Protein 8HWI (pdb70)

Radius of gyration: 34.71 Å; Cα contacts (8 Å, |Δi|>4): 1814; chains: 6; bounding box: 90×92×90 Å

InterPro domains:
  IPR019302 CD-NTase-associated protein 12/Pycsar effector protein, TIR domain [PF10137] (16-131)
  IPR046876 Prokaryotic STING domain [PF20300] (165-313)

Nearest PDB structures (foldseek):
  8hwi-assembly3_E  TM=9.800E-01  e=6.034E-32  Larkinella arboricola
  8sti-assembly1_A-2  TM=5.979E-01  e=8.609E-04  Homo sapiens
  8sth-assembly1_A-2  TM=5.197E-01  e=2.896E-04  Homo sapiens
  4emt-assembly1_A  TM=4.797E-01  e=3.069E-03  Homo sapiens
  6dxl-assembly1_B  TM=5.172E-01  e=9.124E-03  Homo sapiens

Foldseek 3Di:
DPDDDQPLLVLLVCCVPVPVVQVVVLCVPVQWKKWADDADPVRHGDDIDIDGHDPVGAFEEAEEELPLVCLVVVQVVVPDPQKTKMWGDGPSDPDTHIWIFGDDPNDTNHIYDHSPSLSVSLVVCPVPDDPVVCPPPVNSSVSSVVSLVSSVVSNVVVCVVVVHDHRYHYDYD/DDPDPPDDDQPLLVLLVCCVPVPVVQVVVLLVVFWWKWWQDDADPVGHRDDIDTGGADPVGAAEEAEEELPLLCLVVVQVVPPDPQKTKMWTDGPSDPDIHIWIFHDDPNDTNHTYDHRNSLNVSLVVCVPPDDPCVCVPPVNSSVSSVVSLVSSVVSNVVVCVVPPPPNSYDYYYD/DPDDDQLLLVLLVCCVVVPVVLVVVLLVVQFWKWWQDDAPPVGDSPDIDTAGAPPPGAQEEAEEELPLLCLVVVQVPPPDDQKTKIWTPGPVDPDIHIWIFGDDPSRTNHTYDHSVSLSVSLVVVPVPDDVVVCVPPVNSSVSSVVSLVSNVVSNCVVVVDPVNPNSYHYHYD/DDDDDQLLLVLLVCCVVVPVVQVVVLLVVFQFKWWADADDPPNDGDDTDTDTRDPPAAAEEAEEELPLVCLVVVQPVPPDDQKTKMWGQGPVDPDIHIWIFGDDPNDGNHIYDHSNSLSVSLVVCPVPDDPVCCPPPVNSSVSSVVSLVVSVVSNVVVCVVPPNPVRYDYDYD/DDDDDQPLLVLLVCCVPVAVVQVVVLLVVFQFKFFQLDADPVPGGDGTDTHTRDPPGAAEEAEEELPLVCLVVVQPPPCDNQKGKIWTPTPSDPDIHIWIFGQDPNDTNHTYDHRPSLSVSLVVCVVPDDPVVCPPPVNSSVSSVVSLVSSVVSNVVVCVVVVHDRSYDYHYD/DVPCVPPDDAVLLVLLVCCVPVPVVQVVVLLVVQFFKKWQQDDDPVRHGDDIDGDDADPVGAAEEAEEELPLLCLVVVQVVLCDNQKTKMWTDTPSDPGIHIWIFGQDDNRTPHTYDHSNSLSVSLVVCVVVDDPCQCPPPVNSSVSSVVSLVSSVVSNVVVADPVPGDNRYHYDYD

Sequence (1046 aa):
FNYTVLPSTSLAVGYYYNFLREILEAFNNQKSIQIILERDRTGKPTKTIDYEIKKPYPTIEIRVPQNLASLKKEVLTWNTSEYKQIFINAASRTYPFFLQGEFKEDQILSIFDIPTTLYASYLTIKELFTDSFLKTQNNERKLINKEIRNFERTLSKLIDDTIEEKFYKFTIYGGGMFNYTVLPSTSLAVGYYYNFLREILEAFNNQKSIQIILERDRTGKPTKTIDYEIKKPYPTIEIRVPQNLASLKKEVLTWNTSEYKQIFINAASRTYPFFLQGEFKEDQILSIFDIPTTLYASYLTIKELFTDSFLKTQNNERKLINKEIRNFERTLSKLIDDTIEEKFYKFTIYFNYTVLPSTSLAVGYYYNFLREILEAFNNQKSIQIILERDRTGKPTKTIDYEIKKPYPTIEIRVPQNLASLKKEVLTWNTSEYKQIFINAASRTYPFFLQGEFKEDQILSIFDIPTTLYASYLTIKELFTDSFLKTQNNERKLINKEIRNFERTLSKLIDDTIEEKFYKFTIYFNYTVLPSTSLAVGYYYNFLREILEAFNNQKSIQIILERDRTGKPTKTIDYEIKKPYPTIEIRVPQNLASLKKEVLTWNTSEYKQIFINAASRTYPFFLQGEFKEDQILSIFDIPTTLYASYLTIKELFTDSFLKTQNNERKLINKEIRNFERTLSKLIDDTIEEKFYKFTIYFNYTVLPSTSLAVGYYYNFLREILEAFNNQKSIQIILERDRTGKPTKTIDYEIKKPYPTIEIRVPQNLASLKKEVLTWNTSEYKQIFINAASRTYPFFLQGEFKEDQILSIFDIPTTLYASYLTIKELFTDSFLKTQNNERKLINKEIRNFERTLSKLIDDTIEEKFYKFTIYGGGMFNYTVLPSTSLAVGYYYNFLREILEAFNNQKSIQIILERDRTGKPTKTIDYEIKKPYPTIEIRVPQNLASLKKEVLTWNTSEYKQIFINAASRTYPFFLQGEFKEDQILSIFDIPTTLYASYLTIKELFTDSFLKTQNNERKLINKEIRNFERTLSKLIDDTIEEKFYKFTIY

Structure (mmCIF, N/CA/C/O backbone):
data_8HWI
#
_entry.id   8HWI
#
_cell.length_a   67.987
_cell.length_b   72.489
_cell.length_c   231.066
_cell.angle_alpha   90.00
_cell.angle_beta   90.00
_cell.angle_gamma   90.00
#
_symmetry.space_group_name_H-M   'P 21 21 21'
#
loop_
_entity.id
_entity.type
_entity.pdbx_description
1 polymer 'CD-NTase-associated protein 12'
2 non-polymer "9,9'-[(2R,3R,3aS,5S,7aR,9R,10R,10aS,12S,14aR)-3,5,10,12-tetrahydroxy-5,12-dioxidooctahydro-2H,7H-difuro[3,2-d:3',2'-j][1,3,7,9,2,8]tetraoxadiphosphacyclododecine-2,9-diyl]bis(2-amino-1,9-dihydro-6H-purin-6-one)"
3 water water
#
loop_
_atom_site.group_PDB
_atom_site.id
_atom_site.type_symbol
_atom_site.label_atom_id
_atom_site.label_alt_id
_atom_site.label_comp_id
_atom_site.label_asym_id
_atom_site.label_entity_id
_atom_site.label_seq_id
_atom_site.pdbx_PDB_ins_code
_atom_site.Cartn_x
_atom_site.Cartn_y
_atom_site.Cartn_z
_atom_site.occupancy
_atom_site.B_iso_or_equiv
_atom_site.auth_seq_id
_atom_site.auth_comp_id
_atom_site.auth_asym_id
_atom_site.auth_atom_id
_atom_site.pdbx_PDB_model_num
ATOM 1 N N . PHE A 1 5 ? 13.453 -1.652 -29.236 1.00 61.29 159 PHE A N 1
ATOM 2 C CA . PHE A 1 5 ? 12.083 -1.097 -29.152 1.00 55.05 159 PHE A CA 1
ATOM 3 C C . PHE A 1 5 ? 11.762 -0.299 -30.405 1.00 56.05 159 PHE A C 1
ATOM 4 O O . PHE A 1 5 ? 12.628 -0.099 -31.271 1.00 55.94 159 PHE A O 1
ATOM 12 N N . ASN A 1 6 ? 10.504 0.128 -30.445 1.00 60.48 160 ASN A N 1
ATOM 13 C CA . ASN A 1 6 ? 9.917 1.064 -31.431 1.00 58.37 160 ASN A CA 1
ATOM 14 C C . ASN A 1 6 ? 9.920 2.448 -30.775 1.00 51.72 160 ASN A C 1
ATOM 15 O O . ASN A 1 6 ? 10.306 3.413 -31.437 1.00 48.34 160 ASN A O 1
ATOM 20 N N . TYR A 1 7 ? 9.562 2.510 -29.491 1.00 52.26 161 TYR A N 1
ATOM 21 C CA . TYR A 1 7 ? 9.335 3.769 -28.733 1.00 54.22 161 TYR A CA 1
ATOM 22 C C . TYR A 1 7 ? 10.613 4.186 -27.993 1.00 51.47 161 TYR A C 1
ATOM 23 O O . TYR A 1 7 ? 11.308 3.327 -27.391 1.00 45.88 161 TYR A O 1
ATOM 32 N N . THR A 1 8 ? 10.899 5.489 -28.004 1.00 48.11 162 THR A N 1
ATOM 33 C CA . THR A 1 8 ? 11.971 6.086 -27.167 1.00 48.97 162 THR A CA 1
ATOM 34 C C . THR A 1 8 ? 11.499 6.008 -25.708 1.00 42.35 162 THR A C 1
ATOM 35 O O . THR A 1 8 ? 10.315 6.332 -25.464 1.00 39.14 162 THR A O 1
ATOM 39 N N . VAL A 1 9 ? 12.370 5.545 -24.799 1.00 37.37 163 VAL A N 1
ATOM 40 C CA . VAL A 1 9 ? 12.127 5.548 -23.323 1.00 34.47 163 VAL A CA 1
ATOM 41 C C . VAL A 1 9 ? 13.272 6.293 -22.641 1.00 29.71 163 VAL A C 1
ATOM 42 O O . VAL A 1 9 ? 14.418 5.891 -22.810 1.00 27.61 163 VAL A O 1
ATOM 46 N N . LEU A 1 10 ? 12.960 7.320 -21.865 1.00 27.48 164 LEU A N 1
ATOM 47 C CA . LEU A 1 10 ? 13.952 7.940 -20.956 1.00 25.88 164 LEU A CA 1
ATOM 48 C C . LEU A 1 10 ? 14.201 7.000 -19.783 1.00 24.18 164 LEU A C 1
ATOM 49 O O . LEU A 1 10 ? 13.332 6.233 -19.374 1.00 24.59 164 LEU A O 1
ATOM 54 N N . PRO A 1 11 ? 15.424 6.979 -19.233 1.00 23.01 165 PRO A N 1
ATOM 55 C CA . PRO A 1 11 ? 15.743 6.081 -18.128 1.00 23.74 165 PRO A CA 1
ATOM 56 C C . PRO A 1 11 ? 14.781 6.176 -16.933 1.00 24.48 165 PRO A C 1
ATOM 57 O O . PRO A 1 11 ? 14.426 5.143 -16.393 1.00 26.61 165 PRO A O 1
ATOM 61 N N . SER A 1 12 ? 14.354 7.380 -16.550 1.00 22.85 166 SER A N 1
ATOM 62 C CA . SER A 1 12 ? 13.519 7.565 -15.336 1.00 21.20 166 SER A CA 1
ATOM 63 C C . SER A 1 12 ? 12.072 7.125 -15.586 1.00 20.72 166 SER A C 1
ATOM 64 O O . SER A 1 12 ? 11.297 7.062 -14.601 1.00 21.68 166 SER A O 1
ATOM 67 N N . THR A 1 13 ? 11.683 6.846 -16.828 1.00 19.48 167 THR A N 1
ATOM 68 C CA . THR A 1 13 ? 10.296 6.408 -17.131 1.00 18.97 167 THR A CA 1
ATOM 69 C C . THR A 1 13 ? 10.004 5.089 -16.398 1.00 18.50 167 THR A C 1
ATOM 70 O O . THR A 1 13 ? 9.056 5.061 -15.581 1.00 18.39 167 THR A O 1
ATOM 74 N N . SER A 1 14 ? 10.774 4.037 -16.680 1.00 17.17 168 SER A N 1
ATOM 75 C CA . SER A 1 14 ? 10.567 2.698 -16.077 1.00 16.74 168 SER A CA 1
ATOM 76 C C . SER A 1 14 ? 10.760 2.804 -14.558 1.00 16.01 168 SER A C 1
ATOM 77 O O . SER A 1 14 ? 10.013 2.147 -13.806 1.00 15.98 168 SER A O 1
ATOM 80 N N . LEU A 1 15 ? 11.700 3.633 -14.105 1.00 15.12 169 LEU A N 1
ATOM 81 C CA . LEU A 1 15 ? 11.922 3.854 -12.654 1.00 14.27 169 LEU A CA 1
ATOM 82 C C . LEU A 1 15 ? 10.611 4.378 -12.070 1.00 14.68 169 LEU A C 1
ATOM 83 O O . LEU A 1 15 ? 10.241 3.928 -10.980 1.00 16.23 169 LEU A O 1
ATOM 88 N N . ALA A 1 16 ? 9.929 5.291 -12.764 1.00 14.69 170 ALA A N 1
ATOM 89 C CA . ALA A 1 16 ? 8.674 5.911 -12.276 1.00 14.68 170 ALA A CA 1
ATOM 90 C C . ALA A 1 16 ? 7.571 4.852 -12.240 1.00 14.34 170 ALA A C 1
ATOM 91 O O . ALA A 1 16 ? 6.823 4.769 -11.241 1.00 14.18 170 ALA A O 1
ATOM 93 N N . VAL A 1 17 ? 7.490 4.039 -13.284 1.00 13.73 171 VAL A N 1
ATOM 94 C CA . VAL A 1 17 ? 6.470 2.961 -13.339 1.00 13.82 171 VAL A CA 1
ATOM 95 C C . VAL A 1 17 ? 6.644 2.120 -12.073 1.00 14.03 171 VAL A C 1
ATOM 96 O O . VAL A 1 17 ? 5.652 1.910 -11.346 1.00 13.69 171 VAL A O 1
ATOM 100 N N . GLY A 1 18 ? 7.873 1.685 -11.798 1.00 14.73 172 GLY A N 1
ATOM 101 C CA . GLY A 1 18 ? 8.172 0.792 -10.660 1.00 15.12 172 GLY A CA 1
ATOM 102 C C . GLY A 1 18 ? 7.859 1.466 -9.339 1.00 15.16 172 GLY A C 1
ATOM 103 O O . GLY A 1 18 ? 7.320 0.816 -8.424 1.00 14.97 172 GLY A O 1
ATOM 104 N N . TYR A 1 19 ? 8.183 2.745 -9.237 1.00 15.33 173 TYR A N 1
ATOM 105 C CA . TYR A 1 19 ? 8.025 3.496 -7.977 1.00 16.71 173 TYR A CA 1
ATOM 106 C C . TYR A 1 19 ? 6.532 3.609 -7.657 1.00 18.38 173 TYR A C 1
ATOM 107 O O . TYR A 1 19 ? 6.166 3.493 -6.481 1.00 19.12 173 TYR A O 1
ATOM 116 N N . TYR A 1 20 ? 5.703 3.837 -8.678 1.00 20.12 174 TYR A N 1
ATOM 117 C CA . TYR A 1 20 ? 4.232 3.956 -8.535 1.00 22.11 174 TYR A CA 1
ATOM 118 C C . TYR A 1 20 ? 3.661 2.581 -8.163 1.00 21.50 174 TYR A C 1
ATOM 119 O O . TYR A 1 20 ? 3.018 2.467 -7.110 1.00 22.18 174 TYR A O 1
ATOM 128 N N . TYR A 1 21 ? 3.922 1.549 -8.964 1.00 20.21 175 TYR A N 1
ATOM 129 C CA . TYR A 1 21 ? 3.199 0.256 -8.850 1.00 19.48 175 TYR A CA 1
ATOM 130 C C . TYR A 1 21 ? 3.788 -0.621 -7.745 1.00 18.55 175 TYR A C 1
ATOM 131 O O . TYR A 1 21 ? 3.009 -1.450 -7.230 1.00 19.90 175 TYR A O 1
ATOM 140 N N . ASN A 1 22 ? 5.076 -0.489 -7.410 1.00 17.76 176 ASN A N 1
ATOM 141 C CA . ASN A 1 22 ? 5.725 -1.389 -6.420 1.00 17.22 176 ASN A CA 1
ATOM 142 C C . ASN A 1 22 ? 5.962 -0.639 -5.109 1.00 17.14 176 ASN A C 1
ATOM 143 O O . ASN A 1 22 ? 6.522 -1.224 -4.195 1.00 17.53 176 ASN A O 1
ATOM 148 N N . PHE A 1 23 ? 5.506 0.596 -4.987 1.00 17.58 177 PHE A N 1
ATOM 149 C CA . PHE A 1 23 ? 5.656 1.357 -3.726 1.00 18.15 177 PHE A CA 1
ATOM 150 C C . PHE A 1 23 ? 4.398 2.203 -3.474 1.00 19.27 177 PHE A C 1
ATOM 151 O O . PHE A 1 23 ? 3.680 1.852 -2.529 1.00 19.19 177 PHE A O 1
ATOM 159 N N . LEU A 1 24 ? 4.123 3.239 -4.270 1.00 20.93 178 LEU A N 1
ATOM 160 C CA . LEU A 1 24 ? 3.113 4.278 -3.919 1.00 24.69 178 LEU A CA 1
ATOM 161 C C . LEU A 1 24 ? 1.693 3.705 -3.875 1.00 27.47 178 LEU A C 1
ATOM 162 O O . LEU A 1 24 ? 0.968 4.038 -2.923 1.00 27.49 178 LEU A O 1
ATOM 167 N N . ARG A 1 25 ? 1.302 2.946 -4.903 1.00 33.53 179 ARG A N 1
ATOM 168 C CA . ARG A 1 25 ? -0.041 2.313 -5.024 1.00 36.50 179 ARG A CA 1
ATOM 169 C C . ARG A 1 25 ? -0.186 1.249 -3.932 1.00 37.86 179 ARG A C 1
ATOM 170 O O . ARG A 1 25 ? -1.318 1.057 -3.467 1.00 38.57 179 ARG A O 1
ATOM 178 N N . GLU A 1 26 ? 0.913 0.589 -3.551 1.00 37.40 180 GLU A N 1
ATOM 179 C CA . GLU A 1 26 ? 0.908 -0.477 -2.515 1.00 38.84 180 GLU A CA 1
ATOM 180 C C . GLU A 1 26 ? 0.592 0.183 -1.167 1.00 36.14 180 GLU A C 1
ATOM 181 O O . GLU A 1 26 ? -0.143 -0.412 -0.371 1.00 33.05 180 GLU A O 1
ATOM 187 N N . ILE A 1 27 ? 1.134 1.380 -0.939 1.00 37.02 181 ILE A N 1
ATOM 188 C CA . ILE A 1 27 ? 0.925 2.172 0.308 1.00 37.57 181 ILE A CA 1
ATOM 189 C C . ILE A 1 27 ? -0.518 2.669 0.314 1.00 40.02 181 ILE A C 1
ATOM 190 O O . ILE A 1 27 ? -1.139 2.604 1.387 1.00 39.92 181 ILE A O 1
ATOM 195 N N . LEU A 1 28 ? -1.004 3.167 -0.830 1.00 40.63 182 LEU A N 1
ATOM 196 C CA . LEU A 1 28 ? -2.393 3.672 -0.964 1.00 42.38 182 LEU A CA 1
ATOM 197 C C . LEU A 1 28 ? -3.389 2.533 -0.673 1.00 43.79 182 LEU A C 1
ATOM 198 O O . LEU A 1 28 ? -4.333 2.770 0.108 1.00 39.27 182 LEU A O 1
ATOM 203 N N . GLU A 1 29 ? -3.177 1.341 -1.249 1.00 46.45 183 GLU A N 1
ATOM 204 C CA . GLU A 1 29 ? -4.093 0.171 -1.112 1.00 49.67 183 GLU A CA 1
ATOM 205 C C . GLU A 1 29 ? -3.978 -0.436 0.291 1.00 50.18 183 GLU A C 1
ATOM 206 O O . GLU A 1 29 ? -4.974 -1.024 0.770 1.00 50.13 183 GLU A O 1
ATOM 212 N N . ALA A 1 30 ? -2.812 -0.320 0.926 1.00 49.77 184 ALA A N 1
ATOM 213 C CA . ALA A 1 30 ? -2.608 -0.742 2.329 1.00 49.65 184 ALA A CA 1
ATOM 214 C C . ALA A 1 30 ? -3.373 0.213 3.254 1.00 52.54 184 ALA A C 1
ATOM 215 O O . ALA A 1 30 ? -3.879 -0.266 4.290 1.00 58.36 184 ALA A O 1
ATOM 217 N N . PHE A 1 31 ? -3.452 1.500 2.893 1.00 50.42 185 PHE A N 1
ATOM 218 C CA . PHE A 1 31 ? -4.234 2.540 3.614 1.00 52.99 185 PHE A CA 1
ATOM 219 C C . PHE A 1 31 ? -5.735 2.218 3.509 1.00 61.71 185 PHE A C 1
ATOM 220 O O . PHE A 1 31 ? -6.449 2.215 4.542 1.00 63.88 185 PHE A O 1
ATOM 228 N N . ASN A 1 32 ? -6.208 1.932 2.293 1.00 67.00 186 ASN A N 1
ATOM 229 C CA . ASN A 1 32 ? -7.655 1.736 1.998 1.00 70.28 186 ASN A CA 1
ATOM 230 C C . ASN A 1 32 ? -8.150 0.410 2.591 1.00 68.30 186 ASN A C 1
ATOM 231 O O . ASN A 1 32 ? -9.374 0.253 2.710 1.00 73.58 186 ASN A O 1
ATOM 236 N N . ASN A 1 33 ? -7.248 -0.501 2.959 1.00 68.79 187 ASN A N 1
ATOM 237 C CA . ASN A 1 33 ? -7.605 -1.803 3.585 1.00 72.30 187 ASN A CA 1
ATOM 238 C C . ASN A 1 33 ? -7.354 -1.739 5.093 1.00 71.85 187 ASN A C 1
ATOM 239 O O . ASN A 1 33 ? -8.333 -1.677 5.847 1.00 81.02 187 ASN A O 1
ATOM 244 N N . GLN A 1 34 ? -6.088 -1.728 5.506 1.00 74.62 188 GLN A N 1
ATOM 245 C CA . GLN A 1 34 ? -5.673 -1.881 6.927 1.00 75.12 188 GLN A CA 1
ATOM 246 C C . GLN A 1 34 ? -6.027 -0.639 7.741 1.00 72.95 188 GLN A C 1
ATOM 247 O O . GLN A 1 34 ? -6.137 -0.774 8.971 1.00 74.28 188 GLN A O 1
ATOM 253 N N . LYS A 1 35 ? -6.160 0.517 7.086 1.00 74.53 189 LYS A N 1
ATOM 254 C CA . LYS A 1 35 ? -6.508 1.810 7.735 1.00 74.66 189 LYS A CA 1
ATOM 255 C C . LYS A 1 35 ? -5.612 2.038 8.961 1.00 67.47 189 LYS A C 1
ATOM 256 O O . LYS A 1 35 ? -6.071 2.674 9.927 1.00 60.62 189 LYS A O 1
ATOM 262 N N . SER A 1 36 ? -4.378 1.535 8.936 1.00 62.72 190 SER A N 1
ATOM 263 C CA . SER A 1 36 ? -3.461 1.577 10.102 1.00 55.19 190 SER A CA 1
ATOM 264 C C . SER A 1 36 ? -2.015 1.398 9.652 1.00 50.31 190 SER A C 1
ATOM 265 O O . SER A 1 36 ? -1.791 0.758 8.608 1.00 52.93 190 SER A O 1
ATOM 268 N N . ILE A 1 37 ? -1.103 1.922 10.472 1.00 43.15 191 ILE A N 1
ATOM 269 C CA . ILE A 1 37 ? 0.361 2.004 10.233 1.00 38.31 191 ILE A CA 1
ATOM 270 C C . ILE A 1 37 ? 1.064 1.737 11.557 1.00 38.32 191 ILE A C 1
ATOM 271 O O . ILE A 1 37 ? 0.450 1.950 12.608 1.00 40.71 191 ILE A O 1
ATOM 276 N N . GLN A 1 38 ? 2.297 1.255 11.482 1.00 37.81 192 GLN A N 1
ATOM 277 C CA . GLN A 1 38 ? 3.134 0.923 12.653 1.00 39.22 192 GLN A CA 1
ATOM 278 C C . GLN A 1 38 ? 4.173 2.035 12.767 1.00 36.85 192 GLN A C 1
ATOM 279 O O . GLN A 1 38 ? 4.805 2.352 11.764 1.00 34.93 192 GLN A O 1
ATOM 285 N N . ILE A 1 39 ? 4.273 2.653 13.937 1.00 38.55 193 ILE A N 1
ATOM 286 C CA . ILE A 1 39 ? 5.307 3.677 14.258 1.00 38.16 193 ILE A CA 1
ATOM 287 C C . ILE A 1 39 ? 6.338 2.993 15.142 1.00 39.20 193 ILE A C 1
ATOM 288 O O . ILE A 1 39 ? 5.926 2.400 16.141 1.00 41.71 193 ILE A O 1
ATOM 293 N N . ILE A 1 40 ? 7.610 3.056 14.749 1.00 41.61 194 ILE A N 1
ATOM 294 C CA . ILE A 1 40 ? 8.769 2.517 15.515 1.00 41.32 194 ILE A CA 1
ATOM 295 C C . ILE A 1 40 ? 9.264 3.634 16.444 1.00 45.35 194 ILE A C 1
ATOM 296 O O . ILE A 1 40 ? 9.598 4.725 15.927 1.00 43.56 194 ILE A O 1
ATOM 301 N N . LEU A 1 41 ? 9.325 3.374 17.755 1.00 51.66 195 LEU A N 1
ATOM 302 C CA . LEU A 1 41 ? 9.785 4.368 18.765 1.00 58.39 195 LEU A CA 1
ATOM 303 C C . LEU A 1 41 ? 11.168 4.010 19.305 1.00 61.36 195 LEU A C 1
ATOM 304 O O . LEU A 1 41 ? 12.032 4.896 19.295 1.00 63.59 195 LEU A O 1
ATOM 309 N N . GLU A 1 42 ? 11.338 2.796 19.827 1.00 69.43 196 GLU A N 1
ATOM 310 C CA . GLU A 1 42 ? 12.654 2.309 20.321 1.00 79.99 196 GLU A CA 1
ATOM 311 C C . GLU A 1 42 ? 13.103 1.106 19.483 1.00 78.72 196 GLU A C 1
ATOM 312 O O . GLU A 1 42 ? 12.265 0.232 19.168 1.00 76.98 196 GLU A O 1
ATOM 318 N N . ARG A 1 43 ? 14.394 1.076 19.148 1.00 80.18 197 ARG A N 1
ATOM 319 C CA . ARG A 1 43 ? 15.028 0.049 18.283 1.00 84.08 197 ARG A CA 1
ATOM 320 C C . ARG A 1 43 ? 16.319 -0.428 18.953 1.00 94.39 197 ARG A C 1
ATOM 321 O O . ARG A 1 43 ? 17.100 0.436 19.402 1.00 100.65 197 ARG A O 1
ATOM 329 N N . ASP A 1 44 ? 16.543 -1.742 19.013 1.00 104.66 198 ASP A N 1
ATOM 330 C CA . ASP A 1 44 ? 17.786 -2.325 19.585 1.00 109.78 198 ASP A CA 1
ATOM 331 C C . ASP A 1 44 ? 18.923 -2.147 18.568 1.00 116.09 198 ASP A C 1
ATOM 332 O O . ASP A 1 44 ? 18.692 -1.512 17.516 1.00 114.00 198 ASP A O 1
ATOM 337 N N . ARG A 1 45 ? 20.138 -2.607 18.887 1.00 129.41 199 ARG A N 1
ATOM 338 C CA . ARG A 1 45 ? 21.347 -2.359 18.042 1.00 135.96 199 ARG A CA 1
ATOM 339 C C . ARG A 1 45 ? 21.243 -2.977 16.647 1.00 126.02 199 ARG A C 1
ATOM 340 O O . ARG A 1 45 ? 21.704 -2.332 15.685 1.00 113.62 199 ARG A O 1
ATOM 348 N N . THR A 1 46 ? 20.687 -4.179 16.544 1.00 117.65 200 THR A N 1
ATOM 349 C CA . THR A 1 46 ? 20.568 -4.883 15.250 1.00 114.44 200 THR A CA 1
ATOM 350 C C . THR A 1 46 ? 19.549 -4.137 14.377 1.00 108.68 200 THR A C 1
ATOM 351 O O . THR A 1 46 ? 19.229 -4.649 13.276 1.00 100.60 200 THR A O 1
ATOM 355 N N . GLY A 1 47 ? 19.105 -2.958 14.837 1.00 100.31 201 GLY A N 1
ATOM 356 C CA . GLY A 1 47 ? 18.074 -2.128 14.188 1.00 96.81 201 GLY A CA 1
ATOM 357 C C . GLY A 1 47 ? 16.755 -2.871 14.127 1.00 92.77 201 GLY A C 1
ATOM 358 O O . GLY A 1 47 ? 16.146 -2.902 13.042 1.00 98.67 201 GLY A O 1
ATOM 359 N N . LYS A 1 48 ? 16.352 -3.469 15.252 1.00 84.81 202 LYS A N 1
ATOM 360 C CA . LYS A 1 48 ? 15.113 -4.280 15.375 1.00 82.19 202 LYS A CA 1
ATOM 361 C C . LYS A 1 48 ? 14.066 -3.463 16.117 1.00 75.99 202 LYS A C 1
ATOM 362 O O . LYS A 1 48 ? 14.359 -2.907 17.167 1.00 73.37 202 LYS A O 1
ATOM 368 N N . PRO A 1 49 ? 12.816 -3.377 15.619 1.00 75.12 203 PRO A N 1
ATOM 369 C CA . PRO A 1 49 ? 11.753 -2.705 16.360 1.00 79.51 203 PRO A CA 1
ATOM 370 C C . PRO A 1 49 ? 11.446 -3.444 17.672 1.00 80.16 203 PRO A C 1
ATOM 371 O O . PRO A 1 49 ? 11.285 -4.652 17.648 1.00 78.49 203 PRO A O 1
ATOM 375 N N . THR A 1 50 ? 11.385 -2.697 18.774 1.00 79.51 204 THR A N 1
ATOM 376 C CA . THR A 1 50 ? 11.103 -3.211 20.139 1.00 82.85 204 THR A CA 1
ATOM 377 C C . THR A 1 50 ? 9.804 -2.582 20.651 1.00 87.52 204 THR A C 1
ATOM 378 O O . THR A 1 50 ? 8.922 -3.344 21.081 1.00 94.58 204 THR A O 1
ATOM 382 N N . LYS A 1 51 ? 9.707 -1.248 20.609 1.00 84.92 205 LYS A N 1
ATOM 383 C CA . LYS A 1 51 ? 8.481 -0.491 20.983 1.00 84.32 205 LYS A CA 1
ATOM 384 C C . LYS A 1 51 ? 7.822 0.096 19.738 1.00 71.83 205 LYS A C 1
ATOM 385 O O . LYS A 1 51 ? 8.385 1.041 19.154 1.00 64.60 205 LYS A O 1
ATOM 391 N N . THR A 1 52 ? 6.641 -0.426 19.413 1.00 63.58 206 THR A N 1
ATOM 392 C CA . THR A 1 52 ? 5.888 -0.132 18.174 1.00 63.05 206 THR A CA 1
ATOM 393 C C . THR A 1 52 ? 4.468 0.281 18.548 1.00 64.20 206 THR A C 1
ATOM 394 O O . THR A 1 52 ? 3.800 -0.503 19.233 1.00 70.38 206 THR A O 1
ATOM 398 N N . ILE A 1 53 ? 4.048 1.464 18.096 1.00 64.15 207 ILE A N 1
ATOM 399 C CA . ILE A 1 53 ? 2.665 2.004 18.250 1.00 61.18 207 ILE A CA 1
ATOM 400 C C . ILE A 1 53 ? 1.850 1.635 17.007 1.00 57.77 207 ILE A C 1
ATOM 401 O O . ILE A 1 53 ? 2.393 1.753 15.912 1.00 52.03 207 ILE A O 1
ATOM 406 N N . ASP A 1 54 ? 0.598 1.211 17.195 1.00 59.39 208 ASP A N 1
ATOM 407 C CA . ASP A 1 54 ? -0.452 1.187 16.145 1.00 57.56 208 ASP A CA 1
ATOM 408 C C . ASP A 1 54 ? -1.009 2.608 16.016 1.00 50.65 208 ASP A C 1
ATOM 409 O O . ASP A 1 54 ? -1.249 3.250 17.049 1.00 53.96 208 ASP A O 1
ATOM 414 N N . TYR A 1 55 ? -1.187 3.086 14.794 1.00 44.95 209 TYR A N 1
ATOM 415 C CA . TYR A 1 55 ? -1.730 4.435 14.500 1.00 46.72 209 TYR A CA 1
ATOM 416 C C . TYR A 1 55 ? -2.798 4.280 13.423 1.00 49.71 209 TYR A C 1
ATOM 417 O O . TYR A 1 55 ? -2.466 3.880 12.302 1.00 50.96 209 TYR A O 1
ATOM 426 N N . GLU A 1 56 ? -4.048 4.564 13.775 1.00 56.63 210 GLU A N 1
ATOM 427 C CA . GLU A 1 56 ? -5.207 4.361 12.875 1.00 60.77 210 GLU A CA 1
ATOM 428 C C . GLU A 1 56 ? -5.146 5.448 11.808 1.00 60.17 210 GLU A C 1
ATOM 429 O O . GLU A 1 56 ? -5.008 6.629 12.181 1.00 55.35 210 GLU A O 1
ATOM 435 N N . ILE A 1 57 ? -5.166 5.053 10.537 1.00 67.85 211 ILE A N 1
ATOM 436 C CA . ILE A 1 57 ? -5.178 6.021 9.406 1.00 75.98 211 ILE A CA 1
ATOM 437 C C . ILE A 1 57 ? -6.634 6.444 9.196 1.00 80.41 211 ILE A C 1
ATOM 438 O O . ILE A 1 57 ? -7.545 5.732 9.667 1.00 78.85 211 ILE A O 1
ATOM 443 N N . LYS A 1 58 ? -6.840 7.570 8.524 1.00 86.49 212 LYS A N 1
ATOM 444 C CA . LYS A 1 58 ? -8.186 8.167 8.357 1.00 91.52 212 LYS A CA 1
ATOM 445 C C . LYS A 1 58 ? -8.419 8.472 6.878 1.00 95.59 212 LYS A C 1
ATOM 446 O O . LYS A 1 58 ? -7.428 8.542 6.127 1.00 97.12 212 LYS A O 1
ATOM 452 N N . LYS A 1 59 ? -9.683 8.641 6.486 1.00 102.42 213 LYS A N 1
ATOM 453 C CA . LYS A 1 59 ? -10.070 8.998 5.097 1.00 100.81 213 LYS A CA 1
ATOM 454 C C . LYS A 1 59 ? -9.430 10.328 4.712 1.00 97.91 213 LYS A C 1
ATOM 455 O O . LYS A 1 59 ? -9.064 10.493 3.550 1.00 107.00 213 LYS A O 1
ATOM 461 N N . PRO A 1 60 ? -9.282 11.325 5.624 1.00 86.79 214 PRO A N 1
ATOM 462 C CA . PRO A 1 60 ? -8.379 12.451 5.354 1.00 80.96 214 PRO A CA 1
ATOM 463 C C . PRO A 1 60 ? -6.929 11.940 5.411 1.00 75.55 214 PRO A C 1
ATOM 464 O O . PRO A 1 60 ? -6.214 12.233 6.375 1.00 65.51 214 PRO A O 1
ATOM 468 N N . TYR A 1 61 ? -6.531 11.159 4.401 1.00 69.97 215 TYR A N 1
ATOM 469 C CA . TYR A 1 61 ? -5.232 10.438 4.389 1.00 70.11 215 TYR A CA 1
ATOM 470 C C . TYR A 1 61 ? -4.096 11.452 4.405 1.00 66.80 215 TYR A C 1
ATOM 471 O O . TYR A 1 61 ? -4.198 12.509 3.776 1.00 66.19 215 TYR A O 1
ATOM 480 N N . PRO A 1 62 ? -2.994 11.162 5.135 1.00 56.69 216 PRO A N 1
ATOM 481 C CA . PRO A 1 62 ? -1.835 12.052 5.136 1.00 53.53 216 PRO A CA 1
ATOM 482 C C . PRO A 1 62 ? -1.238 12.102 3.718 1.00 49.06 216 PRO A C 1
ATOM 483 O O . PRO A 1 62 ? -1.301 11.110 2.996 1.00 47.46 216 PRO A O 1
ATOM 487 N N . THR A 1 63 ? -0.738 13.264 3.301 1.00 45.34 217 THR A N 1
ATOM 488 C CA . THR A 1 63 ? -0.214 13.425 1.917 1.00 46.99 217 THR A CA 1
ATOM 489 C C . THR A 1 63 ? 1.214 12.879 1.856 1.00 41.75 217 THR A C 1
ATOM 490 O O . THR A 1 63 ? 2.031 13.325 2.692 1.00 43.20 217 THR A O 1
ATOM 494 N N . ILE A 1 64 ? 1.478 11.960 0.914 1.00 36.12 218 ILE A N 1
ATOM 495 C CA . ILE A 1 64 ? 2.825 11.359 0.670 1.00 32.26 218 ILE A CA 1
ATOM 496 C C . ILE A 1 64 ? 3.685 12.372 -0.085 1.00 30.42 218 ILE A C 1
ATOM 497 O O . ILE A 1 64 ? 3.529 12.503 -1.298 1.00 27.55 218 ILE A O 1
ATOM 502 N N . GLU A 1 65 ? 4.591 13.037 0.613 1.00 32.54 219 GLU A N 1
ATOM 503 C CA . GLU A 1 65 ? 5.451 14.084 0.015 1.00 37.67 219 GLU A CA 1
ATOM 504 C C . GLU A 1 65 ? 6.729 13.437 -0.547 1.00 32.68 219 GLU A C 1
ATOM 505 O O . GLU A 1 65 ? 7.584 13.012 0.239 1.00 29.48 219 GLU A O 1
ATOM 511 N N . ILE A 1 66 ? 6.843 13.376 -1.872 1.00 28.72 220 ILE A N 1
ATOM 512 C CA . ILE A 1 66 ? 8.077 12.938 -2.578 1.00 27.58 220 ILE A CA 1
ATOM 513 C C . ILE A 1 66 ? 8.991 14.155 -2.691 1.00 26.35 220 ILE A C 1
ATOM 514 O O . ILE A 1 66 ? 8.608 15.127 -3.340 1.00 25.83 220 ILE A O 1
ATOM 519 N N . ARG A 1 67 ? 10.147 14.097 -2.049 1.00 27.28 221 ARG A N 1
ATOM 520 C CA . ARG A 1 67 ? 11.158 15.175 -2.079 1.00 29.97 221 ARG A CA 1
ATOM 521 C C . ARG A 1 67 ? 12.390 14.671 -2.832 1.00 28.21 221 ARG A C 1
ATOM 522 O O . ARG A 1 67 ? 12.899 13.596 -2.487 1.00 25.96 221 ARG A O 1
ATOM 530 N N . VAL A 1 68 ? 12.826 15.411 -3.849 1.00 28.13 222 VAL A N 1
ATOM 531 C CA . VAL A 1 68 ? 14.008 15.040 -4.679 1.00 28.38 222 VAL A CA 1
ATOM 532 C C . VAL A 1 68 ? 14.926 16.249 -4.703 1.00 26.82 222 VAL A C 1
ATOM 533 O O . VAL A 1 68 ? 14.474 17.353 -4.967 1.00 23.95 222 VAL A O 1
ATOM 537 N N . PRO A 1 69 ? 16.217 16.081 -4.354 1.00 28.33 223 PRO A N 1
ATOM 538 C CA . PRO A 1 69 ? 17.172 17.175 -4.441 1.00 28.54 223 PRO A CA 1
ATOM 539 C C . PRO A 1 69 ? 17.603 17.366 -5.899 1.00 29.81 223 PRO A C 1
ATOM 540 O O . PRO A 1 69 ? 17.865 16.351 -6.518 1.00 29.86 223 PRO A O 1
ATOM 544 N N . GLN A 1 70 ? 17.717 18.597 -6.399 1.00 30.17 224 GLN A N 1
ATOM 545 C CA . GLN A 1 70 ? 18.226 18.834 -7.774 1.00 31.33 224 GLN A CA 1
ATOM 546 C C . GLN A 1 70 ? 19.587 18.173 -7.889 1.00 29.53 224 GLN A C 1
ATOM 547 O O . GLN A 1 70 ? 19.897 17.664 -8.954 1.00 28.28 224 GLN A O 1
ATOM 553 N N . ASN A 1 71 ? 20.370 18.238 -6.822 1.00 31.27 225 ASN A N 1
ATOM 554 C CA . ASN A 1 71 ? 21.686 17.549 -6.788 1.00 33.05 225 ASN A CA 1
ATOM 555 C C . ASN A 1 71 ? 21.438 16.043 -6.651 1.00 28.83 225 ASN A C 1
ATOM 556 O O . ASN A 1 71 ? 21.663 15.469 -5.559 1.00 25.60 225 ASN A O 1
ATOM 561 N N . LEU A 1 72 ? 21.042 15.413 -7.746 1.00 24.78 226 LEU A N 1
ATOM 562 C CA . LEU A 1 72 ? 20.633 13.996 -7.700 1.00 24.92 226 LEU A CA 1
ATOM 563 C C . LEU A 1 72 ? 21.814 13.130 -7.273 1.00 23.85 226 LEU A C 1
ATOM 564 O O . LEU A 1 72 ? 21.584 12.044 -6.737 1.00 25.98 226 LEU A O 1
ATOM 569 N N . ALA A 1 73 ? 23.033 13.615 -7.471 1.00 25.55 227 ALA A N 1
ATOM 570 C CA . ALA A 1 73 ? 24.287 12.901 -7.117 1.00 25.88 227 ALA A CA 1
ATOM 571 C C . ALA A 1 73 ? 24.457 12.844 -5.592 1.00 24.81 227 ALA A C 1
ATOM 572 O O . ALA A 1 73 ? 25.269 12.039 -5.127 1.00 23.95 227 ALA A O 1
ATOM 574 N N . SER A 1 74 ? 23.704 13.655 -4.851 1.00 25.66 228 SER A N 1
ATOM 575 C CA . SER A 1 74 ? 23.755 13.730 -3.367 1.00 28.67 228 SER A CA 1
ATOM 576 C C . SER A 1 74 ? 22.622 12.921 -2.716 1.00 30.43 228 SER A C 1
ATOM 577 O O . SER A 1 74 ? 22.527 12.937 -1.471 1.00 30.78 228 SER A O 1
ATOM 580 N N . LEU A 1 75 ? 21.796 12.233 -3.513 1.00 32.01 229 LEU A N 1
ATOM 581 C CA . LEU A 1 75 ? 20.545 11.600 -3.024 1.00 31.83 229 LEU A CA 1
ATOM 582 C C . LEU A 1 75 ? 20.860 10.535 -1.959 1.00 32.50 229 LEU A C 1
ATOM 583 O O . LEU A 1 75 ? 20.142 10.500 -0.948 1.00 32.90 229 LEU A O 1
ATOM 588 N N . LYS A 1 76 ? 21.884 9.703 -2.167 1.00 32.29 230 LYS A N 1
ATOM 589 C CA . LYS A 1 76 ? 22.228 8.591 -1.242 1.00 33.34 230 LYS A CA 1
ATOM 590 C C . LYS A 1 76 ? 22.736 9.163 0.089 1.00 34.71 230 LYS A C 1
ATOM 591 O O . LYS A 1 76 ? 22.671 8.449 1.118 1.00 28.15 230 LYS A O 1
ATOM 597 N N . LYS A 1 77 ? 23.232 10.400 0.078 1.00 39.87 231 LYS A N 1
ATOM 598 C CA . LYS A 1 77 ? 23.636 11.103 1.324 1.00 42.84 231 LYS A CA 1
ATOM 599 C C . LYS A 1 77 ? 22.366 11.681 1.951 1.00 40.17 231 LYS A C 1
ATOM 600 O O . LYS A 1 77 ? 22.160 11.454 3.153 1.00 38.23 231 LYS A O 1
ATOM 606 N N . GLU A 1 78 ? 21.523 12.339 1.151 1.00 40.60 232 GLU A N 1
ATOM 607 C CA . GLU A 1 78 ? 20.311 13.054 1.639 1.00 43.76 232 GLU A CA 1
ATOM 608 C C . GLU A 1 78 ? 19.328 12.070 2.291 1.00 44.00 232 GLU A C 1
ATOM 609 O O . GLU A 1 78 ? 18.445 12.540 3.029 1.00 43.20 232 GLU A O 1
ATOM 615 N N . VAL A 1 79 ? 19.496 10.759 2.087 1.00 45.48 233 VAL A N 1
ATOM 616 C CA . VAL A 1 79 ? 18.573 9.721 2.644 1.00 46.67 233 VAL A CA 1
ATOM 617 C C . VAL A 1 79 ? 19.056 9.274 4.027 1.00 50.92 233 VAL A C 1
ATOM 618 O O . VAL A 1 79 ? 18.287 8.536 4.681 1.00 54.71 233 VAL A O 1
ATOM 622 N N . LEU A 1 80 ? 20.262 9.678 4.447 1.00 52.45 234 LEU A N 1
ATOM 623 C CA . LEU A 1 80 ? 20.773 9.414 5.820 1.00 56.78 234 LEU A CA 1
ATOM 624 C C . LEU A 1 80 ? 20.826 10.710 6.644 1.00 61.47 234 LEU A C 1
ATOM 625 O O . LEU A 1 80 ? 20.942 10.587 7.872 1.00 60.83 234 LEU A O 1
ATOM 630 N N . THR A 1 81 ? 20.702 11.886 6.009 1.00 70.29 235 THR A N 1
ATOM 631 C CA . THR A 1 81 ? 20.824 13.222 6.663 1.00 77.65 235 THR A CA 1
ATOM 632 C C . THR A 1 81 ? 19.450 13.715 7.138 1.00 86.23 235 THR A C 1
ATOM 633 O O . THR A 1 81 ? 19.399 14.325 8.222 1.00 96.11 235 THR A O 1
ATOM 637 N N . TRP A 1 82 ? 18.373 13.449 6.391 1.00 97.07 236 TRP A N 1
ATOM 638 C CA . TRP A 1 82 ? 16.988 13.803 6.815 1.00 103.95 236 TRP A CA 1
ATOM 639 C C . TRP A 1 82 ? 16.517 12.864 7.931 1.00 98.69 236 TRP A C 1
ATOM 640 O O . TRP A 1 82 ? 15.356 12.998 8.337 1.00 100.61 236 TRP A O 1
ATOM 651 N N . ASN A 1 83 ? 17.364 11.938 8.391 1.00 94.80 237 ASN A N 1
ATOM 652 C CA . ASN A 1 83 ? 17.047 11.058 9.547 1.00 97.80 237 ASN A CA 1
ATOM 653 C C . ASN A 1 83 ? 17.344 11.831 10.836 1.00 96.01 237 ASN A C 1
ATOM 654 O O . ASN A 1 83 ? 18.525 11.888 11.235 1.00 93.61 237 ASN A O 1
ATOM 659 N N . THR A 1 84 ? 16.303 12.404 11.449 1.00 96.66 238 THR A N 1
ATOM 660 C CA . THR A 1 84 ? 16.396 13.334 12.608 1.00 97.17 238 THR A CA 1
ATOM 661 C C . THR A 1 84 ? 15.267 13.045 13.610 1.00 99.25 238 THR A C 1
ATOM 662 O O . THR A 1 84 ? 14.204 12.557 13.175 1.00 105.92 238 THR A O 1
ATOM 666 N N . SER A 1 85 ? 15.493 13.359 14.893 1.00 96.61 239 SER A N 1
ATOM 667 C CA . SER A 1 85 ? 14.558 13.146 16.036 1.00 94.57 239 SER A CA 1
ATOM 668 C C . SER A 1 85 ? 13.156 13.706 15.735 1.00 93.18 239 SER A C 1
ATOM 669 O O . SER A 1 85 ? 12.170 13.169 16.288 1.00 88.89 239 SER A O 1
ATOM 672 N N . GLU A 1 86 ? 13.071 14.759 14.915 1.00 87.05 240 GLU A N 1
ATOM 673 C CA . GLU A 1 86 ? 11.793 15.432 14.546 1.00 85.25 240 GLU A CA 1
ATOM 674 C C . GLU A 1 86 ? 10.922 14.502 13.696 1.00 72.78 240 GLU A C 1
ATOM 675 O O . GLU A 1 86 ? 9.686 14.659 13.729 1.00 65.26 240 GLU A O 1
ATOM 681 N N . TYR A 1 87 ? 11.555 13.614 12.927 1.00 63.27 241 TYR A N 1
ATOM 682 C CA . TYR A 1 87 ? 10.881 12.590 12.091 1.00 55.34 241 TYR A CA 1
ATOM 683 C C . TYR A 1 87 ? 10.843 11.282 12.879 1.00 44.45 241 TYR A C 1
ATOM 684 O O . TYR A 1 87 ? 11.592 11.113 13.840 1.00 42.65 241 TYR A O 1
ATOM 693 N N . LYS A 1 88 ? 9.944 10.388 12.506 1.00 41.81 242 LYS A N 1
ATOM 694 C CA . LYS A 1 88 ? 9.935 9.002 13.031 1.00 43.99 242 LYS A CA 1
ATOM 695 C C . LYS A 1 88 ? 9.696 8.048 11.869 1.00 41.56 242 LYS A C 1
ATOM 696 O O . LYS A 1 88 ? 8.937 8.394 10.943 1.00 42.30 242 LYS A O 1
ATOM 702 N N . GLN A 1 89 ? 10.348 6.895 11.926 1.00 39.61 243 GLN A N 1
ATOM 703 C CA . GLN A 1 89 ? 10.188 5.839 10.904 1.00 38.95 243 GLN A CA 1
ATOM 704 C C . GLN A 1 89 ? 8.893 5.092 11.192 1.00 35.81 243 GLN A C 1
ATOM 705 O O . GLN A 1 89 ? 8.716 4.647 12.342 1.00 37.67 243 GLN A O 1
ATOM 711 N N . ILE A 1 90 ? 8.052 4.958 10.170 1.00 33.00 244 ILE A N 1
ATOM 712 C CA . ILE A 1 90 ? 6.784 4.170 10.192 1.00 30.54 244 ILE A CA 1
ATOM 713 C C . ILE A 1 90 ? 6.950 3.003 9.223 1.00 28.65 244 ILE A C 1
ATOM 714 O O . ILE A 1 90 ? 7.837 3.063 8.373 1.00 29.68 244 ILE A O 1
ATOM 719 N N . PHE A 1 91 ? 6.131 1.975 9.350 1.00 28.07 245 PHE A N 1
ATOM 720 C CA . PHE A 1 91 ? 6.098 0.871 8.367 1.00 28.45 245 PHE A CA 1
ATOM 721 C C . PHE A 1 91 ? 4.683 0.325 8.279 1.00 29.44 245 PHE A C 1
ATOM 722 O O . PHE A 1 91 ? 3.908 0.525 9.210 1.00 28.90 245 PHE A O 1
ATOM 730 N N . ILE A 1 92 ? 4.374 -0.287 7.142 1.00 30.72 246 ILE A N 1
ATOM 731 C CA . ILE A 1 92 ? 3.022 -0.793 6.799 1.00 33.79 246 ILE A CA 1
ATOM 732 C C . ILE A 1 92 ? 3.240 -2.215 6.323 1.00 33.93 246 ILE A C 1
ATOM 733 O O . ILE A 1 92 ? 4.056 -2.394 5.432 1.00 30.72 246 ILE A O 1
ATOM 738 N N . ASN A 1 93 ? 2.577 -3.174 6.953 1.00 39.69 247 ASN A N 1
ATOM 739 C CA . ASN A 1 93 ? 2.659 -4.599 6.560 1.00 43.88 247 ASN A CA 1
ATOM 740 C C . ASN A 1 93 ? 1.551 -4.840 5.538 1.00 43.75 247 ASN A C 1
ATOM 741 O O . ASN A 1 93 ? 0.420 -5.102 5.935 1.00 55.26 247 ASN A O 1
ATOM 746 N N . ALA A 1 94 ? 1.860 -4.693 4.260 1.00 42.67 248 ALA A N 1
ATOM 747 C CA . ALA A 1 94 ? 0.912 -4.962 3.162 1.00 43.69 248 ALA A CA 1
ATOM 748 C C . ALA A 1 94 ? 1.061 -6.417 2.708 1.00 43.87 248 ALA A C 1
ATOM 749 O O . ALA A 1 94 ? 2.171 -6.972 2.814 1.00 43.56 248 ALA A O 1
ATOM 751 N N . ALA A 1 95 ? -0.029 -6.991 2.196 1.00 44.03 249 ALA A N 1
ATOM 752 C CA . ALA A 1 95 ? -0.097 -8.372 1.664 1.00 44.19 249 ALA A CA 1
ATOM 753 C C . ALA A 1 95 ? 0.675 -8.486 0.338 1.00 44.79 249 ALA A C 1
ATOM 754 O O . ALA A 1 95 ? 0.926 -9.631 -0.089 1.00 52.10 249 ALA A O 1
ATOM 756 N N . SER A 1 96 ? 1.036 -7.361 -0.292 1.00 39.54 250 SER A N 1
ATOM 757 C CA . SER A 1 96 ? 1.684 -7.312 -1.631 1.00 37.95 250 SER A CA 1
ATOM 758 C C . SER A 1 96 ? 3.104 -7.879 -1.566 1.00 34.25 250 SER A C 1
ATOM 759 O O . SER A 1 96 ? 3.600 -8.344 -2.599 1.00 35.97 250 SER A O 1
ATOM 762 N N . ARG A 1 97 ? 3.740 -7.778 -0.402 1.00 29.10 251 ARG A N 1
ATOM 763 C CA . ARG A 1 97 ? 5.176 -8.057 -0.212 1.00 26.68 251 ARG A CA 1
ATOM 764 C C . ARG A 1 97 ? 5.391 -8.823 1.099 1.00 27.44 251 ARG A C 1
ATOM 765 O O . ARG A 1 97 ? 4.689 -8.539 2.082 1.00 28.77 251 ARG A O 1
ATOM 773 N N . THR A 1 98 ? 6.414 -9.672 1.133 1.00 27.92 252 THR A N 1
ATOM 774 C CA . THR A 1 98 ? 6.837 -10.463 2.319 1.00 28.50 252 THR A CA 1
ATOM 775 C C . THR A 1 98 ? 7.609 -9.616 3.349 1.00 27.25 252 THR A C 1
ATOM 776 O O . THR A 1 98 ? 7.935 -10.160 4.417 1.00 30.14 252 THR A O 1
ATOM 780 N N . TYR A 1 99 ? 7.925 -8.354 3.069 1.00 23.86 253 TYR A N 1
ATOM 781 C CA . TYR A 1 99 ? 8.528 -7.433 4.068 1.00 22.69 253 TYR A CA 1
ATOM 782 C C . TYR A 1 99 ? 7.798 -6.094 4.016 1.00 21.30 253 TYR A C 1
ATOM 783 O O . TYR A 1 99 ? 7.387 -5.633 2.961 1.00 20.72 253 TYR A O 1
ATOM 792 N N . PRO A 1 100 ? 7.621 -5.411 5.160 1.00 21.37 254 PRO A N 1
ATOM 793 C CA . PRO A 1 100 ? 6.793 -4.218 5.203 1.00 21.02 254 PRO A CA 1
ATOM 794 C C . PRO A 1 100 ? 7.446 -3.055 4.453 1.00 20.52 254 PRO A C 1
ATOM 795 O O . PRO A 1 100 ? 8.633 -3.091 4.196 1.00 20.62 254 PRO A O 1
ATOM 799 N N . PHE A 1 101 ? 6.625 -2.060 4.130 1.00 19.85 255 PHE A N 1
ATOM 800 C CA . PHE A 1 101 ? 7.023 -0.790 3.492 1.00 18.84 255 PHE A CA 1
ATOM 801 C C . PHE A 1 101 ? 7.417 0.200 4.577 1.00 19.11 255 PHE A C 1
ATOM 802 O O . PHE A 1 101 ? 6.598 0.511 5.416 1.00 19.29 255 PHE A O 1
ATOM 810 N N . PHE A 1 102 ? 8.642 0.698 4.520 1.00 21.08 256 PHE A N 1
ATOM 811 C CA . PHE A 1 102 ? 9.195 1.674 5.488 1.00 22.15 256 PHE A CA 1
ATOM 812 C C . PHE A 1 102 ? 9.106 3.095 4.925 1.00 22.66 256 PHE A C 1
ATOM 813 O O . PHE A 1 102 ? 9.498 3.329 3.772 1.00 23.00 256 PHE A O 1
ATOM 821 N N . LEU A 1 103 ? 8.623 4.026 5.742 1.00 22.39 257 LEU A N 1
ATOM 822 C CA . LEU A 1 103 ? 8.505 5.450 5.367 1.00 23.37 257 LEU A CA 1
ATOM 823 C C . LEU A 1 103 ? 8.947 6.319 6.533 1.00 23.55 257 LEU A C 1
ATOM 824 O O . LEU A 1 103 ? 9.192 5.797 7.607 1.00 21.85 257 LEU A O 1
ATOM 829 N N . GLN A 1 104 ? 9.058 7.611 6.272 1.00 27.87 258 GLN A N 1
ATOM 830 C CA . GLN A 1 104 ? 9.387 8.651 7.268 1.00 32.17 258 GLN A CA 1
ATOM 831 C C . GLN A 1 104 ? 8.122 9.477 7.457 1.00 31.08 258 GLN A C 1
ATOM 832 O O . GLN A 1 104 ? 7.420 9.703 6.458 1.00 26.64 258 GLN A O 1
ATOM 838 N N . GLY A 1 105 ? 7.865 9.896 8.696 1.00 33.25 259 GLY A N 1
ATOM 839 C CA . GLY A 1 105 ? 6.699 10.722 9.046 1.00 34.61 259 GLY A CA 1
ATOM 840 C C . GLY A 1 105 ? 7.067 11.852 9.978 1.00 35.42 259 GLY A C 1
ATOM 841 O O . GLY A 1 105 ? 7.949 11.660 10.833 1.00 31.91 259 GLY A O 1
ATOM 842 N N . GLU A 1 106 ? 6.399 12.990 9.801 1.00 40.58 260 GLU A N 1
ATOM 843 C CA . GLU A 1 106 ? 6.448 14.138 10.735 1.00 48.07 260 GLU A CA 1
ATOM 844 C C . GLU A 1 106 ? 5.274 14.009 11.715 1.00 45.10 260 GLU A C 1
ATOM 845 O O . GLU A 1 106 ? 4.133 13.843 11.262 1.00 39.06 260 GLU A O 1
ATOM 851 N N . PHE A 1 107 ? 5.566 14.048 13.012 1.00 46.31 261 PHE A N 1
ATOM 852 C CA . PHE A 1 107 ? 4.581 13.856 14.106 1.00 50.43 261 PHE A CA 1
ATOM 853 C C . PHE A 1 107 ? 4.613 15.086 15.009 1.00 50.47 261 PHE A C 1
ATOM 854 O O . PHE A 1 107 ? 5.692 15.425 15.529 1.00 52.48 261 PHE A O 1
ATOM 862 N N . LYS A 1 108 ? 3.474 15.766 15.135 1.00 49.70 262 LYS A N 1
ATOM 863 C CA . LYS A 1 108 ? 3.270 16.809 16.169 1.00 49.59 262 LYS A CA 1
ATOM 864 C C . LYS A 1 108 ? 2.439 16.163 17.276 1.00 47.50 262 LYS A C 1
ATOM 865 O O . LYS A 1 108 ? 1.281 15.796 17.024 1.00 47.95 262 LYS A O 1
ATOM 871 N N . GLU A 1 109 ? 3.045 15.944 18.438 1.00 49.07 263 GLU A N 1
ATOM 872 C CA . GLU A 1 109 ? 2.374 15.253 19.567 1.00 49.94 263 GLU A CA 1
ATOM 873 C C . GLU A 1 109 ? 1.875 13.900 19.046 1.00 50.66 263 GLU A C 1
ATOM 874 O O . GLU A 1 109 ? 2.737 13.071 18.692 1.00 56.93 263 GLU A O 1
ATOM 880 N N . ASP A 1 110 ? 0.556 13.696 18.946 1.00 48.98 264 ASP A N 1
ATOM 881 C CA . ASP A 1 110 ? -0.045 12.386 18.574 1.00 48.49 264 ASP A CA 1
ATOM 882 C C . ASP A 1 110 ? -0.568 12.422 17.131 1.00 47.22 264 ASP A C 1
ATOM 883 O O . ASP A 1 110 ? -1.328 11.500 16.768 1.00 47.54 264 ASP A O 1
ATOM 888 N N . GLN A 1 111 ? -0.163 13.411 16.324 1.00 44.69 265 GLN A N 1
ATOM 889 C CA . GLN A 1 111 ? -0.753 13.637 14.973 1.00 46.05 265 GLN A CA 1
ATOM 890 C C . GLN A 1 111 ? 0.310 13.548 13.865 1.00 45.36 265 GLN A C 1
ATOM 891 O O . GLN A 1 111 ? 1.282 14.342 13.870 1.00 40.68 265 GLN A O 1
ATOM 897 N N . ILE A 1 112 ? 0.076 12.649 12.906 1.00 45.73 266 ILE A N 1
ATOM 898 C CA . ILE A 1 112 ? 0.863 12.517 11.647 1.00 44.62 266 ILE A CA 1
ATOM 899 C C . ILE A 1 112 ? 0.554 13.707 10.738 1.00 41.41 266 ILE A C 1
ATOM 900 O O . ILE A 1 112 ? -0.527 13.747 10.169 1.00 40.59 266 ILE A O 1
ATOM 905 N N . LEU A 1 113 ? 1.493 14.638 10.620 1.00 44.89 267 LEU A N 1
ATOM 906 C CA . LEU A 1 113 ? 1.344 15.861 9.793 1.00 50.07 267 LEU A CA 1
ATOM 907 C C . LEU A 1 113 ? 1.510 15.482 8.323 1.00 50.60 267 LEU A C 1
ATOM 908 O O . LEU A 1 113 ? 0.691 15.910 7.503 1.00 58.23 267 LEU A O 1
ATOM 913 N N . SER A 1 114 ? 2.528 14.685 8.026 1.00 47.93 268 SER A N 1
ATOM 914 C CA . SER A 1 114 ? 2.889 14.271 6.653 1.00 46.81 268 SER A CA 1
ATOM 915 C C . SER A 1 114 ? 3.735 12.997 6.691 1.00 45.14 268 SER A C 1
ATOM 916 O O . SER A 1 114 ? 4.365 12.714 7.729 1.00 43.53 268 SER A O 1
ATOM 919 N N . ILE A 1 115 ? 3.710 12.265 5.579 1.00 41.48 269 ILE A N 1
ATOM 920 C CA . ILE A 1 115 ? 4.600 11.116 5.262 1.00 36.73 269 ILE A CA 1
ATOM 921 C C . ILE A 1 115 ? 5.442 11.529 4.065 1.00 34.16 269 ILE A C 1
ATOM 922 O O . ILE A 1 115 ? 4.851 11.881 3.046 1.00 32.21 269 ILE A O 1
ATOM 927 N N . PHE A 1 116 ? 6.765 11.510 4.193 1.00 34.82 270 PHE A N 1
ATOM 928 C CA . PHE A 1 116 ? 7.671 11.902 3.088 1.00 33.87 270 PHE A CA 1
ATOM 929 C C . PHE A 1 116 ? 8.597 10.739 2.750 1.00 28.39 270 PHE A C 1
ATOM 930 O O . PHE A 1 116 ? 8.811 9.853 3.579 1.00 27.50 270 PHE A O 1
ATOM 938 N N . ASP A 1 117 ? 9.070 10.745 1.509 1.00 24.36 271 ASP A N 1
ATOM 939 C CA . ASP A 1 117 ? 10.038 9.767 0.972 1.00 22.29 271 ASP A CA 1
ATOM 940 C C . ASP A 1 117 ? 10.937 10.503 -0.002 1.00 21.26 271 ASP A C 1
ATOM 941 O O . ASP A 1 117 ? 10.458 11.452 -0.629 1.00 21.31 271 ASP A O 1
ATOM 946 N N . ILE A 1 118 ? 12.193 10.073 -0.067 1.00 20.85 272 ILE A N 1
ATOM 947 C CA . ILE A 1 118 ? 13.213 10.500 -1.058 1.00 18.47 272 ILE A CA 1
ATOM 948 C C . ILE A 1 118 ? 13.447 9.286 -1.926 1.00 18.44 272 ILE A C 1
ATOM 949 O O . ILE A 1 118 ? 14.001 8.298 -1.450 1.00 18.71 272 ILE A O 1
ATOM 954 N N . PRO A 1 119 ? 12.991 9.324 -3.197 1.00 18.58 273 PRO A N 1
ATOM 955 C CA . PRO A 1 119 ? 12.922 8.130 -4.036 1.00 17.72 273 PRO A CA 1
ATOM 956 C C . PRO A 1 119 ? 14.316 7.666 -4.458 1.00 18.04 273 PRO A C 1
ATOM 957 O O . PRO A 1 119 ? 14.861 8.170 -5.431 1.00 17.97 273 PRO A O 1
ATOM 961 N N . THR A 1 120 ? 14.843 6.695 -3.721 1.00 18.05 274 THR A N 1
ATOM 962 C CA . THR A 1 120 ? 16.187 6.127 -3.973 1.00 19.11 274 THR A CA 1
ATOM 963 C C . THR A 1 120 ? 16.279 5.601 -5.409 1.00 17.56 274 THR A C 1
ATOM 964 O O . THR A 1 120 ? 17.402 5.607 -5.942 1.00 17.59 274 THR A O 1
ATOM 968 N N . THR A 1 121 ? 15.174 5.158 -6.011 1.00 15.48 275 THR A N 1
ATOM 969 C CA . THR A 1 121 ? 15.184 4.613 -7.394 1.00 15.18 275 THR A CA 1
ATOM 970 C C . THR A 1 121 ? 15.631 5.702 -8.376 1.00 15.18 275 THR A C 1
ATOM 971 O O . THR A 1 121 ? 16.206 5.367 -9.413 1.00 14.98 275 THR A O 1
ATOM 975 N N . LEU A 1 122 ? 15.354 6.966 -8.079 1.00 15.75 276 LEU A N 1
ATOM 976 C CA . LEU A 1 122 ? 15.633 8.068 -9.028 1.00 16.64 276 LEU A CA 1
ATOM 977 C C . LEU A 1 122 ? 17.146 8.317 -9.116 1.00 18.13 276 LEU A C 1
ATOM 978 O O . LEU A 1 122 ? 17.597 8.915 -10.103 1.00 19.09 276 LEU A O 1
ATOM 983 N N . TYR A 1 123 ? 17.917 7.872 -8.125 1.00 19.61 277 TYR A N 1
ATOM 984 C CA . TYR A 1 123 ? 19.404 7.835 -8.196 1.00 20.24 277 TYR A CA 1
ATOM 985 C C . TYR A 1 123 ? 19.858 7.038 -9.427 1.00 19.12 277 TYR A C 1
ATOM 986 O O . TYR A 1 123 ? 20.831 7.443 -10.049 1.00 20.59 277 TYR A O 1
ATOM 995 N N . ALA A 1 124 ? 19.195 5.936 -9.771 1.00 17.81 278 ALA A N 1
ATOM 996 C CA . ALA A 1 124 ? 19.600 5.078 -10.912 1.00 18.13 278 ALA A CA 1
ATOM 997 C C . ALA A 1 124 ? 19.592 5.901 -12.200 1.00 17.99 278 ALA A C 1
ATOM 998 O O . ALA A 1 124 ? 20.345 5.581 -13.113 1.00 16.95 278 ALA A O 1
ATOM 1000 N N . SER A 1 125 ? 18.732 6.908 -12.276 1.00 18.68 279 SER A N 1
ATOM 1001 C CA . SER A 1 125 ? 18.699 7.864 -13.408 1.00 19.90 279 SER A CA 1
ATOM 1002 C C . SER A 1 125 ? 20.071 8.556 -13.556 1.00 20.57 279 SER A C 1
ATOM 1003 O O . SER A 1 125 ? 20.665 8.528 -14.653 1.00 21.58 279 SER A O 1
ATOM 1006 N N . TYR A 1 126 ? 20.564 9.155 -12.476 1.00 21.07 280 TYR A N 1
ATOM 1007 C CA . TYR A 1 126 ? 21.886 9.822 -12.408 1.00 21.08 280 TYR A CA 1
ATOM 1008 C C . TYR A 1 126 ? 22.979 8.824 -12.849 1.00 21.42 280 TYR A C 1
ATOM 1009 O O . TYR A 1 126 ? 23.816 9.153 -13.707 1.00 19.15 280 TYR A O 1
ATOM 1018 N N . LEU A 1 127 ? 22.969 7.614 -12.302 1.00 22.77 281 LEU A N 1
ATOM 1019 C CA . LEU A 1 127 ? 24.017 6.603 -12.594 1.00 24.05 281 LEU A CA 1
ATOM 1020 C C . LEU A 1 127 ? 23.942 6.220 -14.069 1.00 24.97 281 LEU A C 1
ATOM 1021 O O . LEU A 1 127 ? 25.005 6.126 -14.695 1.00 29.70 281 LEU A O 1
ATOM 1026 N N . THR A 1 128 ? 22.741 6.005 -14.601 1.00 25.12 282 THR A N 1
ATOM 1027 C CA . THR A 1 128 ? 22.547 5.549 -15.998 1.00 25.00 282 THR A CA 1
ATOM 1028 C C . THR A 1 128 ? 23.091 6.633 -16.932 1.00 26.75 282 THR A C 1
ATOM 1029 O O . THR A 1 128 ? 23.743 6.253 -17.911 1.00 27.95 282 THR A O 1
ATOM 1033 N N . ILE A 1 129 ? 22.841 7.913 -16.639 1.00 28.13 283 ILE A N 1
ATOM 1034 C CA . ILE A 1 129 ? 23.456 9.054 -17.384 1.00 30.25 283 ILE A CA 1
ATOM 1035 C C . ILE A 1 129 ? 24.986 8.941 -17.295 1.00 30.85 283 ILE A C 1
ATOM 1036 O O . ILE A 1 129 ? 25.629 8.976 -18.354 1.00 25.57 283 ILE A O 1
ATOM 1041 N N . LYS A 1 130 ? 25.546 8.798 -16.085 1.00 36.07 284 LYS A N 1
ATOM 1042 C CA . LYS A 1 130 ? 27.023 8.748 -15.858 1.00 41.68 284 LYS A CA 1
ATOM 1043 C C . LYS A 1 130 ? 27.617 7.588 -16.665 1.00 46.87 284 LYS A C 1
ATOM 1044 O O . LYS A 1 130 ? 28.839 7.630 -16.914 1.00 56.71 284 LYS A O 1
ATOM 1050 N N . GLU A 1 131 ? 26.808 6.599 -17.064 1.00 46.18 285 GLU A N 1
ATOM 1051 C CA . GLU A 1 131 ? 27.315 5.393 -17.766 1.00 48.84 285 GLU A CA 1
ATOM 1052 C C . GLU A 1 131 ? 26.941 5.381 -19.254 1.00 47.29 285 GLU A C 1
ATOM 1053 O O . GLU A 1 131 ? 27.461 4.502 -19.950 1.00 48.09 285 GLU A O 1
ATOM 1059 N N . LEU A 1 132 ? 26.075 6.281 -19.731 1.00 45.40 286 LEU A N 1
ATOM 1060 C CA . LEU A 1 132 ? 25.722 6.383 -21.176 1.00 43.89 286 LEU A CA 1
ATOM 1061 C C . LEU A 1 132 ? 26.562 7.455 -21.872 1.00 47.40 286 LEU A C 1
ATOM 1062 O O . LEU A 1 132 ? 26.829 7.286 -23.081 1.00 50.29 286 LEU A O 1
ATOM 1067 N N . PHE A 1 133 ? 26.904 8.527 -21.152 1.00 47.11 287 PHE A N 1
ATOM 1068 C CA . PHE A 1 133 ? 27.669 9.687 -21.668 1.00 42.22 287 PHE A CA 1
ATOM 1069 C C . PHE A 1 133 ? 29.088 9.630 -21.105 1.00 43.91 287 PHE A C 1
ATOM 1070 O O . PHE A 1 133 ? 29.316 9.082 -20.004 1.00 46.96 287 PHE A O 1
ATOM 1078 N N . THR A 1 134 ? 30.019 10.161 -21.892 1.00 46.14 288 THR A N 1
ATOM 1079 C CA . THR A 1 134 ? 31.441 10.355 -21.522 1.00 44.37 288 THR A CA 1
ATOM 1080 C C . THR A 1 134 ? 31.490 11.488 -20.491 1.00 43.54 288 THR A C 1
ATOM 1081 O O . THR A 1 134 ? 30.598 12.367 -20.544 1.00 40.05 288 THR A O 1
ATOM 1085 N N . ASP A 1 135 ? 32.473 11.452 -19.585 1.00 42.17 289 ASP A N 1
ATOM 1086 C CA . ASP A 1 135 ? 32.672 12.493 -18.544 1.00 40.36 289 ASP A CA 1
ATOM 1087 C C . ASP A 1 135 ? 32.939 13.835 -19.225 1.00 35.97 289 ASP A C 1
ATOM 1088 O O . ASP A 1 135 ? 32.343 14.819 -18.803 1.00 35.44 289 ASP A O 1
ATOM 1093 N N . SER A 1 136 ? 33.758 13.850 -20.276 1.00 36.81 290 SER A N 1
ATOM 1094 C CA . SER A 1 136 ? 34.079 15.055 -21.089 1.00 39.04 290 SER A CA 1
ATOM 1095 C C . SER A 1 136 ? 32.794 15.770 -21.518 1.00 38.91 290 SER A C 1
ATOM 1096 O O . SER A 1 136 ? 32.708 16.996 -21.327 1.00 39.20 290 SER A O 1
ATOM 1099 N N . PHE A 1 137 ? 31.838 15.024 -22.085 1.00 39.08 291 PHE A N 1
ATOM 1100 C CA . PHE A 1 137 ? 30.541 15.563 -22.574 1.00 37.22 291 PHE A CA 1
ATOM 1101 C C . PHE A 1 137 ? 29.763 16.161 -21.394 1.00 34.33 291 PHE A C 1
ATOM 1102 O O . PHE A 1 137 ? 29.172 17.257 -21.542 1.00 33.31 291 PHE A O 1
ATOM 1110 N N . LEU A 1 138 ? 29.765 15.468 -20.255 1.00 32.24 292 LEU A N 1
ATOM 1111 C CA . LEU A 1 138 ? 28.924 15.842 -19.085 1.00 33.48 292 LEU A CA 1
ATOM 1112 C C . LEU A 1 138 ? 29.422 17.171 -18.507 1.00 34.05 292 LEU A C 1
ATOM 1113 O O . LEU A 1 138 ? 28.569 18.047 -18.202 1.00 29.63 292 LEU A O 1
ATOM 1118 N N . LYS A 1 139 ? 30.750 17.333 -18.439 1.00 37.12 293 LYS A N 1
ATOM 1119 C CA . LYS A 1 139 ? 31.427 18.512 -17.834 1.00 38.07 293 LYS A CA 1
ATOM 1120 C C . LYS A 1 139 ? 31.490 19.681 -18.828 1.00 38.67 293 LYS A C 1
ATOM 1121 O O . LYS A 1 139 ? 31.950 20.769 -18.425 1.00 38.58 293 LYS A O 1
ATOM 1127 N N . THR A 1 140 ? 30.990 19.478 -20.052 1.00 39.57 294 THR A N 1
ATOM 1128 C CA . THR A 1 140 ? 30.873 20.502 -21.127 1.00 36.41 294 THR A CA 1
ATOM 1129 C C . THR A 1 140 ? 29.548 21.255 -20.978 1.00 35.99 294 THR A C 1
ATOM 1130 O O . THR A 1 140 ? 28.535 20.592 -20.743 1.00 38.81 294 THR A O 1
ATOM 1134 N N . GLN A 1 141 ? 29.581 22.585 -21.091 1.00 37.94 295 GLN A N 1
ATOM 1135 C CA . GLN A 1 141 ? 28.395 23.478 -21.213 1.00 41.75 295 GLN A CA 1
ATOM 1136 C C . GLN A 1 141 ? 27.272 23.043 -20.272 1.00 41.90 295 GLN A C 1
ATOM 1137 O O . GLN A 1 141 ? 26.121 23.019 -20.728 1.00 46.68 295 GLN A O 1
ATOM 1143 N N . ASN A 1 142 ? 27.578 22.711 -19.018 1.00 41.92 296 ASN A N 1
ATOM 1144 C CA . ASN A 1 142 ? 26.546 22.367 -17.998 1.00 45.30 296 ASN A CA 1
ATOM 1145 C C . ASN A 1 142 ? 25.540 21.363 -18.594 1.00 39.71 296 ASN A C 1
ATOM 1146 O O . ASN A 1 142 ? 24.322 21.507 -18.364 1.00 33.75 296 ASN A O 1
ATOM 1151 N N . ASN A 1 143 ? 26.038 20.370 -19.331 1.00 36.67 297 ASN A N 1
ATOM 1152 C CA . ASN A 1 143 ? 25.194 19.340 -19.982 1.00 35.06 297 ASN A CA 1
ATOM 1153 C C . ASN A 1 143 ? 24.633 18.420 -18.895 1.00 32.80 297 ASN A C 1
ATOM 1154 O O . ASN A 1 143 ? 23.418 18.270 -18.879 1.00 34.49 297 ASN A O 1
ATOM 1159 N N . GLU A 1 144 ? 25.482 17.876 -18.012 1.00 32.45 298 GLU A N 1
ATOM 1160 C CA . GLU A 1 144 ? 25.094 16.998 -16.866 1.00 32.41 298 GLU A CA 1
ATOM 1161 C C . GLU A 1 144 ? 23.890 17.569 -16.099 1.00 34.12 298 GLU A C 1
ATOM 1162 O O . GLU A 1 144 ? 22.969 16.818 -15.804 1.00 35.07 298 GLU A O 1
ATOM 1168 N N . ARG A 1 145 ? 23.875 18.854 -15.781 1.00 37.37 299 ARG A N 1
ATOM 1169 C CA . ARG A 1 145 ? 22.775 19.450 -14.986 1.00 43.76 299 ARG A CA 1
ATOM 1170 C C . ARG A 1 145 ? 21.468 19.409 -15.782 1.00 44.91 299 ARG A C 1
ATOM 1171 O O . ARG A 1 145 ? 20.414 19.141 -15.163 1.00 43.39 299 ARG A O 1
ATOM 1179 N N . LYS A 1 146 ? 21.540 19.695 -17.088 1.00 47.94 300 LYS A N 1
ATOM 1180 C CA . LYS A 1 146 ? 20.376 19.723 -18.024 1.00 45.64 300 LYS A CA 1
ATOM 1181 C C . LYS A 1 146 ? 19.769 18.320 -18.144 1.00 38.22 300 LYS A C 1
ATOM 1182 O O . LYS A 1 146 ? 18.520 18.235 -18.230 1.00 35.50 300 LYS A O 1
ATOM 1188 N N . LEU A 1 147 ? 20.628 17.293 -18.172 1.00 32.30 301 LEU A N 1
ATOM 1189 C CA . LEU A 1 147 ? 20.242 15.861 -18.255 1.00 32.63 301 LEU A CA 1
ATOM 1190 C C . LEU A 1 147 ? 19.604 15.428 -16.932 1.00 32.27 301 LEU A C 1
ATOM 1191 O O . LEU A 1 147 ? 18.568 14.756 -16.981 1.00 36.29 301 LEU A O 1
ATOM 1196 N N . ILE A 1 148 ? 20.201 15.782 -15.797 1.00 30.67 302 ILE A N 1
ATOM 1197 C CA . ILE A 1 148 ? 19.654 15.449 -14.450 1.00 30.39 302 ILE A CA 1
ATOM 1198 C C . ILE A 1 148 ? 18.252 16.053 -14.316 1.00 31.08 302 ILE A C 1
ATOM 1199 O O . ILE A 1 148 ? 17.389 15.345 -13.800 1.00 31.83 302 ILE A O 1
ATOM 1204 N N . ASN A 1 149 ? 18.032 17.298 -14.730 1.00 32.79 303 ASN A N 1
ATOM 1205 C CA . ASN A 1 149 ? 16.719 17.972 -14.551 1.00 36.90 303 ASN A CA 1
ATOM 1206 C C . ASN A 1 149 ? 15.706 17.357 -15.503 1.00 34.25 303 ASN A C 1
ATOM 1207 O O . ASN A 1 149 ? 14.578 17.148 -15.086 1.00 33.16 303 ASN A O 1
ATOM 1212 N N . LYS A 1 150 ? 16.110 17.090 -16.733 1.00 32.59 304 LYS A N 1
ATOM 1213 C CA . LYS A 1 150 ? 15.227 16.403 -17.695 1.00 30.77 304 LYS A CA 1
ATOM 1214 C C . LYS A 1 150 ? 14.774 15.075 -17.072 1.00 30.32 304 LYS A C 1
ATOM 1215 O O . LYS A 1 150 ? 13.586 14.730 -17.237 1.00 34.32 304 LYS A O 1
ATOM 1221 N N . GLU A 1 151 ? 15.659 14.356 -16.375 1.00 27.59 305 GLU A N 1
ATOM 1222 C CA . GLU A 1 151 ? 15.337 13.011 -15.820 1.00 28.20 305 GLU A CA 1
ATOM 1223 C C . GLU A 1 151 ? 14.384 13.141 -14.626 1.00 27.37 305 GLU A C 1
ATOM 1224 O O . GLU A 1 151 ? 13.487 12.282 -14.456 1.00 25.41 305 GLU A O 1
ATOM 1230 N N . ILE A 1 152 ? 14.587 14.173 -13.817 1.00 26.57 306 ILE A N 1
ATOM 1231 C CA . ILE A 1 152 ? 13.723 14.466 -12.643 1.00 25.88 306 ILE A CA 1
ATOM 1232 C C . ILE A 1 152 ? 12.342 14.850 -13.158 1.00 26.76 306 ILE A C 1
ATOM 1233 O O . ILE A 1 152 ? 11.359 14.273 -12.713 1.00 25.79 306 ILE A O 1
ATOM 1238 N N . ARG A 1 153 ? 12.277 15.797 -14.083 1.00 29.89 307 ARG A N 1
ATOM 1239 C CA . ARG A 1 153 ? 10.988 16.303 -14.598 1.00 28.83 307 ARG A CA 1
ATOM 1240 C C . ARG A 1 153 ? 10.272 15.209 -15.374 1.00 26.12 307 ARG A C 1
ATOM 1241 O O . ARG A 1 153 ? 9.049 15.242 -15.395 1.00 26.55 307 ARG A O 1
ATOM 1249 N N . ASN A 1 154 ? 11.011 14.279 -15.963 1.00 24.41 308 ASN A N 1
ATOM 1250 C CA . ASN A 1 154 ? 10.383 13.136 -16.674 1.00 25.40 308 ASN A CA 1
ATOM 1251 C C . ASN A 1 154 ? 9.791 12.181 -15.643 1.00 25.89 308 ASN A C 1
ATOM 1252 O O . ASN A 1 154 ? 8.702 11.643 -15.885 1.00 29.31 308 ASN A O 1
ATOM 1257 N N . PHE A 1 155 ? 10.491 11.995 -14.527 1.00 24.88 309 PHE A N 1
ATOM 1258 C CA . PHE A 1 155 ? 10.056 11.122 -13.409 1.00 23.12 309 PHE A CA 1
ATOM 1259 C C . PHE A 1 155 ? 8.713 11.627 -12.872 1.00 24.42 309 PHE A C 1
ATOM 1260 O O . PHE A 1 155 ? 7.765 10.835 -12.794 1.00 21.92 309 PHE A O 1
ATOM 1268 N N . GLU A 1 156 ? 8.646 12.920 -12.540 1.00 28.69 310 GLU A N 1
ATOM 1269 C CA . GLU A 1 156 ? 7.443 13.595 -11.978 1.00 32.08 310 GLU A CA 1
ATOM 1270 C C . GLU A 1 156 ? 6.281 13.525 -12.977 1.00 31.21 310 GLU A C 1
ATOM 1271 O O . GLU A 1 156 ? 5.119 13.348 -12.557 1.00 27.88 310 GLU A O 1
ATOM 1277 N N . ARG A 1 157 ? 6.593 13.690 -14.259 1.00 30.57 311 ARG A N 1
ATOM 1278 C CA . ARG A 1 157 ? 5.581 13.764 -15.340 1.00 28.88 311 ARG A CA 1
ATOM 1279 C C . ARG A 1 157 ? 4.989 12.366 -15.543 1.00 26.98 311 ARG A C 1
ATOM 1280 O O . ARG A 1 157 ? 3.773 12.236 -15.677 1.00 26.67 311 ARG A O 1
ATOM 1288 N N . THR A 1 158 ? 5.829 11.340 -15.520 1.00 26.48 312 THR A N 1
ATOM 1289 C CA . THR A 1 158 ? 5.392 9.927 -15.638 1.00 25.21 312 THR A CA 1
ATOM 1290 C C . THR A 1 158 ? 4.491 9.558 -14.451 1.00 25.65 312 THR A C 1
ATOM 1291 O O . THR A 1 158 ? 3.540 8.814 -14.674 1.00 25.53 312 THR A O 1
ATOM 1295 N N . LEU A 1 159 ? 4.782 10.036 -13.238 1.00 25.44 313 LEU A N 1
ATOM 1296 C CA . LEU A 1 159 ? 3.943 9.749 -12.047 1.00 26.65 313 LEU A CA 1
ATOM 1297 C C . LEU A 1 159 ? 2.572 10.385 -12.249 1.00 30.46 313 LEU A C 1
ATOM 1298 O O . LEU A 1 159 ? 1.571 9.722 -11.976 1.00 31.96 313 LEU A O 1
ATOM 1303 N N . SER A 1 160 ? 2.549 11.638 -12.702 1.00 36.29 314 SER A N 1
ATOM 1304 C CA . SER A 1 160 ? 1.314 12.382 -13.045 1.00 37.84 314 SER A CA 1
ATOM 1305 C C . SER A 1 160 ? 0.530 11.564 -14.071 1.00 37.43 314 SER A C 1
ATOM 1306 O O . SER A 1 160 ? -0.598 11.208 -13.775 1.00 41.58 314 SER A O 1
ATOM 1309 N N . LYS A 1 161 ? 1.147 11.205 -15.191 1.00 39.03 315 LYS A N 1
ATOM 1310 C CA . LYS A 1 161 ? 0.483 10.449 -16.288 1.00 43.18 315 LYS A CA 1
ATOM 1311 C C . LYS A 1 161 ? -0.071 9.119 -15.772 1.00 43.75 315 LYS A C 1
ATOM 1312 O O . LYS A 1 161 ? -1.060 8.649 -16.344 1.00 46.19 315 LYS A O 1
ATOM 1318 N N . LEU A 1 162 ? 0.565 8.522 -14.764 1.00 44.35 316 LEU A N 1
ATOM 1319 C CA . LEU A 1 162 ? 0.192 7.180 -14.246 1.00 42.90 316 LEU A CA 1
ATOM 1320 C C . LEU A 1 162 ? -1.027 7.329 -13.345 1.00 44.22 316 LEU A C 1
ATOM 1321 O O . LEU A 1 162 ? -1.878 6.427 -13.388 1.00 44.80 316 LEU A O 1
ATOM 1326 N N . ILE A 1 163 ? -1.090 8.415 -12.570 1.00 48.42 317 ILE A N 1
ATOM 1327 C CA . ILE A 1 163 ? -2.238 8.735 -11.666 1.00 54.14 317 ILE A CA 1
ATOM 1328 C C . ILE A 1 163 ? -3.482 9.124 -12.481 1.00 60.15 317 ILE A C 1
ATOM 1329 O O . ILE A 1 163 ? -4.585 8.783 -12.039 1.00 65.37 317 ILE A O 1
ATOM 1334 N N . ASP A 1 164 ? -3.332 9.838 -13.600 1.00 68.99 318 ASP A N 1
ATOM 1335 C CA . ASP A 1 164 ? -4.480 10.175 -14.485 1.00 75.47 318 ASP A CA 1
ATOM 1336 C C . ASP A 1 164 ? -4.998 8.887 -15.125 1.00 85.49 318 ASP A C 1
ATOM 1337 O O . ASP A 1 164 ? -6.227 8.654 -15.051 1.00 102.98 318 ASP A O 1
ATOM 1342 N N . ASP A 1 165 ? -4.101 8.081 -15.710 1.00 87.79 319 ASP A N 1
ATOM 1343 C CA . ASP A 1 165 ? -4.475 6.848 -16.457 1.00 88.92 319 ASP A CA 1
ATOM 1344 C C . ASP A 1 165 ? -5.234 5.895 -15.525 1.00 96.87 319 ASP A C 1
ATOM 1345 O O . ASP A 1 165 ? -6.178 5.235 -16.003 1.00 104.97 319 ASP A O 1
ATOM 1350 N N . THR A 1 166 ? -4.865 5.840 -14.245 1.00 102.62 320 THR A N 1
ATOM 1351 C CA . THR A 1 166 ? -5.496 4.922 -13.261 1.00 105.98 320 THR A CA 1
ATOM 1352 C C . THR A 1 166 ? -6.705 5.609 -12.612 1.00 110.18 320 THR A C 1
ATOM 1353 O O . THR A 1 166 ? -7.247 5.031 -11.652 1.00 114.94 320 THR A O 1
ATOM 1357 N N . ILE A 1 167 ? -7.108 6.787 -13.109 1.00 115.34 321 ILE A N 1
ATOM 1358 C CA . ILE A 1 167 ? -8.308 7.540 -12.626 1.00 115.80 321 ILE A CA 1
ATOM 1359 C C . ILE A 1 167 ? -8.214 7.636 -11.102 1.00 109.92 321 ILE A C 1
ATOM 1360 O O . ILE A 1 167 ? -9.250 7.497 -10.415 1.00 111.57 321 ILE A O 1
ATOM 1365 N N . GLU A 1 168 ? -6.999 7.846 -10.599 1.00 103.52 322 GLU A N 1
ATOM 1366 C CA . GLU A 1 168 ? -6.740 7.947 -9.146 1.00 101.52 322 GLU A CA 1
ATOM 1367 C C . GLU A 1 168 ? -6.712 9.428 -8.783 1.00 97.26 322 GLU A C 1
ATOM 1368 O O . GLU A 1 168 ? -6.019 10.196 -9.483 1.00 97.58 322 GLU A O 1
ATOM 1374 N N . GLU A 1 169 ? -7.463 9.826 -7.763 1.00 92.94 323 GLU A N 1
ATOM 1375 C CA . GLU A 1 169 ? -7.287 11.182 -7.198 1.00 89.13 323 GLU A CA 1
ATOM 1376 C C . GLU A 1 169 ? -5.848 11.236 -6.691 1.00 84.31 323 GLU A C 1
ATOM 1377 O O . GLU A 1 169 ? -5.418 10.242 -6.065 1.00 81.27 323 GLU A O 1
ATOM 1383 N N . LYS A 1 170 ? -5.126 12.321 -6.970 1.00 78.49 324 LYS A N 1
ATOM 1384 C CA . LYS A 1 170 ? -3.745 12.495 -6.454 1.00 76.66 324 LYS A CA 1
ATOM 1385 C C . LYS A 1 170 ? -3.718 12.095 -4.971 1.00 76.46 324 LYS A C 1
ATOM 1386 O O . LYS A 1 170 ? -4.750 12.264 -4.289 1.00 82.33 324 LYS A O 1
ATOM 1392 N N . PHE A 1 171 ? -2.594 11.533 -4.515 1.00 68.28 325 PHE A N 1
ATOM 1393 C CA . PHE A 1 171 ? -2.310 11.231 -3.087 1.00 61.63 325 PHE A CA 1
ATOM 1394 C C . PHE A 1 171 ? -0.891 11.676 -2.713 1.00 57.52 325 PHE A C 1
ATOM 1395 O O . PHE A 1 171 ? -0.471 11.449 -1.556 1.00 59.08 325 PHE A O 1
ATOM 1403 N N . TYR A 1 172 ? -0.182 12.320 -3.638 1.00 48.34 326 TYR A N 1
ATOM 1404 C CA . TYR A 1 172 ? 1.236 12.691 -3.443 1.00 48.43 326 TYR A CA 1
ATOM 1405 C C . TYR A 1 172 ? 1.423 14.163 -3.804 1.00 45.11 326 TYR A C 1
ATOM 1406 O O . TYR A 1 172 ? 0.588 14.745 -4.504 1.00 45.04 326 TYR A O 1
ATOM 1415 N N . LYS A 1 173 ? 2.486 14.739 -3.256 1.00 42.89 327 LYS A N 1
ATOM 1416 C CA . LYS A 1 173 ? 3.038 16.057 -3.633 1.00 41.75 327 LYS A CA 1
ATOM 1417 C C . LYS A 1 173 ? 4.480 15.804 -4.051 1.00 36.52 327 LYS A C 1
ATOM 1418 O O . LYS A 1 173 ? 5.161 15.047 -3.357 1.00 36.73 327 LYS A O 1
ATOM 1424 N N . PHE A 1 174 ? 4.902 16.397 -5.158 1.00 31.59 328 PHE A N 1
ATOM 1425 C CA . PHE A 1 174 ? 6.278 16.276 -5.675 1.00 31.05 328 PHE A CA 1
ATOM 1426 C C . PHE A 1 174 ? 6.952 17.634 -5.536 1.00 33.35 328 PHE A C 1
ATOM 1427 O O . PHE A 1 174 ? 6.512 18.556 -6.236 1.00 39.96 328 PHE A O 1
ATOM 1435 N N . THR A 1 175 ? 7.963 17.759 -4.675 1.00 33.31 329 THR A N 1
ATOM 1436 C CA . THR A 1 175 ? 8.751 19.012 -4.537 1.00 34.27 329 THR A CA 1
ATOM 1437 C C . THR A 1 175 ? 10.224 18.716 -4.791 1.00 33.79 329 THR A C 1
ATOM 1438 O O . THR A 1 175 ? 10.726 17.715 -4.252 1.00 32.10 329 THR A O 1
ATOM 1442 N N . ILE A 1 176 ? 10.870 19.572 -5.582 1.00 34.19 330 ILE A N 1
ATOM 1443 C CA . ILE A 1 176 ? 12.337 19.522 -5.825 1.00 34.41 330 ILE A CA 1
ATOM 1444 C C . ILE A 1 176 ? 12.976 20.607 -4.960 1.00 37.23 330 ILE A C 1
ATOM 1445 O O . ILE A 1 176 ? 12.392 21.694 -4.866 1.00 39.66 330 ILE A O 1
ATOM 1450 N N . TYR A 1 177 ? 14.103 20.299 -4.320 1.00 40.16 331 TYR A N 1
ATOM 1451 C CA . TYR A 1 177 ? 14.776 21.194 -3.348 1.00 42.98 331 TYR A CA 1
ATOM 1452 C C . TYR A 1 177 ? 16.275 21.239 -3.645 1.00 49.76 331 TYR A C 1
ATOM 1453 O O . TYR A 1 177 ? 16.880 22.304 -3.506 1.00 56.33 331 TYR A O 1
ATOM 1463 N N . GLY B 1 1 ? 22.087 7.935 -29.982 1.00 84.17 155 GLY B N 1
ATOM 1464 C CA . GLY B 1 1 ? 21.656 8.513 -28.669 1.00 91.19 155 GLY B CA 1
ATOM 1465 C C . GLY B 1 1 ? 22.797 9.189 -27.921 1.00 89.10 155 GLY B C 1
ATOM 1466 O O . GLY B 1 1 ? 23.015 8.827 -26.742 1.00 80.91 155 GLY B O 1
ATOM 1467 N N . GLY B 1 2 ? 23.486 10.132 -28.582 1.00 90.59 156 GLY B N 1
ATOM 1468 C CA . GLY B 1 2 ? 24.626 10.912 -28.045 1.00 89.88 156 GLY B CA 1
ATOM 1469 C C . GLY B 1 2 ? 24.957 12.128 -28.905 1.00 88.35 156 GLY B C 1
ATOM 1470 O O . GLY B 1 2 ? 24.472 12.212 -30.054 1.00 82.23 156 GLY B O 1
ATOM 1471 N N . GLY B 1 3 ? 25.747 13.062 -28.370 1.00 88.15 157 GLY B N 1
ATOM 1472 C CA . GLY B 1 3 ? 26.010 14.370 -29.004 1.00 85.40 157 GLY B CA 1
ATOM 1473 C C . GLY B 1 3 ? 24.737 15.191 -29.165 1.00 85.26 157 GLY B C 1
ATOM 1474 O O . GLY B 1 3 ? 24.774 16.172 -29.923 1.00 92.33 157 GLY B O 1
ATOM 1475 N N . MET B 1 4 ? 23.659 14.801 -28.471 1.00 84.69 158 MET B N 1
ATOM 1476 C CA . MET B 1 4 ? 22.326 15.474 -28.438 1.00 83.75 158 MET B CA 1
ATOM 1477 C C . MET B 1 4 ? 21.489 14.866 -27.297 1.00 86.67 158 MET B C 1
ATOM 1478 O O . MET B 1 4 ? 21.929 13.854 -26.696 1.00 81.60 158 MET B O 1
ATOM 1483 N N . PHE B 1 5 ? 20.327 15.464 -27.012 1.00 85.94 159 PHE B N 1
ATOM 1484 C CA . PHE B 1 5 ? 19.389 15.070 -25.924 1.00 86.09 159 PHE B CA 1
ATOM 1485 C C . PHE B 1 5 ? 18.293 14.115 -26.434 1.00 84.79 159 PHE B C 1
ATOM 1486 O O . PHE B 1 5 ? 17.222 14.047 -25.795 1.00 82.63 159 PHE B O 1
ATOM 1494 N N . ASN B 1 6 ? 18.548 13.374 -27.520 1.00 81.27 160 ASN B N 1
ATOM 1495 C CA . ASN B 1 6 ? 17.591 12.391 -28.103 1.00 76.96 160 ASN B CA 1
ATOM 1496 C C . ASN B 1 6 ? 18.099 10.977 -27.804 1.00 69.06 160 ASN B C 1
ATOM 1497 O O . ASN B 1 6 ? 18.333 10.196 -28.745 1.00 75.58 160 ASN B O 1
ATOM 1502 N N . TYR B 1 7 ? 18.216 10.667 -26.516 1.00 60.66 161 TYR B N 1
ATOM 1503 C CA . TYR B 1 7 ? 18.855 9.440 -25.975 1.00 56.27 161 TYR B CA 1
ATOM 1504 C C . TYR B 1 7 ? 17.720 8.521 -25.499 1.00 56.94 161 TYR B C 1
ATOM 1505 O O . TYR B 1 7 ? 16.846 8.944 -24.713 1.00 59.95 161 TYR B O 1
ATOM 1514 N N . THR B 1 8 ? 17.692 7.304 -26.031 1.00 50.62 162 THR B N 1
ATOM 1515 C CA . THR B 1 8 ? 16.732 6.246 -25.641 1.00 44.75 162 THR B CA 1
ATOM 1516 C C . THR B 1 8 ? 17.516 5.185 -24.850 1.00 40.00 162 THR B C 1
ATOM 1517 O O . THR B 1 8 ? 18.735 5.033 -25.070 1.00 39.24 162 THR B O 1
ATOM 1521 N N . VAL B 1 9 ? 16.837 4.528 -23.915 1.00 35.35 163 VAL B N 1
ATOM 1522 C CA . VAL B 1 9 ? 17.301 3.302 -23.207 1.00 32.76 163 VAL B CA 1
ATOM 1523 C C . VAL B 1 9 ? 16.168 2.273 -23.267 1.00 31.77 163 VAL B C 1
ATOM 1524 O O . VAL B 1 9 ? 14.992 2.684 -23.370 1.00 34.45 163 VAL B O 1
ATOM 1528 N N . LEU B 1 10 ? 16.485 0.985 -23.173 1.00 27.88 164 LEU B N 1
ATOM 1529 C CA . LEU B 1 10 ? 15.451 -0.039 -22.885 1.00 26.28 164 LEU B CA 1
ATOM 1530 C C . LEU B 1 10 ? 14.982 0.142 -21.447 1.00 25.92 164 LEU B C 1
ATOM 1531 O O . LEU B 1 10 ? 15.769 0.516 -20.580 1.00 26.95 164 LEU B O 1
ATOM 1536 N N . PRO B 1 11 ? 13.691 -0.121 -21.145 1.00 23.93 165 PRO B N 1
ATOM 1537 C CA . PRO B 1 11 ? 13.168 0.087 -19.800 1.00 22.74 165 PRO B CA 1
ATOM 1538 C C . PRO B 1 11 ? 14.023 -0.623 -18.746 1.00 21.63 165 PRO B C 1
ATOM 1539 O O . PRO B 1 11 ? 14.313 -0.014 -17.724 1.00 22.05 165 PRO B O 1
ATOM 1543 N N . SER B 1 12 ? 14.442 -1.858 -19.034 1.00 20.39 166 SER B N 1
ATOM 1544 C CA . SER B 1 12 ? 15.140 -2.738 -18.061 1.00 19.37 166 SER B CA 1
ATOM 1545 C C . SER B 1 12 ? 16.558 -2.239 -17.760 1.00 19.22 166 SER B C 1
ATOM 1546 O O . SER B 1 12 ? 17.098 -2.708 -16.769 1.00 21.13 166 SER B O 1
ATOM 1549 N N . THR B 1 13 ? 17.141 -1.336 -18.554 1.00 18.38 167 THR B N 1
ATOM 1550 C CA . THR B 1 13 ? 18.525 -0.826 -18.330 1.00 17.30 167 THR B CA 1
ATOM 1551 C C . THR B 1 13 ? 18.604 -0.083 -16.994 1.00 16.28 167 THR B C 1
ATOM 1552 O O . THR B 1 13 ? 19.397 -0.520 -16.140 1.00 16.63 167 THR B O 1
ATOM 1556 N N . SER B 1 14 ? 17.852 1.004 -16.825 1.00 15.64 168 SER B N 1
ATOM 1557 C CA . SER B 1 14 ? 17.878 1.817 -15.579 1.00 16.25 168 SER B CA 1
ATOM 1558 C C . SER B 1 14 ? 17.374 0.961 -14.404 1.00 15.78 168 SER B C 1
ATOM 1559 O O . SER B 1 14 ? 17.902 1.118 -13.285 1.00 15.78 168 SER B O 1
ATOM 1562 N N . LEU B 1 15 ? 16.430 0.044 -14.634 1.00 14.88 169 LEU B N 1
ATOM 1563 C CA . LEU B 1 15 ? 15.966 -0.855 -13.546 1.00 14.56 169 LEU B CA 1
ATOM 1564 C C . LEU B 1 15 ? 17.172 -1.652 -13.059 1.00 14.41 169 LEU B C 1
ATOM 1565 O O . LEU B 1 15 ? 17.404 -1.715 -11.859 1.00 16.22 169 LEU B O 1
ATOM 1570 N N . ALA B 1 16 ? 17.953 -2.204 -13.965 1.00 14.27 170 ALA B N 1
ATOM 1571 C CA . ALA B 1 16 ? 19.106 -3.045 -13.598 1.00 14.53 170 ALA B CA 1
ATOM 1572 C C . ALA B 1 16 ? 20.139 -2.189 -12.864 1.00 14.45 170 ALA B C 1
ATOM 1573 O O . ALA B 1 16 ? 20.735 -2.693 -11.919 1.00 13.79 170 ALA B O 1
ATOM 1575 N N . VAL B 1 17 ? 20.343 -0.945 -13.300 1.00 14.71 171 VAL B N 1
ATOM 1576 C CA . VAL B 1 17 ? 21.305 -0.006 -12.656 1.00 14.93 171 VAL B CA 1
ATOM 1577 C C . VAL B 1 17 ? 20.873 0.214 -11.205 1.00 15.66 171 VAL B C 1
ATOM 1578 O O . VAL B 1 17 ? 21.757 0.180 -10.309 1.00 16.04 171 VAL B O 1
ATOM 1582 N N . GLY B 1 18 ? 19.579 0.473 -10.989 1.00 15.89 172 GLY B N 1
ATOM 1583 C CA . GLY B 1 18 ? 19.015 0.653 -9.638 1.00 16.23 172 GLY B CA 1
ATOM 1584 C C . GLY B 1 18 ? 19.161 -0.619 -8.815 1.00 16.26 172 GLY B C 1
ATOM 1585 O O . GLY B 1 18 ? 19.558 -0.556 -7.623 1.00 16.19 172 GLY B O 1
ATOM 1586 N N . TYR B 1 19 ? 18.847 -1.754 -9.424 1.00 16.07 173 TYR B N 1
ATOM 1587 C CA . TYR B 1 19 ? 18.822 -3.044 -8.711 1.00 16.52 173 TYR B CA 1
ATOM 1588 C C . TYR B 1 19 ? 20.233 -3.380 -8.254 1.00 17.58 173 TYR B C 1
ATOM 1589 O O . TYR B 1 19 ? 20.404 -4.023 -7.210 1.00 18.90 173 TYR B O 1
ATOM 1598 N N . TYR B 1 20 ? 21.232 -2.963 -9.029 1.00 18.81 174 TYR B N 1
ATOM 1599 C CA . TYR B 1 20 ? 22.649 -3.275 -8.720 1.00 18.86 174 TYR B CA 1
ATOM 1600 C C . TYR B 1 20 ? 23.167 -2.301 -7.661 1.00 18.35 174 TYR B C 1
ATOM 1601 O O . TYR B 1 20 ? 23.639 -2.739 -6.610 1.00 18.23 174 TYR B O 1
ATOM 1610 N N . TYR B 1 21 ? 23.068 -1.006 -7.909 1.00 17.95 175 TYR B N 1
ATOM 1611 C CA . TYR B 1 21 ? 23.699 -0.007 -7.016 1.00 19.23 175 TYR B CA 1
ATOM 1612 C C . TYR B 1 21 ? 22.871 0.186 -5.744 1.00 19.08 175 TYR B C 1
ATOM 1613 O O . TYR B 1 21 ? 23.443 0.597 -4.724 1.00 19.49 175 TYR B O 1
ATOM 1622 N N . ASN B 1 22 ? 21.568 -0.075 -5.777 1.00 19.54 176 ASN B N 1
ATOM 1623 C CA . ASN B 1 22 ? 20.697 0.273 -4.629 1.00 20.39 176 ASN B CA 1
ATOM 1624 C C . ASN B 1 22 ? 20.287 -0.987 -3.870 1.00 21.67 176 ASN B C 1
ATOM 1625 O O . ASN B 1 22 ? 19.530 -0.847 -2.877 1.00 23.25 176 ASN B O 1
ATOM 1630 N N . PHE B 1 23 ? 20.780 -2.158 -4.280 1.00 20.71 177 PHE B N 1
ATOM 1631 C CA . PHE B 1 23 ? 20.392 -3.448 -3.665 1.00 20.30 177 PHE B CA 1
ATOM 1632 C C . PHE B 1 23 ? 21.601 -4.393 -3.606 1.00 21.41 177 PHE B C 1
ATOM 1633 O O . PHE B 1 23 ? 22.075 -4.640 -2.489 1.00 21.40 177 PHE B O 1
ATOM 1641 N N . LEU B 1 24 ? 22.067 -4.917 -4.744 1.00 23.18 178 LEU B N 1
ATOM 1642 C CA . LEU B 1 24 ? 23.119 -5.975 -4.795 1.00 24.35 178 LEU B CA 1
ATOM 1643 C C . LEU B 1 24 ? 24.405 -5.467 -4.139 1.00 26.55 178 LEU B C 1
ATOM 1644 O O . LEU B 1 24 ? 24.907 -6.159 -3.239 1.00 27.09 178 LEU B O 1
ATOM 1649 N N . ARG B 1 25 ? 24.901 -4.303 -4.573 1.00 29.04 179 ARG B N 1
ATOM 1650 C CA . ARG B 1 25 ? 26.178 -3.700 -4.103 1.00 31.06 179 ARG B CA 1
ATOM 1651 C C . ARG B 1 25 ? 26.070 -3.349 -2.622 1.00 29.62 179 ARG B C 1
ATOM 1652 O O . ARG B 1 25 ? 27.090 -3.378 -1.944 1.00 28.93 179 ARG B O 1
ATOM 1660 N N . GLU B 1 26 ? 24.876 -3.001 -2.152 1.00 30.68 180 GLU B N 1
ATOM 1661 C CA . GLU B 1 26 ? 24.648 -2.587 -0.747 1.00 29.64 180 GLU B CA 1
ATOM 1662 C C . GLU B 1 26 ? 24.798 -3.819 0.141 1.00 27.46 180 GLU B C 1
ATOM 1663 O O . GLU B 1 26 ? 25.412 -3.687 1.206 1.00 25.01 180 GLU B O 1
ATOM 1669 N N . ILE B 1 27 ? 24.247 -4.955 -0.294 1.00 27.21 181 ILE B N 1
ATOM 1670 C CA . ILE B 1 27 ? 24.387 -6.275 0.391 1.00 28.98 181 ILE B CA 1
ATOM 1671 C C . ILE B 1 27 ? 25.871 -6.651 0.454 1.00 29.48 181 ILE B C 1
ATOM 1672 O O . ILE B 1 27 ? 26.318 -7.042 1.547 1.00 26.44 181 ILE B O 1
ATOM 1677 N N . LEU B 1 28 ? 26.577 -6.560 -0.678 1.00 31.67 182 LEU B N 1
ATOM 1678 C CA . LEU B 1 28 ? 28.030 -6.852 -0.789 1.00 33.43 182 LEU B CA 1
ATOM 1679 C C . LEU B 1 28 ? 28.796 -6.010 0.244 1.00 35.71 182 LEU B C 1
ATOM 1680 O O . LEU B 1 28 ? 29.632 -6.601 0.960 1.00 35.08 182 LEU B O 1
ATOM 1685 N N . GLU B 1 29 ? 28.520 -4.700 0.343 1.00 38.01 183 GLU B N 1
ATOM 1686 C CA . GLU B 1 29 ? 29.267 -3.770 1.243 1.00 44.21 183 GLU B CA 1
ATOM 1687 C C . GLU B 1 29 ? 28.913 -4.038 2.713 1.00 46.11 183 GLU B C 1
ATOM 1688 O O . GLU B 1 29 ? 29.759 -3.783 3.584 1.00 49.64 183 GLU B O 1
ATOM 1694 N N . ALA B 1 30 ? 27.707 -4.524 2.991 1.00 46.10 184 ALA B N 1
ATOM 1695 C CA . ALA B 1 30 ? 27.292 -4.943 4.346 1.00 41.91 184 ALA B CA 1
ATOM 1696 C C . ALA B 1 30 ? 28.093 -6.197 4.726 1.00 41.23 184 ALA B C 1
ATOM 1697 O O . ALA B 1 30 ? 28.587 -6.265 5.851 1.00 38.07 184 ALA B O 1
ATOM 1699 N N . PHE B 1 31 ? 28.247 -7.146 3.805 1.00 44.00 185 PHE B N 1
ATOM 1700 C CA . PHE B 1 31 ? 29.118 -8.342 3.977 1.00 47.10 185 PHE B CA 1
ATOM 1701 C C . PHE B 1 31 ? 30.563 -7.890 4.264 1.00 51.61 185 PHE B C 1
ATOM 1702 O O . PHE B 1 31 ? 31.154 -8.302 5.291 1.00 51.09 185 PHE B O 1
ATOM 1710 N N . ASN B 1 32 ? 31.110 -7.041 3.388 1.00 53.17 186 ASN B N 1
ATOM 1711 C CA . ASN B 1 32 ? 32.518 -6.557 3.439 1.00 54.56 186 ASN B CA 1
ATOM 1712 C C . ASN B 1 32 ? 32.752 -5.694 4.688 1.00 58.37 186 ASN B C 1
ATOM 1713 O O . ASN B 1 32 ? 33.915 -5.614 5.133 1.00 60.58 186 ASN B O 1
ATOM 1718 N N . ASN B 1 33 ? 31.701 -5.049 5.210 1.00 62.13 187 ASN B N 1
ATOM 1719 C CA . ASN B 1 33 ? 31.765 -4.178 6.416 1.00 64.00 187 ASN B CA 1
ATOM 1720 C C . ASN B 1 33 ? 31.330 -4.991 7.640 1.00 68.39 187 ASN B C 1
ATOM 1721 O O . ASN B 1 33 ? 30.814 -4.388 8.606 1.00 72.85 187 ASN B O 1
ATOM 1726 N N . GLN B 1 34 ? 31.531 -6.313 7.593 1.00 73.43 188 GLN B N 1
ATOM 1727 C CA . GLN B 1 34 ? 31.365 -7.244 8.745 1.00 77.05 188 GLN B CA 1
ATOM 1728 C C . GLN B 1 34 ? 30.011 -6.990 9.425 1.00 72.87 188 GLN B C 1
ATOM 1729 O O . GLN B 1 34 ? 29.967 -6.914 10.668 1.00 75.37 188 GLN B O 1
ATOM 1735 N N . LYS B 1 35 ? 28.950 -6.827 8.632 1.00 71.17 189 LYS B N 1
ATOM 1736 C CA . LYS B 1 35 ? 27.552 -6.753 9.133 1.00 67.57 189 LYS B CA 1
ATOM 1737 C C . LYS B 1 35 ? 26.953 -8.147 8.984 1.00 60.40 189 LYS B C 1
ATOM 1738 O O . LYS B 1 35 ? 27.003 -8.711 7.884 1.00 54.62 189 LYS B O 1
ATOM 1744 N N . SER B 1 36 ? 26.474 -8.708 10.083 1.00 60.56 190 SER B N 1
ATOM 1745 C CA . SER B 1 36 ? 25.929 -10.083 10.101 1.00 62.35 190 SER B CA 1
ATOM 1746 C C . SER B 1 36 ? 24.491 -10.024 9.603 1.00 59.13 190 SER B C 1
ATOM 1747 O O . SER B 1 36 ? 23.924 -8.914 9.494 1.00 59.05 190 SER B O 1
ATOM 1750 N N . ILE B 1 37 ? 23.938 -11.191 9.308 1.00 57.22 191 ILE B N 1
ATOM 1751 C CA . ILE B 1 37 ? 22.548 -11.330 8.807 1.00 55.80 191 ILE B CA 1
ATOM 1752 C C . ILE B 1 37 ? 21.680 -11.774 9.982 1.00 53.46 191 ILE B C 1
ATOM 1753 O O . ILE B 1 37 ? 22.201 -12.474 10.865 1.00 51.46 191 ILE B O 1
ATOM 1758 N N . GLN B 1 38 ? 20.436 -11.303 10.019 1.00 49.49 192 GLN B N 1
ATOM 1759 C CA . GLN B 1 38 ? 19.440 -11.672 11.051 1.00 48.88 192 GLN B CA 1
ATOM 1760 C C . GLN B 1 38 ? 18.490 -12.676 10.403 1.00 49.11 192 GLN B C 1
ATOM 1761 O O . GLN B 1 38 ? 17.970 -12.363 9.326 1.00 53.89 192 GLN B O 1
ATOM 1767 N N . ILE B 1 39 ? 18.353 -13.866 10.990 1.00 49.25 193 ILE B N 1
ATOM 1768 C CA . ILE B 1 39 ? 17.421 -14.938 10.527 1.00 46.84 193 ILE B CA 1
ATOM 1769 C C . ILE B 1 39 ? 16.148 -14.835 11.364 1.00 46.00 193 ILE B C 1
ATOM 1770 O O . ILE B 1 39 ? 16.247 -14.894 12.599 1.00 43.61 193 ILE B O 1
ATOM 1775 N N . ILE B 1 40 ? 15.001 -14.672 10.711 1.00 44.18 194 ILE B N 1
ATOM 1776 C CA . ILE B 1 40 ? 13.680 -14.638 11.398 1.00 43.34 194 ILE B CA 1
ATOM 1777 C C . ILE B 1 40 ? 13.244 -16.092 11.584 1.00 41.30 194 ILE B C 1
ATOM 1778 O O . ILE B 1 40 ? 13.102 -16.783 10.561 1.00 37.71 194 ILE B O 1
ATOM 1783 N N . LEU B 1 41 ? 13.075 -16.529 12.840 1.00 42.32 195 LEU B N 1
ATOM 1784 C CA . LEU B 1 41 ? 12.584 -17.892 13.185 1.00 43.90 195 LEU B CA 1
ATOM 1785 C C . LEU B 1 41 ? 11.102 -17.845 13.543 1.00 43.82 195 LEU B C 1
ATOM 1786 O O . LEU B 1 41 ? 10.343 -18.674 13.029 1.00 42.93 195 LEU B O 1
ATOM 1791 N N . GLU B 1 42 ? 10.728 -16.980 14.478 1.00 45.36 196 GLU B N 1
ATOM 1792 C CA . GLU B 1 42 ? 9.336 -16.946 14.990 1.00 48.58 196 GLU B CA 1
ATOM 1793 C C . GLU B 1 42 ? 8.729 -15.593 14.623 1.00 49.87 196 GLU B C 1
ATOM 1794 O O . GLU B 1 42 ? 9.486 -14.596 14.566 1.00 45.41 196 GLU B O 1
ATOM 1800 N N . ARG B 1 43 ? 7.416 -15.579 14.366 1.00 52.94 197 ARG B N 1
ATOM 1801 C CA . ARG B 1 43 ? 6.686 -14.330 14.028 1.00 52.50 197 ARG B CA 1
ATOM 1802 C C . ARG B 1 43 ? 5.371 -14.292 14.805 1.00 52.65 197 ARG B C 1
ATOM 1803 O O . ARG B 1 43 ? 4.838 -15.366 15.099 1.00 52.20 197 ARG B O 1
ATOM 1811 N N . ASP B 1 44 ? 4.883 -13.096 15.125 1.00 56.80 198 ASP B N 1
ATOM 1812 C CA . ASP B 1 44 ? 3.575 -12.935 15.811 1.00 62.75 198 ASP B CA 1
ATOM 1813 C C . ASP B 1 44 ? 2.440 -12.952 14.786 1.00 65.70 198 ASP B C 1
ATOM 1814 O O . ASP B 1 44 ? 2.727 -13.137 13.598 1.00 63.36 198 ASP B O 1
ATOM 1819 N N . ARG B 1 45 ? 1.196 -12.806 15.244 1.00 74.81 199 ARG B N 1
ATOM 1820 C CA . ARG B 1 45 ? 0.012 -12.855 14.345 1.00 80.53 199 ARG B CA 1
ATOM 1821 C C . ARG B 1 45 ? 0.061 -11.675 13.376 1.00 78.52 199 ARG B C 1
ATOM 1822 O O . ARG B 1 45 ? -0.377 -11.850 12.225 1.00 73.18 199 ARG B O 1
ATOM 1830 N N . THR B 1 46 ? 0.553 -10.526 13.833 1.00 73.77 200 THR B N 1
ATOM 1831 C CA . THR B 1 46 ? 0.735 -9.333 12.955 1.00 71.94 200 THR B CA 1
ATOM 1832 C C . THR B 1 46 ? 1.708 -9.697 11.818 1.00 67.40 200 THR B C 1
ATOM 1833 O O . THR B 1 46 ? 1.370 -9.429 10.651 1.00 61.30 200 THR B O 1
ATOM 1837 N N . GLY B 1 47 ? 2.831 -10.343 12.154 1.00 66.81 201 GLY B N 1
ATOM 1838 C CA . GLY B 1 47 ? 3.943 -10.680 11.240 1.00 64.19 201 GLY B CA 1
ATOM 1839 C C . GLY B 1 47 ? 5.238 -9.994 11.648 1.00 63.55 201 GLY B C 1
ATOM 1840 O O . GLY B 1 47 ? 6.076 -9.726 10.763 1.00 70.49 201 GLY B O 1
ATOM 1841 N N . LYS B 1 48 ? 5.402 -9.713 12.940 1.00 61.32 202 LYS B N 1
ATOM 1842 C CA . LYS B 1 48 ? 6.601 -9.039 13.494 1.00 68.74 202 LYS B CA 1
ATOM 1843 C C . LYS B 1 48 ? 7.562 -10.109 13.982 1.00 68.66 202 LYS B C 1
ATOM 1844 O O . LYS B 1 48 ? 7.155 -11.013 14.710 1.00 64.29 202 LYS B O 1
ATOM 1850 N N . PRO B 1 49 ? 8.856 -10.030 13.607 1.00 68.23 203 PRO B N 1
ATOM 1851 C CA . PRO B 1 49 ? 9.827 -11.025 14.046 1.00 70.47 203 PRO B CA 1
ATOM 1852 C C . PRO B 1 49 ? 9.847 -11.075 15.580 1.00 67.47 203 PRO B C 1
ATOM 1853 O O . PRO B 1 49 ? 10.033 -10.032 16.189 1.00 62.67 203 PRO B O 1
ATOM 1857 N N . THR B 1 50 ? 9.637 -12.267 16.147 1.00 66.20 204 THR B N 1
ATOM 1858 C CA . THR B 1 50 ? 9.713 -12.537 17.610 1.00 65.34 204 THR B CA 1
ATOM 1859 C C . THR B 1 50 ? 11.105 -13.057 17.975 1.00 63.73 204 THR B C 1
ATOM 1860 O O . THR B 1 50 ? 11.751 -12.424 18.829 1.00 65.64 204 THR B O 1
ATOM 1864 N N . LYS B 1 51 ? 11.524 -14.172 17.368 1.00 60.85 205 LYS B N 1
ATOM 1865 C CA . LYS B 1 51 ? 12.883 -14.739 17.546 1.00 60.31 205 LYS B CA 1
ATOM 1866 C C . LYS B 1 51 ? 13.693 -14.444 16.281 1.00 59.13 205 LYS B C 1
ATOM 1867 O O . LYS B 1 51 ? 13.171 -14.682 15.161 1.00 50.50 205 LYS B O 1
ATOM 1873 N N . THR B 1 52 ? 14.907 -13.926 16.486 1.00 61.78 206 THR B N 1
ATOM 1874 C CA . THR B 1 52 ? 15.959 -13.746 15.453 1.00 62.55 206 THR B CA 1
ATOM 1875 C C . THR B 1 52 ? 17.231 -14.444 15.932 1.00 60.76 206 THR B C 1
ATOM 1876 O O . THR B 1 52 ? 17.523 -14.370 17.133 1.00 66.56 206 THR B O 1
ATOM 1880 N N . ILE B 1 53 ? 17.912 -15.127 15.013 1.00 59.39 207 ILE B N 1
ATOM 1881 C CA . ILE B 1 53 ? 19.311 -15.616 15.159 1.00 57.80 207 ILE B CA 1
ATOM 1882 C C . ILE B 1 53 ? 20.240 -14.647 14.421 1.00 59.04 207 ILE B C 1
ATOM 1883 O O . ILE B 1 53 ? 19.941 -14.309 13.270 1.00 59.49 207 ILE B O 1
ATOM 1888 N N . ASP B 1 54 ? 21.333 -14.232 15.062 1.00 61.25 208 ASP B N 1
ATOM 1889 C CA . ASP B 1 54 ? 22.495 -13.599 14.389 1.00 60.60 208 ASP B CA 1
ATOM 1890 C C . ASP B 1 54 ? 23.247 -14.704 13.638 1.00 59.46 208 ASP B C 1
ATOM 1891 O O . ASP B 1 54 ? 23.335 -15.816 14.177 1.00 61.50 208 ASP B O 1
ATOM 1896 N N . TYR B 1 55 ? 23.723 -14.425 12.422 1.00 62.06 209 TYR B N 1
ATOM 1897 C CA . TYR B 1 55 ? 24.519 -15.363 11.582 1.00 60.78 209 TYR B CA 1
ATOM 1898 C C . TYR B 1 55 ? 25.720 -14.599 11.036 1.00 62.41 209 TYR B C 1
ATOM 1899 O O . TYR B 1 55 ? 25.564 -13.506 10.483 1.00 62.55 209 TYR B O 1
ATOM 1908 N N . GLU B 1 56 ? 26.895 -15.189 11.198 1.00 73.99 210 GLU B N 1
ATOM 1909 C CA . GLU B 1 56 ? 28.191 -14.561 10.846 1.00 80.75 210 GLU B CA 1
ATOM 1910 C C . GLU B 1 56 ? 28.454 -14.789 9.364 1.00 74.89 210 GLU B C 1
ATOM 1911 O O . GLU B 1 56 ? 28.354 -15.950 8.931 1.00 75.68 210 GLU B O 1
ATOM 1917 N N . ILE B 1 57 ? 28.789 -13.727 8.634 1.00 68.34 211 ILE B N 1
ATOM 1918 C CA . ILE B 1 57 ? 29.130 -13.837 7.188 1.00 67.77 211 ILE B CA 1
ATOM 1919 C C . ILE B 1 57 ? 30.658 -13.893 7.066 1.00 65.58 211 ILE B C 1
ATOM 1920 O O . ILE B 1 57 ? 31.345 -12.944 7.526 1.00 48.84 211 ILE B O 1
ATOM 1925 N N . LYS B 1 58 ? 31.140 -15.009 6.503 1.00 71.32 212 LYS B N 1
ATOM 1926 C CA . LYS B 1 58 ? 32.577 -15.357 6.318 1.00 72.60 212 LYS B CA 1
ATOM 1927 C C . LYS B 1 58 ? 32.959 -15.162 4.853 1.00 71.69 212 LYS B C 1
ATOM 1928 O O . LYS B 1 58 ? 32.085 -15.362 3.995 1.00 71.02 212 LYS B O 1
ATOM 1934 N N . LYS B 1 59 ? 34.241 -14.888 4.595 1.00 75.77 213 LYS B N 1
ATOM 1935 C CA . LYS B 1 59 ? 34.744 -14.319 3.315 1.00 78.94 213 LYS B CA 1
ATOM 1936 C C . LYS B 1 59 ? 34.416 -15.205 2.111 1.00 82.38 213 LYS B C 1
ATOM 1937 O O . LYS B 1 59 ? 34.273 -14.669 1.011 1.00 102.28 213 LYS B O 1
ATOM 1943 N N . PRO B 1 60 ? 34.287 -16.551 2.207 1.00 69.84 214 PRO B N 1
ATOM 1944 C CA . PRO B 1 60 ? 33.598 -17.289 1.145 1.00 66.66 214 PRO B CA 1
ATOM 1945 C C . PRO B 1 60 ? 32.094 -16.956 1.211 1.00 64.09 214 PRO B C 1
ATOM 1946 O O . PRO B 1 60 ? 31.327 -17.820 1.642 1.00 67.14 214 PRO B O 1
ATOM 1950 N N . TYR B 1 61 ? 31.706 -15.719 0.838 1.00 54.76 215 TYR B N 1
ATOM 1951 C CA . TYR B 1 61 ? 30.322 -15.178 1.012 1.00 48.14 215 TYR B CA 1
ATOM 1952 C C . TYR B 1 61 ? 29.326 -16.049 0.251 1.00 44.99 215 TYR B C 1
ATOM 1953 O O . TYR B 1 61 ? 29.642 -16.624 -0.785 1.00 45.91 215 TYR B O 1
ATOM 1962 N N . PRO B 1 62 ? 28.074 -16.162 0.726 1.00 45.99 216 PRO B N 1
ATOM 1963 C CA . PRO B 1 62 ? 27.065 -16.950 0.022 1.00 49.39 216 PRO B CA 1
ATOM 1964 C C . PRO B 1 62 ? 26.644 -16.250 -1.280 1.00 48.68 216 PRO B C 1
ATOM 1965 O O . PRO B 1 62 ? 26.491 -15.031 -1.286 1.00 44.91 216 PRO B O 1
ATOM 1969 N N . THR B 1 63 ? 26.480 -17.022 -2.355 1.00 46.33 217 THR B N 1
ATOM 1970 C CA . THR B 1 63 ? 26.100 -16.483 -3.686 1.00 47.07 217 THR B CA 1
ATOM 1971 C C . THR B 1 63 ? 24.651 -15.982 -3.645 1.00 43.08 217 THR B C 1
ATOM 1972 O O . THR B 1 63 ? 23.761 -16.749 -3.221 1.00 40.22 217 THR B O 1
ATOM 1976 N N . ILE B 1 64 ? 24.441 -14.738 -4.078 1.00 37.71 218 ILE B N 1
ATOM 1977 C CA . ILE B 1 64 ? 23.095 -14.121 -4.240 1.00 35.33 218 ILE B CA 1
ATOM 1978 C C . ILE B 1 64 ? 22.480 -14.665 -5.534 1.00 35.65 218 ILE B C 1
ATOM 1979 O O . ILE B 1 64 ? 22.994 -14.379 -6.617 1.00 32.50 218 ILE B O 1
ATOM 1984 N N . GLU B 1 65 ? 21.431 -15.467 -5.420 1.00 37.99 219 GLU B N 1
ATOM 1985 C CA . GLU B 1 65 ? 20.839 -16.135 -6.596 1.00 40.16 219 GLU B CA 1
ATOM 1986 C C . GLU B 1 65 ? 19.606 -15.343 -7.026 1.00 36.17 219 GLU B C 1
ATOM 1987 O O . GLU B 1 65 ? 18.592 -15.385 -6.322 1.00 37.21 219 GLU B O 1
ATOM 1993 N N . ILE B 1 66 ? 19.702 -14.652 -8.155 1.00 33.01 220 ILE B N 1
ATOM 1994 C CA . ILE B 1 66 ? 18.578 -13.877 -8.739 1.00 31.42 220 ILE B CA 1
ATOM 1995 C C . ILE B 1 66 ? 17.796 -14.848 -9.616 1.00 30.42 220 ILE B C 1
ATOM 1996 O O . ILE B 1 66 ? 18.382 -15.379 -10.560 1.00 31.05 220 ILE B O 1
ATOM 2001 N N . ARG B 1 67 ? 16.540 -15.107 -9.256 1.00 32.08 221 ARG B N 1
ATOM 2002 C CA . ARG B 1 67 ? 15.634 -16.018 -9.990 1.00 34.52 221 ARG B CA 1
ATOM 2003 C C . ARG B 1 67 ? 14.513 -15.204 -10.632 1.00 33.41 221 ARG B C 1
ATOM 2004 O O . ARG B 1 67 ? 13.822 -14.472 -9.904 1.00 34.67 221 ARG B O 1
ATOM 2012 N N . VAL B 1 68 ? 14.355 -15.315 -11.951 1.00 30.79 222 VAL B N 1
ATOM 2013 C CA . VAL B 1 68 ? 13.355 -14.523 -12.724 1.00 29.97 222 VAL B CA 1
ATOM 2014 C C . VAL B 1 68 ? 12.421 -15.504 -13.419 1.00 29.37 222 VAL B C 1
ATOM 2015 O O . VAL B 1 68 ? 12.878 -16.380 -14.139 1.00 27.55 222 VAL B O 1
ATOM 2019 N N . PRO B 1 69 ? 11.091 -15.406 -13.213 1.00 29.77 223 PRO B N 1
ATOM 2020 C CA . PRO B 1 69 ? 10.157 -16.243 -13.946 1.00 30.46 223 PRO B CA 1
ATOM 2021 C C . PRO B 1 69 ? 10.025 -15.690 -15.361 1.00 31.76 223 PRO B C 1
ATOM 2022 O O . PRO B 1 69 ? 9.921 -14.497 -15.507 1.00 31.24 223 PRO B O 1
ATOM 2026 N N . GLN B 1 70 ? 10.054 -16.579 -16.350 1.00 37.40 224 GLN B N 1
ATOM 2027 C CA . GLN B 1 70 ? 9.819 -16.249 -17.779 1.00 39.13 224 GLN B CA 1
ATOM 2028 C C . GLN B 1 70 ? 8.474 -15.535 -17.892 1.00 36.79 224 GLN B C 1
ATOM 2029 O O . GLN B 1 70 ? 8.407 -14.543 -18.622 1.00 34.24 224 GLN B O 1
ATOM 2035 N N . ASN B 1 71 ? 7.467 -16.000 -17.150 1.00 34.98 225 ASN B N 1
ATOM 2036 C CA . ASN B 1 71 ? 6.148 -15.332 -17.095 1.00 38.28 225 ASN B CA 1
ATOM 2037 C C . ASN B 1 71 ? 6.257 -14.095 -16.197 1.00 37.17 225 ASN B C 1
ATOM 2038 O O . ASN B 1 71 ? 5.783 -14.119 -15.043 1.00 42.22 225 ASN B O 1
ATOM 2043 N N . LEU B 1 72 ? 6.821 -13.022 -16.726 1.00 33.54 226 LEU B N 1
ATOM 2044 C CA . LEU B 1 72 ? 7.082 -11.796 -15.940 1.00 31.07 226 LEU B CA 1
ATOM 2045 C C . LEU B 1 72 ? 5.774 -11.238 -15.353 1.00 28.06 226 LEU B C 1
ATOM 2046 O O . LEU B 1 72 ? 5.836 -10.605 -14.293 1.00 27.34 226 LEU B O 1
ATOM 2051 N N . ALA B 1 73 ? 4.628 -11.471 -15.995 1.00 28.72 227 ALA B N 1
ATOM 2052 C CA . ALA B 1 73 ? 3.311 -10.933 -15.557 1.00 29.98 227 ALA B CA 1
ATOM 2053 C C . ALA B 1 73 ? 2.899 -11.533 -14.215 1.00 31.33 227 ALA B C 1
ATOM 2054 O O . ALA B 1 73 ? 2.047 -10.923 -13.553 1.00 32.34 227 ALA B O 1
ATOM 2056 N N . SER B 1 74 ? 3.476 -12.680 -13.845 1.00 34.74 228 SER B N 1
ATOM 2057 C CA . SER B 1 74 ? 3.156 -13.424 -12.600 1.00 37.12 228 SER B CA 1
ATOM 2058 C C . SER B 1 74 ? 4.179 -13.137 -11.493 1.00 36.81 228 SER B C 1
ATOM 2059 O O . SER B 1 74 ? 4.068 -13.761 -10.430 1.00 39.30 228 SER B O 1
ATOM 2062 N N . LEU B 1 75 ? 5.134 -12.236 -11.720 1.00 34.68 229 LEU B N 1
ATOM 2063 C CA . LEU B 1 75 ? 6.286 -12.063 -10.803 1.00 33.03 229 LEU B CA 1
ATOM 2064 C C . LEU B 1 75 ? 5.766 -11.640 -9.430 1.00 33.53 229 LEU B C 1
ATOM 2065 O O . LEU B 1 75 ? 6.247 -12.208 -8.430 1.00 33.61 229 LEU B O 1
ATOM 2070 N N . LYS B 1 76 ? 4.819 -10.702 -9.381 1.00 33.32 230 LYS B N 1
ATOM 2071 C CA . LYS B 1 76 ? 4.283 -10.175 -8.096 1.00 36.17 230 LYS B CA 1
ATOM 2072 C C . LYS B 1 76 ? 3.579 -11.287 -7.308 1.00 39.56 230 LYS B C 1
ATOM 2073 O O . LYS B 1 76 ? 3.412 -11.106 -6.082 1.00 44.12 230 LYS B O 1
ATOM 2079 N N . LYS B 1 77 ? 3.161 -12.369 -7.980 1.00 40.20 231 LYS B N 1
ATOM 2080 C CA . LYS B 1 77 ? 2.539 -13.564 -7.352 1.00 38.16 231 LYS B CA 1
ATOM 2081 C C . LYS B 1 77 ? 3.632 -14.536 -6.909 1.00 36.55 231 LYS B C 1
ATOM 2082 O O . LYS B 1 77 ? 3.510 -15.080 -5.817 1.00 41.44 231 LYS B O 1
ATOM 2088 N N . GLU B 1 78 ? 4.696 -14.687 -7.692 1.00 37.43 232 GLU B N 1
ATOM 2089 C CA . GLU B 1 78 ? 5.851 -15.571 -7.374 1.00 36.41 232 GLU B CA 1
ATOM 2090 C C . GLU B 1 78 ? 6.587 -15.106 -6.115 1.00 36.78 232 GLU B C 1
ATOM 2091 O O . GLU B 1 78 ? 7.142 -15.974 -5.425 1.00 37.32 232 GLU B O 1
ATOM 2097 N N . VAL B 1 79 ? 6.613 -13.799 -5.842 1.00 38.40 233 VAL B N 1
ATOM 2098 C CA . VAL B 1 79 ? 7.268 -13.219 -4.629 1.00 40.33 233 VAL B CA 1
ATOM 2099 C C . VAL B 1 79 ? 6.481 -13.599 -3.370 1.00 42.82 233 VAL B C 1
ATOM 2100 O O . VAL B 1 79 ? 7.018 -13.358 -2.267 1.00 45.07 233 VAL B O 1
ATOM 2104 N N . LEU B 1 80 ? 5.266 -14.137 -3.511 1.00 43.22 234 LEU B N 1
ATOM 2105 C CA . LEU B 1 80 ? 4.457 -14.591 -2.349 1.00 44.35 234 LEU B CA 1
ATOM 2106 C C . LEU B 1 80 ? 4.419 -16.122 -2.284 1.00 46.09 234 LEU B C 1
ATOM 2107 O O . LEU B 1 80 ? 4.107 -16.622 -1.196 1.00 45.36 234 LEU B O 1
ATOM 2112 N N . THR B 1 81 ? 4.778 -16.833 -3.361 1.00 50.02 235 THR B N 1
ATOM 2113 C CA . THR B 1 81 ? 4.716 -18.321 -3.427 1.00 58.36 235 THR B CA 1
ATOM 2114 C C . THR B 1 81 ? 5.988 -18.948 -2.846 1.00 65.02 235 THR B C 1
ATOM 2115 O O . THR B 1 81 ? 5.872 -20.016 -2.232 1.00 74.36 235 THR B O 1
ATOM 2119 N N . TRP B 1 82 ? 7.154 -18.334 -3.043 1.00 74.05 236 TRP B N 1
ATOM 2120 C CA . TRP B 1 82 ? 8.456 -18.903 -2.595 1.00 85.01 236 TRP B CA 1
ATOM 2121 C C . TRP B 1 82 ? 8.793 -18.387 -1.196 1.00 83.02 236 TRP B C 1
ATOM 2122 O O . TRP B 1 82 ? 9.979 -18.418 -0.816 1.00 87.61 236 TRP B O 1
ATOM 2133 N N . ASN B 1 83 ? 7.784 -17.899 -0.480 1.00 81.91 237 ASN B N 1
ATOM 2134 C CA . ASN B 1 83 ? 7.868 -17.642 0.977 1.00 92.77 237 ASN B CA 1
ATOM 2135 C C . ASN B 1 83 ? 7.312 -18.873 1.703 1.00 101.18 237 ASN B C 1
ATOM 2136 O O . ASN B 1 83 ? 6.141 -18.826 2.148 1.00 109.68 237 ASN B O 1
ATOM 2141 N N . THR B 1 84 ? 8.121 -19.936 1.804 1.00 104.02 238 THR B N 1
ATOM 2142 C CA . THR B 1 84 ? 7.740 -21.253 2.397 1.00 105.60 238 THR B CA 1
ATOM 2143 C C . THR B 1 84 ? 8.558 -21.500 3.674 1.00 112.45 238 THR B C 1
ATOM 2144 O O . THR B 1 84 ? 9.248 -20.563 4.127 1.00 118.36 238 THR B O 1
ATOM 2148 N N . SER B 1 85 ? 8.470 -22.713 4.230 1.00 112.76 239 SER B N 1
ATOM 2149 C CA . SER B 1 85 ? 9.170 -23.142 5.471 1.00 107.36 239 SER B CA 1
ATOM 2150 C C . SER B 1 85 ? 10.604 -23.583 5.147 1.00 104.70 239 SER B C 1
ATOM 2151 O O . SER B 1 85 ? 11.499 -23.305 5.970 1.00 116.71 239 SER B O 1
ATOM 2154 N N . GLU B 1 86 ? 10.810 -24.242 3.998 1.00 95.78 240 GLU B N 1
ATOM 2155 C CA . GLU B 1 86 ? 12.136 -24.746 3.527 1.00 94.40 240 GLU B CA 1
ATOM 2156 C C . GLU B 1 86 ? 13.126 -23.583 3.353 1.00 90.12 240 GLU B C 1
ATOM 2157 O O . GLU B 1 86 ? 14.349 -23.837 3.433 1.00 89.54 240 GLU B O 1
ATOM 2163 N N . TYR B 1 87 ? 12.613 -22.376 3.081 1.00 81.46 241 TYR B N 1
ATOM 2164 C CA . TYR B 1 87 ? 13.370 -21.096 3.030 1.00 73.19 241 TYR B CA 1
ATOM 2165 C C . TYR B 1 87 ? 13.002 -20.270 4.264 1.00 66.65 241 TYR B C 1
ATOM 2166 O O . TYR B 1 87 ? 11.866 -20.383 4.747 1.00 71.85 241 TYR B O 1
ATOM 2175 N N . LYS B 1 88 ? 13.941 -19.467 4.758 1.00 60.21 242 LYS B N 1
ATOM 2176 C CA . LYS B 1 88 ? 13.720 -18.533 5.893 1.00 57.49 242 LYS B CA 1
ATOM 2177 C C . LYS B 1 88 ? 13.932 -17.088 5.427 1.00 54.35 242 LYS B C 1
ATOM 2178 O O . LYS B 1 88 ? 14.871 -16.846 4.640 1.00 55.30 242 LYS B O 1
ATOM 2184 N N . GLN B 1 89 ? 13.117 -16.155 5.919 1.00 46.21 243 GLN B N 1
ATOM 2185 C CA . GLN B 1 89 ? 13.358 -14.709 5.699 1.00 42.28 243 GLN B CA 1
ATOM 2186 C C . GLN B 1 89 ? 14.559 -14.252 6.538 1.00 38.05 243 GLN B C 1
ATOM 2187 O O . GLN B 1 89 ? 14.593 -14.503 7.743 1.00 37.93 243 GLN B O 1
ATOM 2193 N N . ILE B 1 90 ? 15.512 -13.578 5.908 1.00 37.10 244 ILE B N 1
ATOM 2194 C CA . ILE B 1 90 ? 16.685 -12.972 6.601 1.00 38.00 244 ILE B CA 1
ATOM 2195 C C . ILE B 1 90 ? 16.647 -11.477 6.330 1.00 34.17 244 ILE B C 1
ATOM 2196 O O . ILE B 1 90 ? 15.947 -11.063 5.401 1.00 30.33 244 ILE B O 1
ATOM 2201 N N . PHE B 1 91 ? 17.388 -10.716 7.118 1.00 33.41 245 PHE B N 1
ATOM 2202 C CA . PHE B 1 91 ? 17.553 -9.269 6.887 1.00 35.80 245 PHE B CA 1
ATOM 2203 C C . PHE B 1 91 ? 18.928 -8.820 7.385 1.00 37.22 245 PHE B C 1
ATOM 2204 O O . PHE B 1 91 ? 19.556 -9.489 8.228 1.00 39.01 245 PHE B O 1
ATOM 2212 N N . ILE B 1 92 ? 19.396 -7.727 6.790 1.00 36.56 246 ILE B N 1
ATOM 2213 C CA . ILE B 1 92 ? 20.750 -7.151 6.991 1.00 39.38 246 ILE B CA 1
ATOM 2214 C C . ILE B 1 92 ? 20.550 -5.667 7.256 1.00 40.02 246 ILE B C 1
ATOM 2215 O O . ILE B 1 92 ? 19.982 -4.991 6.399 1.00 40.23 246 ILE B O 1
ATOM 2220 N N . ASN B 1 93 ? 20.984 -5.207 8.419 1.00 44.31 247 ASN B N 1
ATOM 2221 C CA . ASN B 1 93 ? 20.915 -3.781 8.797 1.00 46.27 247 ASN B CA 1
ATOM 2222 C C . ASN B 1 93 ? 22.181 -3.122 8.255 1.00 42.99 247 ASN B C 1
ATOM 2223 O O . ASN B 1 93 ? 23.188 -3.129 8.954 1.00 46.79 247 ASN B O 1
ATOM 2228 N N . ALA B 1 94 ? 22.140 -2.632 7.019 1.00 41.37 248 ALA B N 1
ATOM 2229 C CA . ALA B 1 94 ? 23.274 -1.942 6.364 1.00 41.49 248 ALA B CA 1
ATOM 2230 C C . ALA B 1 94 ? 23.191 -0.438 6.641 1.00 39.67 248 ALA B C 1
ATOM 2231 O O . ALA B 1 94 ? 22.078 0.087 6.733 1.00 40.59 248 ALA B O 1
ATOM 2233 N N . ALA B 1 95 ? 24.341 0.229 6.740 1.00 40.53 249 ALA B N 1
ATOM 2234 C CA . ALA B 1 95 ? 24.457 1.665 7.097 1.00 41.90 249 ALA B CA 1
ATOM 2235 C C . ALA B 1 95 ? 24.065 2.551 5.908 1.00 41.97 249 ALA B C 1
ATOM 2236 O O . ALA B 1 95 ? 23.970 3.783 6.108 1.00 42.99 249 ALA B O 1
ATOM 2238 N N . SER B 1 96 ? 23.895 1.950 4.724 1.00 40.09 250 SER B N 1
ATOM 2239 C CA . SER B 1 96 ? 23.526 2.618 3.443 1.00 39.27 250 SER B CA 1
ATOM 2240 C C . SER B 1 96 ? 22.089 3.159 3.504 1.00 36.03 250 SER B C 1
ATOM 2241 O O . SER B 1 96 ? 21.785 4.155 2.803 1.00 31.79 250 SER B O 1
ATOM 2244 N N . ARG B 1 97 ? 21.230 2.491 4.281 1.00 33.64 251 ARG B N 1
ATOM 2245 C CA . ARG B 1 97 ? 19.760 2.684 4.245 1.00 31.99 251 ARG B CA 1
ATOM 2246 C C . ARG B 1 97 ? 19.213 2.650 5.675 1.00 32.36 251 ARG B C 1
ATOM 2247 O O . ARG B 1 97 ? 19.716 1.869 6.483 1.00 31.52 251 ARG B O 1
ATOM 2255 N N . THR B 1 98 ? 18.172 3.442 5.923 1.00 32.76 252 THR B N 1
ATOM 2256 C CA . THR B 1 98 ? 17.521 3.610 7.244 1.00 30.15 252 THR B CA 1
ATOM 2257 C C . THR B 1 98 ? 16.535 2.480 7.522 1.00 27.43 252 THR B C 1
ATOM 2258 O O . THR B 1 98 ? 15.984 2.499 8.626 1.00 31.63 252 THR B O 1
ATOM 2262 N N . TYR B 1 99 ? 16.293 1.563 6.584 1.00 23.50 253 TYR B N 1
ATOM 2263 C CA . TYR B 1 99 ? 15.550 0.303 6.861 1.00 21.91 253 TYR B CA 1
ATOM 2264 C C . TYR B 1 99 ? 16.333 -0.865 6.292 1.00 22.21 253 TYR B C 1
ATOM 2265 O O . TYR B 1 99 ? 16.963 -0.758 5.246 1.00 24.77 253 TYR B O 1
ATOM 2274 N N . PRO B 1 100 ? 16.279 -2.039 6.937 1.00 22.78 254 PRO B N 1
ATOM 2275 C CA . PRO B 1 100 ? 17.124 -3.158 6.544 1.00 23.80 254 PRO B CA 1
ATOM 2276 C C . PRO B 1 100 ? 16.750 -3.735 5.173 1.00 22.95 254 PRO B C 1
ATOM 2277 O O . PRO B 1 100 ? 15.740 -3.389 4.655 1.00 23.06 254 PRO B O 1
ATOM 2281 N N . PHE B 1 101 ? 17.638 -4.560 4.620 1.00 23.57 255 PHE B N 1
ATOM 2282 C CA . PHE B 1 101 ? 17.455 -5.296 3.348 1.00 23.47 255 PHE B CA 1
ATOM 2283 C C . PHE B 1 101 ? 16.931 -6.693 3.658 1.00 23.15 255 PHE B C 1
ATOM 2284 O O . PHE B 1 101 ? 17.604 -7.423 4.375 1.00 23.15 255 PHE B O 1
ATOM 2292 N N . PHE B 1 102 ? 15.782 -7.055 3.102 1.00 23.92 256 PHE B N 1
ATOM 2293 C CA . PHE B 1 102 ? 15.092 -8.335 3.393 1.00 24.45 256 PHE B CA 1
ATOM 2294 C C . PHE B 1 102 ? 15.311 -9.299 2.236 1.00 24.07 256 PHE B C 1
ATOM 2295 O O . PHE B 1 102 ? 15.032 -8.902 1.115 1.00 21.99 256 PHE B O 1
ATOM 2303 N N . LEU B 1 103 ? 15.770 -10.516 2.533 1.00 26.73 257 LEU B N 1
ATOM 2304 C CA . LEU B 1 103 ? 16.037 -11.577 1.527 1.00 29.89 257 LEU B CA 1
ATOM 2305 C C . LEU B 1 103 ? 15.461 -12.908 2.003 1.00 30.57 257 LEU B C 1
ATOM 2306 O O . LEU B 1 103 ? 14.997 -12.976 3.132 1.00 31.40 257 LEU B O 1
ATOM 2311 N N . GLN B 1 104 ? 15.457 -13.896 1.118 1.00 34.39 258 GLN B N 1
ATOM 2312 C CA . GLN B 1 104 ? 15.132 -15.311 1.414 1.00 40.72 258 GLN B CA 1
ATOM 2313 C C . GLN B 1 104 ? 16.442 -16.122 1.468 1.00 44.61 258 GLN B C 1
ATOM 2314 O O . GLN B 1 104 ? 17.346 -15.912 0.607 1.00 36.81 258 GLN B O 1
ATOM 2320 N N . GLY B 1 105 ? 16.538 -17.025 2.453 1.00 50.85 259 GLY B N 1
ATOM 2321 C CA . GLY B 1 105 ? 17.708 -17.895 2.685 1.00 52.84 259 GLY B CA 1
ATOM 2322 C C . GLY B 1 105 ? 17.365 -19.368 2.521 1.00 55.71 259 GLY B C 1
ATOM 2323 O O . GLY B 1 105 ? 16.227 -19.758 2.847 1.00 57.71 259 GLY B O 1
ATOM 2324 N N . GLU B 1 106 ? 18.308 -20.147 1.990 1.00 60.24 260 GLU B N 1
ATOM 2325 C CA . GLU B 1 106 ? 18.302 -21.628 2.037 1.00 62.19 260 GLU B CA 1
ATOM 2326 C C . GLU B 1 106 ? 19.284 -22.038 3.125 1.00 62.08 260 GLU B C 1
ATOM 2327 O O . GLU B 1 106 ? 20.437 -21.550 3.085 1.00 57.12 260 GLU B O 1
ATOM 2333 N N . PHE B 1 107 ? 18.837 -22.876 4.059 1.00 68.95 261 PHE B N 1
ATOM 2334 C CA . PHE B 1 107 ? 19.654 -23.345 5.205 1.00 72.38 261 PHE B CA 1
ATOM 2335 C C . PHE B 1 107 ? 19.676 -24.872 5.224 1.00 75.30 261 PHE B C 1
ATOM 2336 O O . PHE B 1 107 ? 18.591 -25.485 5.192 1.00 75.87 261 PHE B O 1
ATOM 2344 N N . LYS B 1 108 ? 20.869 -25.460 5.259 1.00 81.62 262 LYS B N 1
ATOM 2345 C CA . LYS B 1 108 ? 21.035 -26.900 5.578 1.00 89.35 262 LYS B CA 1
ATOM 2346 C C . LYS B 1 108 ? 21.322 -26.986 7.070 1.00 97.52 262 LYS B C 1
ATOM 2347 O O . LYS B 1 108 ? 22.458 -26.630 7.457 1.00 101.02 262 LYS B O 1
ATOM 2353 N N . GLU B 1 109 ? 20.344 -27.389 7.881 1.00 102.49 263 GLU B N 1
ATOM 2354 C CA . GLU B 1 109 ? 20.484 -27.267 9.353 1.00 108.51 263 GLU B CA 1
ATOM 2355 C C . GLU B 1 109 ? 20.801 -25.786 9.626 1.00 107.46 263 GLU B C 1
ATOM 2356 O O . GLU B 1 109 ? 19.903 -24.963 9.358 1.00 108.65 263 GLU B O 1
ATOM 2362 N N . ASP B 1 110 ? 22.019 -25.444 10.074 1.00 108.00 264 ASP B N 1
ATOM 2363 C CA . ASP B 1 110 ? 22.390 -24.043 10.426 1.00 110.01 264 ASP B CA 1
ATOM 2364 C C . ASP B 1 110 ? 23.207 -23.376 9.312 1.00 109.89 264 ASP B C 1
ATOM 2365 O O . ASP B 1 110 ? 23.312 -22.136 9.350 1.00 107.81 264 ASP B O 1
ATOM 2370 N N . GLN B 1 111 ? 23.771 -24.137 8.368 1.00 104.98 265 GLN B N 1
ATOM 2371 C CA . GLN B 1 111 ? 24.645 -23.570 7.307 1.00 101.17 265 GLN B CA 1
ATOM 2372 C C . GLN B 1 111 ? 23.769 -22.843 6.280 1.00 98.41 265 GLN B C 1
ATOM 2373 O O . GLN B 1 111 ? 22.767 -23.446 5.842 1.00 92.03 265 GLN B O 1
ATOM 2379 N N . ILE B 1 112 ? 24.128 -21.597 5.937 1.00 90.87 266 ILE B N 1
ATOM 2380 C CA . ILE B 1 112 ? 23.527 -20.829 4.804 1.00 82.53 266 ILE B CA 1
ATOM 2381 C C . ILE B 1 112 ? 24.122 -21.400 3.519 1.00 74.65 266 ILE B C 1
ATOM 2382 O O . ILE B 1 112 ? 25.355 -21.374 3.392 1.00 75.21 266 ILE B O 1
ATOM 2387 N N . LEU B 1 113 ? 23.285 -21.952 2.642 1.00 68.24 267 LEU B N 1
ATOM 2388 C CA . LEU B 1 113 ? 23.737 -22.484 1.332 1.00 71.29 267 LEU B CA 1
ATOM 2389 C C . LEU B 1 113 ? 23.769 -21.322 0.338 1.00 66.01 267 LEU B C 1
ATOM 2390 O O . LEU B 1 113 ? 24.802 -21.112 -0.323 1.00 67.05 267 LEU B O 1
ATOM 2395 N N . SER B 1 114 ? 22.696 -20.544 0.295 1.00 62.37 268 SER B N 1
ATOM 2396 C CA . SER B 1 114 ? 22.528 -19.456 -0.696 1.00 57.86 268 SER B CA 1
ATOM 2397 C C . SER B 1 114 ? 21.450 -18.483 -0.231 1.00 51.49 268 SER B C 1
ATOM 2398 O O . SER B 1 114 ? 20.567 -18.882 0.543 1.00 48.83 268 SER B O 1
ATOM 2401 N N . ILE B 1 115 ? 21.562 -17.250 -0.706 1.00 46.93 269 ILE B N 1
ATOM 2402 C CA . ILE B 1 115 ? 20.568 -16.159 -0.531 1.00 44.89 269 ILE B CA 1
ATOM 2403 C C . ILE B 1 115 ? 19.947 -15.920 -1.903 1.00 42.14 269 ILE B C 1
ATOM 2404 O O . ILE B 1 115 ? 20.694 -15.883 -2.891 1.00 36.53 269 ILE B O 1
ATOM 2409 N N . PHE B 1 116 ? 18.625 -15.815 -1.983 1.00 43.59 270 PHE B N 1
ATOM 2410 C CA . PHE B 1 116 ? 17.936 -15.699 -3.292 1.00 42.13 270 PHE B CA 1
ATOM 2411 C C . PHE B 1 116 ? 16.993 -14.513 -3.207 1.00 35.46 270 PHE B C 1
ATOM 2412 O O . PHE B 1 116 ? 16.574 -14.219 -2.104 1.00 33.82 270 PHE B O 1
ATOM 2420 N N . ASP B 1 117 ? 16.774 -13.833 -4.333 1.00 32.81 271 ASP B N 1
ATOM 2421 C CA . ASP B 1 117 ? 15.768 -12.751 -4.480 1.00 31.26 271 ASP B CA 1
ATOM 2422 C C . ASP B 1 117 ? 15.056 -12.958 -5.806 1.00 29.81 271 ASP B C 1
ATOM 2423 O O . ASP B 1 117 ? 15.688 -13.513 -6.708 1.00 29.12 271 ASP B O 1
ATOM 2428 N N . ILE B 1 118 ? 13.792 -12.545 -5.885 1.00 28.62 272 ILE B N 1
ATOM 2429 C CA . ILE B 1 118 ? 13.031 -12.390 -7.159 1.00 27.38 272 ILE B CA 1
ATOM 2430 C C . ILE B 1 118 ? 12.911 -10.898 -7.409 1.00 25.91 272 ILE B C 1
ATOM 2431 O O . ILE B 1 118 ? 12.324 -10.191 -6.598 1.00 30.03 272 ILE B O 1
ATOM 2436 N N . PRO B 1 119 ? 13.509 -10.368 -8.493 1.00 23.86 273 PRO B N 1
ATOM 2437 C CA . PRO B 1 119 ? 13.655 -8.920 -8.644 1.00 22.68 273 PRO B CA 1
ATOM 2438 C C . PRO B 1 119 ? 12.332 -8.237 -9.014 1.00 20.26 273 PRO B C 1
ATOM 2439 O O . PRO B 1 119 ? 11.977 -8.219 -10.179 1.00 18.78 273 PRO B O 1
ATOM 2443 N N . THR B 1 120 ? 11.660 -7.681 -8.007 1.00 18.30 274 THR B N 1
ATOM 2444 C CA . THR B 1 120 ? 10.345 -7.025 -8.171 1.00 18.62 274 THR B CA 1
ATOM 2445 C C . THR B 1 120 ? 10.502 -5.886 -9.176 1.00 17.00 274 THR B C 1
ATOM 2446 O O . THR B 1 120 ? 9.548 -5.643 -9.904 1.00 16.02 274 THR B O 1
ATOM 2450 N N . THR B 1 121 ? 11.656 -5.213 -9.203 1.00 16.57 275 THR B N 1
ATOM 2451 C CA . THR B 1 121 ? 11.888 -4.008 -10.050 1.00 16.53 275 THR B CA 1
ATOM 2452 C C . THR B 1 121 ? 11.657 -4.388 -11.511 1.00 16.76 275 THR B C 1
ATOM 2453 O O . THR B 1 121 ? 11.179 -3.531 -12.273 1.00 15.46 275 THR B O 1
ATOM 2457 N N . LEU B 1 122 ? 11.938 -5.644 -11.863 1.00 18.55 276 LEU B N 1
ATOM 2458 C CA . LEU B 1 122 ? 11.825 -6.133 -13.261 1.00 20.26 276 LEU B CA 1
ATOM 2459 C C . LEU B 1 122 ? 10.355 -6.193 -13.673 1.00 21.09 276 LEU B C 1
ATOM 2460 O O . LEU B 1 122 ? 10.113 -6.207 -14.898 1.00 23.71 276 LEU B O 1
ATOM 2465 N N . TYR B 1 123 ? 9.417 -6.205 -12.719 1.00 20.22 277 TYR B N 1
ATOM 2466 C CA . TYR B 1 123 ? 7.964 -6.164 -13.017 1.00 20.16 277 TYR B CA 1
ATOM 2467 C C . TYR B 1 123 ? 7.652 -4.831 -13.702 1.00 20.52 277 TYR B C 1
ATOM 2468 O O . TYR B 1 123 ? 6.762 -4.785 -14.583 1.00 21.78 277 TYR B O 1
ATOM 2477 N N . ALA B 1 124 ? 8.392 -3.777 -13.359 1.00 19.99 278 ALA B N 1
ATOM 2478 C CA . ALA B 1 124 ? 8.219 -2.440 -13.976 1.00 20.34 278 ALA B CA 1
ATOM 2479 C C . ALA B 1 124 ? 8.461 -2.537 -15.485 1.00 21.12 278 ALA B C 1
ATOM 2480 O O . ALA B 1 124 ? 7.873 -1.729 -16.251 1.00 22.56 278 ALA B O 1
ATOM 2482 N N . SER B 1 125 ? 9.297 -3.484 -15.909 1.00 21.00 279 SER B N 1
ATOM 2483 C CA . SER B 1 125 ? 9.597 -3.717 -17.346 1.00 21.34 279 SER B CA 1
ATOM 2484 C C . SER B 1 125 ? 8.304 -4.100 -18.074 1.00 21.08 279 SER B C 1
ATOM 2485 O O . SER B 1 125 ? 7.898 -3.402 -19.024 1.00 18.86 279 SER B O 1
ATOM 2488 N N . TYR B 1 126 ? 7.663 -5.155 -17.583 1.00 22.33 280 TYR B N 1
ATOM 2489 C CA . TYR B 1 126 ? 6.347 -5.661 -18.048 1.00 22.28 280 TYR B CA 1
ATOM 2490 C C . TYR B 1 126 ? 5.314 -4.535 -18.044 1.00 21.57 280 TYR B C 1
ATOM 2491 O O . TYR B 1 126 ? 4.603 -4.382 -19.046 1.00 22.46 280 TYR B O 1
ATOM 2500 N N . LEU B 1 127 ? 5.229 -3.762 -16.962 1.00 20.92 281 LEU B N 1
ATOM 2501 C CA . LEU B 1 127 ? 4.232 -2.662 -16.862 1.00 21.46 281 LEU B CA 1
ATOM 2502 C C . LEU B 1 127 ? 4.517 -1.548 -17.872 1.00 22.38 281 LEU B C 1
ATOM 2503 O O . LEU B 1 127 ? 3.575 -1.070 -18.485 1.00 24.22 281 LEU B O 1
ATOM 2508 N N . THR B 1 128 ? 5.775 -1.169 -18.064 1.00 23.70 282 THR B N 1
ATOM 2509 C CA . THR B 1 128 ? 6.189 -0.194 -19.110 1.00 23.26 282 THR B CA 1
ATOM 2510 C C . THR B 1 128 ? 5.749 -0.656 -20.505 1.00 22.90 282 THR B C 1
ATOM 2511 O O . THR B 1 128 ? 5.324 0.208 -21.288 1.00 21.69 282 THR B O 1
ATOM 2515 N N . ILE B 1 129 ? 5.895 -1.946 -20.818 1.00 23.64 283 ILE B N 1
ATOM 2516 C CA . ILE B 1 129 ? 5.474 -2.524 -22.125 1.00 25.66 283 ILE B CA 1
ATOM 2517 C C . ILE B 1 129 ? 3.947 -2.458 -22.217 1.00 28.32 283 ILE B C 1
ATOM 2518 O O . ILE B 1 129 ? 3.445 -2.027 -23.262 1.00 29.33 283 ILE B O 1
ATOM 2523 N N . LYS B 1 130 ? 3.229 -2.840 -21.161 1.00 30.55 284 LYS B N 1
ATOM 2524 C CA . LYS B 1 130 ? 1.744 -2.854 -21.189 1.00 33.57 284 LYS B CA 1
ATOM 2525 C C . LYS B 1 130 ? 1.224 -1.434 -21.361 1.00 35.11 284 LYS B C 1
ATOM 2526 O O . LYS B 1 130 ? 0.097 -1.291 -21.822 1.00 43.06 284 LYS B O 1
ATOM 2532 N N . GLU B 1 131 ? 2.016 -0.426 -21.015 1.00 37.40 285 GLU B N 1
ATOM 2533 C CA . GLU B 1 131 ? 1.586 0.990 -21.062 1.00 40.68 285 GLU B CA 1
ATOM 2534 C C . GLU B 1 131 ? 1.958 1.634 -22.398 1.00 39.70 285 GLU B C 1
ATOM 2535 O O . GLU B 1 131 ? 1.238 2.558 -22.818 1.00 44.80 285 GLU B O 1
ATOM 2541 N N . LEU B 1 132 ? 3.057 1.227 -23.027 1.00 34.62 286 LEU B N 1
ATOM 2542 C CA . LEU B 1 132 ? 3.528 1.934 -24.241 1.00 33.79 286 LEU B CA 1
ATOM 2543 C C . LEU B 1 132 ? 2.755 1.392 -25.445 1.00 34.06 286 LEU B C 1
ATOM 2544 O O . LEU B 1 132 ? 2.334 2.204 -26.309 1.00 34.03 286 LEU B O 1
ATOM 2549 N N . PHE B 1 133 ? 2.548 0.074 -25.481 1.00 31.71 287 PHE B N 1
ATOM 2550 C CA . PHE B 1 133 ? 2.044 -0.647 -26.671 1.00 29.06 287 PHE B CA 1
ATOM 2551 C C . PHE B 1 133 ? 0.537 -0.884 -26.580 1.00 28.75 287 PHE B C 1
ATOM 2552 O O . PHE B 1 133 ? 0.008 -1.272 -25.518 1.00 31.93 287 PHE B O 1
ATOM 2560 N N . THR B 1 134 ? -0.121 -0.734 -27.721 1.00 27.18 288 THR B N 1
ATOM 2561 C CA . THR B 1 134 ? -1.548 -1.075 -27.909 1.00 25.95 288 THR B CA 1
ATOM 2562 C C . THR B 1 134 ? -1.735 -2.569 -27.629 1.00 27.93 288 THR B C 1
ATOM 2563 O O . THR B 1 134 ? -0.756 -3.346 -27.799 1.00 25.95 288 THR B O 1
ATOM 2567 N N . ASP B 1 135 ? -2.945 -2.938 -27.190 1.00 31.10 289 ASP B N 1
ATOM 2568 C CA . ASP B 1 135 ? -3.322 -4.338 -26.881 1.00 32.32 289 ASP B CA 1
ATOM 2569 C C . ASP B 1 135 ? -3.300 -5.108 -28.198 1.00 30.08 289 ASP B C 1
ATOM 2570 O O . ASP B 1 135 ? -2.958 -6.306 -28.188 1.00 26.98 289 ASP B O 1
ATOM 2575 N N . SER B 1 136 ? -3.649 -4.424 -29.289 1.00 30.64 290 SER B N 1
ATOM 2576 C CA . SER B 1 136 ? -3.716 -5.015 -30.648 1.00 32.05 290 SER B CA 1
ATOM 2577 C C . SER B 1 136 ? -2.331 -5.526 -31.047 1.00 31.35 290 SER B C 1
ATOM 2578 O O . SER B 1 136 ? -2.236 -6.688 -31.456 1.00 31.68 290 SER B O 1
ATOM 2581 N N . PHE B 1 137 ? -1.312 -4.670 -30.927 1.00 30.74 291 PHE B N 1
ATOM 2582 C CA . PHE B 1 137 ? 0.106 -4.986 -31.231 1.00 30.53 291 PHE B CA 1
ATOM 2583 C C . PHE B 1 137 ? 0.583 -6.165 -30.376 1.00 29.52 291 PHE B C 1
ATOM 2584 O O . PHE B 1 137 ? 1.156 -7.099 -30.950 1.00 31.26 291 PHE B O 1
ATOM 2592 N N . LEU B 1 138 ? 0.390 -6.107 -29.056 1.00 27.61 292 LEU B N 1
ATOM 2593 C CA . LEU B 1 138 ? 0.952 -7.104 -28.108 1.00 30.18 292 LEU B CA 1
ATOM 2594 C C . LEU B 1 138 ? 0.398 -8.503 -28.411 1.00 34.53 292 LEU B C 1
ATOM 2595 O O . LEU B 1 138 ? 1.164 -9.474 -28.253 1.00 31.40 292 LEU B O 1
ATOM 2600 N N . LYS B 1 139 ? -0.859 -8.626 -28.862 1.00 42.86 293 LYS B N 1
ATOM 2601 C CA . LYS B 1 139 ? -1.475 -9.962 -29.088 1.00 46.65 293 LYS B CA 1
ATOM 2602 C C . LYS B 1 139 ? -1.252 -10.470 -30.514 1.00 45.96 293 LYS B C 1
ATOM 2603 O O . LYS B 1 139 ? -1.634 -11.615 -30.762 1.00 45.87 293 LYS B O 1
ATOM 2609 N N . THR B 1 140 ? -0.615 -9.689 -31.391 1.00 49.12 294 THR B N 1
ATOM 2610 C CA . THR B 1 140 ? -0.583 -9.966 -32.850 1.00 53.35 294 THR B CA 1
ATOM 2611 C C . THR B 1 140 ? 0.352 -11.132 -33.202 1.00 63.13 294 THR B C 1
ATOM 2612 O O . THR B 1 140 ? -0.166 -12.137 -33.737 1.00 76.01 294 THR B O 1
ATOM 2616 N N . GLN B 1 141 ? 1.663 -11.014 -32.965 1.00 64.03 295 GLN B N 1
ATOM 2617 C CA . GLN B 1 141 ? 2.633 -11.988 -33.540 1.00 64.80 295 GLN B CA 1
ATOM 2618 C C . GLN B 1 141 ? 3.494 -12.518 -32.401 1.00 64.13 295 GLN B C 1
ATOM 2619 O O . GLN B 1 141 ? 4.725 -12.709 -32.585 1.00 63.34 295 GLN B O 1
ATOM 2625 N N . ASN B 1 142 ? 2.843 -12.749 -31.264 1.00 60.91 296 ASN B N 1
ATOM 2626 C CA . ASN B 1 142 ? 3.519 -13.133 -29.998 1.00 59.62 296 ASN B CA 1
ATOM 2627 C C . ASN B 1 142 ? 4.532 -12.038 -29.606 1.00 49.89 296 ASN B C 1
ATOM 2628 O O . ASN B 1 142 ? 5.629 -12.368 -29.125 1.00 44.84 296 ASN B O 1
ATOM 2633 N N . ASN B 1 143 ? 4.169 -10.772 -29.802 1.00 43.01 297 ASN B N 1
ATOM 2634 C CA . ASN B 1 143 ? 5.073 -9.605 -29.631 1.00 41.44 297 ASN B CA 1
ATOM 2635 C C . ASN B 1 143 ? 5.371 -9.395 -28.143 1.00 39.16 297 ASN B C 1
ATOM 2636 O O . ASN B 1 143 ? 6.546 -9.123 -27.779 1.00 36.99 297 ASN B O 1
ATOM 2641 N N . GLU B 1 144 ? 4.334 -9.493 -27.318 1.00 37.71 298 GLU B N 1
ATOM 2642 C CA . GLU B 1 144 ? 4.436 -9.332 -25.846 1.00 38.83 298 GLU B CA 1
ATOM 2643 C C . GLU B 1 144 ? 5.559 -10.220 -25.290 1.00 38.28 298 GLU B C 1
ATOM 2644 O O . GLU B 1 144 ? 6.357 -9.702 -24.493 1.00 36.35 298 GLU B O 1
ATOM 2650 N N . ARG B 1 145 ? 5.636 -11.501 -25.653 1.00 39.96 299 ARG B N 1
ATOM 2651 C CA . ARG B 1 145 ? 6.634 -12.442 -25.066 1.00 43.84 299 ARG B CA 1
ATOM 2652 C C . ARG B 1 145 ? 8.028 -12.112 -25.589 1.00 38.86 299 ARG B C 1
ATOM 2653 O O . ARG B 1 145 ? 8.970 -12.137 -24.799 1.00 34.66 299 ARG B O 1
ATOM 2661 N N . LYS B 1 146 ? 8.138 -11.849 -26.879 1.00 35.20 300 LYS B N 1
ATOM 2662 C CA . LYS B 1 146 ? 9.405 -11.427 -27.522 1.00 33.03 300 LYS B CA 1
ATOM 2663 C C . LYS B 1 146 ? 9.985 -10.222 -26.768 1.00 28.61 300 LYS B C 1
ATOM 2664 O O . LYS B 1 146 ? 11.193 -10.236 -26.469 1.00 28.00 300 LYS B O 1
ATOM 2670 N N . LEU B 1 147 ? 9.160 -9.212 -26.498 1.00 24.65 301 LEU B N 1
ATOM 2671 C CA . LEU B 1 147 ? 9.586 -7.988 -25.776 1.00 23.09 301 LEU B CA 1
ATOM 2672 C C . LEU B 1 147 ? 10.008 -8.345 -24.351 1.00 22.57 301 LEU B C 1
ATOM 2673 O O . LEU B 1 147 ? 11.058 -7.858 -23.927 1.00 21.82 301 LEU B O 1
ATOM 2678 N N . ILE B 1 148 ? 9.223 -9.167 -23.653 1.00 23.59 302 ILE B N 1
ATOM 2679 C CA . ILE B 1 148 ? 9.500 -9.562 -22.238 1.00 25.71 302 ILE B CA 1
ATOM 2680 C C . ILE B 1 148 ? 10.816 -10.343 -22.179 1.00 27.30 302 ILE B C 1
ATOM 2681 O O . ILE B 1 148 ? 11.585 -10.095 -21.243 1.00 26.77 302 ILE B O 1
ATOM 2686 N N . ASN B 1 149 ? 11.046 -11.261 -23.122 1.00 29.86 303 ASN B N 1
ATOM 2687 C CA . ASN B 1 149 ? 12.300 -12.055 -23.163 1.00 31.42 303 ASN B CA 1
ATOM 2688 C C . ASN B 1 149 ? 13.466 -11.087 -23.356 1.00 29.12 303 ASN B C 1
ATOM 2689 O O . ASN B 1 149 ? 14.477 -11.282 -22.667 1.00 29.34 303 ASN B O 1
ATOM 2694 N N . LYS B 1 150 ? 13.317 -10.087 -24.234 1.00 28.12 304 LYS B N 1
ATOM 2695 C CA . LYS B 1 150 ? 14.403 -9.124 -24.571 1.00 28.88 304 LYS B CA 1
ATOM 2696 C C . LYS B 1 150 ? 14.691 -8.288 -23.326 1.00 27.92 304 LYS B C 1
ATOM 2697 O O . LYS B 1 150 ? 15.867 -8.000 -23.068 1.00 27.95 304 LYS B O 1
ATOM 2703 N N . GLU B 1 151 ? 13.647 -7.942 -22.574 1.00 27.59 305 GLU B N 1
ATOM 2704 C CA . GLU B 1 151 ? 13.751 -7.157 -21.314 1.00 26.98 305 GLU B CA 1
ATOM 2705 C C . GLU B 1 151 ? 14.503 -7.956 -20.246 1.00 24.17 305 GLU B C 1
ATOM 2706 O O . GLU B 1 151 ? 15.398 -7.404 -19.594 1.00 24.07 305 GLU B O 1
ATOM 2712 N N . ILE B 1 152 ? 14.162 -9.222 -20.086 1.00 21.80 306 ILE B N 1
ATOM 2713 C CA . ILE B 1 152 ? 14.838 -10.094 -19.097 1.00 22.19 306 ILE B CA 1
ATOM 2714 C C . ILE B 1 152 ? 16.315 -10.205 -19.491 1.00 22.75 306 ILE B C 1
ATOM 2715 O O . ILE B 1 152 ? 17.156 -10.000 -18.596 1.00 22.81 306 ILE B O 1
ATOM 2720 N N . ARG B 1 153 ? 16.630 -10.524 -20.754 1.00 23.64 307 ARG B N 1
ATOM 2721 C CA . ARG B 1 153 ? 18.048 -10.712 -21.201 1.00 25.62 307 ARG B CA 1
ATOM 2722 C C . ARG B 1 153 ? 18.809 -9.393 -21.052 1.00 22.75 307 ARG B C 1
ATOM 2723 O O . ARG B 1 153 ? 19.971 -9.441 -20.614 1.00 21.20 307 ARG B O 1
ATOM 2731 N N . ASN B 1 154 ? 18.161 -8.267 -21.356 1.00 20.05 308 ASN B N 1
ATOM 2732 C CA . ASN B 1 154 ? 18.794 -6.933 -21.231 1.00 19.14 308 ASN B CA 1
ATOM 2733 C C . ASN B 1 154 ? 19.117 -6.669 -19.761 1.00 19.96 308 ASN B C 1
ATOM 2734 O O . ASN B 1 154 ? 20.183 -6.088 -19.497 1.00 19.93 308 ASN B O 1
ATOM 2739 N N . PHE B 1 155 ? 18.221 -7.069 -18.853 1.00 20.12 309 PHE B N 1
ATOM 2740 C CA . PHE B 1 155 ? 18.363 -6.853 -17.391 1.00 20.11 309 PHE B CA 1
ATOM 2741 C C . PHE B 1 155 ? 19.614 -7.588 -16.915 1.00 21.62 309 PHE B C 1
ATOM 2742 O O . PHE B 1 155 ? 20.417 -6.945 -16.212 1.00 20.95 309 PHE B O 1
ATOM 2750 N N . GLU B 1 156 ? 19.771 -8.866 -17.291 1.00 25.72 310 GLU B N 1
ATOM 2751 C CA . GLU B 1 156 ? 20.924 -9.722 -16.873 1.00 30.42 310 GLU B CA 1
ATOM 2752 C C . GLU B 1 156 ? 22.223 -9.162 -17.483 1.00 29.69 310 GLU B C 1
ATOM 2753 O O . GLU B 1 156 ? 23.224 -9.032 -16.765 1.00 35.77 310 GLU B O 1
ATOM 2759 N N . ARG B 1 157 ? 22.192 -8.826 -18.766 1.00 27.02 311 ARG B N 1
ATOM 2760 C CA . ARG B 1 157 ? 23.322 -8.239 -19.525 1.00 24.69 311 ARG B CA 1
ATOM 2761 C C . ARG B 1 157 ? 23.787 -6.929 -18.864 1.00 23.28 311 ARG B C 1
ATOM 2762 O O . ARG B 1 157 ? 25.003 -6.730 -18.727 1.00 23.36 311 ARG B O 1
ATOM 2770 N N . THR B 1 158 ? 22.863 -6.039 -18.498 1.00 21.76 312 THR B N 1
ATOM 2771 C CA . THR B 1 158 ? 23.171 -4.752 -17.809 1.00 20.67 312 THR B CA 1
ATOM 2772 C C . THR B 1 158 ? 23.880 -5.050 -16.479 1.00 21.73 312 THR B C 1
ATOM 2773 O O . THR B 1 158 ? 24.878 -4.369 -16.181 1.00 21.69 312 THR B O 1
ATOM 2777 N N . LEU B 1 159 ? 23.391 -6.025 -15.710 1.00 21.30 313 LEU B N 1
ATOM 2778 C CA . LEU B 1 159 ? 24.034 -6.411 -14.430 1.00 22.45 313 LEU B CA 1
ATOM 2779 C C . LEU B 1 159 ? 25.482 -6.827 -14.696 1.00 24.08 313 LEU B C 1
ATOM 2780 O O . LEU B 1 159 ? 26.389 -6.364 -13.959 1.00 24.89 313 LEU B O 1
ATOM 2785 N N . SER B 1 160 ? 25.683 -7.694 -15.688 1.00 25.46 314 SER B N 1
ATOM 2786 C CA . SER B 1 160 ? 27.015 -8.217 -16.074 1.00 27.02 314 SER B CA 1
ATOM 2787 C C . SER B 1 160 ? 27.943 -7.057 -16.452 1.00 27.08 314 SER B C 1
ATOM 2788 O O . SER B 1 160 ? 29.110 -7.063 -16.059 1.00 25.26 314 SER B O 1
ATOM 2791 N N . LYS B 1 161 ? 27.437 -6.075 -17.185 1.00 30.08 315 LYS B N 1
ATOM 2792 C CA . LYS B 1 161 ? 28.262 -4.920 -17.596 1.00 32.09 315 LYS B CA 1
ATOM 2793 C C . LYS B 1 161 ? 28.651 -4.113 -16.365 1.00 32.18 315 LYS B C 1
ATOM 2794 O O . LYS B 1 161 ? 29.764 -3.589 -16.374 1.00 34.42 315 LYS B O 1
ATOM 2800 N N . LEU B 1 162 ? 27.763 -3.990 -15.375 1.00 33.17 316 LEU B N 1
ATOM 2801 C CA . LEU B 1 162 ? 27.985 -3.084 -14.216 1.00 33.04 316 LEU B CA 1
ATOM 2802 C C . LEU B 1 162 ? 29.048 -3.665 -13.281 1.00 34.73 316 LEU B C 1
ATOM 2803 O O . LEU B 1 162 ? 29.918 -2.884 -12.853 1.00 33.33 316 LEU B O 1
ATOM 2808 N N . ILE B 1 163 ? 29.018 -4.969 -12.997 1.00 37.33 317 ILE B N 1
ATOM 2809 C CA . ILE B 1 163 ? 30.103 -5.600 -12.185 1.00 42.40 317 ILE B CA 1
ATOM 2810 C C . ILE B 1 163 ? 31.455 -5.416 -12.906 1.00 45.30 317 ILE B C 1
ATOM 2811 O O . ILE B 1 163 ? 32.460 -5.103 -12.227 1.00 43.37 317 ILE B O 1
ATOM 2816 N N . ASP B 1 164 ? 31.491 -5.573 -14.232 1.00 48.52 318 ASP B N 1
ATOM 2817 C CA . ASP B 1 164 ? 32.740 -5.492 -15.041 1.00 50.36 318 ASP B CA 1
ATOM 2818 C C . ASP B 1 164 ? 33.361 -4.100 -14.951 1.00 55.31 318 ASP B C 1
ATOM 2819 O O . ASP B 1 164 ? 34.595 -4.006 -15.022 1.00 64.99 318 ASP B O 1
ATOM 2824 N N . ASP B 1 165 ? 32.539 -3.070 -14.851 1.00 61.95 319 ASP B N 1
ATOM 2825 C CA . ASP B 1 165 ? 33.042 -1.680 -14.773 1.00 67.36 319 ASP B CA 1
ATOM 2826 C C . ASP B 1 165 ? 33.517 -1.436 -13.343 1.00 72.04 319 ASP B C 1
ATOM 2827 O O . ASP B 1 165 ? 34.137 -0.390 -13.095 1.00 66.15 319 ASP B O 1
ATOM 2832 N N . THR B 1 166 ? 33.233 -2.378 -12.447 1.00 73.81 320 THR B N 1
ATOM 2833 C CA . THR B 1 166 ? 33.630 -2.252 -11.026 1.00 75.28 320 THR B CA 1
ATOM 2834 C C . THR B 1 166 ? 34.527 -3.447 -10.703 1.00 82.29 320 THR B C 1
ATOM 2835 O O . THR B 1 166 ? 35.573 -3.591 -11.364 1.00 75.58 320 THR B O 1
ATOM 2839 N N . ILE B 1 167 ? 34.105 -4.294 -9.760 1.00 89.42 321 ILE B N 1
ATOM 2840 C CA . ILE B 1 167 ? 34.919 -5.476 -9.350 1.00 94.38 321 ILE B CA 1
ATOM 2841 C C . ILE B 1 167 ? 34.146 -6.763 -9.629 1.00 96.62 321 ILE B C 1
ATOM 2842 O O . ILE B 1 167 ? 32.980 -6.841 -9.223 1.00 103.18 321 ILE B O 1
ATOM 2847 N N . GLU B 1 168 ? 34.784 -7.725 -10.292 1.00 104.79 322 GLU B N 1
ATOM 2848 C CA . GLU B 1 168 ? 34.159 -9.034 -10.617 1.00 109.24 322 GLU B CA 1
ATOM 2849 C C . GLU B 1 168 ? 34.166 -9.920 -9.371 1.00 99.77 322 GLU B C 1
ATOM 2850 O O . GLU B 1 168 ? 34.987 -10.852 -9.299 1.00 92.60 322 GLU B O 1
ATOM 2856 N N . GLU B 1 169 ? 33.276 -9.643 -8.423 1.00 97.94 323 GLU B N 1
ATOM 2857 C CA . GLU B 1 169 ? 33.066 -10.549 -7.270 1.00 101.39 323 GLU B CA 1
ATOM 2858 C C . GLU B 1 169 ? 32.304 -11.772 -7.797 1.00 95.04 323 GLU B C 1
ATOM 2859 O O . GLU B 1 169 ? 32.584 -12.890 -7.314 1.00 103.24 323 GLU B O 1
ATOM 2865 N N . LYS B 1 170 ? 31.437 -11.587 -8.800 1.00 85.10 324 LYS B N 1
ATOM 2866 C CA . LYS B 1 170 ? 30.491 -12.641 -9.262 1.00 86.10 324 LYS B CA 1
ATOM 2867 C C . LYS B 1 170 ? 29.735 -13.158 -8.039 1.00 77.62 324 LYS B C 1
ATOM 2868 O O . LYS B 1 170 ? 29.673 -14.388 -7.838 1.00 84.01 324 LYS B O 1
ATOM 2874 N N . PHE B 1 171 ? 29.214 -12.231 -7.240 1.00 63.52 325 PHE B N 1
ATOM 2875 C CA . PHE B 1 171 ? 28.530 -12.531 -5.961 1.00 56.38 325 PHE B CA 1
ATOM 2876 C C . PHE B 1 171 ? 27.119 -13.023 -6.272 1.00 52.21 325 PHE B C 1
ATOM 2877 O O . PHE B 1 171 ? 26.415 -13.418 -5.311 1.00 52.67 325 PHE B O 1
ATOM 2885 N N . TYR B 1 172 ? 26.733 -13.015 -7.555 1.00 44.54 326 TYR B N 1
ATOM 2886 C CA . TYR B 1 172 ? 25.355 -13.355 -7.981 1.00 43.66 326 TYR B CA 1
ATOM 2887 C C . TYR B 1 172 ? 25.383 -14.331 -9.151 1.00 42.17 326 TYR B C 1
ATOM 2888 O O . TYR B 1 172 ? 26.304 -14.251 -9.956 1.00 41.18 326 TYR B O 1
ATOM 2897 N N . LYS B 1 173 ? 24.390 -15.225 -9.190 1.00 45.48 327 LYS B N 1
ATOM 2898 C CA . LYS B 1 173 ? 24.023 -16.060 -10.363 1.00 45.93 327 LYS B CA 1
ATOM 2899 C C . LYS B 1 173 ? 22.600 -15.691 -10.798 1.00 42.40 327 LYS B C 1
ATOM 2900 O O . LYS B 1 173 ? 21.768 -15.389 -9.921 1.00 42.31 327 LYS B O 1
ATOM 2906 N N . PHE B 1 174 ? 22.343 -15.688 -12.106 1.00 37.71 328 PHE B N 1
ATOM 2907 C CA . PHE B 1 174 ? 21.063 -15.237 -12.710 1.00 34.89 328 PHE B CA 1
ATOM 2908 C C . PHE B 1 174 ? 20.446 -16.409 -13.460 1.00 35.77 328 PHE B C 1
ATOM 2909 O O . PHE B 1 174 ? 21.016 -16.827 -14.459 1.00 42.24 328 PHE B O 1
ATOM 2917 N N . THR B 1 175 ? 19.331 -16.941 -12.981 1.00 36.54 329 THR B N 1
ATOM 2918 C CA . THR B 1 175 ? 18.657 -18.090 -13.635 1.00 38.49 329 THR B CA 1
ATOM 2919 C C . THR B 1 175 ? 17.206 -17.714 -13.937 1.00 38.15 329 THR B C 1
ATOM 2920 O O . THR B 1 175 ? 16.557 -17.105 -13.078 1.00 43.46 329 THR B O 1
ATOM 2924 N N . ILE B 1 176 ? 16.732 -18.062 -15.125 1.00 33.95 330 ILE B N 1
ATOM 2925 C CA . ILE B 1 176 ? 15.322 -17.856 -15.548 1.00 33.92 330 ILE B CA 1
ATOM 2926 C C . ILE B 1 176 ? 14.612 -19.195 -15.397 1.00 36.22 330 ILE B C 1
ATOM 2927 O O . ILE B 1 176 ? 15.173 -20.180 -15.860 1.00 43.05 330 ILE B O 1
ATOM 2932 N N . TYR B 1 177 ? 13.420 -19.219 -14.804 1.00 37.52 331 TYR B N 1
ATOM 2933 C CA . TYR B 1 177 ? 12.631 -20.457 -14.566 1.00 37.52 331 TYR B CA 1
ATOM 2934 C C . TYR B 1 177 ? 11.221 -20.284 -15.139 1.00 40.59 331 TYR B C 1
ATOM 2935 O O . TYR B 1 177 ? 10.396 -21.196 -15.162 1.00 44.40 331 TYR B O 1
ATOM 2945 N N . PHE C 1 5 ? 41.854 1.305 -14.681 1.00 92.58 159 PHE C N 1
ATOM 2946 C CA . PHE C 1 5 ? 41.081 0.415 -15.607 1.00 95.62 159 PHE C CA 1
ATOM 2947 C C . PHE C 1 5 ? 40.237 1.264 -16.573 1.00 99.25 159 PHE C C 1
ATOM 2948 O O . PHE C 1 5 ? 39.032 0.970 -16.767 1.00 97.85 159 PHE C O 1
ATOM 2956 N N . ASN C 1 6 ? 40.858 2.297 -17.154 1.00 92.42 160 ASN C N 1
ATOM 2957 C CA . ASN C 1 6 ? 40.276 3.147 -18.225 1.00 83.26 160 ASN C CA 1
ATOM 2958 C C . ASN C 1 6 ? 41.134 2.976 -19.483 1.00 73.54 160 ASN C C 1
ATOM 2959 O O . ASN C 1 6 ? 42.134 3.725 -19.628 1.00 65.64 160 ASN C O 1
ATOM 2964 N N . TYR C 1 7 ? 40.755 2.038 -20.354 1.00 59.15 161 TYR C N 1
ATOM 2965 C CA . TYR C 1 7 ? 41.582 1.605 -21.508 1.00 54.37 161 TYR C CA 1
ATOM 2966 C C . TYR C 1 7 ? 40.762 1.639 -22.800 1.00 50.18 161 TYR C C 1
ATOM 2967 O O . TYR C 1 7 ? 40.926 0.733 -23.641 1.00 47.81 161 TYR C O 1
ATOM 2976 N N . THR C 1 8 ? 39.938 2.676 -22.965 1.00 46.44 162 THR C N 1
ATOM 2977 C CA . THR C 1 8 ? 39.074 2.861 -24.159 1.00 43.43 162 THR C CA 1
ATOM 2978 C C . THR C 1 8 ? 39.916 3.482 -25.281 1.00 39.98 162 THR C C 1
ATOM 2979 O O . THR C 1 8 ? 40.849 4.241 -24.991 1.00 42.12 162 THR C O 1
ATOM 2983 N N . VAL C 1 9 ? 39.618 3.103 -26.519 1.00 37.38 163 VAL C N 1
ATOM 2984 C CA . VAL C 1 9 ? 40.316 3.587 -27.744 1.00 33.74 163 VAL C CA 1
ATOM 2985 C C . VAL C 1 9 ? 39.258 4.061 -28.740 1.00 30.10 163 VAL C C 1
ATOM 2986 O O . VAL C 1 9 ? 38.062 3.800 -28.525 1.00 30.04 163 VAL C O 1
ATOM 2990 N N . LEU C 1 10 ? 39.691 4.746 -29.789 1.00 27.53 164 LEU C N 1
ATOM 2991 C CA . LEU C 1 10 ? 38.832 5.025 -30.964 1.00 28.14 164 LEU C CA 1
ATOM 2992 C C . LEU C 1 10 ? 38.480 3.702 -31.629 1.00 27.59 164 LEU C C 1
ATOM 2993 O O . LEU C 1 10 ? 39.285 2.784 -31.700 1.00 29.43 164 LEU C O 1
ATOM 2998 N N . PRO C 1 11 ? 37.263 3.549 -32.171 1.00 27.86 165 PRO C N 1
ATOM 2999 C CA . PRO C 1 11 ? 36.894 2.272 -32.776 1.00 28.13 165 PRO C CA 1
ATOM 3000 C C . PRO C 1 11 ? 37.992 1.739 -33.723 1.00 28.37 165 PRO C C 1
ATOM 3001 O O . PRO C 1 11 ? 38.379 0.582 -33.589 1.00 28.29 165 PRO C O 1
ATOM 3005 N N . SER C 1 12 ? 38.508 2.590 -34.619 1.00 27.92 166 SER C N 1
ATOM 3006 C CA . SER C 1 12 ? 39.417 2.197 -35.732 1.00 27.28 166 SER C CA 1
ATOM 3007 C C . SER C 1 12 ? 40.802 1.782 -35.199 1.00 25.27 166 SER C C 1
ATOM 3008 O O . SER C 1 12 ? 41.568 1.160 -35.967 1.00 23.93 166 SER C O 1
ATOM 3011 N N . THR C 1 13 ? 41.122 2.087 -33.942 1.00 22.91 167 THR C N 1
ATOM 3012 C CA . THR C 1 13 ? 42.390 1.635 -33.311 1.00 22.73 167 THR C CA 1
ATOM 3013 C C . THR C 1 13 ? 42.438 0.103 -33.278 1.00 21.94 167 THR C C 1
ATOM 3014 O O . THR C 1 13 ? 43.378 -0.467 -33.832 1.00 22.23 167 THR C O 1
ATOM 3018 N N . SER C 1 14 ? 41.482 -0.536 -32.611 1.00 21.40 168 SER C N 1
ATOM 3019 C CA . SER C 1 14 ? 41.470 -2.008 -32.415 1.00 20.94 168 SER C CA 1
ATOM 3020 C C . SER C 1 14 ? 41.253 -2.691 -33.767 1.00 18.80 168 SER C C 1
ATOM 3021 O O . SER C 1 14 ? 41.824 -3.776 -33.996 1.00 17.67 168 SER C O 1
ATOM 3024 N N . LEU C 1 15 ? 40.443 -2.077 -34.626 1.00 17.52 169 LEU C N 1
ATOM 3025 C CA . LEU C 1 15 ? 40.160 -2.606 -35.984 1.00 17.21 169 LEU C CA 1
ATOM 3026 C C . LEU C 1 15 ? 41.497 -2.691 -36.727 1.00 16.82 169 LEU C C 1
ATOM 3027 O O . LEU C 1 15 ? 41.818 -3.772 -37.251 1.00 18.05 169 LEU C O 1
ATOM 3032 N N . ALA C 1 16 ? 42.270 -1.610 -36.729 1.00 15.61 170 ALA C N 1
ATOM 3033 C CA . ALA C 1 16 ? 43.599 -1.569 -37.360 1.00 15.52 170 ALA C CA 1
ATOM 3034 C C . ALA C 1 16 ? 44.487 -2.686 -36.791 1.00 15.53 170 ALA C C 1
ATOM 3035 O O . ALA C 1 16 ? 45.146 -3.379 -37.590 1.00 15.76 170 ALA C O 1
ATOM 3037 N N . VAL C 1 17 ? 44.512 -2.867 -35.469 1.00 15.07 171 VAL C N 1
ATOM 3038 C CA . VAL C 1 17 ? 45.356 -3.911 -34.817 1.00 15.32 171 VAL C CA 1
ATOM 3039 C C . VAL C 1 17 ? 44.962 -5.282 -35.366 1.00 15.83 171 VAL C C 1
ATOM 3040 O O . VAL C 1 17 ? 45.842 -6.033 -35.786 1.00 16.21 171 VAL C O 1
ATOM 3044 N N . GLY C 1 18 ? 43.673 -5.583 -35.409 1.00 17.60 172 GLY C N 1
ATOM 3045 C CA . GLY C 1 18 ? 43.166 -6.822 -36.032 1.00 18.76 172 GLY C CA 1
ATOM 3046 C C . GLY C 1 18 ? 43.526 -6.905 -37.508 1.00 20.47 172 GLY C C 1
ATOM 3047 O O . GLY C 1 18 ? 43.918 -7.991 -37.971 1.00 22.36 172 GLY C O 1
ATOM 3048 N N . TYR C 1 19 ? 43.390 -5.813 -38.253 1.00 20.48 173 TYR C N 1
ATOM 3049 C CA . TYR C 1 19 ? 43.625 -5.822 -39.715 1.00 22.18 173 TYR C CA 1
ATOM 3050 C C . TYR C 1 19 ? 45.113 -6.076 -39.988 1.00 23.43 173 TYR C C 1
ATOM 3051 O O . TYR C 1 19 ? 45.500 -6.624 -41.048 1.00 22.76 173 TYR C O 1
ATOM 3060 N N . TYR C 1 20 ? 45.963 -5.622 -39.078 1.00 24.21 174 TYR C N 1
ATOM 3061 C CA . TYR C 1 20 ? 47.421 -5.801 -39.232 1.00 25.16 174 TYR C CA 1
ATOM 3062 C C . TYR C 1 20 ? 47.765 -7.240 -38.844 1.00 24.50 174 TYR C C 1
ATOM 3063 O O . TYR C 1 20 ? 48.175 -8.022 -39.692 1.00 23.51 174 TYR C O 1
ATOM 3072 N N . TYR C 1 21 ? 47.537 -7.605 -37.592 1.00 25.64 175 TYR C N 1
ATOM 3073 C CA . TYR C 1 21 ? 48.051 -8.881 -37.038 1.00 27.41 175 TYR C CA 1
ATOM 3074 C C . TYR C 1 21 ? 47.318 -10.092 -37.624 1.00 26.21 175 TYR C C 1
ATOM 3075 O O . TYR C 1 21 ? 47.882 -11.183 -37.592 1.00 26.51 175 TYR C O 1
ATOM 3084 N N . ASN C 1 22 ? 46.110 -9.929 -38.149 1.00 27.51 176 ASN C N 1
ATOM 3085 C CA . ASN C 1 22 ? 45.288 -11.076 -38.621 1.00 26.79 176 ASN C CA 1
ATOM 3086 C C . ASN C 1 22 ? 45.162 -11.075 -40.148 1.00 26.40 176 ASN C C 1
ATOM 3087 O O . ASN C 1 22 ? 44.451 -11.936 -40.674 1.00 27.45 176 ASN C O 1
ATOM 3092 N N . PHE C 1 23 ? 45.820 -10.160 -40.853 1.00 25.46 177 PHE C N 1
ATOM 3093 C CA . PHE C 1 23 ? 45.649 -10.036 -42.324 1.00 24.56 177 PHE C CA 1
ATOM 3094 C C . PHE C 1 23 ? 46.968 -9.603 -42.957 1.00 24.21 177 PHE C C 1
ATOM 3095 O O . PHE C 1 23 ? 47.635 -10.474 -43.514 1.00 24.15 177 PHE C O 1
ATOM 3103 N N . LEU C 1 24 ? 47.325 -8.324 -42.863 1.00 24.97 178 LEU C N 1
ATOM 3104 C CA . LEU C 1 24 ? 48.477 -7.762 -43.616 1.00 27.40 178 LEU C CA 1
ATOM 3105 C C . LEU C 1 24 ? 49.736 -8.559 -43.275 1.00 30.94 178 LEU C C 1
ATOM 3106 O O . LEU C 1 24 ? 50.425 -8.997 -44.215 1.00 30.85 178 LEU C O 1
ATOM 3111 N N . ARG C 1 25 ? 50.018 -8.733 -41.983 1.00 34.54 179 ARG C N 1
ATOM 3112 C CA . ARG C 1 25 ? 51.245 -9.421 -41.516 1.00 38.72 179 ARG C CA 1
ATOM 3113 C C . ARG C 1 25 ? 51.168 -10.883 -41.970 1.00 40.54 179 ARG C C 1
ATOM 3114 O O . ARG C 1 25 ? 52.198 -11.431 -42.378 1.00 43.93 179 ARG C O 1
ATOM 3122 N N . GLU C 1 26 ? 49.982 -11.480 -41.985 1.00 42.56 180 GLU C N 1
ATOM 3123 C CA . GLU C 1 26 ? 49.840 -12.906 -42.386 1.00 47.23 180 GLU C CA 1
ATOM 3124 C C . GLU C 1 26 ? 50.243 -13.030 -43.858 1.00 46.23 180 GLU C C 1
ATOM 3125 O O . GLU C 1 26 ? 50.849 -14.051 -44.220 1.00 46.77 180 GLU C O 1
ATOM 3131 N N . ILE C 1 27 ? 49.895 -12.030 -44.673 1.00 45.50 181 ILE C N 1
ATOM 3132 C CA . ILE C 1 27 ? 50.178 -12.011 -46.139 1.00 44.31 181 ILE C CA 1
ATOM 3133 C C . ILE C 1 27 ? 51.679 -11.801 -46.339 1.00 41.36 181 ILE C C 1
ATOM 3134 O O . ILE C 1 27 ? 52.242 -12.466 -47.211 1.00 38.23 181 ILE C O 1
ATOM 3139 N N . LEU C 1 28 ? 52.290 -10.900 -45.574 1.00 40.86 182 LEU C N 1
ATOM 3140 C CA . LEU C 1 28 ? 53.735 -10.618 -45.711 1.00 43.39 182 LEU C CA 1
ATOM 3141 C C . LEU C 1 28 ? 54.507 -11.903 -45.379 1.00 46.87 182 LEU C C 1
ATOM 3142 O O . LEU C 1 28 ? 55.356 -12.319 -46.186 1.00 39.43 182 LEU C O 1
ATOM 3147 N N . GLU C 1 29 ? 54.179 -12.536 -44.250 1.00 55.20 183 GLU C N 1
ATOM 3148 C CA . GLU C 1 29 ? 54.868 -13.759 -43.749 1.00 58.67 183 GLU C CA 1
ATOM 3149 C C . GLU C 1 29 ? 54.637 -14.924 -44.719 1.00 58.58 183 GLU C C 1
ATOM 3150 O O . GLU C 1 29 ? 55.532 -15.768 -44.809 1.00 67.05 183 GLU C O 1
ATOM 3156 N N . ALA C 1 30 ? 53.487 -14.975 -45.401 1.00 56.66 184 ALA C N 1
ATOM 3157 C CA . ALA C 1 30 ? 53.163 -16.002 -46.422 1.00 56.07 184 ALA C CA 1
ATOM 3158 C C . ALA C 1 30 ? 53.979 -15.737 -47.699 1.00 56.12 184 ALA C C 1
ATOM 3159 O O . ALA C 1 30 ? 54.342 -16.701 -48.406 1.00 56.41 184 ALA C O 1
ATOM 3161 N N . PHE C 1 31 ? 54.273 -14.473 -47.995 1.00 53.49 185 PHE C N 1
ATOM 3162 C CA . PHE C 1 31 ? 55.200 -14.100 -49.092 1.00 53.33 185 PHE C CA 1
ATOM 3163 C C . PHE C 1 31 ? 56.600 -14.629 -48.745 1.00 58.52 185 PHE C C 1
ATOM 3164 O O . PHE C 1 31 ? 57.169 -15.367 -49.568 1.00 68.21 185 PHE C O 1
ATOM 3172 N N . ASN C 1 32 ? 57.092 -14.312 -47.541 1.00 59.04 186 ASN C N 1
ATOM 3173 C CA . ASN C 1 32 ? 58.436 -14.685 -47.015 1.00 61.24 186 ASN C CA 1
ATOM 3174 C C . ASN C 1 32 ? 58.554 -16.195 -46.756 1.00 64.41 186 ASN C C 1
ATOM 3175 O O . ASN C 1 32 ? 59.683 -16.644 -46.529 1.00 69.09 186 ASN C O 1
ATOM 3180 N N . ASN C 1 33 ? 57.442 -16.938 -46.738 1.00 70.52 187 ASN C N 1
ATOM 3181 C CA . ASN C 1 33 ? 57.413 -18.428 -46.650 1.00 75.43 187 ASN C CA 1
ATOM 3182 C C . ASN C 1 33 ? 57.200 -19.028 -48.046 1.00 77.49 187 ASN C C 1
ATOM 3183 O O . ASN C 1 33 ? 56.561 -20.101 -48.137 1.00 70.78 187 ASN C O 1
ATOM 3188 N N . GLN C 1 34 ? 57.678 -18.336 -49.088 1.00 83.37 188 GLN C N 1
ATOM 3189 C CA . GLN C 1 34 ? 57.765 -18.824 -50.491 1.00 87.12 188 GLN C CA 1
ATOM 3190 C C . GLN C 1 34 ? 56.392 -19.269 -51.013 1.00 85.66 188 GLN C C 1
ATOM 3191 O O . GLN C 1 34 ? 56.355 -19.821 -52.129 1.00 82.14 188 GLN C O 1
ATOM 3197 N N . LYS C 1 35 ? 55.312 -19.050 -50.253 1.00 91.08 189 LYS C N 1
ATOM 3198 C CA . LYS C 1 35 ? 53.925 -19.355 -50.704 1.00 96.20 189 LYS C CA 1
ATOM 3199 C C . LYS C 1 35 ? 53.582 -18.385 -51.832 1.00 96.82 189 LYS C C 1
ATOM 3200 O O . LYS C 1 35 ? 53.853 -17.178 -51.683 1.00 104.91 189 LYS C O 1
ATOM 3206 N N . SER C 1 36 ? 53.021 -18.910 -52.919 1.00 95.64 190 SER C N 1
ATOM 3207 C CA . SER C 1 36 ? 52.810 -18.182 -54.195 1.00 94.88 190 SER C CA 1
ATOM 3208 C C . SER C 1 36 ? 51.320 -17.885 -54.382 1.00 88.00 190 SER C C 1
ATOM 3209 O O . SER C 1 36 ? 50.485 -18.733 -54.008 1.00 90.94 190 SER C O 1
ATOM 3212 N N . ILE C 1 37 ? 51.005 -16.720 -54.946 1.00 76.22 191 ILE C N 1
ATOM 3213 C CA . ILE C 1 37 ? 49.600 -16.259 -55.134 1.00 70.43 191 ILE C CA 1
ATOM 3214 C C . ILE C 1 37 ? 48.961 -17.103 -56.239 1.00 69.18 191 ILE C C 1
ATOM 3215 O O . ILE C 1 37 ? 49.661 -17.455 -57.196 1.00 71.17 191 ILE C O 1
ATOM 3220 N N . GLN C 1 38 ? 47.689 -17.460 -56.063 1.00 69.07 192 GLN C N 1
ATOM 3221 C CA . GLN C 1 38 ? 46.884 -18.229 -57.044 1.00 67.41 192 GLN C CA 1
ATOM 3222 C C . GLN C 1 38 ? 45.852 -17.292 -57.665 1.00 62.61 192 GLN C C 1
ATOM 3223 O O . GLN C 1 38 ? 44.974 -16.826 -56.938 1.00 61.04 192 GLN C O 1
ATOM 3229 N N . ILE C 1 39 ? 45.978 -17.031 -58.965 1.00 63.67 193 ILE C N 1
ATOM 3230 C CA . ILE C 1 39 ? 45.103 -16.088 -59.717 1.00 61.90 193 ILE C CA 1
ATOM 3231 C C . ILE C 1 39 ? 43.908 -16.874 -60.247 1.00 62.75 193 ILE C C 1
ATOM 3232 O O . ILE C 1 39 ? 44.132 -17.915 -60.883 1.00 61.27 193 ILE C O 1
ATOM 3237 N N . ILE C 1 40 ? 42.695 -16.403 -59.949 1.00 66.76 194 ILE C N 1
ATOM 3238 C CA . ILE C 1 40 ? 41.421 -16.984 -60.460 1.00 67.71 194 ILE C CA 1
ATOM 3239 C C . ILE C 1 40 ? 41.121 -16.285 -61.790 1.00 72.66 194 ILE C C 1
ATOM 3240 O O . ILE C 1 40 ? 41.058 -15.036 -61.800 1.00 66.64 194 ILE C O 1
ATOM 3245 N N . LEU C 1 41 ? 40.998 -17.068 -62.870 1.00 83.22 195 LEU C N 1
ATOM 3246 C CA . LEU C 1 41 ? 40.802 -16.569 -64.263 1.00 87.75 195 LEU C CA 1
ATOM 3247 C C . LEU C 1 41 ? 39.354 -16.789 -64.703 1.00 92.67 195 LEU C C 1
ATOM 3248 O O . LEU C 1 41 ? 38.702 -15.805 -65.107 1.00 90.28 195 LEU C O 1
ATOM 3253 N N . GLU C 1 42 ? 38.910 -18.049 -64.686 1.00 95.68 196 GLU C N 1
ATOM 3254 C CA . GLU C 1 42 ? 37.558 -18.454 -65.145 1.00 101.07 196 GLU C CA 1
ATOM 3255 C C . GLU C 1 42 ? 36.754 -18.904 -63.931 1.00 95.31 196 GLU C C 1
ATOM 3256 O O . GLU C 1 42 ? 37.341 -19.507 -63.016 1.00 88.05 196 GLU C O 1
ATOM 3262 N N . ARG C 1 43 ? 35.460 -18.590 -63.953 1.00 97.77 197 ARG C N 1
ATOM 3263 C CA . ARG C 1 43 ? 34.455 -19.029 -62.958 1.00 99.72 197 ARG C CA 1
ATOM 3264 C C . ARG C 1 43 ? 33.209 -19.491 -63.714 1.00 102.24 197 ARG C C 1
ATOM 3265 O O . ARG C 1 43 ? 33.003 -19.017 -64.849 1.00 95.19 197 ARG C O 1
ATOM 3273 N N . ASP C 1 44 ? 32.418 -20.376 -63.099 1.00 113.46 198 ASP C N 1
ATOM 3274 C CA . ASP C 1 44 ? 31.121 -20.867 -63.642 1.00 114.64 198 ASP C CA 1
ATOM 3275 C C . ASP C 1 44 ? 30.082 -19.738 -63.524 1.00 112.18 198 ASP C C 1
ATOM 3276 O O . ASP C 1 44 ? 30.438 -18.640 -63.035 1.00 105.54 198 ASP C O 1
ATOM 3281 N N . ARG C 1 45 ? 28.848 -19.995 -63.972 1.00 110.31 199 ARG C N 1
ATOM 3282 C CA . ARG C 1 45 ? 27.735 -19.000 -64.003 1.00 111.04 199 ARG C CA 1
ATOM 3283 C C . ARG C 1 45 ? 27.446 -18.476 -62.587 1.00 116.42 199 ARG C C 1
ATOM 3284 O O . ARG C 1 45 ? 27.132 -17.276 -62.466 1.00 123.43 199 ARG C O 1
ATOM 3292 N N . THR C 1 46 ? 27.554 -19.331 -61.563 1.00 119.07 200 THR C N 1
ATOM 3293 C CA . THR C 1 46 ? 27.425 -18.962 -60.122 1.00 114.49 200 THR C CA 1
ATOM 3294 C C . THR C 1 46 ? 28.720 -18.271 -59.667 1.00 118.95 200 THR C C 1
ATOM 3295 O O . THR C 1 46 ? 28.633 -17.196 -59.031 1.00 118.28 200 THR C O 1
ATOM 3299 N N . GLY C 1 47 ? 29.867 -18.872 -60.003 1.00 118.57 201 GLY C N 1
ATOM 3300 C CA . GLY C 1 47 ? 31.207 -18.504 -59.510 1.00 116.66 201 GLY C CA 1
ATOM 3301 C C . GLY C 1 47 ? 31.884 -19.707 -58.876 1.00 117.55 201 GLY C C 1
ATOM 3302 O O . GLY C 1 47 ? 31.516 -20.067 -57.739 1.00 122.97 201 GLY C O 1
ATOM 3303 N N . LYS C 1 48 ? 32.809 -20.334 -59.603 1.00 115.20 202 LYS C N 1
ATOM 3304 C CA . LYS C 1 48 ? 33.505 -21.579 -59.188 1.00 120.30 202 LYS C CA 1
ATOM 3305 C C . LYS C 1 48 ? 34.989 -21.439 -59.505 1.00 125.77 202 LYS C C 1
ATOM 3306 O O . LYS C 1 48 ? 35.354 -20.798 -60.485 1.00 128.43 202 LYS C O 1
ATOM 3312 N N . PRO C 1 49 ? 35.899 -22.049 -58.714 1.00 129.37 203 PRO C N 1
ATOM 3313 C CA . PRO C 1 49 ? 37.330 -21.943 -58.986 1.00 128.34 203 PRO C CA 1
ATOM 3314 C C . PRO C 1 49 ? 37.711 -22.876 -60.146 1.00 127.55 203 PRO C C 1
ATOM 3315 O O . PRO C 1 49 ? 38.419 -23.837 -59.913 1.00 127.37 203 PRO C O 1
ATOM 3319 N N . THR C 1 50 ? 37.225 -22.580 -61.356 1.00 127.29 204 THR C N 1
ATOM 3320 C CA . THR C 1 50 ? 37.352 -23.466 -62.549 1.00 131.34 204 THR C CA 1
ATOM 3321 C C . THR C 1 50 ? 38.790 -23.406 -63.079 1.00 126.63 204 THR C C 1
ATOM 3322 O O . THR C 1 50 ? 39.329 -24.476 -63.431 1.00 125.02 204 THR C O 1
ATOM 3326 N N . LYS C 1 51 ? 39.378 -22.205 -63.128 1.00 118.64 205 LYS C N 1
ATOM 3327 C CA . LYS C 1 51 ? 40.734 -21.962 -63.690 1.00 111.46 205 LYS C CA 1
ATOM 3328 C C . LYS C 1 51 ? 41.578 -21.143 -62.714 1.00 106.89 205 LYS C C 1
ATOM 3329 O O . LYS C 1 51 ? 41.130 -20.048 -62.321 1.00 106.69 205 LYS C O 1
ATOM 3335 N N . THR C 1 52 ? 42.775 -21.647 -62.402 1.00 102.65 206 THR C N 1
ATOM 3336 C CA . THR C 1 52 ? 43.747 -21.046 -61.452 1.00 94.95 206 THR C CA 1
ATOM 3337 C C . THR C 1 52 ? 45.153 -21.095 -62.056 1.00 87.14 206 THR C C 1
ATOM 3338 O O . THR C 1 52 ? 45.584 -22.191 -62.452 1.00 77.64 206 THR C O 1
ATOM 3342 N N . ILE C 1 53 ? 45.819 -19.939 -62.125 1.00 86.63 207 ILE C N 1
ATOM 3343 C CA . ILE C 1 53 ? 47.253 -19.797 -62.520 1.00 84.41 207 ILE C CA 1
ATOM 3344 C C . ILE C 1 53 ? 48.091 -19.517 -61.271 1.00 84.57 207 ILE C C 1
ATOM 3345 O O . ILE C 1 53 ? 47.777 -18.545 -60.559 1.00 86.14 207 ILE C O 1
ATOM 3350 N N . ASP C 1 54 ? 49.135 -20.319 -61.042 1.00 85.20 208 ASP C N 1
ATOM 3351 C CA . ASP C 1 54 ? 50.156 -20.053 -59.996 1.00 81.59 208 ASP C CA 1
ATOM 3352 C C . ASP C 1 54 ? 51.030 -18.896 -60.484 1.00 77.31 208 ASP C C 1
ATOM 3353 O O . ASP C 1 54 ? 51.392 -18.892 -61.672 1.00 82.71 208 ASP C O 1
ATOM 3358 N N . TYR C 1 55 ? 51.325 -17.953 -59.590 1.00 72.98 209 TYR C N 1
ATOM 3359 C CA . TYR C 1 55 ? 52.265 -16.823 -59.799 1.00 72.52 209 TYR C CA 1
ATOM 3360 C C . TYR C 1 55 ? 53.302 -16.847 -58.667 1.00 74.97 209 TYR C C 1
ATOM 3361 O O . TYR C 1 55 ? 52.951 -16.614 -57.497 1.00 72.12 209 TYR C O 1
ATOM 3370 N N . GLU C 1 56 ? 54.556 -17.138 -59.010 1.00 83.24 210 GLU C N 1
ATOM 3371 C CA . GLU C 1 56 ? 55.677 -17.217 -58.036 1.00 84.12 210 GLU C CA 1
ATOM 3372 C C . GLU C 1 56 ? 55.997 -15.807 -57.533 1.00 81.38 210 GLU C C 1
ATOM 3373 O O . GLU C 1 56 ? 56.180 -14.910 -58.377 1.00 76.80 210 GLU C O 1
ATOM 3379 N N . ILE C 1 57 ? 56.056 -15.626 -56.213 1.00 83.34 211 ILE C N 1
ATOM 3380 C CA . ILE C 1 57 ? 56.323 -14.303 -55.578 1.00 92.76 211 ILE C CA 1
ATOM 3381 C C . ILE C 1 57 ? 57.814 -14.250 -55.228 1.00 92.92 211 ILE C C 1
ATOM 3382 O O . ILE C 1 57 ? 58.214 -14.908 -54.258 1.00 97.88 211 ILE C O 1
ATOM 3387 N N . LYS C 1 58 ? 58.604 -13.534 -56.035 1.00 96.50 212 LYS C N 1
ATOM 3388 C CA . LYS C 1 58 ? 60.061 -13.322 -55.809 1.00 99.92 212 LYS C CA 1
ATOM 3389 C C . LYS C 1 58 ? 60.236 -12.112 -54.892 1.00 97.49 212 LYS C C 1
ATOM 3390 O O . LYS C 1 58 ? 59.246 -11.378 -54.713 1.00 93.59 212 LYS C O 1
ATOM 3396 N N . LYS C 1 59 ? 61.455 -11.889 -54.385 1.00 100.19 213 LYS C N 1
ATOM 3397 C CA . LYS C 1 59 ? 61.716 -11.004 -53.211 1.00 103.21 213 LYS C CA 1
ATOM 3398 C C . LYS C 1 59 ? 61.347 -9.551 -53.517 1.00 105.27 213 LYS C C 1
ATOM 3399 O O . LYS C 1 59 ? 61.032 -8.805 -52.590 1.00 115.87 213 LYS C O 1
ATOM 3405 N N . PRO C 1 60 ? 61.394 -9.070 -54.784 1.00 96.84 214 PRO C N 1
ATOM 3406 C CA . PRO C 1 60 ? 60.664 -7.855 -55.148 1.00 90.35 214 PRO C CA 1
ATOM 3407 C C . PRO C 1 60 ? 59.155 -8.127 -55.036 1.00 81.01 214 PRO C C 1
ATOM 3408 O O . PRO C 1 60 ? 58.614 -8.834 -55.869 1.00 71.68 214 PRO C O 1
ATOM 3412 N N . TYR C 1 61 ? 58.517 -7.594 -53.993 1.00 78.21 215 TYR C N 1
ATOM 3413 C CA . TYR C 1 61 ? 57.140 -7.982 -53.588 1.00 79.22 215 TYR C CA 1
ATOM 3414 C C . TYR C 1 61 ? 56.125 -7.011 -54.173 1.00 75.03 215 TYR C C 1
ATOM 3415 O O . TYR C 1 61 ? 56.365 -5.805 -54.216 1.00 74.43 215 TYR C O 1
ATOM 3424 N N . PRO C 1 62 ? 54.956 -7.516 -54.630 1.00 69.53 216 PRO C N 1
ATOM 3425 C CA . PRO C 1 62 ? 53.869 -6.645 -55.063 1.00 65.73 216 PRO C CA 1
ATOM 3426 C C . PRO C 1 62 ? 53.442 -5.786 -53.870 1.00 69.23 216 PRO C C 1
ATOM 3427 O O . PRO C 1 62 ? 53.197 -6.352 -52.809 1.00 70.69 216 PRO C O 1
ATOM 3431 N N . THR C 1 63 ? 53.410 -4.465 -54.056 1.00 69.33 217 THR C N 1
ATOM 3432 C CA . THR C 1 63 ? 52.897 -3.503 -53.049 1.00 68.61 217 THR C CA 1
ATOM 3433 C C . THR C 1 63 ? 51.438 -3.850 -52.748 1.00 68.88 217 THR C C 1
ATOM 3434 O O . THR C 1 63 ? 50.665 -4.041 -53.705 1.00 75.85 217 THR C O 1
ATOM 3438 N N . ILE C 1 64 ? 51.094 -3.972 -51.467 1.00 67.93 218 ILE C N 1
ATOM 3439 C CA . ILE C 1 64 ? 49.683 -4.109 -51.006 1.00 63.68 218 ILE C CA 1
ATOM 3440 C C . ILE C 1 64 ? 49.118 -2.697 -50.876 1.00 59.21 218 ILE C C 1
ATOM 3441 O O . ILE C 1 64 ? 49.644 -1.913 -50.084 1.00 53.73 218 ILE C O 1
ATOM 3446 N N . GLU C 1 65 ? 48.113 -2.377 -51.679 1.00 63.78 219 GLU C N 1
ATOM 3447 C CA . GLU C 1 65 ? 47.455 -1.049 -51.642 1.00 67.60 219 GLU C CA 1
ATOM 3448 C C . GLU C 1 65 ? 46.164 -1.170 -50.824 1.00 55.53 219 GLU C C 1
ATOM 3449 O O . GLU C 1 65 ? 45.271 -1.941 -51.212 1.00 46.93 219 GLU C O 1
ATOM 3455 N N . ILE C 1 66 ? 46.095 -0.448 -49.711 1.00 48.21 220 ILE C N 1
ATOM 3456 C CA . ILE C 1 66 ? 44.844 -0.308 -48.921 1.00 46.82 220 ILE C CA 1
ATOM 3457 C C . ILE C 1 66 ? 44.085 0.887 -49.501 1.00 45.09 220 ILE C C 1
ATOM 3458 O O . ILE C 1 66 ? 44.577 2.022 -49.393 1.00 41.83 220 ILE C O 1
ATOM 3463 N N . ARG C 1 67 ? 42.946 0.621 -50.134 1.00 46.44 221 ARG C N 1
ATOM 3464 C CA . ARG C 1 67 ? 42.115 1.660 -50.786 1.00 47.82 221 ARG C CA 1
ATOM 3465 C C . ARG C 1 67 ? 40.851 1.852 -49.960 1.00 42.69 221 ARG C C 1
ATOM 3466 O O . ARG C 1 67 ? 40.123 0.859 -49.757 1.00 43.58 221 ARG C O 1
ATOM 3474 N N . VAL C 1 68 ? 40.630 3.085 -49.506 1.00 38.32 222 VAL C N 1
ATOM 3475 C CA . VAL C 1 68 ? 39.510 3.462 -48.601 1.00 37.31 222 VAL C CA 1
ATOM 3476 C C . VAL C 1 68 ? 38.669 4.512 -49.308 1.00 35.48 222 VAL C C 1
ATOM 3477 O O . VAL C 1 68 ? 39.180 5.542 -49.711 1.00 33.45 222 VAL C O 1
ATOM 3481 N N . PRO C 1 69 ? 37.350 4.300 -49.469 1.00 39.14 223 PRO C N 1
ATOM 3482 C CA . PRO C 1 69 ? 36.461 5.360 -49.939 1.00 40.86 223 PRO C CA 1
ATOM 3483 C C . PRO C 1 69 ? 36.160 6.355 -48.813 1.00 42.92 223 PRO C C 1
ATOM 3484 O O . PRO C 1 69 ? 35.738 5.904 -47.769 1.00 42.98 223 PRO C O 1
ATOM 3488 N N . GLN C 1 70 ? 36.373 7.655 -49.050 1.00 44.61 224 GLN C N 1
ATOM 3489 C CA . GLN C 1 70 ? 36.134 8.712 -48.031 1.00 43.88 224 GLN C CA 1
ATOM 3490 C C . GLN C 1 70 ? 34.666 8.647 -47.609 1.00 42.90 224 GLN C C 1
ATOM 3491 O O . GLN C 1 70 ? 34.387 8.950 -46.442 1.00 41.21 224 GLN C O 1
ATOM 3497 N N . ASN C 1 71 ? 33.784 8.260 -48.540 1.00 45.27 225 ASN C N 1
ATOM 3498 C CA . ASN C 1 71 ? 32.365 7.918 -48.281 1.00 45.98 225 ASN C CA 1
ATOM 3499 C C . ASN C 1 71 ? 32.338 6.510 -47.694 1.00 43.97 225 ASN C C 1
ATOM 3500 O O . ASN C 1 71 ? 32.099 5.553 -48.449 1.00 45.17 225 ASN C O 1
ATOM 3505 N N . LEU C 1 72 ? 32.580 6.400 -46.391 1.00 40.39 226 LEU C N 1
ATOM 3506 C CA . LEU C 1 72 ? 32.769 5.096 -45.715 1.00 39.79 226 LEU C CA 1
ATOM 3507 C C . LEU C 1 72 ? 31.450 4.315 -45.732 1.00 40.84 226 LEU C C 1
ATOM 3508 O O . LEU C 1 72 ? 31.486 3.074 -45.724 1.00 39.36 226 LEU C O 1
ATOM 3513 N N . ALA C 1 73 ? 30.323 5.022 -45.787 1.00 46.68 227 ALA C N 1
ATOM 3514 C CA . ALA C 1 73 ? 28.966 4.422 -45.835 1.00 48.89 227 ALA C CA 1
ATOM 3515 C C . ALA C 1 73 ? 28.793 3.580 -47.106 1.00 48.19 227 ALA C C 1
ATOM 3516 O O . ALA C 1 73 ? 27.944 2.691 -47.076 1.00 47.71 227 ALA C O 1
ATOM 3518 N N . SER C 1 74 ? 29.584 3.822 -48.158 1.00 50.16 228 SER C N 1
ATOM 3519 C CA . SER C 1 74 ? 29.492 3.111 -49.465 1.00 50.57 228 SER C CA 1
ATOM 3520 C C . SER C 1 74 ? 30.509 1.960 -49.567 1.00 48.48 228 SER C C 1
ATOM 3521 O O . SER C 1 74 ? 30.604 1.360 -50.654 1.00 46.73 228 SER C O 1
ATOM 3524 N N . LEU C 1 75 ? 31.249 1.648 -48.501 1.00 45.38 229 LEU C N 1
ATOM 3525 C CA . LEU C 1 75 ? 32.338 0.639 -48.577 1.00 44.19 229 LEU C CA 1
ATOM 3526 C C . LEU C 1 75 ? 31.764 -0.743 -48.932 1.00 44.46 229 LEU C C 1
ATOM 3527 O O . LEU C 1 75 ? 32.354 -1.429 -49.792 1.00 44.48 229 LEU C O 1
ATOM 3532 N N . LYS C 1 76 ? 30.658 -1.153 -48.312 1.00 47.36 230 LYS C N 1
ATOM 3533 C CA . LYS C 1 76 ? 30.089 -2.515 -48.519 1.00 52.27 230 LYS C CA 1
ATOM 3534 C C . LYS C 1 76 ? 29.634 -2.668 -49.977 1.00 54.40 230 LYS C C 1
ATOM 3535 O O . LYS C 1 76 ? 29.584 -3.812 -50.462 1.00 58.26 230 LYS C O 1
ATOM 3541 N N . LYS C 1 77 ? 29.319 -1.567 -50.656 1.00 51.95 231 LYS C N 1
ATOM 3542 C CA . LYS C 1 77 ? 28.984 -1.605 -52.096 1.00 56.63 231 LYS C CA 1
ATOM 3543 C C . LYS C 1 77 ? 30.289 -1.608 -52.893 1.00 58.85 231 LYS C C 1
ATOM 3544 O O . LYS C 1 77 ? 30.413 -2.475 -53.771 1.00 61.07 231 LYS C O 1
ATOM 3550 N N . GLU C 1 78 ? 31.242 -0.739 -52.535 1.00 61.64 232 GLU C N 1
ATOM 3551 C CA . GLU C 1 78 ? 32.523 -0.531 -53.271 1.00 63.61 232 GLU C CA 1
ATOM 3552 C C . GLU C 1 78 ? 33.369 -1.817 -53.280 1.00 65.29 232 GLU C C 1
ATOM 3553 O O . GLU C 1 78 ? 34.339 -1.857 -54.040 1.00 69.47 232 GLU C O 1
ATOM 3559 N N . VAL C 1 79 ? 33.013 -2.844 -52.503 1.00 71.93 233 VAL C N 1
ATOM 3560 C CA . VAL C 1 79 ? 33.781 -4.130 -52.433 1.00 74.32 233 VAL C CA 1
ATOM 3561 C C . VAL C 1 79 ? 33.223 -5.146 -53.440 1.00 75.77 233 VAL C C 1
ATOM 3562 O O . VAL C 1 79 ? 33.902 -6.172 -53.648 1.00 71.97 233 VAL C O 1
ATOM 3566 N N . LEU C 1 80 ? 32.051 -4.879 -54.034 1.00 82.49 234 LEU C N 1
ATOM 3567 C CA . LEU C 1 80 ? 31.419 -5.757 -55.062 1.00 89.62 234 LEU C CA 1
ATOM 3568 C C . LEU C 1 80 ? 31.530 -5.110 -56.458 1.00 96.67 234 LEU C C 1
ATOM 3569 O O . LEU C 1 80 ? 31.487 -5.857 -57.453 1.00 100.80 234 LEU C O 1
ATOM 3574 N N . THR C 1 81 ? 31.734 -3.789 -56.542 1.00 105.49 235 THR C N 1
ATOM 3575 C CA . THR C 1 81 ? 31.603 -3.000 -57.800 1.00 112.80 235 THR C CA 1
ATOM 3576 C C . THR C 1 81 ? 32.921 -2.982 -58.589 1.00 118.13 235 THR C C 1
ATOM 3577 O O . THR C 1 81 ? 32.852 -2.755 -59.810 1.00 124.89 235 THR C O 1
ATOM 3581 N N . TRP C 1 82 ? 34.067 -3.210 -57.938 1.00 121.65 236 TRP C N 1
ATOM 3582 C CA . TRP C 1 82 ? 35.411 -3.069 -58.569 1.00 132.65 236 TRP C CA 1
ATOM 3583 C C . TRP C 1 82 ? 35.875 -4.380 -59.203 1.00 134.71 236 TRP C C 1
ATOM 3584 O O . TRP C 1 82 ? 37.077 -4.473 -59.528 1.00 135.13 236 TRP C O 1
ATOM 3595 N N . ASN C 1 83 ? 34.969 -5.343 -59.378 1.00 139.33 237 ASN C N 1
ATOM 3596 C CA . ASN C 1 83 ? 35.260 -6.606 -60.105 1.00 141.48 237 ASN C CA 1
ATOM 3597 C C . ASN C 1 83 ? 34.991 -6.363 -61.598 1.00 137.25 237 ASN C C 1
ATOM 3598 O O . ASN C 1 83 ? 33.878 -6.684 -62.066 1.00 121.57 237 ASN C O 1
ATOM 3603 N N . THR C 1 84 ? 35.978 -5.777 -62.291 1.00 138.05 238 THR C N 1
ATOM 3604 C CA . THR C 1 84 ? 35.979 -5.492 -63.756 1.00 131.04 238 THR C CA 1
ATOM 3605 C C . THR C 1 84 ? 36.937 -6.478 -64.439 1.00 125.82 238 THR C C 1
ATOM 3606 O O . THR C 1 84 ? 37.407 -7.409 -63.756 1.00 126.84 238 THR C O 1
ATOM 3610 N N . SER C 1 85 ? 37.217 -6.284 -65.730 1.00 121.91 239 SER C N 1
ATOM 3611 C CA . SER C 1 85 ? 38.062 -7.186 -66.556 1.00 119.60 239 SER C CA 1
ATOM 3612 C C . SER C 1 85 ? 39.545 -6.937 -66.245 1.00 121.71 239 SER C C 1
ATOM 3613 O O . SER C 1 85 ? 40.285 -7.934 -66.095 1.00 119.64 239 SER C O 1
ATOM 3616 N N . GLU C 1 86 ? 39.947 -5.664 -66.124 1.00 121.78 240 GLU C N 1
ATOM 3617 C CA . GLU C 1 86 ? 41.360 -5.233 -65.915 1.00 120.07 240 GLU C CA 1
ATOM 3618 C C . GLU C 1 86 ? 41.947 -5.922 -64.674 1.00 120.41 240 GLU C C 1
ATOM 3619 O O . GLU C 1 86 ? 43.142 -6.290 -64.725 1.00 120.02 240 GLU C O 1
ATOM 3625 N N . TYR C 1 87 ? 41.150 -6.088 -63.609 1.00 115.60 241 TYR C N 1
ATOM 3626 C CA . TYR C 1 87 ? 41.572 -6.708 -62.322 1.00 102.07 241 TYR C CA 1
ATOM 3627 C C . TYR C 1 87 ? 41.030 -8.136 -62.228 1.00 90.50 241 TYR C C 1
ATOM 3628 O O . TYR C 1 87 ? 39.928 -8.413 -62.740 1.00 81.12 241 TYR C O 1
ATOM 3637 N N . LYS C 1 88 ? 41.803 -9.014 -61.585 1.00 84.55 242 LYS C N 1
ATOM 3638 C CA . LYS C 1 88 ? 41.408 -10.419 -61.305 1.00 81.88 242 LYS C CA 1
ATOM 3639 C C . LYS C 1 88 ? 41.560 -10.720 -59.816 1.00 74.95 242 LYS C C 1
ATOM 3640 O O . LYS C 1 88 ? 42.421 -10.100 -59.152 1.00 75.73 242 LYS C O 1
ATOM 3646 N N . GLN C 1 89 ? 40.762 -11.668 -59.331 1.00 64.44 243 GLN C N 1
ATOM 3647 C CA . GLN C 1 89 ? 40.782 -12.097 -57.913 1.00 63.76 243 GLN C CA 1
ATOM 3648 C C . GLN C 1 89 ? 41.929 -13.088 -57.715 1.00 56.49 243 GLN C C 1
ATOM 3649 O O . GLN C 1 89 ? 41.957 -14.105 -58.421 1.00 56.59 243 GLN C O 1
ATOM 3655 N N . ILE C 1 90 ? 42.811 -12.807 -56.761 1.00 51.56 244 ILE C N 1
ATOM 3656 C CA . ILE C 1 90 ? 43.878 -13.751 -56.326 1.00 49.53 244 ILE C CA 1
ATOM 3657 C C . ILE C 1 90 ? 43.575 -14.225 -54.905 1.00 50.76 244 ILE C C 1
ATOM 3658 O O . ILE C 1 90 ? 42.753 -13.601 -54.199 1.00 48.89 244 ILE C O 1
ATOM 3663 N N . PHE C 1 91 ? 44.235 -15.301 -54.507 1.00 51.34 245 PHE C N 1
ATOM 3664 C CA . PHE C 1 91 ? 44.199 -15.802 -53.120 1.00 52.32 245 PHE C CA 1
ATOM 3665 C C . PHE C 1 91 ? 45.543 -16.437 -52.793 1.00 52.51 245 PHE C C 1
ATOM 3666 O O . PHE C 1 91 ? 46.346 -16.671 -53.699 1.00 54.45 245 PHE C O 1
ATOM 3674 N N . ILE C 1 92 ? 45.781 -16.624 -51.500 1.00 53.81 246 ILE C N 1
ATOM 3675 C CA . ILE C 1 92 ? 47.043 -17.174 -50.939 1.00 49.87 246 ILE C CA 1
ATOM 3676 C C . ILE C 1 92 ? 46.642 -18.195 -49.889 1.00 51.47 246 ILE C C 1
ATOM 3677 O O . ILE C 1 92 ? 45.891 -17.824 -48.974 1.00 51.36 246 ILE C O 1
ATOM 3682 N N . ASN C 1 93 ? 47.114 -19.428 -50.038 1.00 55.57 247 ASN C N 1
ATOM 3683 C CA . ASN C 1 93 ? 46.925 -20.494 -49.026 1.00 57.97 247 ASN C CA 1
ATOM 3684 C C . ASN C 1 93 ? 48.042 -20.390 -47.995 1.00 53.66 247 ASN C C 1
ATOM 3685 O O . ASN C 1 93 ? 49.023 -21.127 -48.123 1.00 49.37 247 ASN C O 1
ATOM 3690 N N . ALA C 1 94 ? 47.874 -19.502 -47.017 1.00 56.22 248 ALA C N 1
ATOM 3691 C CA . ALA C 1 94 ? 48.824 -19.305 -45.902 1.00 57.79 248 ALA C CA 1
ATOM 3692 C C . ALA C 1 94 ? 48.537 -20.360 -44.840 1.00 59.01 248 ALA C C 1
ATOM 3693 O O . ALA C 1 94 ? 47.392 -20.844 -44.752 1.00 66.83 248 ALA C O 1
ATOM 3695 N N . ALA C 1 95 ? 49.557 -20.690 -44.066 1.00 60.32 249 ALA C N 1
ATOM 3696 C CA . ALA C 1 95 ? 49.511 -21.712 -43.003 1.00 60.98 249 ALA C CA 1
ATOM 3697 C C . ALA C 1 95 ? 48.937 -21.133 -41.701 1.00 60.18 249 ALA C C 1
ATOM 3698 O O . ALA C 1 95 ? 48.545 -21.938 -40.829 1.00 60.97 249 ALA C O 1
ATOM 3700 N N . SER C 1 96 ? 48.890 -19.800 -41.572 1.00 60.83 250 SER C N 1
ATOM 3701 C CA . SER C 1 96 ? 48.421 -19.069 -40.360 1.00 57.15 250 SER C CA 1
ATOM 3702 C C . SER C 1 96 ? 46.941 -19.365 -40.099 1.00 54.48 250 SER C C 1
ATOM 3703 O O . SER C 1 96 ? 46.550 -19.399 -38.921 1.00 51.85 250 SER C O 1
ATOM 3706 N N . ARG C 1 97 ? 46.169 -19.583 -41.169 1.00 53.81 251 ARG C N 1
ATOM 3707 C CA . ARG C 1 97 ? 44.692 -19.769 -41.134 1.00 52.87 251 ARG C CA 1
ATOM 3708 C C . ARG C 1 97 ? 44.297 -21.018 -41.936 1.00 50.46 251 ARG C C 1
ATOM 3709 O O . ARG C 1 97 ? 45.004 -21.355 -42.904 1.00 53.69 251 ARG C O 1
ATOM 3717 N N . THR C 1 98 ? 43.177 -21.637 -41.566 1.00 49.11 252 THR C N 1
ATOM 3718 C CA . THR C 1 98 ? 42.598 -22.848 -42.209 1.00 48.92 252 THR C CA 1
ATOM 3719 C C . THR C 1 98 ? 41.784 -22.490 -43.454 1.00 45.22 252 THR C C 1
ATOM 3720 O O . THR C 1 98 ? 41.250 -23.424 -44.066 1.00 46.50 252 THR C O 1
ATOM 3724 N N . TYR C 1 99 ? 41.634 -21.202 -43.781 1.00 41.04 253 TYR C N 1
ATOM 3725 C CA . TYR C 1 99 ? 41.053 -20.753 -45.073 1.00 38.10 253 TYR C CA 1
ATOM 3726 C C . TYR C 1 99 ? 41.979 -19.718 -45.699 1.00 39.56 253 TYR C C 1
ATOM 3727 O O . TYR C 1 99 ? 42.666 -18.978 -45.001 1.00 43.47 253 TYR C O 1
ATOM 3736 N N . PRO C 1 100 ? 42.056 -19.657 -47.044 1.00 41.79 254 PRO C N 1
ATOM 3737 C CA . PRO C 1 100 ? 43.010 -18.774 -47.708 1.00 44.18 254 PRO C CA 1
ATOM 3738 C C . PRO C 1 100 ? 42.648 -17.291 -47.558 1.00 42.08 254 PRO C C 1
ATOM 3739 O O . PRO C 1 100 ? 41.506 -16.989 -47.313 1.00 42.86 254 PRO C O 1
ATOM 3743 N N . PHE C 1 101 ? 43.642 -16.420 -47.725 1.00 39.87 255 PHE C N 1
ATOM 3744 C CA . PHE C 1 101 ? 43.467 -14.954 -47.837 1.00 39.32 255 PHE C CA 1
ATOM 3745 C C . PHE C 1 101 ? 43.106 -14.606 -49.278 1.00 38.29 255 PHE C C 1
ATOM 3746 O O . PHE C 1 101 ? 43.816 -15.052 -50.156 1.00 43.85 255 PHE C O 1
ATOM 3754 N N . PHE C 1 102 ? 42.023 -13.859 -49.487 1.00 38.17 256 PHE C N 1
ATOM 3755 C CA . PHE C 1 102 ? 41.523 -13.437 -50.818 1.00 39.75 256 PHE C CA 1
ATOM 3756 C C . PHE C 1 102 ? 41.760 -11.939 -51.001 1.00 42.66 256 PHE C C 1
ATOM 3757 O O . PHE C 1 102 ? 41.329 -11.167 -50.143 1.00 42.38 256 PHE C O 1
ATOM 3765 N N . LEU C 1 103 ? 42.417 -11.552 -52.097 1.00 46.44 257 LEU C N 1
ATOM 3766 C CA . LEU C 1 103 ? 42.664 -10.128 -52.441 1.00 48.61 257 LEU C CA 1
ATOM 3767 C C . LEU C 1 103 ? 42.337 -9.894 -53.914 1.00 46.09 257 LEU C C 1
ATOM 3768 O O . LEU C 1 103 ? 41.875 -10.834 -54.573 1.00 40.55 257 LEU C O 1
ATOM 3773 N N . GLN C 1 104 ? 42.501 -8.653 -54.364 1.00 51.60 258 GLN C N 1
ATOM 3774 C CA . GLN C 1 104 ? 42.378 -8.263 -55.790 1.00 58.73 258 GLN C CA 1
ATOM 3775 C C . GLN C 1 104 ? 43.793 -7.992 -56.315 1.00 56.42 258 GLN C C 1
ATOM 3776 O O . GLN C 1 104 ? 44.655 -7.604 -55.508 1.00 47.93 258 GLN C O 1
ATOM 3782 N N . GLY C 1 105 ? 44.016 -8.226 -57.610 1.00 62.17 259 GLY C N 1
ATOM 3783 C CA . GLY C 1 105 ? 45.274 -7.889 -58.306 1.00 66.64 259 GLY C CA 1
ATOM 3784 C C . GLY C 1 105 ? 45.012 -7.214 -59.639 1.00 70.72 259 GLY C C 1
ATOM 3785 O O . GLY C 1 105 ? 43.966 -7.517 -60.259 1.00 66.96 259 GLY C O 1
ATOM 3786 N N . GLU C 1 106 ? 45.917 -6.320 -60.055 1.00 87.33 260 GLU C N 1
ATOM 3787 C CA . GLU C 1 106 ? 45.980 -5.770 -61.439 1.00 102.26 260 GLU C CA 1
ATOM 3788 C C . GLU C 1 106 ? 47.025 -6.561 -62.235 1.00 106.88 260 GLU C C 1
ATOM 3789 O O . GLU C 1 106 ? 48.078 -6.899 -61.646 1.00 100.43 260 GLU C O 1
ATOM 3795 N N . PHE C 1 107 ? 46.758 -6.840 -63.517 1.00 121.00 261 PHE C N 1
ATOM 3796 C CA . PHE C 1 107 ? 47.620 -7.723 -64.350 1.00 125.95 261 PHE C CA 1
ATOM 3797 C C . PHE C 1 107 ? 47.951 -7.110 -65.716 1.00 129.89 261 PHE C C 1
ATOM 3798 O O . PHE C 1 107 ? 47.193 -6.263 -66.224 1.00 131.62 261 PHE C O 1
ATOM 3806 N N . LYS C 1 108 ? 49.082 -7.553 -66.274 1.00 139.08 262 LYS C N 1
ATOM 3807 C CA . LYS C 1 108 ? 49.514 -7.312 -67.679 1.00 136.76 262 LYS C CA 1
ATOM 3808 C C . LYS C 1 108 ? 49.961 -8.650 -68.275 1.00 137.76 262 LYS C C 1
ATOM 3809 O O . LYS C 1 108 ? 51.187 -8.867 -68.345 1.00 138.95 262 LYS C O 1
ATOM 3815 N N . GLU C 1 109 ? 49.028 -9.514 -68.684 1.00 139.99 263 GLU C N 1
ATOM 3816 C CA . GLU C 1 109 ? 49.338 -10.944 -68.966 1.00 141.37 263 GLU C CA 1
ATOM 3817 C C . GLU C 1 109 ? 49.839 -11.559 -67.655 1.00 148.39 263 GLU C C 1
ATOM 3818 O O . GLU C 1 109 ? 49.111 -11.410 -66.647 1.00 162.04 263 GLU C O 1
ATOM 3824 N N . ASP C 1 110 ? 51.015 -12.199 -67.629 1.00 146.16 264 ASP C N 1
ATOM 3825 C CA . ASP C 1 110 ? 51.565 -12.733 -66.352 1.00 144.45 264 ASP C CA 1
ATOM 3826 C C . ASP C 1 110 ? 52.401 -11.642 -65.668 1.00 143.17 264 ASP C C 1
ATOM 3827 O O . ASP C 1 110 ? 53.631 -11.836 -65.544 1.00 142.12 264 ASP C O 1
ATOM 3832 N N . GLN C 1 111 ? 51.766 -10.549 -65.220 1.00 137.72 265 GLN C N 1
ATOM 3833 C CA . GLN C 1 111 ? 52.477 -9.395 -64.598 1.00 130.92 265 GLN C CA 1
ATOM 3834 C C . GLN C 1 111 ? 51.642 -8.804 -63.457 1.00 120.37 265 GLN C C 1
ATOM 3835 O O . GLN C 1 111 ? 50.698 -8.045 -63.734 1.00 116.12 265 GLN C O 1
ATOM 3841 N N . ILE C 1 112 ? 52.025 -9.098 -62.216 1.00 114.08 266 ILE C N 1
ATOM 3842 C CA . ILE C 1 112 ? 51.364 -8.553 -60.997 1.00 110.03 266 ILE C CA 1
ATOM 3843 C C . ILE C 1 112 ? 51.819 -7.100 -60.813 1.00 112.60 266 ILE C C 1
ATOM 3844 O O . ILE C 1 112 ? 52.967 -6.885 -60.385 1.00 110.49 266 ILE C O 1
ATOM 3849 N N . LEU C 1 113 ? 50.964 -6.133 -61.154 1.00 115.06 267 LEU C N 1
ATOM 3850 C CA . LEU C 1 113 ? 51.290 -4.690 -61.003 1.00 118.60 267 LEU C CA 1
ATOM 3851 C C . LEU C 1 113 ? 51.214 -4.331 -59.517 1.00 111.58 267 LEU C C 1
ATOM 3852 O O . LEU C 1 113 ? 52.223 -3.840 -58.972 1.00 107.56 267 LEU C O 1
ATOM 3857 N N . SER C 1 114 ? 50.071 -4.610 -58.889 1.00 102.89 268 SER C N 1
ATOM 3858 C CA . SER C 1 114 ? 49.833 -4.406 -57.436 1.00 91.41 268 SER C CA 1
ATOM 3859 C C . SER C 1 114 ? 48.707 -5.323 -56.959 1.00 82.85 268 SER C C 1
ATOM 3860 O O . SER C 1 114 ? 47.850 -5.688 -57.788 1.00 83.27 268 SER C O 1
ATOM 3863 N N . ILE C 1 115 ? 48.737 -5.684 -55.675 1.00 72.18 269 ILE C N 1
ATOM 3864 C CA . ILE C 1 115 ? 47.616 -6.355 -54.953 1.00 66.52 269 ILE C CA 1
ATOM 3865 C C . ILE C 1 115 ? 46.978 -5.296 -54.054 1.00 58.42 269 ILE C C 1
ATOM 3866 O O . ILE C 1 115 ? 47.729 -4.557 -53.385 1.00 54.81 269 ILE C O 1
ATOM 3871 N N . PHE C 1 116 ? 45.652 -5.174 -54.087 1.00 53.29 270 PHE C N 1
ATOM 3872 C CA . PHE C 1 116 ? 44.924 -4.169 -53.274 1.00 49.19 270 PHE C CA 1
ATOM 3873 C C . PHE C 1 116 ? 43.815 -4.862 -52.481 1.00 43.20 270 PHE C C 1
ATOM 3874 O O . PHE C 1 116 ? 43.440 -6.013 -52.769 1.00 39.48 270 PHE C O 1
ATOM 3882 N N . ASP C 1 117 ? 43.356 -4.160 -51.451 1.00 40.95 271 ASP C N 1
ATOM 3883 C CA . ASP C 1 117 ? 42.203 -4.553 -50.605 1.00 40.56 271 ASP C CA 1
ATOM 3884 C C . ASP C 1 117 ? 41.455 -3.282 -50.193 1.00 39.32 271 ASP C C 1
ATOM 3885 O O . ASP C 1 117 ? 42.085 -2.213 -50.077 1.00 36.11 271 ASP C O 1
ATOM 3890 N N . ILE C 1 118 ? 40.144 -3.406 -50.019 1.00 41.35 272 ILE C N 1
ATOM 3891 C CA . ILE C 1 118 ? 39.283 -2.415 -49.313 1.00 41.63 272 ILE C CA 1
ATOM 3892 C C . ILE C 1 118 ? 38.990 -2.976 -47.930 1.00 37.78 272 ILE C C 1
ATOM 3893 O O . ILE C 1 118 ? 38.255 -3.961 -47.822 1.00 40.44 272 ILE C O 1
ATOM 3898 N N . PRO C 1 119 ? 39.530 -2.365 -46.851 1.00 32.11 273 PRO C N 1
ATOM 3899 C CA . PRO C 1 119 ? 39.432 -2.951 -45.520 1.00 30.75 273 PRO C CA 1
ATOM 3900 C C . PRO C 1 119 ? 37.969 -2.904 -45.063 1.00 28.66 273 PRO C C 1
ATOM 3901 O O . PRO C 1 119 ? 37.531 -1.868 -44.603 1.00 28.11 273 PRO C O 1
ATOM 3905 N N . THR C 1 120 ? 37.244 -4.011 -45.223 1.00 27.65 274 THR C N 1
ATOM 3906 C CA . THR C 1 120 ? 35.816 -4.111 -44.818 1.00 30.06 274 THR C CA 1
ATOM 3907 C C . THR C 1 120 ? 35.678 -3.917 -43.299 1.00 29.49 274 THR C C 1
ATOM 3908 O O . THR C 1 120 ? 34.595 -3.514 -42.865 1.00 27.65 274 THR C O 1
ATOM 3912 N N . THR C 1 121 ? 36.733 -4.197 -42.521 1.00 29.05 275 THR C N 1
ATOM 3913 C CA . THR C 1 121 ? 36.750 -4.011 -41.045 1.00 26.97 275 THR C CA 1
ATOM 3914 C C . THR C 1 121 ? 36.477 -2.532 -40.743 1.00 25.15 275 THR C C 1
ATOM 3915 O O . THR C 1 121 ? 35.819 -2.255 -39.731 1.00 23.23 275 THR C O 1
ATOM 3919 N N . LEU C 1 122 ? 36.931 -1.618 -41.603 1.00 24.48 276 LEU C N 1
ATOM 3920 C CA . LEU C 1 122 ? 36.813 -0.159 -41.334 1.00 25.81 276 LEU C CA 1
ATOM 3921 C C . LEU C 1 122 ? 35.343 0.278 -41.395 1.00 26.39 276 LEU C C 1
ATOM 3922 O O . LEU C 1 122 ? 35.019 1.344 -40.865 1.00 24.63 276 LEU C O 1
ATOM 3927 N N . TYR C 1 123 ? 34.486 -0.507 -42.042 1.00 28.92 277 TYR C N 1
ATOM 3928 C CA . TYR C 1 123 ? 33.025 -0.253 -42.102 1.00 29.49 277 TYR C CA 1
ATOM 3929 C C . TYR C 1 123 ? 32.469 -0.247 -40.682 1.00 29.23 277 TYR C C 1
ATOM 3930 O O . TYR C 1 123 ? 31.558 0.558 -40.426 1.00 30.45 277 TYR C O 1
ATOM 3939 N N . ALA C 1 124 ? 33.006 -1.104 -39.803 1.00 29.24 278 ALA C N 1
ATOM 3940 C CA . ALA C 1 124 ? 32.578 -1.246 -38.383 1.00 28.90 278 ALA C CA 1
ATOM 3941 C C . ALA C 1 124 ? 32.822 0.073 -37.645 1.00 28.07 278 ALA C C 1
ATOM 3942 O O . ALA C 1 124 ? 32.131 0.355 -36.648 1.00 27.80 278 ALA C O 1
ATOM 3944 N N . SER C 1 125 ? 33.801 0.835 -38.112 1.00 28.29 279 SER C N 1
ATOM 3945 C CA . SER C 1 125 ? 34.085 2.195 -37.608 1.00 29.01 279 SER C CA 1
ATOM 3946 C C . SER C 1 125 ? 32.851 3.050 -37.877 1.00 28.17 279 SER C C 1
ATOM 3947 O O . SER C 1 125 ? 32.318 3.639 -36.926 1.00 27.34 279 SER C O 1
ATOM 3950 N N . TYR C 1 126 ? 32.403 3.067 -39.131 1.00 30.93 280 TYR C N 1
ATOM 3951 C CA . TYR C 1 126 ? 31.212 3.831 -39.584 1.00 33.92 280 TYR C CA 1
ATOM 3952 C C . TYR C 1 126 ? 29.996 3.411 -38.756 1.00 32.53 280 TYR C C 1
ATOM 3953 O O . TYR C 1 126 ? 29.340 4.267 -38.172 1.00 33.62 280 TYR C O 1
ATOM 3962 N N . LEU C 1 127 ? 29.725 2.115 -38.676 1.00 31.70 281 LEU C N 1
ATOM 3963 C CA . LEU C 1 127 ? 28.560 1.583 -37.916 1.00 31.50 281 LEU C CA 1
ATOM 3964 C C . LEU C 1 127 ? 28.605 2.022 -36.456 1.00 30.28 281 LEU C C 1
ATOM 3965 O O . LEU C 1 127 ? 27.523 2.306 -35.937 1.00 33.28 281 LEU C O 1
ATOM 3970 N N . THR C 1 128 ? 29.781 2.036 -35.823 1.00 29.04 282 THR C N 1
ATOM 3971 C CA . THR C 1 128 ? 29.961 2.500 -34.421 1.00 29.16 282 THR C CA 1
ATOM 3972 C C . THR C 1 128 ? 29.532 3.964 -34.300 1.00 30.15 282 THR C C 1
ATOM 3973 O O . THR C 1 128 ? 28.861 4.299 -33.305 1.00 30.19 282 THR C O 1
ATOM 3977 N N . ILE C 1 129 ? 29.907 4.800 -35.268 1.00 31.59 283 ILE C N 1
ATOM 3978 C CA . ILE C 1 129 ? 29.492 6.232 -35.299 1.00 33.93 283 ILE C CA 1
ATOM 3979 C C . ILE C 1 129 ? 27.969 6.292 -35.359 1.00 33.79 283 ILE C C 1
ATOM 3980 O O . ILE C 1 129 ? 27.396 7.008 -34.546 1.00 39.14 283 ILE C O 1
ATOM 3985 N N . LYS C 1 130 ? 27.353 5.560 -36.282 1.00 33.91 284 LYS C N 1
ATOM 3986 C CA . LYS C 1 130 ? 25.888 5.625 -36.530 1.00 37.07 284 LYS C CA 1
ATOM 3987 C C . LYS C 1 130 ? 25.114 5.228 -35.267 1.00 38.11 284 LYS C C 1
ATOM 3988 O O . LYS C 1 130 ? 23.958 5.658 -35.162 1.00 36.44 284 LYS C O 1
ATOM 3994 N N . GLU C 1 131 ? 25.723 4.484 -34.337 1.00 41.75 285 GLU C N 1
ATOM 3995 C CA . GLU C 1 131 ? 25.041 4.017 -33.097 1.00 48.69 285 GLU C CA 1
ATOM 3996 C C . GLU C 1 131 ? 25.291 4.978 -31.924 1.00 49.33 285 GLU C C 1
ATOM 3997 O O . GLU C 1 131 ? 24.411 5.048 -31.048 1.00 51.81 285 GLU C O 1
ATOM 4003 N N . LEU C 1 132 ? 26.430 5.675 -31.883 1.00 47.09 286 LEU C N 1
ATOM 4004 C CA . LEU C 1 132 ? 26.802 6.548 -30.737 1.00 46.57 286 LEU C CA 1
ATOM 4005 C C . LEU C 1 132 ? 26.190 7.943 -30.902 1.00 45.48 286 LEU C C 1
ATOM 4006 O O . LEU C 1 132 ? 25.876 8.562 -29.873 1.00 51.09 286 LEU C O 1
ATOM 4011 N N . PHE C 1 133 ? 26.025 8.425 -32.129 1.00 41.59 287 PHE C N 1
ATOM 4012 C CA . PHE C 1 133 ? 25.537 9.802 -32.386 1.00 43.30 287 PHE C CA 1
ATOM 4013 C C . PHE C 1 133 ? 24.120 9.717 -32.916 1.00 42.03 287 PHE C C 1
ATOM 4014 O O . PHE C 1 133 ? 23.835 8.780 -33.655 1.00 44.10 287 PHE C O 1
ATOM 4022 N N . THR C 1 134 ? 23.287 10.678 -32.528 1.00 45.99 288 THR C N 1
ATOM 4023 C CA . THR C 1 134 ? 21.898 10.830 -33.026 1.00 50.80 288 THR C CA 1
ATOM 4024 C C . THR C 1 134 ? 22.006 11.322 -34.466 1.00 53.44 288 THR C C 1
ATOM 4025 O O . THR C 1 134 ? 23.030 11.966 -34.779 1.00 52.26 288 THR C O 1
ATOM 4029 N N . ASP C 1 135 ? 20.998 11.035 -35.290 1.00 57.47 289 ASP C N 1
ATOM 4030 C CA . ASP C 1 135 ? 20.957 11.452 -36.717 1.00 61.11 289 ASP C CA 1
ATOM 4031 C C . ASP C 1 135 ? 20.794 12.978 -36.805 1.00 62.28 289 ASP C C 1
ATOM 4032 O O . ASP C 1 135 ? 21.268 13.568 -37.800 1.00 58.32 289 ASP C O 1
ATOM 4037 N N . SER C 1 136 ? 20.135 13.583 -35.810 1.00 66.97 290 SER C N 1
ATOM 4038 C CA . SER C 1 136 ? 19.961 15.054 -35.652 1.00 70.49 290 SER C CA 1
ATOM 4039 C C . SER C 1 136 ? 21.338 15.725 -35.609 1.00 69.49 290 SER C C 1
ATOM 4040 O O . SER C 1 136 ? 21.577 16.664 -36.399 1.00 64.45 290 SER C O 1
ATOM 4043 N N . PHE C 1 137 ? 22.209 15.239 -34.718 1.00 66.68 291 PHE C N 1
ATOM 4044 C CA . PHE C 1 137 ? 23.616 15.697 -34.572 1.00 61.78 291 PHE C CA 1
ATOM 4045 C C . PHE C 1 137 ? 24.374 15.517 -35.895 1.00 59.14 291 PHE C C 1
ATOM 4046 O O . PHE C 1 137 ? 24.993 16.495 -36.362 1.00 60.55 291 PHE C O 1
ATOM 4054 N N . LEU C 1 138 ? 24.316 14.320 -36.484 1.00 54.85 292 LEU C N 1
ATOM 4055 C CA . LEU C 1 138 ? 25.162 13.934 -37.647 1.00 50.75 292 LEU C CA 1
ATOM 4056 C C . LEU C 1 138 ? 24.811 14.752 -38.884 1.00 52.91 292 LEU C C 1
ATOM 4057 O O . LEU C 1 138 ? 25.717 14.896 -39.735 1.00 53.20 292 LEU C O 1
ATOM 4062 N N . LYS C 1 139 ? 23.580 15.264 -38.992 1.00 55.26 293 LYS C N 1
ATOM 4063 C CA . LYS C 1 139 ? 23.144 15.953 -40.236 1.00 57.55 293 LYS C CA 1
ATOM 4064 C C . LYS C 1 139 ? 23.398 17.454 -40.115 1.00 55.24 293 LYS C C 1
ATOM 4065 O O . LYS C 1 139 ? 23.000 18.183 -41.010 1.00 52.31 293 LYS C O 1
ATOM 4071 N N . THR C 1 140 ? 24.092 17.879 -39.066 1.00 65.30 294 THR C N 1
ATOM 4072 C CA . THR C 1 140 ? 24.415 19.304 -38.807 1.00 72.83 294 THR C CA 1
ATOM 4073 C C . THR C 1 140 ? 25.931 19.512 -38.857 1.00 77.38 294 THR C C 1
ATOM 4074 O O . THR C 1 140 ? 26.637 18.747 -38.175 1.00 79.11 294 THR C O 1
ATOM 4078 N N . GLN C 1 141 ? 26.407 20.514 -39.603 1.00 78.14 295 GLN C N 1
ATOM 4079 C CA . GLN C 1 141 ? 27.821 20.989 -39.555 1.00 81.78 295 GLN C CA 1
ATOM 4080 C C . GLN C 1 141 ? 28.799 19.867 -39.934 1.00 79.09 295 GLN C C 1
ATOM 4081 O O . GLN C 1 141 ? 29.838 19.745 -39.259 1.00 83.74 295 GLN C O 1
ATOM 4087 N N . ASN C 1 142 ? 28.483 19.065 -40.951 1.00 76.41 296 ASN C N 1
ATOM 4088 C CA . ASN C 1 142 ? 29.430 18.071 -41.530 1.00 72.85 296 ASN C CA 1
ATOM 4089 C C . ASN C 1 142 ? 29.970 17.143 -40.431 1.00 67.75 296 ASN C C 1
ATOM 4090 O O . ASN C 1 142 ? 31.102 16.652 -40.585 1.00 64.58 296 ASN C O 1
ATOM 4095 N N . ASN C 1 143 ? 29.170 16.858 -39.398 1.00 62.56 297 ASN C N 1
ATOM 4096 C CA . ASN C 1 143 ? 29.620 16.073 -38.219 1.00 57.30 297 ASN C CA 1
ATOM 4097 C C . ASN C 1 143 ? 29.886 14.619 -38.633 1.00 52.86 297 ASN C C 1
ATOM 4098 O O . ASN C 1 143 ? 30.976 14.111 -38.285 1.00 48.38 297 ASN C O 1
ATOM 4103 N N . GLU C 1 144 ? 28.972 13.983 -39.376 1.00 48.64 298 GLU C N 1
ATOM 4104 C CA . GLU C 1 144 ? 29.211 12.623 -39.934 1.00 45.53 298 GLU C CA 1
ATOM 4105 C C . GLU C 1 144 ? 30.548 12.603 -40.708 1.00 44.79 298 GLU C C 1
ATOM 4106 O O . GLU C 1 144 ? 31.336 11.650 -40.523 1.00 38.80 298 GLU C O 1
ATOM 4112 N N . ARG C 1 145 ? 30.828 13.605 -41.545 1.00 45.23 299 ARG C N 1
ATOM 4113 C CA . ARG C 1 145 ? 32.069 13.592 -42.368 1.00 48.41 299 ARG C CA 1
ATOM 4114 C C . ARG C 1 145 ? 33.282 13.830 -41.459 1.00 45.46 299 ARG C C 1
ATOM 4115 O O . ARG C 1 145 ? 34.301 13.144 -41.637 1.00 41.24 299 ARG C O 1
ATOM 4123 N N . LYS C 1 146 ? 33.177 14.751 -40.505 1.00 44.39 300 LYS C N 1
ATOM 4124 C CA . LYS C 1 146 ? 34.296 15.051 -39.582 1.00 45.01 300 LYS C CA 1
ATOM 4125 C C . LYS C 1 146 ? 34.681 13.776 -38.831 1.00 41.14 300 LYS C C 1
ATOM 4126 O O . LYS C 1 146 ? 35.887 13.466 -38.772 1.00 39.05 300 LYS C O 1
ATOM 4132 N N . LEU C 1 147 ? 33.691 13.055 -38.306 1.00 39.80 301 LEU C N 1
ATOM 4133 C CA . LEU C 1 147 ? 33.914 11.802 -37.535 1.00 39.75 301 LEU C CA 1
ATOM 4134 C C . LEU C 1 147 ? 34.498 10.728 -38.462 1.00 39.54 301 LEU C C 1
ATOM 4135 O O . LEU C 1 147 ? 35.464 10.066 -38.073 1.00 38.98 301 LEU C O 1
ATOM 4140 N N . ILE C 1 148 ? 33.952 10.581 -39.664 1.00 40.85 302 ILE C N 1
ATOM 4141 C CA . ILE C 1 148 ? 34.418 9.548 -40.628 1.00 39.86 302 ILE C CA 1
ATOM 4142 C C . ILE C 1 148 ? 35.872 9.850 -40.991 1.00 39.56 302 ILE C C 1
ATOM 4143 O O . ILE C 1 148 ? 36.652 8.885 -41.102 1.00 40.48 302 ILE C O 1
ATOM 4148 N N . ASN C 1 149 ? 36.211 11.130 -41.169 1.00 38.57 303 ASN C N 1
ATOM 4149 C CA . ASN C 1 149 ? 37.579 11.561 -41.558 1.00 38.51 303 ASN C CA 1
ATOM 4150 C C . ASN C 1 149 ? 38.534 11.261 -40.412 1.00 38.92 303 ASN C C 1
ATOM 4151 O O . ASN C 1 149 ? 39.678 10.852 -40.677 1.00 37.95 303 ASN C O 1
ATOM 4156 N N . LYS C 1 150 ? 38.060 11.464 -39.187 1.00 41.65 304 LYS C N 1
ATOM 4157 C CA . LYS C 1 150 ? 38.840 11.175 -37.965 1.00 43.22 304 LYS C CA 1
ATOM 4158 C C . LYS C 1 150 ? 39.109 9.673 -37.908 1.00 40.93 304 LYS C C 1
ATOM 4159 O O . LYS C 1 150 ? 40.267 9.286 -37.611 1.00 43.73 304 LYS C O 1
ATOM 4165 N N . GLU C 1 151 ? 38.089 8.864 -38.193 1.00 37.83 305 GLU C N 1
ATOM 4166 C CA . GLU C 1 151 ? 38.185 7.385 -38.075 1.00 38.45 305 GLU C CA 1
ATOM 4167 C C . GLU C 1 151 ? 39.155 6.843 -39.126 1.00 35.08 305 GLU C C 1
ATOM 4168 O O . GLU C 1 151 ? 39.944 5.967 -38.779 1.00 32.05 305 GLU C O 1
ATOM 4174 N N . ILE C 1 152 ? 39.100 7.361 -40.351 1.00 36.47 306 ILE C N 1
ATOM 4175 C CA . ILE C 1 152 ? 39.983 6.932 -41.482 1.00 35.41 306 ILE C CA 1
ATOM 4176 C C . ILE C 1 152 ? 41.423 7.323 -41.134 1.00 32.20 306 ILE C C 1
ATOM 4177 O O . ILE C 1 152 ? 42.324 6.455 -41.188 1.00 28.00 306 ILE C O 1
ATOM 4182 N N . ARG C 1 153 ? 41.625 8.584 -40.766 1.00 31.83 307 ARG C N 1
ATOM 4183 C CA . ARG C 1 153 ? 42.973 9.096 -40.421 1.00 33.38 307 ARG C CA 1
ATOM 4184 C C . ARG C 1 153 ? 43.541 8.225 -39.294 1.00 32.52 307 ARG C C 1
ATOM 4185 O O . ARG C 1 153 ? 44.681 7.785 -39.452 1.00 31.47 307 ARG C O 1
ATOM 4193 N N . ASN C 1 154 ? 42.756 7.941 -38.240 1.00 32.14 308 ASN C N 1
ATOM 4194 C CA . ASN C 1 154 ? 43.202 7.157 -37.053 1.00 31.05 308 ASN C CA 1
ATOM 4195 C C . ASN C 1 154 ? 43.539 5.719 -37.450 1.00 28.84 308 ASN C C 1
ATOM 4196 O O . ASN C 1 154 ? 44.483 5.161 -36.881 1.00 31.27 308 ASN C O 1
ATOM 4201 N N . PHE C 1 155 ? 42.785 5.134 -38.372 1.00 27.02 309 PHE C N 1
ATOM 4202 C CA . PHE C 1 155 ? 43.033 3.769 -38.894 1.00 26.53 309 PHE C CA 1
ATOM 4203 C C . PHE C 1 155 ? 44.376 3.735 -39.625 1.00 28.48 309 PHE C C 1
ATOM 4204 O O . PHE C 1 155 ? 45.137 2.783 -39.406 1.00 28.97 309 PHE C O 1
ATOM 4212 N N . GLU C 1 156 ? 44.663 4.731 -40.469 1.00 31.86 310 GLU C N 1
ATOM 4213 C CA . GLU C 1 156 ? 45.935 4.769 -41.252 1.00 35.40 310 GLU C CA 1
ATOM 4214 C C . GLU C 1 156 ? 47.093 5.103 -40.306 1.00 30.29 310 GLU C C 1
ATOM 4215 O O . GLU C 1 156 ? 48.153 4.511 -40.433 1.00 27.70 310 GLU C O 1
ATOM 4221 N N . ARG C 1 157 ? 46.904 6.014 -39.373 1.00 31.30 311 ARG C N 1
ATOM 4222 C CA . ARG C 1 157 ? 47.981 6.359 -38.414 1.00 35.20 311 ARG C CA 1
ATOM 4223 C C . ARG C 1 157 ? 48.300 5.117 -37.571 1.00 31.88 311 ARG C C 1
ATOM 4224 O O . ARG C 1 157 ? 49.479 4.829 -37.383 1.00 31.93 311 ARG C O 1
ATOM 4232 N N . THR C 1 158 ? 47.288 4.390 -37.098 1.00 29.48 312 THR C N 1
ATOM 4233 C CA . THR C 1 158 ? 47.484 3.191 -36.243 1.00 29.04 312 THR C CA 1
ATOM 4234 C C . THR C 1 158 ? 48.244 2.119 -37.049 1.00 28.28 312 THR C C 1
ATOM 4235 O O . THR C 1 158 ? 49.211 1.538 -36.523 1.00 26.81 312 THR C O 1
ATOM 4239 N N . LEU C 1 159 ? 47.867 1.896 -38.300 1.00 28.06 313 LEU C N 1
ATOM 4240 C CA . LEU C 1 159 ? 48.561 0.930 -39.188 1.00 30.86 313 LEU C CA 1
ATOM 4241 C C . LEU C 1 159 ? 50.025 1.336 -39.400 1.00 34.19 313 LEU C C 1
ATOM 4242 O O . LEU C 1 159 ? 50.895 0.444 -39.451 1.00 34.27 313 LEU C O 1
ATOM 4247 N N . SER C 1 160 ? 50.297 2.634 -39.537 1.00 35.95 314 SER C N 1
ATOM 4248 C CA . SER C 1 160 ? 51.670 3.157 -39.746 1.00 34.14 314 SER C CA 1
ATOM 4249 C C . SER C 1 160 ? 52.539 2.745 -38.562 1.00 33.31 314 SER C C 1
ATOM 4250 O O . SER C 1 160 ? 53.637 2.289 -38.805 1.00 41.30 314 SER C O 1
ATOM 4253 N N . LYS C 1 161 ? 52.038 2.888 -37.338 1.00 31.96 315 LYS C N 1
ATOM 4254 C CA . LYS C 1 161 ? 52.786 2.585 -36.094 1.00 31.20 315 LYS C CA 1
ATOM 4255 C C . LYS C 1 161 ? 52.936 1.071 -35.896 1.00 33.49 315 LYS C C 1
ATOM 4256 O O . LYS C 1 161 ? 53.910 0.668 -35.236 1.00 40.68 315 LYS C O 1
ATOM 4262 N N . LEU C 1 162 ? 52.089 0.258 -36.502 1.00 34.21 316 LEU C N 1
ATOM 4263 C CA . LEU C 1 162 ? 52.183 -1.220 -36.401 1.00 36.57 316 LEU C CA 1
ATOM 4264 C C . LEU C 1 162 ? 53.041 -1.756 -37.543 1.00 39.89 316 LEU C C 1
ATOM 4265 O O . LEU C 1 162 ? 53.863 -2.629 -37.279 1.00 38.01 316 LEU C O 1
ATOM 4270 N N . ILE C 1 163 ? 52.865 -1.223 -38.754 1.00 49.91 317 ILE C N 1
ATOM 4271 C CA . ILE C 1 163 ? 53.638 -1.660 -39.956 1.00 63.37 317 ILE C CA 1
ATOM 4272 C C . ILE C 1 163 ? 54.902 -0.821 -40.007 1.00 72.00 317 ILE C C 1
ATOM 4273 O O . ILE C 1 163 ? 55.609 -0.877 -41.011 1.00 79.92 317 ILE C O 1
ATOM 4278 N N . ASP C 1 164 ? 55.160 -0.045 -38.970 1.00 85.36 318 ASP C N 1
ATOM 4279 C CA . ASP C 1 164 ? 56.444 0.672 -39.019 1.00 101.30 318 ASP C CA 1
ATOM 4280 C C . ASP C 1 164 ? 57.425 -0.450 -39.272 1.00 115.55 318 ASP C C 1
ATOM 4281 O O . ASP C 1 164 ? 57.408 -1.427 -38.511 1.00 120.91 318 ASP C O 1
ATOM 4286 N N . ASP C 1 165 ? 58.248 -0.304 -40.300 1.00 139.11 319 ASP C N 1
ATOM 4287 C CA . ASP C 1 165 ? 59.119 -1.444 -40.655 1.00 153.09 319 ASP C CA 1
ATOM 4288 C C . ASP C 1 165 ? 60.512 -1.190 -40.103 1.00 166.66 319 ASP C C 1
ATOM 4289 O O . ASP C 1 165 ? 60.946 -0.033 -40.101 1.00 169.05 319 ASP C O 1
ATOM 4294 N N . THR C 1 166 ? 61.154 -2.232 -39.582 1.00 173.98 320 THR C N 1
ATOM 4295 C CA . THR C 1 166 ? 62.579 -2.041 -39.210 1.00 169.58 320 THR C CA 1
ATOM 4296 C C . THR C 1 166 ? 63.408 -1.932 -40.500 1.00 166.91 320 THR C C 1
ATOM 4297 O O . THR C 1 166 ? 64.479 -1.298 -40.450 1.00 152.86 320 THR C O 1
ATOM 4301 N N . ILE C 1 167 ? 62.911 -2.506 -41.606 1.00 168.51 321 ILE C N 1
ATOM 4302 C CA . ILE C 1 167 ? 63.548 -2.475 -42.961 1.00 166.20 321 ILE C CA 1
ATOM 4303 C C . ILE C 1 167 ? 63.058 -1.248 -43.747 1.00 169.46 321 ILE C C 1
ATOM 4304 O O . ILE C 1 167 ? 63.696 -0.919 -44.767 1.00 162.25 321 ILE C O 1
ATOM 4309 N N . GLU C 1 168 ? 61.998 -0.586 -43.266 1.00 177.58 322 GLU C N 1
ATOM 4310 C CA . GLU C 1 168 ? 61.330 0.589 -43.899 1.00 176.75 322 GLU C CA 1
ATOM 4311 C C . GLU C 1 168 ? 61.203 0.362 -45.413 1.00 182.15 322 GLU C C 1
ATOM 4312 O O . GLU C 1 168 ? 61.595 1.264 -46.188 1.00 180.71 322 GLU C O 1
ATOM 4318 N N . GLU C 1 169 ? 60.676 -0.806 -45.801 1.00 180.87 323 GLU C N 1
ATOM 4319 C CA . GLU C 1 169 ? 60.322 -1.167 -47.202 1.00 172.71 323 GLU C CA 1
ATOM 4320 C C . GLU C 1 169 ? 58.965 -0.540 -47.531 1.00 168.23 323 GLU C C 1
ATOM 4321 O O . GLU C 1 169 ? 58.810 -0.007 -48.651 1.00 161.88 323 GLU C O 1
ATOM 4327 N N . LYS C 1 170 ? 58.033 -0.607 -46.574 1.00 161.27 324 LYS C N 1
ATOM 4328 C CA . LYS C 1 170 ? 56.659 -0.054 -46.694 1.00 153.03 324 LYS C CA 1
ATOM 4329 C C . LYS C 1 170 ? 56.005 -0.667 -47.939 1.00 150.88 324 LYS C C 1
ATOM 4330 O O . LYS C 1 170 ? 55.694 0.081 -48.892 1.00 156.36 324 LYS C O 1
ATOM 4336 N N . PHE C 1 171 ? 55.841 -1.994 -47.925 1.00 138.86 325 PHE C N 1
ATOM 4337 C CA . PHE C 1 171 ? 55.157 -2.806 -48.971 1.00 126.66 325 PHE C CA 1
ATOM 4338 C C . PHE C 1 171 ? 53.686 -2.400 -49.099 1.00 108.20 325 PHE C C 1
ATOM 4339 O O . PHE C 1 171 ? 52.997 -2.958 -49.971 1.00 107.77 325 PHE C O 1
ATOM 4347 N N . TYR C 1 172 ? 53.216 -1.500 -48.233 1.00 87.69 326 TYR C N 1
ATOM 4348 C CA . TYR C 1 172 ? 51.809 -1.034 -48.191 1.00 80.05 326 TYR C CA 1
ATOM 4349 C C . TYR C 1 172 ? 51.770 0.411 -48.702 1.00 75.50 326 TYR C C 1
ATOM 4350 O O . TYR C 1 172 ? 52.699 1.191 -48.404 1.00 79.16 326 TYR C O 1
ATOM 4359 N N . LYS C 1 173 ? 50.743 0.732 -49.492 1.00 66.46 327 LYS C N 1
ATOM 4360 C CA . LYS C 1 173 ? 50.336 2.127 -49.785 1.00 58.83 327 LYS C CA 1
ATOM 4361 C C . LYS C 1 173 ? 48.917 2.301 -49.241 1.00 50.99 327 LYS C C 1
ATOM 4362 O O . LYS C 1 173 ? 48.156 1.308 -49.238 1.00 45.49 327 LYS C O 1
ATOM 4368 N N . PHE C 1 174 ? 48.616 3.493 -48.727 1.00 45.44 328 PHE C N 1
ATOM 4369 C CA . PHE C 1 174 ? 47.289 3.862 -48.176 1.00 43.30 328 PHE C CA 1
ATOM 4370 C C . PHE C 1 174 ? 46.728 5.025 -48.995 1.00 41.48 328 PHE C C 1
ATOM 4371 O O . PHE C 1 174 ? 47.229 6.159 -48.858 1.00 40.20 328 PHE C O 1
ATOM 4379 N N . THR C 1 175 ? 45.719 4.749 -49.819 1.00 41.01 329 THR C N 1
ATOM 4380 C CA . THR C 1 175 ? 45.082 5.761 -50.694 1.00 45.46 329 THR C CA 1
ATOM 4381 C C . THR C 1 175 ? 43.607 5.871 -50.325 1.00 43.52 329 THR C C 1
ATOM 4382 O O . THR C 1 175 ? 42.923 4.837 -50.227 1.00 39.83 329 THR C O 1
ATOM 4386 N N . ILE C 1 176 ? 43.169 7.104 -50.106 1.00 44.20 330 ILE C N 1
ATOM 4387 C CA . ILE C 1 176 ? 41.739 7.471 -49.942 1.00 42.58 330 ILE C CA 1
ATOM 4388 C C . ILE C 1 176 ? 41.245 7.978 -51.296 1.00 44.90 330 ILE C C 1
ATOM 4389 O O . ILE C 1 176 ? 41.950 8.776 -51.924 1.00 47.55 330 ILE C O 1
ATOM 4394 N N . TYR C 1 177 ? 40.086 7.505 -51.735 1.00 48.89 331 TYR C N 1
ATOM 4395 C CA . TYR C 1 177 ? 39.443 7.919 -53.004 1.00 51.35 331 TYR C CA 1
ATOM 4396 C C . TYR C 1 177 ? 37.999 8.328 -52.714 1.00 57.39 331 TYR C C 1
ATOM 4397 O O . TYR C 1 177 ? 37.568 8.527 -51.569 1.00 59.25 331 TYR C O 1
ATOM 4407 N N . PHE D 1 5 ? 34.213 16.354 -30.131 1.00 72.56 159 PHE D N 1
ATOM 4408 C CA . PHE D 1 5 ? 33.503 15.079 -29.842 1.00 67.72 159 PHE D CA 1
ATOM 4409 C C . PHE D 1 5 ? 34.542 14.053 -29.382 1.00 70.40 159 PHE D C 1
ATOM 4410 O O . PHE D 1 5 ? 35.454 13.698 -30.161 1.00 67.49 159 PHE D O 1
ATOM 4418 N N . ASN D 1 6 ? 34.426 13.643 -28.121 1.00 69.75 160 ASN D N 1
ATOM 4419 C CA . ASN D 1 6 ? 35.262 12.598 -27.480 1.00 68.88 160 ASN D CA 1
ATOM 4420 C C . ASN D 1 6 ? 34.339 11.403 -27.255 1.00 65.24 160 ASN D C 1
ATOM 4421 O O . ASN D 1 6 ? 33.474 11.480 -26.363 1.00 67.86 160 ASN D O 1
ATOM 4426 N N . TYR D 1 7 ? 34.437 10.401 -28.123 1.00 59.59 161 TYR D N 1
ATOM 4427 C CA . TYR D 1 7 ? 33.726 9.108 -27.981 1.00 56.09 161 TYR D CA 1
ATOM 4428 C C . TYR D 1 7 ? 34.753 7.994 -28.163 1.00 54.13 161 TYR D C 1
ATOM 4429 O O . TYR D 1 7 ? 35.282 7.825 -29.273 1.00 55.37 161 TYR D O 1
ATOM 4438 N N . THR D 1 8 ? 35.072 7.305 -27.074 1.00 50.71 162 THR D N 1
ATOM 4439 C CA . THR D 1 8 ? 35.908 6.086 -27.086 1.00 47.27 162 THR D CA 1
ATOM 4440 C C . THR D 1 8 ? 34.983 4.906 -26.789 1.00 41.31 162 THR D C 1
ATOM 4441 O O . THR D 1 8 ? 33.956 5.116 -26.127 1.00 39.91 162 THR D O 1
ATOM 4445 N N . VAL D 1 9 ? 35.331 3.740 -27.322 1.00 35.79 163 VAL D N 1
ATOM 4446 C CA . VAL D 1 9 ? 34.668 2.439 -27.039 1.00 32.51 163 VAL D CA 1
ATOM 4447 C C . VAL D 1 9 ? 35.711 1.535 -26.390 1.00 30.76 163 VAL D C 1
ATOM 4448 O O . VAL D 1 9 ? 36.916 1.896 -26.409 1.00 30.43 163 VAL D O 1
ATOM 4452 N N . LEU D 1 10 ? 35.279 0.396 -25.858 1.00 28.97 164 LEU D N 1
ATOM 4453 C CA . LEU D 1 10 ? 36.218 -0.679 -25.456 1.00 29.21 164 LEU D CA 1
ATOM 4454 C C . LEU D 1 10 ? 36.770 -1.302 -26.730 1.00 29.10 164 LEU D C 1
ATOM 4455 O O . LEU D 1 10 ? 36.092 -1.372 -27.750 1.00 30.12 164 LEU D O 1
ATOM 4460 N N . PRO D 1 11 ? 38.032 -1.763 -26.720 1.00 28.41 165 PRO D N 1
ATOM 4461 C CA . PRO D 1 11 ? 38.612 -2.385 -27.904 1.00 27.08 165 PRO D CA 1
ATOM 4462 C C . PRO D 1 11 ? 37.709 -3.471 -28.506 1.00 26.08 165 PRO D C 1
ATOM 4463 O O . PRO D 1 11 ? 37.581 -3.483 -29.708 1.00 27.12 165 PRO D O 1
ATOM 4467 N N . SER D 1 12 ? 37.109 -4.342 -27.684 1.00 25.62 166 SER D N 1
ATOM 4468 C CA . SER D 1 12 ? 36.298 -5.506 -28.156 1.00 25.56 166 SER D CA 1
ATOM 4469 C C . SER D 1 12 ? 34.925 -5.058 -28.672 1.00 23.74 166 SER D C 1
ATOM 4470 O O . SER D 1 12 ? 34.300 -5.850 -29.394 1.00 23.78 166 SER D O 1
ATOM 4473 N N . THR D 1 13 ? 34.472 -3.847 -28.343 1.00 21.26 167 THR D N 1
ATOM 4474 C CA . THR D 1 13 ? 33.187 -3.295 -28.851 1.00 20.08 167 THR D CA 1
ATOM 4475 C C . THR D 1 13 ? 33.183 -3.268 -30.386 1.00 19.64 167 THR D C 1
ATOM 4476 O O . THR D 1 13 ? 32.304 -3.917 -31.016 1.00 16.90 167 THR D O 1
ATOM 4480 N N . SER D 1 14 ? 34.108 -2.500 -30.963 1.00 20.01 168 SER D N 1
ATOM 4481 C CA . SER D 1 14 ? 34.167 -2.240 -32.422 1.00 20.54 168 SER D CA 1
ATOM 4482 C C . SER D 1 14 ? 34.496 -3.557 -33.132 1.00 20.04 168 SER D C 1
ATOM 4483 O O . SER D 1 14 ? 33.944 -3.793 -34.219 1.00 22.13 168 SER D O 1
ATOM 4486 N N . LEU D 1 15 ? 35.302 -4.413 -32.511 1.00 19.05 169 LEU D N 1
ATOM 4487 C CA . LEU D 1 15 ? 35.634 -5.748 -33.074 1.00 19.58 169 LEU D CA 1
ATOM 4488 C C . LEU D 1 15 ? 34.340 -6.561 -33.208 1.00 19.34 169 LEU D C 1
ATOM 4489 O O . LEU D 1 15 ? 34.083 -7.074 -34.305 1.00 19.34 169 LEU D O 1
ATOM 4494 N N . ALA D 1 16 ? 33.527 -6.626 -32.152 1.00 20.33 170 ALA D N 1
ATOM 4495 C CA . ALA D 1 16 ? 32.225 -7.342 -32.131 1.00 20.58 170 ALA D CA 1
ATOM 4496 C C . ALA D 1 16 ? 31.263 -6.720 -33.150 1.00 20.62 170 ALA D C 1
ATOM 4497 O O . ALA D 1 16 ? 30.581 -7.487 -33.846 1.00 22.24 170 ALA D O 1
ATOM 4499 N N . VAL D 1 17 ? 31.209 -5.390 -33.258 1.00 20.10 171 VAL D N 1
ATOM 4500 C CA . VAL D 1 17 ? 30.367 -4.717 -34.293 1.00 19.76 171 VAL D CA 1
ATOM 4501 C C . VAL D 1 17 ? 30.743 -5.304 -35.653 1.00 19.86 171 VAL D C 1
ATOM 4502 O O . VAL D 1 17 ? 29.821 -5.705 -36.378 1.00 20.09 171 VAL D O 1
ATOM 4506 N N . GLY D 1 18 ? 32.048 -5.345 -35.964 1.00 19.09 172 GLY D N 1
ATOM 4507 C CA . GLY D 1 18 ? 32.569 -5.912 -37.219 1.00 18.58 172 GLY D CA 1
ATOM 4508 C C . GLY D 1 18 ? 32.258 -7.391 -37.316 1.00 18.31 172 GLY D C 1
ATOM 4509 O O . GLY D 1 18 ? 31.777 -7.831 -38.368 1.00 17.52 172 GLY D O 1
ATOM 4510 N N . TYR D 1 19 ? 32.509 -8.141 -36.248 1.00 18.78 173 TYR D N 1
ATOM 4511 C CA . TYR D 1 19 ? 32.316 -9.613 -36.233 1.00 20.93 173 TYR D CA 1
ATOM 4512 C C . TYR D 1 19 ? 30.850 -9.946 -36.558 1.00 23.18 173 TYR D C 1
ATOM 4513 O O . TYR D 1 19 ? 30.586 -10.889 -37.365 1.00 23.82 173 TYR D O 1
ATOM 4522 N N . TYR D 1 20 ? 29.909 -9.188 -35.986 1.00 23.02 174 TYR D N 1
ATOM 4523 C CA . TYR D 1 20 ? 28.467 -9.350 -36.294 1.00 25.00 174 TYR D CA 1
ATOM 4524 C C . TYR D 1 20 ? 28.148 -8.899 -37.733 1.00 24.46 174 TYR D C 1
ATOM 4525 O O . TYR D 1 20 ? 27.732 -9.728 -38.553 1.00 24.95 174 TYR D O 1
ATOM 4534 N N . TYR D 1 21 ? 28.300 -7.617 -38.048 1.00 24.11 175 TYR D N 1
ATOM 4535 C CA . TYR D 1 21 ? 27.788 -7.044 -39.320 1.00 26.00 175 TYR D CA 1
ATOM 4536 C C . TYR D 1 21 ? 28.552 -7.586 -40.535 1.00 25.84 175 TYR D C 1
ATOM 4537 O O . TYR D 1 21 ? 27.982 -7.610 -41.651 1.00 26.22 175 TYR D O 1
ATOM 4546 N N . ASN D 1 22 ? 29.802 -8.009 -40.353 1.00 25.50 176 ASN D N 1
ATOM 4547 C CA . ASN D 1 22 ? 30.640 -8.466 -41.487 1.00 23.64 176 ASN D CA 1
ATOM 4548 C C . ASN D 1 22 ? 30.794 -9.980 -41.462 1.00 23.02 176 ASN D C 1
ATOM 4549 O O . ASN D 1 22 ? 31.431 -10.473 -42.379 1.00 22.80 176 ASN D O 1
ATOM 4554 N N . PHE D 1 23 ? 30.187 -10.706 -40.522 1.00 24.57 177 PHE D N 1
ATOM 4555 C CA . PHE D 1 23 ? 30.321 -12.188 -40.503 1.00 26.92 177 PHE D CA 1
ATOM 4556 C C . PHE D 1 23 ? 29.032 -12.896 -40.063 1.00 29.18 177 PHE D C 1
ATOM 4557 O O . PHE D 1 23 ? 28.465 -13.601 -40.898 1.00 26.86 177 PHE D O 1
ATOM 4565 N N . LEU D 1 24 ? 28.629 -12.794 -38.791 1.00 34.09 178 LEU D N 1
ATOM 4566 C CA . LEU D 1 24 ? 27.525 -13.629 -38.234 1.00 38.01 178 LEU D CA 1
ATOM 4567 C C . LEU D 1 24 ? 26.206 -13.352 -38.957 1.00 41.86 178 LEU D C 1
ATOM 4568 O O . LEU D 1 24 ? 25.480 -14.312 -39.250 1.00 48.25 178 LEU D O 1
ATOM 4573 N N . ARG D 1 25 ? 25.869 -12.080 -39.149 1.00 46.34 179 ARG D N 1
ATOM 4574 C CA . ARG D 1 25 ? 24.582 -11.675 -39.761 1.00 51.87 179 ARG D CA 1
ATOM 4575 C C . ARG D 1 25 ? 24.559 -12.205 -41.192 1.00 55.95 179 ARG D C 1
ATOM 4576 O O . ARG D 1 25 ? 23.533 -12.745 -41.597 1.00 62.97 179 ARG D O 1
ATOM 4584 N N . GLU D 1 26 ? 25.685 -12.108 -41.900 1.00 63.10 180 GLU D N 1
ATOM 4585 C CA . GLU D 1 26 ? 25.818 -12.566 -43.310 1.00 61.49 180 GLU D CA 1
ATOM 4586 C C . GLU D 1 26 ? 25.556 -14.076 -43.355 1.00 59.94 180 GLU D C 1
ATOM 4587 O O . GLU D 1 26 ? 24.880 -14.515 -44.289 1.00 68.70 180 GLU D O 1
ATOM 4593 N N . ILE D 1 27 ? 26.060 -14.828 -42.374 1.00 59.71 181 ILE D N 1
ATOM 4594 C CA . ILE D 1 27 ? 25.904 -16.311 -42.288 1.00 65.31 181 ILE D CA 1
ATOM 4595 C C . ILE D 1 27 ? 24.418 -16.626 -42.117 1.00 71.81 181 ILE D C 1
ATOM 4596 O O . ILE D 1 27 ? 23.904 -17.491 -42.863 1.00 76.92 181 ILE D O 1
ATOM 4601 N N . LEU D 1 28 ? 23.764 -15.950 -41.170 1.00 75.52 182 LEU D N 1
ATOM 4602 C CA . LEU D 1 28 ? 22.325 -16.156 -40.865 1.00 80.03 182 LEU D CA 1
ATOM 4603 C C . LEU D 1 28 ? 21.460 -15.897 -42.107 1.00 84.94 182 LEU D C 1
ATOM 4604 O O . LEU D 1 28 ? 20.566 -16.717 -42.366 1.00 79.88 182 LEU D O 1
ATOM 4609 N N . GLU D 1 29 ? 21.688 -14.779 -42.806 1.00 97.14 183 GLU D N 1
ATOM 4610 C CA . GLU D 1 29 ? 20.853 -14.311 -43.953 1.00 107.71 183 GLU D CA 1
ATOM 4611 C C . GLU D 1 29 ? 21.207 -15.083 -45.233 1.00 110.97 183 GLU D C 1
ATOM 4612 O O . GLU D 1 29 ? 20.349 -15.132 -46.135 1.00 114.60 183 GLU D O 1
ATOM 4618 N N . ALA D 1 30 ? 22.420 -15.635 -45.329 1.00 111.92 184 ALA D N 1
ATOM 4619 C CA . ALA D 1 30 ? 22.800 -16.615 -46.375 1.00 111.16 184 ALA D CA 1
ATOM 4620 C C . ALA D 1 30 ? 22.057 -17.930 -46.113 1.00 111.82 184 ALA D C 1
ATOM 4621 O O . ALA D 1 30 ? 21.759 -18.631 -47.098 1.00 126.54 184 ALA D O 1
ATOM 4623 N N . PHE D 1 31 ? 21.781 -18.254 -44.841 1.00 101.45 185 PHE D N 1
ATOM 4624 C CA . PHE D 1 31 ? 20.919 -19.399 -44.435 1.00 106.36 185 PHE D CA 1
ATOM 4625 C C . PHE D 1 31 ? 19.486 -19.155 -44.931 1.00 119.30 185 PHE D C 1
ATOM 4626 O O . PHE D 1 31 ? 18.887 -20.074 -45.532 1.00 124.76 185 PHE D O 1
ATOM 4634 N N . ASN D 1 32 ? 18.962 -17.946 -44.702 1.00 127.47 186 ASN D N 1
ATOM 4635 C CA . ASN D 1 32 ? 17.550 -17.566 -44.989 1.00 122.23 186 ASN D CA 1
ATOM 4636 C C . ASN D 1 32 ? 17.340 -17.311 -46.488 1.00 130.30 186 ASN D C 1
ATOM 4637 O O . ASN D 1 32 ? 16.189 -17.467 -46.939 1.00 133.31 186 ASN D O 1
ATOM 4642 N N . ASN D 1 33 ? 18.385 -16.929 -47.231 1.00 139.44 187 ASN D N 1
ATOM 4643 C CA . ASN D 1 33 ? 18.310 -16.746 -48.709 1.00 140.02 187 ASN D CA 1
ATOM 4644 C C . ASN D 1 33 ? 18.349 -18.114 -49.404 1.00 148.22 187 ASN D C 1
ATOM 4645 O O . ASN D 1 33 ? 18.227 -18.140 -50.645 1.00 155.30 187 ASN D O 1
ATOM 4650 N N . GLN D 1 34 ? 18.528 -19.193 -48.630 1.00 155.19 188 GLN D N 1
ATOM 4651 C CA . GLN D 1 34 ? 18.434 -20.616 -49.068 1.00 155.10 188 GLN D CA 1
ATOM 4652 C C . GLN D 1 34 ? 19.694 -21.031 -49.842 1.00 149.81 188 GLN D C 1
ATOM 4653 O O . GLN D 1 34 ? 19.706 -22.167 -50.353 1.00 149.81 188 GLN D O 1
ATOM 4659 N N . LYS D 1 35 ? 20.717 -20.169 -49.914 1.00 144.52 189 LYS D N 1
ATOM 4660 C CA . LYS D 1 35 ? 22.079 -20.562 -50.370 1.00 138.24 189 LYS D CA 1
ATOM 4661 C C . LYS D 1 35 ? 22.638 -21.564 -49.356 1.00 130.63 189 LYS D C 1
ATOM 4662 O O . LYS D 1 35 ? 22.950 -21.152 -48.217 1.00 133.00 189 LYS D O 1
ATOM 4668 N N . SER D 1 36 ? 22.737 -22.833 -49.748 1.00 119.02 190 SER D N 1
ATOM 4669 C CA . SER D 1 36 ? 23.071 -23.956 -48.836 1.00 110.94 190 SER D CA 1
ATOM 4670 C C . SER D 1 36 ? 24.587 -24.068 -48.669 1.00 103.18 190 SER D C 1
ATOM 4671 O O . SER D 1 36 ? 25.332 -23.369 -49.386 1.00 101.11 190 SER D O 1
ATOM 4674 N N . ILE D 1 37 ? 25.008 -24.917 -47.735 1.00 96.58 191 ILE D N 1
ATOM 4675 C CA . ILE D 1 37 ? 26.429 -25.038 -47.302 1.00 91.98 191 ILE D CA 1
ATOM 4676 C C . ILE D 1 37 ? 27.113 -26.114 -48.148 1.00 90.84 191 ILE D C 1
ATOM 4677 O O . ILE D 1 37 ? 26.449 -27.092 -48.549 1.00 96.00 191 ILE D O 1
ATOM 4682 N N . GLN D 1 38 ? 28.392 -25.893 -48.434 1.00 86.17 192 GLN D N 1
ATOM 4683 C CA . GLN D 1 38 ? 29.278 -26.845 -49.139 1.00 86.19 192 GLN D CA 1
ATOM 4684 C C . GLN D 1 38 ? 30.227 -27.420 -48.091 1.00 80.51 192 GLN D C 1
ATOM 4685 O O . GLN D 1 38 ? 30.878 -26.621 -47.411 1.00 90.24 192 GLN D O 1
ATOM 4691 N N . ILE D 1 39 ? 30.242 -28.741 -47.928 1.00 76.39 193 ILE D N 1
ATOM 4692 C CA . ILE D 1 39 ? 31.196 -29.460 -47.037 1.00 73.84 193 ILE D CA 1
ATOM 4693 C C . ILE D 1 39 ? 32.443 -29.772 -47.860 1.00 75.90 193 ILE D C 1
ATOM 4694 O O . ILE D 1 39 ? 32.281 -30.293 -48.975 1.00 82.51 193 ILE D O 1
ATOM 4699 N N . ILE D 1 40 ? 33.627 -29.450 -47.335 1.00 77.10 194 ILE D N 1
ATOM 4700 C CA . ILE D 1 40 ? 34.935 -29.696 -48.013 1.00 82.79 194 ILE D CA 1
ATOM 4701 C C . ILE D 1 40 ? 35.452 -31.062 -47.551 1.00 84.06 194 ILE D C 1
ATOM 4702 O O . ILE D 1 40 ? 35.553 -31.252 -46.322 1.00 79.78 194 ILE D O 1
ATOM 4707 N N . LEU D 1 41 ? 35.776 -31.953 -48.501 1.00 93.69 195 LEU D N 1
ATOM 4708 C CA . LEU D 1 41 ? 36.207 -33.359 -48.243 1.00 98.22 195 LEU D CA 1
ATOM 4709 C C . LEU D 1 41 ? 37.708 -33.530 -48.508 1.00 100.04 195 LEU D C 1
ATOM 4710 O O . LEU D 1 41 ? 38.417 -34.011 -47.601 1.00 93.97 195 LEU D O 1
ATOM 4715 N N . GLU D 1 42 ? 38.097 -33.145 -49.727 1.00 111.29 196 GLU D N 1
ATOM 4716 C CA . GLU D 1 42 ? 39.512 -33.237 -50.151 1.00 125.92 196 GLU D CA 1
ATOM 4717 C C . GLU D 1 42 ? 39.970 -31.891 -50.707 1.00 122.24 196 GLU D C 1
ATOM 4718 O O . GLU D 1 42 ? 39.173 -31.240 -51.398 1.00 111.13 196 GLU D O 1
ATOM 4724 N N . ARG D 1 43 ? 41.214 -31.520 -50.424 1.00 131.04 197 ARG D N 1
ATOM 4725 C CA . ARG D 1 43 ? 41.817 -30.243 -50.884 1.00 136.81 197 ARG D CA 1
ATOM 4726 C C . ARG D 1 43 ? 43.241 -30.528 -51.369 1.00 135.13 197 ARG D C 1
ATOM 4727 O O . ARG D 1 43 ? 43.950 -31.317 -50.707 1.00 130.00 197 ARG D O 1
ATOM 4735 N N . ASP D 1 44 ? 43.632 -29.915 -52.489 1.00 135.54 198 ASP D N 1
ATOM 4736 C CA . ASP D 1 44 ? 44.994 -30.046 -53.079 1.00 138.52 198 ASP D CA 1
ATOM 4737 C C . ASP D 1 44 ? 45.961 -29.153 -52.280 1.00 136.16 198 ASP D C 1
ATOM 4738 O O . ASP D 1 44 ? 45.566 -28.681 -51.201 1.00 140.00 198 ASP D O 1
ATOM 4743 N N . ARG D 1 45 ? 47.200 -28.977 -52.755 1.00 135.90 199 ARG D N 1
ATOM 4744 C CA . ARG D 1 45 ? 48.232 -28.104 -52.118 1.00 131.83 199 ARG D CA 1
ATOM 4745 C C . ARG D 1 45 ? 47.680 -26.683 -51.964 1.00 126.45 199 ARG D C 1
ATOM 4746 O O . ARG D 1 45 ? 47.889 -26.077 -50.896 1.00 125.89 199 ARG D O 1
ATOM 4754 N N . THR D 1 46 ? 47.013 -26.179 -53.004 1.00 121.15 200 THR D N 1
ATOM 4755 C CA . THR D 1 46 ? 46.294 -24.880 -53.012 1.00 122.52 200 THR D CA 1
ATOM 4756 C C . THR D 1 46 ? 45.063 -25.025 -52.108 1.00 127.26 200 THR D C 1
ATOM 4757 O O . THR D 1 46 ? 44.651 -26.176 -51.869 1.00 129.08 200 THR D O 1
ATOM 4761 N N . GLY D 1 47 ? 44.509 -23.913 -51.615 1.00 132.48 201 GLY D N 1
ATOM 4762 C CA . GLY D 1 47 ? 43.262 -23.892 -50.819 1.00 134.84 201 GLY D CA 1
ATOM 4763 C C . GLY D 1 47 ? 42.069 -24.425 -51.602 1.00 138.17 201 GLY D C 1
ATOM 4764 O O . GLY D 1 47 ? 41.032 -24.716 -50.969 1.00 142.05 201 GLY D O 1
ATOM 4765 N N . LYS D 1 48 ? 42.211 -24.524 -52.931 1.00 137.63 202 LYS D N 1
ATOM 4766 C CA . LYS D 1 48 ? 41.222 -25.092 -53.892 1.00 134.09 202 LYS D CA 1
ATOM 4767 C C . LYS D 1 48 ? 40.766 -26.474 -53.420 1.00 129.98 202 LYS D C 1
ATOM 4768 O O . LYS D 1 48 ? 41.565 -27.409 -53.371 1.00 131.83 202 LYS D O 1
ATOM 4774 N N . PRO D 1 49 ? 39.475 -26.656 -53.051 1.00 121.72 203 PRO D N 1
ATOM 4775 C CA . PRO D 1 49 ? 38.942 -27.988 -52.779 1.00 115.18 203 PRO D CA 1
ATOM 4776 C C . PRO D 1 49 ? 38.601 -28.689 -54.097 1.00 106.41 203 PRO D C 1
ATOM 4777 O O . PRO D 1 49 ? 38.421 -28.002 -55.082 1.00 96.54 203 PRO D O 1
ATOM 4781 N N . THR D 1 50 ? 38.504 -30.016 -54.072 1.00 106.24 204 THR D N 1
ATOM 4782 C CA . THR D 1 50 ? 38.113 -30.843 -55.245 1.00 109.60 204 THR D CA 1
ATOM 4783 C C . THR D 1 50 ? 36.752 -31.481 -54.954 1.00 109.59 204 THR D C 1
ATOM 4784 O O . THR D 1 50 ? 35.822 -31.284 -55.761 1.00 111.99 204 THR D O 1
ATOM 4788 N N . LYS D 1 51 ? 36.647 -32.192 -53.829 1.00 106.48 205 LYS D N 1
ATOM 4789 C CA . LYS D 1 51 ? 35.395 -32.848 -53.370 1.00 105.85 205 LYS D CA 1
ATOM 4790 C C . LYS D 1 51 ? 34.612 -31.889 -52.471 1.00 97.61 205 LYS D C 1
ATOM 4791 O O . LYS D 1 51 ? 35.144 -31.517 -51.410 1.00 92.72 205 LYS D O 1
ATOM 4797 N N . THR D 1 52 ? 33.392 -31.533 -52.874 1.00 93.06 206 THR D N 1
ATOM 4798 C CA . THR D 1 52 ? 32.439 -30.727 -52.067 1.00 93.09 206 THR D CA 1
ATOM 4799 C C . THR D 1 52 ? 31.061 -31.393 -52.083 1.00 95.38 206 THR D C 1
ATOM 4800 O O . THR D 1 52 ? 30.500 -31.566 -53.188 1.00 99.92 206 THR D O 1
ATOM 4804 N N . ILE D 1 53 ? 30.544 -31.743 -50.904 1.00 92.28 207 ILE D N 1
ATOM 4805 C CA . ILE D 1 53 ? 29.142 -32.221 -50.725 1.00 95.56 207 ILE D CA 1
ATOM 4806 C C . ILE D 1 53 ? 28.257 -31.005 -50.464 1.00 92.09 207 ILE D C 1
ATOM 4807 O O . ILE D 1 53 ? 28.618 -30.188 -49.606 1.00 95.86 207 ILE D O 1
ATOM 4812 N N . ASP D 1 54 ? 27.140 -30.903 -51.177 1.00 90.77 208 ASP D N 1
ATOM 4813 C CA . ASP D 1 54 ? 26.084 -29.914 -50.858 1.00 96.16 208 ASP D CA 1
ATOM 4814 C C . ASP D 1 54 ? 25.272 -30.477 -49.686 1.00 91.64 208 ASP D C 1
ATOM 4815 O O . ASP D 1 54 ? 24.875 -31.656 -49.755 1.00 84.89 208 ASP D O 1
ATOM 4820 N N . TYR D 1 55 ? 25.088 -29.679 -48.633 1.00 93.80 209 TYR D N 1
ATOM 4821 C CA . TYR D 1 55 ? 24.105 -29.927 -47.547 1.00 96.15 209 TYR D CA 1
ATOM 4822 C C . TYR D 1 55 ? 23.028 -28.844 -47.623 1.00 95.66 209 TYR D C 1
ATOM 4823 O O . TYR D 1 55 ? 23.364 -27.658 -47.453 1.00 82.31 209 TYR D O 1
ATOM 4832 N N . GLU D 1 56 ? 21.781 -29.244 -47.875 1.00 100.56 210 GLU D N 1
ATOM 4833 C CA . GLU D 1 56 ? 20.660 -28.298 -48.105 1.00 106.63 210 GLU D CA 1
ATOM 4834 C C . GLU D 1 56 ? 20.344 -27.555 -46.804 1.00 108.83 210 GLU D C 1
ATOM 4835 O O . GLU D 1 56 ? 20.464 -28.164 -45.710 1.00 96.43 210 GLU D O 1
ATOM 4841 N N . ILE D 1 57 ? 19.940 -26.289 -46.933 1.00 114.25 211 ILE D N 1
ATOM 4842 C CA . ILE D 1 57 ? 19.444 -25.467 -45.791 1.00 117.14 211 ILE D CA 1
ATOM 4843 C C . ILE D 1 57 ? 18.241 -26.187 -45.189 1.00 119.86 211 ILE D C 1
ATOM 4844 O O . ILE D 1 57 ? 17.299 -26.470 -45.949 1.00 125.81 211 ILE D O 1
ATOM 4849 N N . LYS D 1 58 ? 18.260 -26.459 -43.886 1.00 122.13 212 LYS D N 1
ATOM 4850 C CA . LYS D 1 58 ? 17.074 -27.014 -43.191 1.00 123.82 212 LYS D CA 1
ATOM 4851 C C . LYS D 1 58 ? 16.515 -25.944 -42.257 1.00 131.23 212 LYS D C 1
ATOM 4852 O O . LYS D 1 58 ? 17.267 -25.500 -41.370 1.00 144.39 212 LYS D O 1
ATOM 4858 N N . LYS D 1 59 ? 15.258 -25.535 -42.451 1.00 132.50 213 LYS D N 1
ATOM 4859 C CA . LYS D 1 59 ? 14.608 -24.555 -41.545 1.00 126.35 213 LYS D CA 1
ATOM 4860 C C . LYS D 1 59 ? 14.960 -24.908 -40.099 1.00 119.33 213 LYS D C 1
ATOM 4861 O O . LYS D 1 59 ? 15.361 -24.007 -39.365 1.00 116.27 213 LYS D O 1
ATOM 4867 N N . PRO D 1 60 ? 14.851 -26.179 -39.617 1.00 113.55 214 PRO D N 1
ATOM 4868 C CA . PRO D 1 60 ? 15.422 -26.522 -38.311 1.00 116.35 214 PRO D CA 1
ATOM 4869 C C . PRO D 1 60 ? 16.955 -26.383 -38.324 1.00 119.35 214 PRO D C 1
ATOM 4870 O O . PRO D 1 60 ? 17.604 -27.281 -38.832 1.00 127.80 214 PRO D O 1
ATOM 4874 N N . TYR D 1 61 ? 17.491 -25.283 -37.770 1.00 115.56 215 TYR D N 1
ATOM 4875 C CA . TYR D 1 61 ? 18.890 -24.818 -38.006 1.00 113.03 215 TYR D CA 1
ATOM 4876 C C . TYR D 1 61 ? 19.878 -25.548 -37.100 1.00 104.65 215 TYR D C 1
ATOM 4877 O O . TYR D 1 61 ? 19.551 -25.906 -35.971 1.00 108.04 215 TYR D O 1
ATOM 4886 N N . PRO D 1 62 ? 21.128 -25.774 -37.571 1.00 92.41 216 PRO D N 1
ATOM 4887 C CA . PRO D 1 62 ? 22.213 -26.191 -36.688 1.00 85.73 216 PRO D CA 1
ATOM 4888 C C . PRO D 1 62 ? 22.606 -24.988 -35.820 1.00 80.67 216 PRO D C 1
ATOM 4889 O O . PRO D 1 62 ? 22.475 -23.856 -36.263 1.00 71.33 216 PRO D O 1
ATOM 4893 N N . THR D 1 63 ? 23.057 -25.253 -34.598 1.00 82.30 217 THR D N 1
ATOM 4894 C CA . THR D 1 63 ? 23.420 -24.197 -33.620 1.00 78.78 217 THR D CA 1
ATOM 4895 C C . THR D 1 63 ? 24.805 -23.650 -33.972 1.00 66.60 217 THR D C 1
ATOM 4896 O O . THR D 1 63 ? 25.714 -24.467 -34.201 1.00 53.92 217 THR D O 1
ATOM 4900 N N . ILE D 1 64 ? 24.932 -22.321 -34.046 1.00 63.22 218 ILE D N 1
ATOM 4901 C CA . ILE D 1 64 ? 26.225 -21.613 -34.296 1.00 61.99 218 ILE D CA 1
ATOM 4902 C C . ILE D 1 64 ? 26.903 -21.368 -32.946 1.00 54.05 218 ILE D C 1
ATOM 4903 O O . ILE D 1 64 ? 26.393 -20.554 -32.164 1.00 49.43 218 ILE D O 1
ATOM 4908 N N . GLU D 1 65 ? 28.006 -22.069 -32.689 1.00 50.12 219 GLU D N 1
ATOM 4909 C CA . GLU D 1 65 ? 28.716 -22.019 -31.389 1.00 53.86 219 GLU D CA 1
ATOM 4910 C C . GLU D 1 65 ? 29.993 -21.182 -31.552 1.00 49.17 219 GLU D C 1
ATOM 4911 O O . GLU D 1 65 ? 30.895 -21.602 -32.291 1.00 49.34 219 GLU D O 1
ATOM 4917 N N . ILE D 1 66 ? 30.066 -20.037 -30.874 1.00 42.07 220 ILE D N 1
ATOM 4918 C CA . ILE D 1 66 ? 31.291 -19.192 -30.836 1.00 38.37 220 ILE D CA 1
ATOM 4919 C C . ILE D 1 66 ? 32.118 -19.636 -29.628 1.00 37.35 220 ILE D C 1
ATOM 4920 O O . ILE D 1 66 ? 31.664 -19.459 -28.485 1.00 36.33 220 ILE D O 1
ATOM 4925 N N . ARG D 1 67 ? 33.270 -20.246 -29.889 1.00 37.59 221 ARG D N 1
ATOM 4926 C CA . ARG D 1 67 ? 34.120 -20.871 -28.850 1.00 40.26 221 ARG D CA 1
ATOM 4927 C C . ARG D 1 67 ? 35.399 -20.047 -28.711 1.00 38.97 221 ARG D C 1
ATOM 4928 O O . ARG D 1 67 ? 36.191 -20.024 -29.659 1.00 39.35 221 ARG D O 1
ATOM 4936 N N . VAL D 1 68 ? 35.596 -19.411 -27.560 1.00 36.83 222 VAL D N 1
ATOM 4937 C CA . VAL D 1 68 ? 36.718 -18.459 -27.342 1.00 37.85 222 VAL D CA 1
ATOM 4938 C C . VAL D 1 68 ? 37.519 -18.934 -26.142 1.00 36.67 222 VAL D C 1
ATOM 4939 O O . VAL D 1 68 ? 36.969 -19.050 -25.051 1.00 33.29 222 VAL D O 1
ATOM 4943 N N . PRO D 1 69 ? 38.840 -19.183 -26.304 1.00 35.95 223 PRO D N 1
ATOM 4944 C CA . PRO D 1 69 ? 39.674 -19.631 -25.192 1.00 35.93 223 PRO D CA 1
ATOM 4945 C C . PRO D 1 69 ? 39.974 -18.505 -24.198 1.00 37.11 223 PRO D C 1
ATOM 4946 O O . PRO D 1 69 ? 40.375 -17.444 -24.625 1.00 36.24 223 PRO D O 1
ATOM 4950 N N . GLN D 1 70 ? 39.768 -18.779 -22.909 1.00 38.21 224 GLN D N 1
ATOM 4951 C CA . GLN D 1 70 ? 40.011 -17.814 -21.810 1.00 39.80 224 GLN D CA 1
ATOM 4952 C C . GLN D 1 70 ? 41.438 -17.289 -21.946 1.00 39.03 224 GLN D C 1
ATOM 4953 O O . GLN D 1 70 ? 41.638 -16.079 -21.744 1.00 36.86 224 GLN D O 1
ATOM 4959 N N . ASN D 1 71 ? 42.382 -18.177 -22.276 1.00 38.82 225 ASN D N 1
ATOM 4960 C CA . ASN D 1 71 ? 43.756 -17.779 -22.661 1.00 39.59 225 ASN D CA 1
ATOM 4961 C C . ASN D 1 71 ? 43.664 -17.216 -24.074 1.00 38.22 225 ASN D C 1
ATOM 4962 O O . ASN D 1 71 ? 43.905 -17.954 -25.067 1.00 33.83 225 ASN D O 1
ATOM 4967 N N . LEU D 1 72 ? 43.288 -15.943 -24.136 1.00 38.57 226 LEU D N 1
ATOM 4968 C CA . LEU D 1 72 ? 43.098 -15.196 -25.400 1.00 36.38 226 LEU D CA 1
ATOM 4969 C C . LEU D 1 72 ? 44.446 -15.103 -26.135 1.00 35.11 226 LEU D C 1
ATOM 4970 O O . LEU D 1 72 ? 44.432 -15.067 -27.378 1.00 33.84 226 LEU D O 1
ATOM 4975 N N . ALA D 1 73 ? 45.571 -15.147 -25.413 1.00 34.82 227 ALA D N 1
ATOM 4976 C CA . ALA D 1 73 ? 46.926 -15.143 -26.023 1.00 37.74 227 ALA D CA 1
ATOM 4977 C C . ALA D 1 73 ? 47.158 -16.381 -26.902 1.00 39.55 227 ALA D C 1
ATOM 4978 O O . ALA D 1 73 ? 48.004 -16.285 -27.799 1.00 43.48 227 ALA D O 1
ATOM 4980 N N . SER D 1 74 ? 46.417 -17.474 -26.702 1.00 43.25 228 SER D N 1
ATOM 4981 C CA . SER D 1 74 ? 46.661 -18.780 -27.381 1.00 45.68 228 SER D CA 1
ATOM 4982 C C . SER D 1 74 ? 45.739 -18.968 -28.586 1.00 45.49 228 SER D C 1
ATOM 4983 O O . SER D 1 74 ? 45.805 -20.047 -29.191 1.00 46.61 228 SER D O 1
ATOM 4986 N N . LEU D 1 75 ? 44.927 -17.960 -28.915 1.00 47.91 229 LEU D N 1
ATOM 4987 C CA . LEU D 1 75 ? 43.813 -18.059 -29.898 1.00 45.04 229 LEU D CA 1
ATOM 4988 C C . LEU D 1 75 ? 44.351 -18.370 -31.307 1.00 46.73 229 LEU D C 1
ATOM 4989 O O . LEU D 1 75 ? 43.770 -19.230 -31.977 1.00 48.72 229 LEU D O 1
ATOM 4994 N N . LYS D 1 76 ? 45.419 -17.716 -31.759 1.00 49.02 230 LYS D N 1
ATOM 4995 C CA . LYS D 1 76 ? 45.926 -17.897 -33.151 1.00 53.18 230 LYS D CA 1
ATOM 4996 C C . LYS D 1 76 ? 46.494 -19.311 -33.329 1.00 56.37 230 LYS D C 1
ATOM 4997 O O . LYS D 1 76 ? 46.482 -19.814 -34.474 1.00 54.70 230 LYS D O 1
ATOM 5003 N N . LYS D 1 77 ? 46.988 -19.923 -32.247 1.00 61.43 231 LYS D N 1
ATOM 5004 C CA . LYS D 1 77 ? 47.419 -21.347 -32.232 1.00 60.99 231 LYS D CA 1
ATOM 5005 C C . LYS D 1 77 ? 46.168 -22.233 -32.238 1.00 58.57 231 LYS D C 1
ATOM 5006 O O . LYS D 1 77 ? 46.119 -23.174 -33.056 1.00 51.26 231 LYS D O 1
ATOM 5012 N N . GLU D 1 78 ? 45.169 -21.886 -31.417 1.00 60.71 232 GLU D N 1
ATOM 5013 C CA . GLU D 1 78 ? 43.931 -22.689 -31.189 1.00 64.41 232 GLU D CA 1
ATOM 5014 C C . GLU D 1 78 ? 43.033 -22.752 -32.439 1.00 67.69 232 GLU D C 1
ATOM 5015 O O . GLU D 1 78 ? 42.104 -23.564 -32.402 1.00 75.98 232 GLU D O 1
ATOM 5021 N N . VAL D 1 79 ? 43.280 -21.976 -33.505 1.00 71.72 233 VAL D N 1
ATOM 5022 C CA . VAL D 1 79 ? 42.409 -21.967 -34.728 1.00 71.86 233 VAL D CA 1
ATOM 5023 C C . VAL D 1 79 ? 42.908 -22.990 -35.768 1.00 71.59 233 VAL D C 1
ATOM 5024 O O . VAL D 1 79 ? 42.224 -23.146 -36.800 1.00 63.30 233 VAL D O 1
ATOM 5028 N N . LEU D 1 80 ? 44.027 -23.682 -35.508 1.00 79.73 234 LEU D N 1
ATOM 5029 C CA . LEU D 1 80 ? 44.598 -24.730 -36.408 1.00 85.60 234 LEU D CA 1
ATOM 5030 C C . LEU D 1 80 ? 44.659 -26.092 -35.699 1.00 91.01 234 LEU D C 1
ATOM 5031 O O . LEU D 1 80 ? 45.416 -26.956 -36.180 1.00 88.27 234 LEU D O 1
ATOM 5036 N N . THR D 1 81 ? 43.914 -26.279 -34.604 1.00 101.23 235 THR D N 1
ATOM 5037 C CA . THR D 1 81 ? 43.990 -27.489 -33.737 1.00 110.18 235 THR D CA 1
ATOM 5038 C C . THR D 1 81 ? 42.686 -28.300 -33.784 1.00 123.19 235 THR D C 1
ATOM 5039 O O . THR D 1 81 ? 42.684 -29.409 -33.210 1.00 138.33 235 THR D O 1
ATOM 5043 N N . TRP D 1 82 ? 41.624 -27.792 -34.422 1.00 129.69 236 TRP D N 1
ATOM 5044 C CA . TRP D 1 82 ? 40.264 -28.399 -34.352 1.00 138.13 236 TRP D CA 1
ATOM 5045 C C . TRP D 1 82 ? 39.807 -28.908 -35.719 1.00 136.35 236 TRP D C 1
ATOM 5046 O O . TRP D 1 82 ? 38.606 -29.203 -35.852 1.00 141.43 236 TRP D O 1
ATOM 5057 N N . ASN D 1 83 ? 40.711 -29.016 -36.694 1.00 132.99 237 ASN D N 1
ATOM 5058 C CA . ASN D 1 83 ? 40.387 -29.645 -38.001 1.00 134.20 237 ASN D CA 1
ATOM 5059 C C . ASN D 1 83 ? 40.813 -31.119 -37.952 1.00 139.64 237 ASN D C 1
ATOM 5060 O O . ASN D 1 83 ? 41.901 -31.448 -38.470 1.00 146.20 237 ASN D O 1
ATOM 5065 N N . THR D 1 84 ? 39.969 -31.965 -37.348 1.00 136.34 238 THR D N 1
ATOM 5066 C CA . THR D 1 84 ? 40.199 -33.423 -37.134 1.00 128.46 238 THR D CA 1
ATOM 5067 C C . THR D 1 84 ? 39.309 -34.223 -38.098 1.00 125.19 238 THR D C 1
ATOM 5068 O O . THR D 1 84 ? 38.918 -33.657 -39.134 1.00 123.65 238 THR D O 1
ATOM 5072 N N . SER D 1 85 ? 39.032 -35.495 -37.791 1.00 124.22 239 SER D N 1
ATOM 5073 C CA . SER D 1 85 ? 38.245 -36.426 -38.644 1.00 124.05 239 SER D CA 1
ATOM 5074 C C . SER D 1 85 ? 36.739 -36.232 -38.418 1.00 122.26 239 SER D C 1
ATOM 5075 O O . SER D 1 85 ? 35.983 -36.377 -39.401 1.00 127.71 239 SER D O 1
ATOM 5078 N N . GLU D 1 86 ? 36.322 -35.933 -37.180 1.00 119.70 240 GLU D N 1
ATOM 5079 C CA . GLU D 1 86 ? 34.892 -35.741 -36.796 1.00 118.71 240 GLU D CA 1
ATOM 5080 C C . GLU D 1 86 ? 34.381 -34.406 -37.344 1.00 114.62 240 GLU D C 1
ATOM 5081 O O . GLU D 1 86 ? 33.160 -34.299 -37.611 1.00 104.89 240 GLU D O 1
ATOM 5087 N N . TYR D 1 87 ? 35.281 -33.426 -37.469 1.00 109.29 241 TYR D N 1
ATOM 5088 C CA . TYR D 1 87 ? 34.975 -32.058 -37.957 1.00 105.96 241 TYR D CA 1
ATOM 5089 C C . TYR D 1 87 ? 35.459 -31.892 -39.394 1.00 98.77 241 TYR D C 1
ATOM 5090 O O . TYR D 1 87 ? 36.556 -32.372 -39.731 1.00 97.70 241 TYR D O 1
ATOM 5099 N N . LYS D 1 88 ? 34.647 -31.206 -40.199 1.00 93.89 242 LYS D N 1
ATOM 5100 C CA . LYS D 1 88 ? 34.943 -30.867 -41.613 1.00 90.68 242 LYS D CA 1
ATOM 5101 C C . LYS D 1 88 ? 34.772 -29.362 -41.812 1.00 81.95 242 LYS D C 1
ATOM 5102 O O . LYS D 1 88 ? 33.802 -28.801 -41.266 1.00 76.71 242 LYS D O 1
ATOM 5108 N N . GLN D 1 89 ? 35.665 -28.748 -42.589 1.00 75.56 243 GLN D N 1
ATOM 5109 C CA . GLN D 1 89 ? 35.527 -27.327 -42.993 1.00 70.92 243 GLN D CA 1
ATOM 5110 C C . GLN D 1 89 ? 34.352 -27.208 -43.966 1.00 67.10 243 GLN D C 1
ATOM 5111 O O . GLN D 1 89 ? 34.248 -28.027 -44.895 1.00 71.41 243 GLN D O 1
ATOM 5117 N N . ILE D 1 90 ? 33.490 -26.228 -43.733 1.00 62.02 244 ILE D N 1
ATOM 5118 C CA . ILE D 1 90 ? 32.369 -25.869 -44.641 1.00 59.77 244 ILE D CA 1
ATOM 5119 C C . ILE D 1 90 ? 32.633 -24.453 -45.141 1.00 57.67 244 ILE D C 1
ATOM 5120 O O . ILE D 1 90 ? 33.516 -23.794 -44.578 1.00 59.74 244 ILE D O 1
ATOM 5125 N N . PHE D 1 91 ? 31.912 -24.029 -46.175 1.00 55.29 245 PHE D N 1
ATOM 5126 C CA . PHE D 1 91 ? 31.869 -22.618 -46.621 1.00 53.48 245 PHE D CA 1
ATOM 5127 C C . PHE D 1 91 ? 30.488 -22.317 -47.200 1.00 53.71 245 PHE D C 1
ATOM 5128 O O . PHE D 1 91 ? 29.762 -23.250 -47.569 1.00 51.11 245 PHE D O 1
ATOM 5136 N N . ILE D 1 92 ? 30.144 -21.031 -47.209 1.00 56.22 246 ILE D N 1
ATOM 5137 C CA . ILE D 1 92 ? 28.834 -20.473 -47.649 1.00 57.23 246 ILE D CA 1
ATOM 5138 C C . ILE D 1 92 ? 29.139 -19.314 -48.594 1.00 63.60 246 ILE D C 1
ATOM 5139 O O . ILE D 1 92 ? 29.748 -18.321 -48.155 1.00 67.73 246 ILE D O 1
ATOM 5144 N N . ASN D 1 93 ? 28.770 -19.453 -49.860 1.00 72.00 247 ASN D N 1
ATOM 5145 C CA . ASN D 1 93 ? 29.000 -18.389 -50.863 1.00 73.68 247 ASN D CA 1
ATOM 5146 C C . ASN D 1 93 ? 27.830 -17.414 -50.737 1.00 69.70 247 ASN D C 1
ATOM 5147 O O . ASN D 1 93 ? 26.744 -17.729 -51.234 1.00 79.31 247 ASN D O 1
ATOM 5152 N N . ALA D 1 94 ? 28.034 -16.318 -50.011 1.00 64.59 248 ALA D N 1
ATOM 5153 C CA . ALA D 1 94 ? 27.052 -15.223 -49.865 1.00 60.57 248 ALA D CA 1
ATOM 5154 C C . ALA D 1 94 ? 27.387 -14.107 -50.858 1.00 61.19 248 ALA D C 1
ATOM 5155 O O . ALA D 1 94 ? 28.589 -13.875 -51.136 1.00 58.86 248 ALA D O 1
ATOM 5157 N N . ALA D 1 95 ? 26.341 -13.424 -51.335 1.00 63.58 249 ALA D N 1
ATOM 5158 C CA . ALA D 1 95 ? 26.390 -12.322 -52.326 1.00 60.89 249 ALA D CA 1
ATOM 5159 C C . ALA D 1 95 ? 26.916 -11.026 -51.689 1.00 60.13 249 ALA D C 1
ATOM 5160 O O . ALA D 1 95 ? 27.134 -10.052 -52.438 1.00 61.66 249 ALA D O 1
ATOM 5162 N N . SER D 1 96 ? 27.092 -11.001 -50.366 1.00 56.33 250 SER D N 1
ATOM 5163 C CA . SER D 1 96 ? 27.559 -9.818 -49.599 1.00 56.77 250 SER D CA 1
ATOM 5164 C C . SER D 1 96 ? 29.064 -9.602 -49.790 1.00 52.17 250 SER D C 1
ATOM 5165 O O . SER D 1 96 ? 29.504 -8.451 -49.626 1.00 55.27 250 SER D O 1
ATOM 5168 N N . ARG D 1 97 ? 29.813 -10.656 -50.129 1.00 46.99 251 ARG D N 1
ATOM 5169 C CA . ARG D 1 97 ? 31.297 -10.611 -50.270 1.00 44.94 251 ARG D CA 1
ATOM 5170 C C . ARG D 1 97 ? 31.724 -11.423 -51.499 1.00 42.51 251 ARG D C 1
ATOM 5171 O O . ARG D 1 97 ? 31.040 -12.418 -51.804 1.00 47.66 251 ARG D O 1
ATOM 5179 N N . THR D 1 98 ? 32.835 -11.040 -52.134 1.00 39.34 252 THR D N 1
ATOM 5180 C CA . THR D 1 98 ? 33.368 -11.678 -53.372 1.00 40.96 252 THR D CA 1
ATOM 5181 C C . THR D 1 98 ? 34.207 -12.920 -53.050 1.00 38.69 252 THR D C 1
ATOM 5182 O O . THR D 1 98 ? 34.733 -13.500 -53.987 1.00 41.10 252 THR D O 1
ATOM 5186 N N . TYR D 1 99 ? 34.390 -13.275 -51.781 1.00 37.53 253 TYR D N 1
ATOM 5187 C CA . TYR D 1 99 ? 34.965 -14.584 -51.373 1.00 34.56 253 TYR D CA 1
ATOM 5188 C C . TYR D 1 99 ? 34.076 -15.183 -50.292 1.00 33.70 253 TYR D C 1
ATOM 5189 O O . TYR D 1 99 ? 33.549 -14.474 -49.440 1.00 33.12 253 TYR D O 1
ATOM 5198 N N . PRO D 1 100 ? 33.884 -16.515 -50.303 1.00 34.11 254 PRO D N 1
ATOM 5199 C CA . PRO D 1 100 ? 32.885 -17.140 -49.444 1.00 36.24 254 PRO D CA 1
ATOM 5200 C C . PRO D 1 100 ? 33.283 -17.082 -47.966 1.00 37.70 254 PRO D C 1
ATOM 5201 O O . PRO D 1 100 ? 34.434 -16.797 -47.672 1.00 40.88 254 PRO D O 1
ATOM 5205 N N . PHE D 1 101 ? 32.318 -17.353 -47.089 1.00 38.32 255 PHE D N 1
ATOM 5206 C CA . PHE D 1 101 ? 32.507 -17.419 -45.618 1.00 38.27 255 PHE D CA 1
ATOM 5207 C C . PHE D 1 101 ? 32.909 -18.843 -45.250 1.00 35.71 255 PHE D C 1
ATOM 5208 O O . PHE D 1 101 ? 32.163 -19.757 -45.585 1.00 35.89 255 PHE D O 1
ATOM 5216 N N . PHE D 1 102 ? 34.051 -19.010 -44.590 1.00 35.64 256 PHE D N 1
ATOM 5217 C CA . PHE D 1 102 ? 34.576 -20.328 -44.151 1.00 36.81 256 PHE D CA 1
ATOM 5218 C C . PHE D 1 102 ? 34.247 -20.528 -42.676 1.00 37.69 256 PHE D C 1
ATOM 5219 O O . PHE D 1 102 ? 34.473 -19.610 -41.875 1.00 38.15 256 PHE D O 1
ATOM 5227 N N . LEU D 1 103 ? 33.688 -21.691 -42.354 1.00 39.48 257 LEU D N 1
ATOM 5228 C CA . LEU D 1 103 ? 33.426 -22.124 -40.962 1.00 40.24 257 LEU D CA 1
ATOM 5229 C C . LEU D 1 103 ? 33.959 -23.541 -40.780 1.00 41.83 257 LEU D C 1
ATOM 5230 O O . LEU D 1 103 ? 34.523 -24.084 -41.728 1.00 40.75 257 LEU D O 1
ATOM 5235 N N . GLN D 1 104 ? 33.840 -24.063 -39.565 1.00 50.54 258 GLN D N 1
ATOM 5236 C CA . GLN D 1 104 ? 34.104 -25.477 -39.212 1.00 57.47 258 GLN D CA 1
ATOM 5237 C C . GLN D 1 104 ? 32.763 -26.043 -38.779 1.00 63.48 258 GLN D C 1
ATOM 5238 O O . GLN D 1 104 ? 31.979 -25.273 -38.204 1.00 66.70 258 GLN D O 1
ATOM 5244 N N . GLY D 1 105 ? 32.508 -27.315 -39.082 1.00 76.71 259 GLY D N 1
ATOM 5245 C CA . GLY D 1 105 ? 31.231 -27.985 -38.769 1.00 83.44 259 GLY D CA 1
ATOM 5246 C C . GLY D 1 105 ? 31.459 -29.352 -38.161 1.00 87.31 259 GLY D C 1
ATOM 5247 O O . GLY D 1 105 ? 32.421 -30.026 -38.576 1.00 85.01 259 GLY D O 1
ATOM 5248 N N . GLU D 1 106 ? 30.617 -29.735 -37.201 1.00 97.02 260 GLU D N 1
ATOM 5249 C CA . GLU D 1 106 ? 30.605 -31.103 -36.626 1.00 109.90 260 GLU D CA 1
ATOM 5250 C C . GLU D 1 106 ? 29.608 -31.970 -37.400 1.00 120.80 260 GLU D C 1
ATOM 5251 O O . GLU D 1 106 ? 28.389 -31.721 -37.285 1.00 119.41 260 GLU D O 1
ATOM 5257 N N . PHE D 1 107 ? 30.120 -32.967 -38.126 1.00 131.52 261 PHE D N 1
ATOM 5258 C CA . PHE D 1 107 ? 29.325 -33.896 -38.969 1.00 132.96 261 PHE D CA 1
ATOM 5259 C C . PHE D 1 107 ? 29.464 -35.318 -38.426 1.00 128.07 261 PHE D C 1
ATOM 5260 O O . PHE D 1 107 ? 30.562 -35.902 -38.531 1.00 124.89 261 PHE D O 1
ATOM 5268 N N . LYS D 1 108 ? 28.379 -35.825 -37.837 1.00 127.80 262 LYS D N 1
ATOM 5269 C CA . LYS D 1 108 ? 28.190 -37.258 -37.490 1.00 131.34 262 LYS D CA 1
ATOM 5270 C C . LYS D 1 108 ? 27.211 -37.850 -38.514 1.00 129.93 262 LYS D C 1
ATOM 5271 O O . LYS D 1 108 ? 26.102 -37.287 -38.642 1.00 126.27 262 LYS D O 1
ATOM 5277 N N . GLU D 1 109 ? 27.626 -38.906 -39.231 1.00 125.59 263 GLU D N 1
ATOM 5278 C CA . GLU D 1 109 ? 26.901 -39.555 -40.370 1.00 122.92 263 GLU D CA 1
ATOM 5279 C C . GLU D 1 109 ? 26.494 -38.473 -41.391 1.00 120.94 263 GLU D C 1
ATOM 5280 O O . GLU D 1 109 ? 27.389 -37.713 -41.811 1.00 112.14 263 GLU D O 1
ATOM 5286 N N . ASP D 1 110 ? 25.228 -38.428 -41.826 1.00 125.41 264 ASP D N 1
ATOM 5287 C CA . ASP D 1 110 ? 24.697 -37.371 -42.731 1.00 132.84 264 ASP D CA 1
ATOM 5288 C C . ASP D 1 110 ? 23.886 -36.358 -41.910 1.00 139.59 264 ASP D C 1
ATOM 5289 O O . ASP D 1 110 ? 22.775 -35.988 -42.350 1.00 138.75 264 ASP D O 1
ATOM 5294 N N . GLN D 1 111 ? 24.427 -35.923 -40.767 1.00 142.02 265 GLN D N 1
ATOM 5295 C CA . GLN D 1 111 ? 23.816 -34.883 -39.895 1.00 143.21 265 GLN D CA 1
ATOM 5296 C C . GLN D 1 111 ? 24.888 -33.848 -39.532 1.00 144.23 265 GLN D C 1
ATOM 5297 O O . GLN D 1 111 ? 25.951 -34.250 -39.016 1.00 151.66 265 GLN D O 1
ATOM 5303 N N . ILE D 1 112 ? 24.618 -32.574 -39.840 1.00 134.35 266 ILE D N 1
ATOM 5304 C CA . ILE D 1 112 ? 25.336 -31.381 -39.291 1.00 122.97 266 ILE D CA 1
ATOM 5305 C C . ILE D 1 112 ? 24.793 -31.102 -37.885 1.00 121.08 266 ILE D C 1
ATOM 5306 O O . ILE D 1 112 ? 23.668 -30.581 -37.785 1.00 119.44 266 ILE D O 1
ATOM 5311 N N . LEU D 1 113 ? 25.568 -31.407 -36.843 1.00 121.64 267 LEU D N 1
ATOM 5312 C CA . LEU D 1 113 ? 25.130 -31.234 -35.431 1.00 122.20 267 LEU D CA 1
ATOM 5313 C C . LEU D 1 113 ? 25.197 -29.748 -35.064 1.00 116.13 267 LEU D C 1
ATOM 5314 O O . LEU D 1 113 ? 24.188 -29.207 -34.568 1.00 112.55 267 LEU D O 1
ATOM 5319 N N . SER D 1 114 ? 26.335 -29.112 -35.334 1.00 111.50 268 SER D N 1
ATOM 5320 C CA . SER D 1 114 ? 26.576 -27.675 -35.048 1.00 107.39 268 SER D CA 1
ATOM 5321 C C . SER D 1 114 ? 27.745 -27.157 -35.887 1.00 98.41 268 SER D C 1
ATOM 5322 O O . SER D 1 114 ? 28.641 -27.963 -36.234 1.00 97.83 268 SER D O 1
ATOM 5325 N N . ILE D 1 115 ? 27.729 -25.856 -36.183 1.00 86.74 269 ILE D N 1
ATOM 5326 C CA . ILE D 1 115 ? 28.860 -25.125 -36.829 1.00 80.12 269 ILE D CA 1
ATOM 5327 C C . ILE D 1 115 ? 29.465 -24.195 -35.779 1.00 68.22 269 ILE D C 1
ATOM 5328 O O . ILE D 1 115 ? 28.704 -23.510 -35.091 1.00 71.28 269 ILE D O 1
ATOM 5333 N N . PHE D 1 116 ? 30.782 -24.219 -35.613 1.00 58.62 270 PHE D N 1
ATOM 5334 C CA . PHE D 1 116 ? 31.464 -23.406 -34.576 1.00 57.83 270 PHE D CA 1
ATOM 5335 C C . PHE D 1 116 ? 32.504 -22.499 -35.232 1.00 50.10 270 PHE D C 1
ATOM 5336 O O . PHE D 1 116 ? 33.010 -22.818 -36.328 1.00 48.81 270 PHE D O 1
ATOM 5344 N N . ASP D 1 117 ? 32.791 -21.380 -34.570 1.00 41.22 271 ASP D N 1
ATOM 5345 C CA . ASP D 1 117 ? 33.864 -20.448 -34.978 1.00 36.99 271 ASP D CA 1
ATOM 5346 C C . ASP D 1 117 ? 34.624 -19.996 -33.742 1.00 34.67 271 ASP D C 1
ATOM 5347 O O . ASP D 1 117 ? 34.009 -19.843 -32.696 1.00 35.20 271 ASP D O 1
ATOM 5352 N N . ILE D 1 118 ? 35.924 -19.768 -33.894 1.00 35.72 272 ILE D N 1
ATOM 5353 C CA . ILE D 1 118 ? 36.770 -19.062 -32.888 1.00 33.83 272 ILE D CA 1
ATOM 5354 C C . ILE D 1 118 ? 37.104 -17.678 -33.433 1.00 31.46 272 ILE D C 1
ATOM 5355 O O . ILE D 1 118 ? 37.865 -17.569 -34.395 1.00 30.64 272 ILE D O 1
ATOM 5360 N N . PRO D 1 119 ? 36.525 -16.594 -32.858 1.00 29.70 273 PRO D N 1
ATOM 5361 C CA . PRO D 1 119 ? 36.593 -15.257 -33.467 1.00 30.25 273 PRO D CA 1
ATOM 5362 C C . PRO D 1 119 ? 38.016 -14.668 -33.456 1.00 30.72 273 PRO D C 1
ATOM 5363 O O . PRO D 1 119 ? 38.465 -14.152 -32.436 1.00 28.85 273 PRO D O 1
ATOM 5367 N N . THR D 1 120 ? 38.704 -14.767 -34.593 1.00 29.31 274 THR D N 1
ATOM 5368 C CA . THR D 1 120 ? 40.129 -14.373 -34.711 1.00 30.20 274 THR D CA 1
ATOM 5369 C C . THR D 1 120 ? 40.245 -12.898 -34.311 1.00 28.19 274 THR D C 1
ATOM 5370 O O . THR D 1 120 ? 41.248 -12.531 -33.666 1.00 26.00 274 THR D O 1
ATOM 5374 N N . THR D 1 121 ? 39.234 -12.095 -34.646 1.00 26.75 275 THR D N 1
ATOM 5375 C CA . THR D 1 121 ? 39.246 -10.625 -34.429 1.00 25.49 275 THR D CA 1
ATOM 5376 C C . THR D 1 121 ? 39.462 -10.338 -32.942 1.00 25.96 275 THR D C 1
ATOM 5377 O O . THR D 1 121 ? 40.053 -9.284 -32.614 1.00 25.05 275 THR D O 1
ATOM 5381 N N . LEU D 1 122 ? 39.003 -11.242 -32.076 1.00 26.60 276 LEU D N 1
ATOM 5382 C CA . LEU D 1 122 ? 39.038 -11.022 -30.607 1.00 27.11 276 LEU D CA 1
ATOM 5383 C C . LEU D 1 122 ? 40.489 -11.026 -30.121 1.00 27.58 276 LEU D C 1
ATOM 5384 O O . LEU D 1 122 ? 40.761 -10.439 -29.056 1.00 28.17 276 LEU D O 1
ATOM 5389 N N . TYR D 1 123 ? 41.389 -11.630 -30.899 1.00 27.67 277 TYR D N 1
ATOM 5390 C CA . TYR D 1 123 ? 42.854 -11.594 -30.658 1.00 27.12 277 TYR D CA 1
ATOM 5391 C C . TYR D 1 123 ? 43.356 -10.152 -30.640 1.00 25.32 277 TYR D C 1
ATOM 5392 O O . TYR D 1 123 ? 44.261 -9.886 -29.883 1.00 26.62 277 TYR D O 1
ATOM 5401 N N . ALA D 1 124 ? 42.805 -9.263 -31.464 1.00 24.97 278 ALA D N 1
ATOM 5402 C CA . ALA D 1 124 ? 43.170 -7.820 -31.498 1.00 25.62 278 ALA D CA 1
ATOM 5403 C C . ALA D 1 124 ? 42.936 -7.175 -30.127 1.00 27.39 278 ALA D C 1
ATOM 5404 O O . ALA D 1 124 ? 43.699 -6.281 -29.729 1.00 26.64 278 ALA D O 1
ATOM 5406 N N . SER D 1 125 ? 41.864 -7.584 -29.454 1.00 30.34 279 SER D N 1
ATOM 5407 C CA . SER D 1 125 ? 41.533 -7.178 -28.066 1.00 30.13 279 SER D CA 1
ATOM 5408 C C . SER D 1 125 ? 42.744 -7.429 -27.161 1.00 28.71 279 SER D C 1
ATOM 5409 O O . SER D 1 125 ? 43.160 -6.498 -26.447 1.00 28.01 279 SER D O 1
ATOM 5412 N N . TYR D 1 126 ? 43.264 -8.658 -27.173 1.00 28.94 280 TYR D N 1
ATOM 5413 C CA . TYR D 1 126 ? 44.403 -9.089 -26.318 1.00 28.96 280 TYR D CA 1
ATOM 5414 C C . TYR D 1 126 ? 45.613 -8.187 -26.600 1.00 27.20 280 TYR D C 1
ATOM 5415 O O . TYR D 1 126 ? 46.259 -7.690 -25.663 1.00 26.99 280 TYR D O 1
ATOM 5424 N N . LEU D 1 127 ? 45.901 -7.962 -27.877 1.00 25.50 281 LEU D N 1
ATOM 5425 C CA . LEU D 1 127 ? 47.081 -7.178 -28.322 1.00 24.77 281 LEU D CA 1
ATOM 5426 C C . LEU D 1 127 ? 46.929 -5.721 -27.886 1.00 24.24 281 LEU D C 1
ATOM 5427 O O . LEU D 1 127 ? 47.945 -5.106 -27.525 1.00 26.51 281 LEU D O 1
ATOM 5432 N N . THR D 1 128 ? 45.717 -5.174 -27.935 1.00 24.18 282 THR D N 1
ATOM 5433 C CA . THR D 1 128 ? 45.456 -3.767 -27.538 1.00 24.09 282 THR D CA 1
ATOM 5434 C C . THR D 1 128 ? 45.764 -3.626 -26.046 1.00 26.17 282 THR D C 1
ATOM 5435 O O . THR D 1 128 ? 46.458 -2.655 -25.683 1.00 26.18 282 THR D O 1
ATOM 5439 N N . ILE D 1 129 ? 45.308 -4.579 -25.224 1.00 28.23 283 ILE D N 1
ATOM 5440 C CA . ILE D 1 129 ? 45.587 -4.597 -23.759 1.00 30.10 283 ILE D CA 1
ATOM 5441 C C . ILE D 1 129 ? 47.098 -4.635 -23.529 1.00 30.67 283 ILE D C 1
ATOM 5442 O O . ILE D 1 129 ? 47.580 -3.827 -22.724 1.00 30.91 283 ILE D O 1
ATOM 5447 N N . LYS D 1 130 ? 47.812 -5.538 -24.204 1.00 33.24 284 LYS D N 1
ATOM 5448 C CA . LYS D 1 130 ? 49.284 -5.689 -24.054 1.00 35.86 284 LYS D CA 1
ATOM 5449 C C . LYS D 1 130 ? 49.960 -4.363 -24.406 1.00 36.33 284 LYS D C 1
ATOM 5450 O O . LYS D 1 130 ? 51.044 -4.108 -23.878 1.00 42.60 284 LYS D O 1
ATOM 5456 N N . GLU D 1 131 ? 49.320 -3.517 -25.209 1.00 37.05 285 GLU D N 1
ATOM 5457 C CA . GLU D 1 131 ? 49.902 -2.219 -25.634 1.00 38.58 285 GLU D CA 1
ATOM 5458 C C . GLU D 1 131 ? 49.615 -1.109 -24.612 1.00 36.95 285 GLU D C 1
ATOM 5459 O O . GLU D 1 131 ? 50.455 -0.216 -24.461 1.00 37.10 285 GLU D O 1
ATOM 5465 N N . LEU D 1 132 ? 48.467 -1.148 -23.950 1.00 37.79 286 LEU D N 1
ATOM 5466 C CA . LEU D 1 132 ? 47.972 -0.034 -23.104 1.00 38.73 286 LEU D CA 1
ATOM 5467 C C . LEU D 1 132 ? 48.440 -0.202 -21.651 1.00 42.52 286 LEU D C 1
ATOM 5468 O O . LEU D 1 132 ? 48.578 0.826 -20.954 1.00 46.70 286 LEU D O 1
ATOM 5473 N N . PHE D 1 133 ? 48.695 -1.434 -21.206 1.00 43.62 287 PHE D N 1
ATOM 5474 C CA . PHE D 1 133 ? 49.110 -1.738 -19.810 1.00 44.50 287 PHE D CA 1
ATOM 5475 C C . PHE D 1 133 ? 50.556 -2.253 -19.784 1.00 43.76 287 PHE D C 1
ATOM 5476 O O . PHE D 1 133 ? 50.963 -3.089 -20.619 1.00 40.63 287 PHE D O 1
ATOM 5484 N N . THR D 1 134 ? 51.314 -1.775 -18.802 1.00 46.33 288 THR D N 1
ATOM 5485 C CA . THR D 1 134 ? 52.730 -2.172 -18.592 1.00 50.33 288 THR D CA 1
ATOM 5486 C C . THR D 1 134 ? 52.723 -3.631 -18.127 1.00 51.27 288 THR D C 1
ATOM 5487 O O . THR D 1 134 ? 51.728 -4.049 -17.506 1.00 48.24 288 THR D O 1
ATOM 5491 N N . ASP D 1 135 ? 53.788 -4.372 -18.422 1.00 52.53 289 ASP D N 1
ATOM 5492 C CA . ASP D 1 135 ? 53.893 -5.816 -18.090 1.00 56.46 289 ASP D CA 1
ATOM 5493 C C . ASP D 1 135 ? 53.954 -5.974 -16.567 1.00 54.79 289 ASP D C 1
ATOM 5494 O O . ASP D 1 135 ? 53.491 -7.014 -16.050 1.00 49.22 289 ASP D O 1
ATOM 5499 N N . SER D 1 136 ? 54.516 -4.975 -15.884 1.00 54.71 290 SER D N 1
ATOM 5500 C CA . SER D 1 136 ? 54.506 -4.872 -14.403 1.00 53.39 290 SER D CA 1
ATOM 5501 C C . SER D 1 136 ? 53.052 -4.923 -13.930 1.00 49.31 290 SER D C 1
ATOM 5502 O O . SER D 1 136 ? 52.703 -5.829 -13.149 1.00 47.73 290 SER D O 1
ATOM 5505 N N . PHE D 1 137 ? 52.226 -4.005 -14.424 1.00 45.64 291 PHE D N 1
ATOM 5506 C CA . PHE D 1 137 ? 50.809 -3.894 -14.002 1.00 44.55 291 PHE D CA 1
ATOM 5507 C C . PHE D 1 137 ? 50.061 -5.200 -14.314 1.00 45.09 291 PHE D C 1
ATOM 5508 O O . PHE D 1 137 ? 49.265 -5.620 -13.480 1.00 46.41 291 PHE D O 1
ATOM 5516 N N . LEU D 1 138 ? 50.310 -5.822 -15.470 1.00 46.25 292 LEU D N 1
ATOM 5517 C CA . LEU D 1 138 ? 49.550 -7.012 -15.946 1.00 46.44 292 LEU D CA 1
ATOM 5518 C C . LEU D 1 138 ? 49.868 -8.231 -15.074 1.00 48.25 292 LEU D C 1
ATOM 5519 O O . LEU D 1 138 ? 48.943 -9.033 -14.840 1.00 47.85 292 LEU D O 1
ATOM 5524 N N . LYS D 1 139 ? 51.113 -8.360 -14.605 1.00 55.87 293 LYS D N 1
ATOM 5525 C CA . LYS D 1 139 ? 51.579 -9.524 -13.798 1.00 58.32 293 LYS D CA 1
ATOM 5526 C C . LYS D 1 139 ? 51.200 -9.354 -12.321 1.00 54.21 293 LYS D C 1
ATOM 5527 O O . LYS D 1 139 ? 51.432 -10.298 -11.557 1.00 49.68 293 LYS D O 1
ATOM 5533 N N . THR D 1 140 ? 50.605 -8.220 -11.947 1.00 53.60 294 THR D N 1
ATOM 5534 C CA . THR D 1 140 ? 50.230 -7.879 -10.552 1.00 53.38 294 THR D CA 1
ATOM 5535 C C . THR D 1 140 ? 48.773 -8.291 -10.288 1.00 52.21 294 THR D C 1
ATOM 5536 O O . THR D 1 140 ? 47.886 -7.806 -11.010 1.00 46.59 294 THR D O 1
ATOM 5540 N N . GLN D 1 141 ? 48.542 -9.141 -9.280 1.00 54.10 295 GLN D N 1
ATOM 5541 C CA . GLN D 1 141 ? 47.201 -9.405 -8.689 1.00 56.99 295 GLN D CA 1
ATOM 5542 C C . GLN D 1 141 ? 46.192 -9.783 -9.780 1.00 57.00 295 GLN D C 1
ATOM 5543 O O . GLN D 1 141 ? 45.062 -9.228 -9.757 1.00 60.25 295 GLN D O 1
ATOM 5549 N N . ASN D 1 142 ? 46.582 -10.658 -10.710 1.00 52.37 296 ASN D N 1
ATOM 5550 C CA . ASN D 1 142 ? 45.665 -11.271 -11.714 1.00 52.83 296 ASN D CA 1
ATOM 5551 C C . ASN D 1 142 ? 45.047 -10.217 -12.650 1.00 48.65 296 ASN D C 1
ATOM 5552 O O . ASN D 1 142 ? 43.963 -10.488 -13.183 1.00 46.29 296 ASN D O 1
ATOM 5557 N N . ASN D 1 143 ? 45.718 -9.080 -12.879 1.00 45.58 297 ASN D N 1
ATOM 5558 C CA . ASN D 1 143 ? 45.193 -7.943 -13.684 1.00 39.99 297 ASN D CA 1
ATOM 5559 C C . ASN D 1 143 ? 45.006 -8.371 -15.141 1.00 40.43 297 ASN D C 1
ATOM 5560 O O . ASN D 1 143 ? 43.973 -7.982 -15.736 1.00 38.32 297 ASN D O 1
ATOM 5565 N N . GLU D 1 144 ? 45.964 -9.113 -15.708 1.00 38.67 298 GLU D N 1
ATOM 5566 C CA . GLU D 1 144 ? 45.843 -9.595 -17.106 1.00 40.66 298 GLU D CA 1
ATOM 5567 C C . GLU D 1 144 ? 44.529 -10.360 -17.233 1.00 35.75 298 GLU D C 1
ATOM 5568 O O . GLU D 1 144 ? 43.769 -10.029 -18.124 1.00 35.79 298 GLU D O 1
ATOM 5574 N N . ARG D 1 145 ? 44.294 -11.330 -16.349 1.00 36.22 299 ARG D N 1
ATOM 5575 C CA . ARG D 1 145 ? 43.090 -12.202 -16.352 1.00 36.29 299 ARG D CA 1
ATOM 5576 C C . ARG D 1 145 ? 41.834 -11.331 -16.253 1.00 32.98 299 ARG D C 1
ATOM 5577 O O . ARG D 1 145 ? 40.949 -11.467 -17.094 1.00 33.38 299 ARG D O 1
ATOM 5585 N N . LYS D 1 146 ? 41.773 -10.437 -15.280 1.00 32.25 300 LYS D N 1
ATOM 5586 C CA . LYS D 1 146 ? 40.623 -9.515 -15.143 1.00 34.16 300 LYS D CA 1
ATOM 5587 C C . LYS D 1 146 ? 40.371 -8.841 -16.497 1.00 32.91 300 LYS D C 1
ATOM 5588 O O . LYS D 1 146 ? 39.240 -8.876 -16.966 1.00 35.41 300 LYS D O 1
ATOM 5594 N N . LEU D 1 147 ? 41.391 -8.269 -17.127 1.00 31.92 301 LEU D N 1
ATOM 5595 C CA . LEU D 1 147 ? 41.200 -7.399 -18.318 1.00 30.93 301 LEU D CA 1
ATOM 5596 C C . LEU D 1 147 ? 40.734 -8.238 -19.507 1.00 30.04 301 LEU D C 1
ATOM 5597 O O . LEU D 1 147 ? 39.828 -7.777 -20.235 1.00 29.00 301 LEU D O 1
ATOM 5602 N N . ILE D 1 148 ? 41.352 -9.404 -19.708 1.00 28.89 302 ILE D N 1
ATOM 5603 C CA . ILE D 1 148 ? 41.034 -10.321 -20.836 1.00 27.75 302 ILE D CA 1
ATOM 5604 C C . ILE D 1 148 ? 39.585 -10.792 -20.692 1.00 28.97 302 ILE D C 1
ATOM 5605 O O . ILE D 1 148 ? 38.900 -10.799 -21.715 1.00 27.99 302 ILE D O 1
ATOM 5610 N N . ASN D 1 149 ? 39.154 -11.179 -19.485 1.00 31.02 303 ASN D N 1
ATOM 5611 C CA . ASN D 1 149 ? 37.789 -11.714 -19.222 1.00 33.63 303 ASN D CA 1
ATOM 5612 C C . ASN D 1 149 ? 36.755 -10.591 -19.389 1.00 32.87 303 ASN D C 1
ATOM 5613 O O . ASN D 1 149 ? 35.699 -10.847 -19.996 1.00 29.32 303 ASN D O 1
ATOM 5618 N N . LYS D 1 150 ? 37.052 -9.390 -18.893 1.00 33.09 304 LYS D N 1
ATOM 5619 C CA . LYS D 1 150 ? 36.195 -8.202 -19.109 1.00 35.05 304 LYS D CA 1
ATOM 5620 C C . LYS D 1 150 ? 36.026 -7.950 -20.614 1.00 34.42 304 LYS D C 1
ATOM 5621 O O . LYS D 1 150 ? 34.902 -7.644 -21.010 1.00 41.01 304 LYS D O 1
ATOM 5627 N N . GLU D 1 151 ? 37.083 -8.060 -21.423 1.00 32.72 305 GLU D N 1
ATOM 5628 C CA . GLU D 1 151 ? 37.017 -7.821 -22.897 1.00 32.72 305 GLU D CA 1
ATOM 5629 C C . GLU D 1 151 ? 36.193 -8.908 -23.599 1.00 29.93 305 GLU D C 1
ATOM 5630 O O . GLU D 1 151 ? 35.366 -8.537 -24.454 1.00 28.90 305 GLU D O 1
ATOM 5636 N N . ILE D 1 152 ? 36.424 -10.183 -23.274 1.00 27.99 306 ILE D N 1
ATOM 5637 C CA . ILE D 1 152 ? 35.673 -11.346 -23.844 1.00 28.15 306 ILE D CA 1
ATOM 5638 C C . ILE D 1 152 ? 34.185 -11.170 -23.516 1.00 29.58 306 ILE D C 1
ATOM 5639 O O . ILE D 1 152 ? 33.352 -11.389 -24.426 1.00 30.39 306 ILE D O 1
ATOM 5644 N N . ARG D 1 153 ? 33.860 -10.815 -22.269 1.00 29.80 307 ARG D N 1
ATOM 5645 C CA . ARG D 1 153 ? 32.451 -10.705 -21.801 1.00 29.62 307 ARG D CA 1
ATOM 5646 C C . ARG D 1 153 ? 31.789 -9.514 -22.496 1.00 27.16 307 ARG D C 1
ATOM 5647 O O . ARG D 1 153 ? 30.608 -9.634 -22.822 1.00 25.67 307 ARG D O 1
ATOM 5655 N N . ASN D 1 154 ? 32.532 -8.431 -22.730 1.00 26.06 308 ASN D N 1
ATOM 5656 C CA . ASN D 1 154 ? 32.028 -7.226 -23.437 1.00 26.04 308 ASN D CA 1
ATOM 5657 C C . ASN D 1 154 ? 31.751 -7.547 -24.913 1.00 27.62 308 ASN D C 1
ATOM 5658 O O . ASN D 1 154 ? 30.710 -7.066 -25.452 1.00 27.92 308 ASN D O 1
ATOM 5663 N N . PHE D 1 155 ? 32.660 -8.301 -25.542 1.00 26.67 309 PHE D N 1
ATOM 5664 C CA . PHE D 1 155 ? 32.522 -8.829 -26.924 1.00 25.26 309 PHE D CA 1
ATOM 5665 C C . PHE D 1 155 ? 31.185 -9.575 -27.035 1.00 25.93 309 PHE D C 1
ATOM 5666 O O . PHE D 1 155 ? 30.410 -9.209 -27.929 1.00 23.52 309 PHE D O 1
ATOM 5674 N N . GLU D 1 156 ? 30.954 -10.583 -26.173 1.00 27.98 310 GLU D N 1
ATOM 5675 C CA . GLU D 1 156 ? 29.733 -11.438 -26.144 1.00 31.23 310 GLU D CA 1
ATOM 5676 C C . GLU D 1 156 ? 28.517 -10.549 -25.883 1.00 31.54 310 GLU D C 1
ATOM 5677 O O . GLU D 1 156 ? 27.453 -10.765 -26.488 1.00 33.18 310 GLU D O 1
ATOM 5683 N N . ARG D 1 157 ? 28.680 -9.591 -24.980 1.00 31.48 311 ARG D N 1
ATOM 5684 C CA . ARG D 1 157 ? 27.595 -8.690 -24.540 1.00 28.49 311 ARG D CA 1
ATOM 5685 C C . ARG D 1 157 ? 27.194 -7.853 -25.745 1.00 27.27 311 ARG D C 1
ATOM 5686 O O . ARG D 1 157 ? 26.010 -7.653 -25.936 1.00 27.65 311 ARG D O 1
ATOM 5694 N N . THR D 1 158 ? 28.162 -7.418 -26.550 1.00 27.10 312 THR D N 1
ATOM 5695 C CA . THR D 1 158 ? 27.915 -6.548 -27.733 1.00 25.82 312 THR D CA 1
ATOM 5696 C C . THR D 1 158 ? 27.220 -7.368 -28.826 1.00 26.98 312 THR D C 1
ATOM 5697 O O . THR D 1 158 ? 26.354 -6.809 -29.501 1.00 27.77 312 THR D O 1
ATOM 5701 N N . LEU D 1 159 ? 27.585 -8.641 -28.997 1.00 28.22 313 LEU D N 1
ATOM 5702 C CA . LEU D 1 159 ? 26.937 -9.564 -29.966 1.00 28.82 313 LEU D CA 1
ATOM 5703 C C . LEU D 1 159 ? 25.474 -9.783 -29.576 1.00 31.90 313 LEU D C 1
ATOM 5704 O O . LEU D 1 159 ? 24.608 -9.651 -30.462 1.00 31.11 313 LEU D O 1
ATOM 5709 N N . SER D 1 160 ? 25.227 -10.137 -28.309 1.00 34.87 314 SER D N 1
ATOM 5710 C CA . SER D 1 160 ? 23.873 -10.331 -27.711 1.00 36.28 314 SER D CA 1
ATOM 5711 C C . SER D 1 160 ? 22.991 -9.095 -27.976 1.00 33.64 314 SER D C 1
ATOM 5712 O O . SER D 1 160 ? 21.877 -9.268 -28.492 1.00 29.21 314 SER D O 1
ATOM 5715 N N . LYS D 1 161 ? 23.504 -7.903 -27.661 1.00 33.05 315 LYS D N 1
ATOM 5716 C CA . LYS D 1 161 ? 22.805 -6.594 -27.766 1.00 36.01 315 LYS D CA 1
ATOM 5717 C C . LYS D 1 161 ? 22.525 -6.300 -29.244 1.00 36.42 315 LYS D C 1
ATOM 5718 O O . LYS D 1 161 ? 21.488 -5.691 -29.532 1.00 36.53 315 LYS D O 1
ATOM 5724 N N . LEU D 1 162 ? 23.394 -6.750 -30.153 1.00 39.87 316 LEU D N 1
ATOM 5725 C CA . LEU D 1 162 ? 23.287 -6.436 -31.608 1.00 40.54 316 LEU D CA 1
ATOM 5726 C C . LEU D 1 162 ? 22.233 -7.335 -32.261 1.00 43.96 316 LEU D C 1
ATOM 5727 O O . LEU D 1 162 ? 21.511 -6.835 -33.151 1.00 45.20 316 LEU D O 1
ATOM 5732 N N . ILE D 1 163 ? 22.149 -8.598 -31.832 1.00 45.65 317 ILE D N 1
ATOM 5733 C CA . ILE D 1 163 ? 21.159 -9.590 -32.348 1.00 45.77 317 ILE D CA 1
ATOM 5734 C C . ILE D 1 163 ? 19.762 -9.222 -31.829 1.00 49.71 317 ILE D C 1
ATOM 5735 O O . ILE D 1 163 ? 18.804 -9.305 -32.611 1.00 48.17 317 ILE D O 1
ATOM 5740 N N . ASP D 1 164 ? 19.635 -8.839 -30.558 1.00 55.92 318 ASP D N 1
ATOM 5741 C CA . ASP D 1 164 ? 18.313 -8.536 -29.949 1.00 58.34 318 ASP D CA 1
ATOM 5742 C C . ASP D 1 164 ? 17.751 -7.234 -30.521 1.00 66.41 318 ASP D C 1
ATOM 5743 O O . ASP D 1 164 ? 16.519 -7.096 -30.512 1.00 74.67 318 ASP D O 1
ATOM 5748 N N . ASP D 1 165 ? 18.609 -6.328 -31.001 1.00 74.95 319 ASP D N 1
ATOM 5749 C CA . ASP D 1 165 ? 18.196 -4.995 -31.524 1.00 78.90 319 ASP D CA 1
ATOM 5750 C C . ASP D 1 165 ? 17.782 -5.135 -32.995 1.00 80.12 319 ASP D C 1
ATOM 5751 O O . ASP D 1 165 ? 17.459 -4.106 -33.619 1.00 85.82 319 ASP D O 1
ATOM 5756 N N . THR D 1 166 ? 17.814 -6.354 -33.538 1.00 79.73 320 THR D N 1
ATOM 5757 C CA . THR D 1 166 ? 17.339 -6.665 -34.909 1.00 83.98 320 THR D CA 1
ATOM 5758 C C . THR D 1 166 ? 16.231 -7.712 -34.760 1.00 90.67 320 THR D C 1
ATOM 5759 O O . THR D 1 166 ? 15.229 -7.402 -34.081 1.00 87.44 320 THR D O 1
ATOM 5763 N N . ILE D 1 167 ? 16.393 -8.901 -35.344 1.00 99.59 321 ILE D N 1
ATOM 5764 C CA . ILE D 1 167 ? 15.471 -10.042 -35.072 1.00 103.73 321 ILE D CA 1
ATOM 5765 C C . ILE D 1 167 ? 16.306 -11.209 -34.545 1.00 99.60 321 ILE D C 1
ATOM 5766 O O . ILE D 1 167 ? 17.250 -11.637 -35.239 1.00 85.57 321 ILE D O 1
ATOM 5771 N N . GLU D 1 168 ? 15.945 -11.694 -33.360 1.00 107.62 322 GLU D N 1
ATOM 5772 C CA . GLU D 1 168 ? 16.677 -12.762 -32.630 1.00 115.02 322 GLU D CA 1
ATOM 5773 C C . GLU D 1 168 ? 16.313 -14.117 -33.238 1.00 123.61 322 GLU D C 1
ATOM 5774 O O . GLU D 1 168 ? 15.305 -14.709 -32.800 1.00 124.49 322 GLU D O 1
ATOM 5780 N N . GLU D 1 169 ? 17.102 -14.596 -34.202 1.00 133.55 323 GLU D N 1
ATOM 5781 C CA . GLU D 1 169 ? 16.908 -15.960 -34.759 1.00 141.03 323 GLU D CA 1
ATOM 5782 C C . GLU D 1 169 ? 17.239 -16.988 -33.663 1.00 145.31 323 GLU D C 1
ATOM 5783 O O . GLU D 1 169 ? 16.842 -18.159 -33.827 1.00 153.16 323 GLU D O 1
ATOM 5789 N N . LYS D 1 170 ? 17.902 -16.567 -32.575 1.00 138.90 324 LYS D N 1
ATOM 5790 C CA . LYS D 1 170 ? 18.349 -17.460 -31.468 1.00 133.29 324 LYS D CA 1
ATOM 5791 C C . LYS D 1 170 ? 19.142 -18.622 -32.072 1.00 129.70 324 LYS D C 1
ATOM 5792 O O . LYS D 1 170 ? 18.823 -19.793 -31.767 1.00 121.60 324 LYS D O 1
ATOM 5798 N N . PHE D 1 171 ? 20.125 -18.278 -32.911 1.00 126.17 325 PHE D N 1
ATOM 5799 C CA . PHE D 1 171 ? 20.926 -19.203 -33.761 1.00 119.86 325 PHE D CA 1
ATOM 5800 C C . PHE D 1 171 ? 22.295 -19.477 -33.120 1.00 114.42 325 PHE D C 1
ATOM 5801 O O . PHE D 1 171 ? 23.011 -20.370 -33.632 1.00 118.53 325 PHE D O 1
ATOM 5809 N N . TYR D 1 172 ? 22.642 -18.776 -32.032 1.00 96.95 326 TYR D N 1
ATOM 5810 C CA . TYR D 1 172 ? 24.044 -18.702 -31.540 1.00 84.11 326 TYR D CA 1
ATOM 5811 C C . TYR D 1 172 ? 24.113 -18.983 -30.039 1.00 72.62 326 TYR D C 1
ATOM 5812 O O . TYR D 1 172 ? 23.237 -18.548 -29.284 1.00 70.22 326 TYR D O 1
ATOM 5821 N N . LYS D 1 173 ? 25.153 -19.725 -29.658 1.00 64.68 327 LYS D N 1
ATOM 5822 C CA . LYS D 1 173 ? 25.580 -19.955 -28.259 1.00 58.82 327 LYS D CA 1
ATOM 5823 C C . LYS D 1 173 ? 27.019 -19.450 -28.137 1.00 51.59 327 LYS D C 1
ATOM 5824 O O . LYS D 1 173 ? 27.793 -19.636 -29.091 1.00 45.91 327 LYS D O 1
ATOM 5830 N N . PHE D 1 174 ? 27.347 -18.795 -27.025 1.00 47.99 328 PHE D N 1
ATOM 5831 C CA . PHE D 1 174 ? 28.695 -18.236 -26.749 1.00 44.79 328 PHE D CA 1
ATOM 5832 C C . PHE D 1 174 ? 29.256 -18.915 -25.508 1.00 43.58 328 PHE D C 1
ATOM 5833 O O . PHE D 1 174 ? 28.720 -18.667 -24.417 1.00 46.59 328 PHE D O 1
ATOM 5841 N N . THR D 1 175 ? 30.291 -19.735 -25.686 1.00 44.99 329 THR D N 1
ATOM 5842 C CA . THR D 1 175 ? 30.934 -20.521 -24.601 1.00 50.12 329 THR D CA 1
ATOM 5843 C C . THR D 1 175 ? 32.424 -20.152 -24.519 1.00 48.79 329 THR D C 1
ATOM 5844 O O . THR D 1 175 ? 33.085 -19.996 -25.563 1.00 46.18 329 THR D O 1
ATOM 5848 N N . ILE D 1 176 ? 32.918 -19.976 -23.297 1.00 47.70 330 ILE D N 1
ATOM 5849 C CA . ILE D 1 176 ? 34.356 -19.740 -22.996 1.00 44.64 330 ILE D CA 1
ATOM 5850 C C . ILE D 1 176 ? 34.939 -21.071 -22.509 1.00 47.13 330 ILE D C 1
ATOM 5851 O O . ILE D 1 176 ? 34.200 -21.834 -21.869 1.00 55.75 330 ILE D O 1
ATOM 5856 N N . TYR D 1 177 ? 36.195 -21.371 -22.831 1.00 47.12 331 TYR D N 1
ATOM 5857 C CA . TYR D 1 177 ? 36.859 -22.643 -22.440 1.00 49.78 331 TYR D CA 1
ATOM 5858 C C . TYR D 1 177 ? 38.307 -22.348 -22.017 1.00 54.18 331 TYR D C 1
ATOM 5859 O O . TYR D 1 177 ? 38.838 -22.891 -21.033 1.00 52.46 331 TYR D O 1
ATOM 5869 N N . PHE E 1 5 ? 1.873 -2.180 -38.294 1.00 51.42 159 PHE E N 1
ATOM 5870 C CA . PHE E 1 5 ? 2.225 -1.748 -36.914 1.00 55.02 159 PHE E CA 1
ATOM 5871 C C . PHE E 1 5 ? 1.119 -0.853 -36.339 1.00 53.75 159 PHE E C 1
ATOM 5872 O O . PHE E 1 5 ? 0.971 0.287 -36.824 1.00 55.59 159 PHE E O 1
ATOM 5880 N N . ASN E 1 6 ? 0.427 -1.334 -35.297 1.00 53.54 160 ASN E N 1
ATOM 5881 C CA . ASN E 1 6 ? -0.662 -0.613 -34.579 1.00 55.26 160 ASN E CA 1
ATOM 5882 C C . ASN E 1 6 ? -0.074 0.178 -33.404 1.00 53.03 160 ASN E C 1
ATOM 5883 O O . ASN E 1 6 ? 0.533 -0.453 -32.523 1.00 53.69 160 ASN E O 1
ATOM 5888 N N . TYR E 1 7 ? -0.248 1.504 -33.421 1.00 51.69 161 TYR E N 1
ATOM 5889 C CA . TYR E 1 7 ? 0.139 2.461 -32.346 1.00 48.95 161 TYR E CA 1
ATOM 5890 C C . TYR E 1 7 ? -1.012 3.466 -32.200 1.00 45.00 161 TYR E C 1
ATOM 5891 O O . TYR E 1 7 ? -1.516 3.929 -33.244 1.00 43.42 161 TYR E O 1
ATOM 5900 N N . THR E 1 8 ? -1.467 3.707 -30.964 1.00 44.13 162 THR E N 1
ATOM 5901 C CA . THR E 1 8 ? -2.480 4.740 -30.608 1.00 44.11 162 THR E CA 1
ATOM 5902 C C . THR E 1 8 ? -1.788 5.819 -29.765 1.00 40.10 162 THR E C 1
ATOM 5903 O O . THR E 1 8 ? -0.921 5.498 -28.931 1.00 44.06 162 THR E O 1
ATOM 5907 N N . VAL E 1 9 ? -2.138 7.066 -30.025 1.00 36.07 163 VAL E N 1
ATOM 5908 C CA . VAL E 1 9 ? -1.735 8.232 -29.203 1.00 35.13 163 VAL E CA 1
ATOM 5909 C C . VAL E 1 9 ? -3.001 8.842 -28.626 1.00 33.43 163 VAL E C 1
ATOM 5910 O O . VAL E 1 9 ? -4.076 8.626 -29.195 1.00 39.50 163 VAL E O 1
ATOM 5914 N N . LEU E 1 10 ? -2.879 9.594 -27.547 1.00 30.22 164 LEU E N 1
ATOM 5915 C CA . LEU E 1 10 ? -4.004 10.418 -27.070 1.00 28.01 164 LEU E CA 1
ATOM 5916 C C . LEU E 1 10 ? -4.166 11.580 -28.027 1.00 26.88 164 LEU E C 1
ATOM 5917 O O . LEU E 1 10 ? -3.174 12.091 -28.535 1.00 29.11 164 LEU E O 1
ATOM 5922 N N . PRO E 1 11 ? -5.413 11.986 -28.357 1.00 27.20 165 PRO E N 1
ATOM 5923 C CA . PRO E 1 11 ? -5.633 13.075 -29.310 1.00 26.52 165 PRO E CA 1
ATOM 5924 C C . PRO E 1 11 ? -4.861 14.360 -28.957 1.00 27.12 165 PRO E C 1
ATOM 5925 O O . PRO E 1 11 ? -4.305 14.943 -29.878 1.00 31.97 165 PRO E O 1
ATOM 5929 N N . SER E 1 12 ? -4.770 14.743 -27.678 1.00 23.91 166 SER E N 1
ATOM 5930 C CA . SER E 1 12 ? -4.203 16.059 -27.282 1.00 23.76 166 SER E CA 1
ATOM 5931 C C . SER E 1 12 ? -2.673 16.099 -27.468 1.00 23.03 166 SER E C 1
ATOM 5932 O O . SER E 1 12 ? -2.115 17.209 -27.444 1.00 23.82 166 SER E O 1
ATOM 5935 N N . THR E 1 13 ? -2.010 14.954 -27.642 1.00 20.90 167 THR E N 1
ATOM 5936 C CA . THR E 1 13 ? -0.529 14.859 -27.750 1.00 19.87 167 THR E CA 1
ATOM 5937 C C . THR E 1 13 ? -0.050 15.566 -29.024 1.00 19.27 167 THR E C 1
ATOM 5938 O O . THR E 1 13 ? 0.836 16.419 -28.940 1.00 16.51 167 THR E O 1
ATOM 5942 N N . SER E 1 14 ? -0.617 15.194 -30.173 1.00 20.89 168 SER E N 1
ATOM 5943 C CA . SER E 1 14 ? -0.297 15.784 -31.506 1.00 20.93 168 SER E CA 1
ATOM 5944 C C . SER E 1 14 ? -0.718 17.262 -31.523 1.00 20.74 168 SER E C 1
ATOM 5945 O O . SER E 1 14 ? 0.041 18.091 -32.051 1.00 20.90 168 SER E O 1
ATOM 5948 N N . LEU E 1 15 ? -1.852 17.604 -30.920 1.00 20.57 169 LEU E N 1
ATOM 5949 C CA . LEU E 1 15 ? -2.291 19.021 -30.859 1.00 22.04 169 LEU E CA 1
ATOM 5950 C C . LEU E 1 15 ? -1.226 19.849 -30.128 1.00 22.59 169 LEU E C 1
ATOM 5951 O O . LEU E 1 15 ? -0.923 20.969 -30.562 1.00 23.44 169 LEU E O 1
ATOM 5956 N N . ALA E 1 16 ? -0.687 19.320 -29.040 1.00 23.82 170 ALA E N 1
ATOM 5957 C CA . ALA E 1 16 ? 0.326 20.014 -28.221 1.00 24.21 170 ALA E CA 1
ATOM 5958 C C . ALA E 1 16 ? 1.594 20.133 -29.064 1.00 24.91 170 ALA E C 1
ATOM 5959 O O . ALA E 1 16 ? 2.212 21.205 -29.049 1.00 29.35 170 ALA E O 1
ATOM 5961 N N . VAL E 1 17 ? 1.960 19.075 -29.785 1.00 22.80 171 VAL E N 1
ATOM 5962 C CA . VAL E 1 17 ? 3.196 19.080 -30.610 1.00 22.14 171 VAL E CA 1
ATOM 5963 C C . VAL E 1 17 ? 3.096 20.251 -31.582 1.00 21.73 171 VAL E C 1
ATOM 5964 O O . VAL E 1 17 ? 4.014 21.067 -31.588 1.00 20.82 171 VAL E O 1
ATOM 5968 N N . GLY E 1 18 ? 2.015 20.303 -32.366 1.00 22.36 172 GLY E N 1
ATOM 5969 C CA . GLY E 1 18 ? 1.722 21.403 -33.304 1.00 22.41 172 GLY E CA 1
ATOM 5970 C C . GLY E 1 18 ? 1.698 22.744 -32.591 1.00 22.09 172 GLY E C 1
ATOM 5971 O O . GLY E 1 18 ? 2.408 23.650 -33.002 1.00 22.90 172 GLY E O 1
ATOM 5972 N N . TYR E 1 19 ? 0.929 22.866 -31.519 1.00 23.48 173 TYR E N 1
ATOM 5973 C CA . TYR E 1 19 ? 0.773 24.139 -30.772 1.00 24.28 173 TYR E CA 1
ATOM 5974 C C . TYR E 1 19 ? 2.152 24.663 -30.361 1.00 27.22 173 TYR E C 1
ATOM 5975 O O . TYR E 1 19 ? 2.353 25.879 -30.380 1.00 30.25 173 TYR E O 1
ATOM 5984 N N . TYR E 1 20 ? 3.076 23.779 -29.987 1.00 28.41 174 TYR E N 1
ATOM 5985 C CA . TYR E 1 20 ? 4.434 24.181 -29.551 1.00 29.99 174 TYR E CA 1
ATOM 5986 C C . TYR E 1 20 ? 5.266 24.608 -30.765 1.00 31.50 174 TYR E C 1
ATOM 5987 O O . TYR E 1 20 ? 5.697 25.771 -30.816 1.00 34.48 174 TYR E O 1
ATOM 5996 N N . TYR E 1 21 ? 5.493 23.688 -31.700 1.00 30.63 175 TYR E N 1
ATOM 5997 C CA . TYR E 1 21 ? 6.440 23.851 -32.834 1.00 31.20 175 TYR E CA 1
ATOM 5998 C C . TYR E 1 21 ? 5.894 24.782 -33.934 1.00 32.16 175 TYR E C 1
ATOM 5999 O O . TYR E 1 21 ? 6.712 25.281 -34.743 1.00 33.43 175 TYR E O 1
ATOM 6008 N N . ASN E 1 22 ? 4.581 25.018 -33.998 1.00 30.36 176 ASN E N 1
ATOM 6009 C CA . ASN E 1 22 ? 3.984 25.850 -35.075 1.00 28.82 176 ASN E CA 1
ATOM 6010 C C . ASN E 1 22 ? 3.461 27.161 -34.500 1.00 29.81 176 ASN E C 1
ATOM 6011 O O . ASN E 1 22 ? 2.847 27.905 -35.253 1.00 31.77 176 ASN E O 1
ATOM 6016 N N . PHE E 1 23 ? 3.697 27.454 -33.226 1.00 33.13 177 PHE E N 1
ATOM 6017 C CA . PHE E 1 23 ? 3.148 28.683 -32.596 1.00 36.60 177 PHE E CA 1
ATOM 6018 C C . PHE E 1 23 ? 4.126 29.212 -31.538 1.00 40.81 177 PHE E C 1
ATOM 6019 O O . PHE E 1 23 ? 4.792 30.229 -31.806 1.00 45.81 177 PHE E O 1
ATOM 6027 N N . LEU E 1 24 ? 4.227 28.538 -30.393 1.00 43.36 178 LEU E N 1
ATOM 6028 C CA . LEU E 1 24 ? 4.955 29.054 -29.205 1.00 50.28 178 LEU E CA 1
ATOM 6029 C C . LEU E 1 24 ? 6.425 29.321 -29.550 1.00 52.35 178 LEU E C 1
ATOM 6030 O O . LEU E 1 24 ? 6.894 30.450 -29.311 1.00 53.11 178 LEU E O 1
ATOM 6035 N N . ARG E 1 25 ? 7.130 28.313 -30.057 1.00 54.47 179 ARG E N 1
ATOM 6036 C CA . ARG E 1 25 ? 8.579 28.425 -30.354 1.00 60.88 179 ARG E CA 1
ATOM 6037 C C . ARG E 1 25 ? 8.796 29.472 -31.457 1.00 66.59 179 ARG E C 1
ATOM 6038 O O . ARG E 1 25 ? 9.826 30.172 -31.395 1.00 74.16 179 ARG E O 1
ATOM 6046 N N . GLU E 1 26 ? 7.864 29.592 -32.411 1.00 65.54 180 GLU E N 1
ATOM 6047 C CA . GLU E 1 26 ? 7.966 30.560 -33.538 1.00 67.41 180 GLU E CA 1
ATOM 6048 C C . GLU E 1 26 ? 7.939 31.977 -32.956 1.00 70.16 180 GLU E C 1
ATOM 6049 O O . GLU E 1 26 ? 8.767 32.797 -33.386 1.00 81.49 180 GLU E O 1
ATOM 6055 N N . ILE E 1 27 ? 7.035 32.244 -32.010 1.00 68.26 181 ILE E N 1
ATOM 6056 C CA . ILE E 1 27 ? 6.966 33.536 -31.261 1.00 71.34 181 ILE E CA 1
ATOM 6057 C C . ILE E 1 27 ? 8.294 33.744 -30.530 1.00 71.66 181 ILE E C 1
ATOM 6058 O O . ILE E 1 27 ? 8.796 34.886 -30.543 1.00 69.23 181 ILE E O 1
ATOM 6063 N N . LEU E 1 28 ? 8.819 32.687 -29.900 1.00 72.92 182 LEU E N 1
ATOM 6064 C CA . LEU E 1 28 ? 10.118 32.723 -29.180 1.00 76.64 182 LEU E CA 1
ATOM 6065 C C . LEU E 1 28 ? 11.220 33.152 -30.163 1.00 73.51 182 LEU E C 1
ATOM 6066 O O . LEU E 1 28 ? 12.012 34.034 -29.793 1.00 66.21 182 LEU E O 1
ATOM 6071 N N . GLU E 1 29 ? 11.262 32.569 -31.367 1.00 73.81 183 GLU E N 1
ATOM 6072 C CA . GLU E 1 29 ? 12.319 32.852 -32.382 1.00 79.99 183 GLU E CA 1
ATOM 6073 C C . GLU E 1 29 ? 12.139 34.257 -32.967 1.00 82.19 183 GLU E C 1
ATOM 6074 O O . GLU E 1 29 ? 13.131 34.805 -33.461 1.00 91.64 183 GLU E O 1
ATOM 6080 N N . ALA E 1 30 ? 10.919 34.798 -32.964 1.00 82.59 184 ALA E N 1
ATOM 6081 C CA . ALA E 1 30 ? 10.644 36.202 -33.352 1.00 82.88 184 ALA E CA 1
ATOM 6082 C C . ALA E 1 30 ? 11.143 37.133 -32.241 1.00 88.57 184 ALA E C 1
ATOM 6083 O O . ALA E 1 30 ? 11.690 38.198 -32.568 1.00 103.14 184 ALA E O 1
ATOM 6085 N N . PHE E 1 31 ? 10.974 36.736 -30.979 1.00 87.51 185 PHE E N 1
ATOM 6086 C CA . PHE E 1 31 ? 11.490 37.478 -29.799 1.00 90.93 185 PHE E CA 1
ATOM 6087 C C . PHE E 1 31 ? 13.021 37.491 -29.828 1.00 97.47 185 PHE E C 1
ATOM 6088 O O . PHE E 1 31 ? 13.611 38.588 -29.798 1.00 108.80 185 PHE E O 1
ATOM 6096 N N . ASN E 1 32 ? 13.646 36.312 -29.896 1.00 100.13 186 ASN E N 1
ATOM 6097 C CA . ASN E 1 32 ? 15.127 36.168 -29.862 1.00 98.25 186 ASN E CA 1
ATOM 6098 C C . ASN E 1 32 ? 15.713 36.658 -31.193 1.00 98.17 186 ASN E C 1
ATOM 6099 O O . ASN E 1 32 ? 16.951 36.701 -31.296 1.00 94.26 186 ASN E O 1
ATOM 6104 N N . ASN E 1 33 ? 14.847 37.062 -32.128 1.00 100.09 187 ASN E N 1
ATOM 6105 C CA . ASN E 1 33 ? 15.343 37.678 -33.388 1.00 100.69 187 ASN E CA 1
ATOM 6106 C C . ASN E 1 33 ? 15.097 39.175 -33.270 1.00 106.79 187 ASN E C 1
ATOM 6107 O O . ASN E 1 33 ? 15.280 39.866 -34.288 1.00 105.76 187 ASN E O 1
ATOM 6112 N N . GLN E 1 34 ? 14.586 39.628 -32.121 1.00 111.11 188 GLN E N 1
ATOM 6113 C CA . GLN E 1 34 ? 14.446 41.086 -31.832 1.00 110.12 188 GLN E CA 1
ATOM 6114 C C . GLN E 1 34 ? 13.336 41.710 -32.675 1.00 103.86 188 GLN E C 1
ATOM 6115 O O . GLN E 1 34 ? 13.127 42.928 -32.556 1.00 95.88 188 GLN E O 1
ATOM 6121 N N . LYS E 1 35 ? 12.606 40.899 -33.433 1.00 99.91 189 LYS E N 1
ATOM 6122 C CA . LYS E 1 35 ? 11.477 41.499 -34.165 1.00 107.76 189 LYS E CA 1
ATOM 6123 C C . LYS E 1 35 ? 10.580 42.109 -33.089 1.00 113.69 189 LYS E C 1
ATOM 6124 O O . LYS E 1 35 ? 10.309 41.419 -32.094 1.00 124.00 189 LYS E O 1
ATOM 6130 N N . SER E 1 36 ? 10.140 43.351 -33.274 1.00 110.65 190 SER E N 1
ATOM 6131 C CA . SER E 1 36 ? 9.357 44.006 -32.200 1.00 108.01 190 SER E CA 1
ATOM 6132 C C . SER E 1 36 ? 7.897 43.597 -32.321 1.00 106.87 19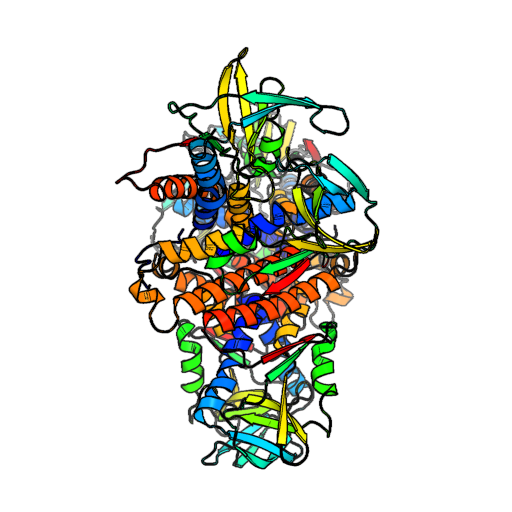0 SER E C 1
ATOM 6133 O O . SER E 1 36 ? 7.548 42.880 -33.276 1.00 105.23 190 SER E O 1
ATOM 6136 N N . ILE E 1 37 ? 7.080 44.084 -31.399 1.00 100.43 191 ILE E N 1
ATOM 6137 C CA . ILE E 1 37 ? 5.623 43.759 -31.425 1.00 99.90 191 ILE E CA 1
ATOM 6138 C C . ILE E 1 37 ? 4.850 45.031 -31.776 1.00 102.02 191 ILE E C 1
ATOM 6139 O O . ILE E 1 37 ? 5.056 46.045 -31.090 1.00 122.18 191 ILE E O 1
ATOM 6144 N N . GLN E 1 38 ? 4.025 44.981 -32.827 1.00 97.30 192 GLN E N 1
ATOM 6145 C CA . GLN E 1 38 ? 3.119 46.096 -33.210 1.00 99.69 192 GLN E CA 1
ATOM 6146 C C . GLN E 1 38 ? 1.785 45.903 -32.489 1.00 92.08 192 GLN E C 1
ATOM 6147 O O . GLN E 1 38 ? 1.058 44.957 -32.832 1.00 89.43 192 GLN E O 1
ATOM 6153 N N . ILE E 1 39 ? 1.493 46.796 -31.542 1.00 89.34 193 ILE E N 1
ATOM 6154 C CA . ILE E 1 39 ? 0.276 46.789 -30.682 1.00 85.53 193 ILE E CA 1
ATOM 6155 C C . ILE E 1 39 ? -0.817 47.563 -31.411 1.00 84.56 193 ILE E C 1
ATOM 6156 O O . ILE E 1 39 ? -0.555 48.711 -31.814 1.00 97.03 193 ILE E O 1
ATOM 6161 N N . ILE E 1 40 ? -1.979 46.942 -31.586 1.00 81.53 194 ILE E N 1
ATOM 6162 C CA . ILE E 1 40 ? -3.170 47.595 -32.198 1.00 86.04 194 ILE E CA 1
ATOM 6163 C C . ILE E 1 40 ? -3.894 48.384 -31.101 1.00 96.28 194 ILE E C 1
ATOM 6164 O O . ILE E 1 40 ? -4.821 47.818 -30.472 1.00 98.97 194 ILE E O 1
ATOM 6169 N N . LEU E 1 41 ? -3.471 49.630 -30.867 1.00 102.67 195 LEU E N 1
ATOM 6170 C CA . LEU E 1 41 ? -4.037 50.502 -29.801 1.00 104.02 195 LEU E CA 1
ATOM 6171 C C . LEU E 1 41 ? -5.457 50.944 -30.171 1.00 103.39 195 LEU E C 1
ATOM 6172 O O . LEU E 1 41 ? -6.324 50.954 -29.273 1.00 99.88 195 LEU E O 1
ATOM 6177 N N . GLU E 1 42 ? -5.684 51.327 -31.425 1.00 103.49 196 GLU E N 1
ATOM 6178 C CA . GLU E 1 42 ? -7.001 51.860 -31.851 1.00 101.78 196 GLU E CA 1
ATOM 6179 C C . GLU E 1 42 ? -7.413 51.176 -33.148 1.00 94.85 196 GLU E C 1
ATOM 6180 O O . GLU E 1 42 ? -6.524 50.912 -33.980 1.00 90.13 196 GLU E O 1
ATOM 6186 N N . ARG E 1 43 ? -8.710 50.910 -33.301 1.00 86.55 197 ARG E N 1
ATOM 6187 C CA . ARG E 1 43 ? -9.257 50.238 -34.503 1.00 84.45 197 ARG E CA 1
ATOM 6188 C C . ARG E 1 43 ? -10.599 50.878 -34.851 1.00 90.29 197 ARG E C 1
ATOM 6189 O O . ARG E 1 43 ? -11.163 51.587 -33.999 1.00 89.07 197 ARG E O 1
ATOM 6197 N N . ASP E 1 44 ? -11.065 50.663 -36.078 1.00 102.88 198 ASP E N 1
ATOM 6198 C CA . ASP E 1 44 ? -12.359 51.217 -36.548 1.00 105.81 198 ASP E CA 1
ATOM 6199 C C . ASP E 1 44 ? -13.459 50.201 -36.232 1.00 101.39 198 ASP E C 1
ATOM 6200 O O . ASP E 1 44 ? -13.144 49.118 -35.697 1.00 93.81 198 ASP E O 1
ATOM 6205 N N . ARG E 1 45 ? -14.695 50.557 -36.571 1.00 97.84 199 ARG E N 1
ATOM 6206 C CA . ARG E 1 45 ? -15.907 49.744 -36.293 1.00 94.96 199 ARG E CA 1
ATOM 6207 C C . ARG E 1 45 ? -15.941 48.539 -37.240 1.00 98.91 199 ARG E C 1
ATOM 6208 O O . ARG E 1 45 ? -16.714 47.599 -36.965 1.00 101.68 199 ARG E O 1
ATOM 6216 N N . THR E 1 46 ? -15.116 48.544 -38.292 1.00 101.97 200 THR E N 1
ATOM 6217 C CA . THR E 1 46 ? -15.094 47.481 -39.334 1.00 110.13 200 THR E CA 1
ATOM 6218 C C . THR E 1 46 ? -14.172 46.335 -38.906 1.00 113.11 200 THR E C 1
ATOM 6219 O O . THR E 1 46 ? -13.898 45.463 -39.757 1.00 115.30 200 THR E O 1
ATOM 6223 N N . GLY E 1 47 ? -13.716 46.327 -37.651 1.00 111.46 201 GLY E N 1
ATOM 6224 C CA . GLY E 1 47 ? -12.701 45.368 -37.183 1.00 107.01 201 GLY E CA 1
ATOM 6225 C C . GLY E 1 47 ? -11.408 45.531 -37.962 1.00 108.84 201 GLY E C 1
ATOM 6226 O O . GLY E 1 47 ? -10.814 44.500 -38.327 1.00 113.05 201 GLY E O 1
ATOM 6227 N N . LYS E 1 48 ? -10.997 46.775 -38.237 1.00 106.27 202 LYS E N 1
ATOM 6228 C CA . LYS E 1 48 ? -9.723 47.066 -38.946 1.00 106.71 202 LYS E CA 1
ATOM 6229 C C . LYS E 1 48 ? -8.850 47.957 -38.074 1.00 104.22 202 LYS E C 1
ATOM 6230 O O . LYS E 1 48 ? -9.308 48.978 -37.572 1.00 103.52 202 LYS E O 1
ATOM 6236 N N . PRO E 1 49 ? -7.563 47.595 -37.881 1.00 108.34 203 PRO E N 1
ATOM 6237 C CA . PRO E 1 49 ? -6.642 48.392 -37.072 1.00 108.85 203 PRO E CA 1
ATOM 6238 C C . PRO E 1 49 ? -6.413 49.793 -37.656 1.00 108.79 203 PRO E C 1
ATOM 6239 O O . PRO E 1 49 ? -6.450 49.934 -38.869 1.00 108.70 203 PRO E O 1
ATOM 6243 N N . THR E 1 50 ? -6.203 50.780 -36.781 1.00 107.57 204 THR E N 1
ATOM 6244 C CA . THR E 1 50 ? -5.854 52.174 -37.163 1.00 100.25 204 THR E CA 1
ATOM 6245 C C . THR E 1 50 ? -4.469 52.515 -36.597 1.00 99.84 204 THR E C 1
ATOM 6246 O O . THR E 1 50 ? -3.610 52.941 -37.391 1.00 99.52 204 THR E O 1
ATOM 6250 N N . LYS E 1 51 ? -4.247 52.304 -35.295 1.00 101.67 205 LYS E N 1
ATOM 6251 C CA . LYS E 1 51 ? -2.967 52.661 -34.621 1.00 102.76 205 LYS E CA 1
ATOM 6252 C C . LYS E 1 51 ? -2.133 51.416 -34.301 1.00 95.28 205 LYS E C 1
ATOM 6253 O O . LYS E 1 51 ? -2.594 50.595 -33.498 1.00 89.33 205 LYS E O 1
ATOM 6259 N N . THR E 1 52 ? -0.934 51.314 -34.879 1.00 95.25 206 THR E N 1
ATOM 6260 C CA . THR E 1 52 ? 0.051 50.235 -34.590 1.00 99.29 206 THR E CA 1
ATOM 6261 C C . THR E 1 52 ? 1.261 50.860 -33.888 1.00 96.56 206 THR E C 1
ATOM 6262 O O . THR E 1 52 ? 1.893 51.750 -34.480 1.00 101.01 206 THR E O 1
ATOM 6266 N N . ILE E 1 53 ? 1.556 50.412 -32.669 1.00 91.52 207 ILE E N 1
ATOM 6267 C CA . ILE E 1 53 ? 2.691 50.914 -31.840 1.00 93.60 207 ILE E CA 1
ATOM 6268 C C . ILE E 1 53 ? 3.893 49.988 -32.062 1.00 96.07 207 ILE E C 1
ATOM 6269 O O . ILE E 1 53 ? 3.686 48.782 -32.209 1.00 100.61 207 ILE E O 1
ATOM 6274 N N . ASP E 1 54 ? 5.104 50.540 -32.093 1.00 104.64 208 ASP E N 1
ATOM 6275 C CA . ASP E 1 54 ? 6.366 49.755 -32.012 1.00 108.08 208 ASP E CA 1
ATOM 6276 C C . ASP E 1 54 ? 6.721 49.565 -30.533 1.00 115.81 208 ASP E C 1
ATOM 6277 O O . ASP E 1 54 ? 6.852 50.592 -29.832 1.00 130.88 208 ASP E O 1
ATOM 6282 N N . TYR E 1 55 ? 6.871 48.313 -30.084 1.00 114.86 209 TYR E N 1
ATOM 6283 C CA . TYR E 1 55 ? 7.286 47.963 -28.697 1.00 116.78 209 TYR E CA 1
ATOM 6284 C C . TYR E 1 55 ? 8.556 47.107 -28.742 1.00 117.13 209 TYR E C 1
ATOM 6285 O O . TYR E 1 55 ? 8.580 46.055 -29.413 1.00 120.15 209 TYR E O 1
ATOM 6294 N N . GLU E 1 56 ? 9.580 47.556 -28.014 1.00 118.22 210 GLU E N 1
ATOM 6295 C CA . GLU E 1 56 ? 10.928 46.931 -27.992 1.00 121.85 210 GLU E CA 1
ATOM 6296 C C . GLU E 1 56 ? 10.839 45.622 -27.205 1.00 120.63 210 GLU E C 1
ATOM 6297 O O . GLU E 1 56 ? 10.257 45.625 -26.099 1.00 116.59 210 GLU E O 1
ATOM 6303 N N . ILE E 1 57 ? 11.426 44.556 -27.744 1.00 116.11 211 ILE E N 1
ATOM 6304 C CA . ILE E 1 57 ? 11.433 43.213 -27.101 1.00 112.18 211 ILE E CA 1
ATOM 6305 C C . ILE E 1 57 ? 12.680 43.100 -26.221 1.00 107.50 211 ILE E C 1
ATOM 6306 O O . ILE E 1 57 ? 13.795 43.036 -26.775 1.00 102.54 211 ILE E O 1
ATOM 6311 N N . LYS E 1 58 ? 12.470 43.058 -24.902 1.00 106.08 212 LYS E N 1
ATOM 6312 C CA . LYS E 1 58 ? 13.533 43.171 -23.868 1.00 113.16 212 LYS E CA 1
ATOM 6313 C C . LYS E 1 58 ? 14.086 41.792 -23.495 1.00 117.64 212 LYS E C 1
ATOM 6314 O O . LYS E 1 58 ? 13.438 40.780 -23.809 1.00 129.15 212 LYS E O 1
ATOM 6320 N N . LYS E 1 59 ? 15.253 41.791 -22.843 1.00 123.05 213 LYS E N 1
ATOM 6321 C CA . LYS E 1 59 ? 15.986 40.588 -22.363 1.00 123.28 213 LYS E CA 1
ATOM 6322 C C . LYS E 1 59 ? 15.111 39.808 -21.380 1.00 121.51 213 LYS E C 1
ATOM 6323 O O . LYS E 1 59 ? 14.975 38.596 -21.527 1.00 127.34 213 LYS E O 1
ATOM 6329 N N . PRO E 1 60 ? 14.500 40.445 -20.350 1.00 116.12 214 PRO E N 1
ATOM 6330 C CA . PRO E 1 60 ? 13.414 39.808 -19.599 1.00 107.56 214 PRO E CA 1
ATOM 6331 C C . PRO E 1 60 ? 12.122 39.706 -20.428 1.00 96.33 214 PRO E C 1
ATOM 6332 O O . PRO E 1 60 ? 11.245 40.544 -20.259 1.00 87.89 214 PRO E O 1
ATOM 6336 N N . TYR E 1 61 ? 12.036 38.693 -21.299 1.00 88.61 215 TYR E N 1
ATOM 6337 C CA . TYR E 1 61 ? 10.888 38.472 -22.221 1.00 88.24 215 TYR E CA 1
ATOM 6338 C C . TYR E 1 61 ? 9.605 38.358 -21.403 1.00 86.21 215 TYR E C 1
ATOM 6339 O O . TYR E 1 61 ? 9.612 37.788 -20.315 1.00 84.03 215 TYR E O 1
ATOM 6348 N N . PRO E 1 62 ? 8.466 38.901 -21.888 1.00 82.32 216 PRO E N 1
ATOM 6349 C CA . PRO E 1 62 ? 7.187 38.696 -21.216 1.00 81.91 216 PRO E CA 1
ATOM 6350 C C . PRO E 1 62 ? 6.773 37.218 -21.308 1.00 80.63 216 PRO E C 1
ATOM 6351 O O . PRO E 1 62 ? 6.938 36.608 -22.364 1.00 71.40 216 PRO E O 1
ATOM 6355 N N . THR E 1 63 ? 6.273 36.675 -20.195 1.00 82.80 217 THR E N 1
ATOM 6356 C CA . THR E 1 63 ? 5.858 35.253 -20.071 1.00 83.04 217 THR E CA 1
ATOM 6357 C C . THR E 1 63 ? 4.536 35.053 -20.812 1.00 81.44 217 THR E C 1
ATOM 6358 O O . THR E 1 63 ? 3.570 35.788 -20.513 1.00 75.83 217 THR E O 1
ATOM 6362 N N . ILE E 1 64 ? 4.516 34.094 -21.740 1.00 80.46 218 ILE E N 1
ATOM 6363 C CA . ILE E 1 64 ? 3.303 33.689 -22.508 1.00 77.40 218 ILE E CA 1
ATOM 6364 C C . ILE E 1 64 ? 2.443 32.802 -21.602 1.00 72.16 218 ILE E C 1
ATOM 6365 O O . ILE E 1 64 ? 2.901 31.724 -21.211 1.00 67.26 218 ILE E O 1
ATOM 6370 N N . GLU E 1 65 ? 1.236 33.251 -21.272 1.00 72.73 219 GLU E N 1
ATOM 6371 C CA . GLU E 1 65 ? 0.338 32.526 -20.341 1.00 76.29 219 GLU E CA 1
ATOM 6372 C C . GLU E 1 65 ? -0.758 31.812 -21.137 1.00 70.34 219 GLU E C 1
ATOM 6373 O O . GLU E 1 65 ? -1.606 32.505 -21.732 1.00 66.98 219 GLU E O 1
ATOM 6379 N N . ILE E 1 66 ? -0.725 30.476 -21.130 1.00 63.34 220 ILE E N 1
ATOM 6380 C CA . ILE E 1 66 ? -1.717 29.597 -21.813 1.00 57.35 220 ILE E CA 1
ATOM 6381 C C . ILE E 1 66 ? -2.859 29.332 -20.830 1.00 56.26 220 ILE E C 1
ATOM 6382 O O . ILE E 1 66 ? -2.618 28.624 -19.821 1.00 55.26 220 ILE E O 1
ATOM 6387 N N . ARG E 1 67 ? -4.042 29.890 -21.112 1.00 53.63 221 ARG E N 1
ATOM 6388 C CA . ARG E 1 67 ? -5.229 29.846 -20.216 1.00 54.46 221 ARG E CA 1
ATOM 6389 C C . ARG E 1 67 ? -6.296 28.936 -20.836 1.00 48.29 221 ARG E C 1
ATOM 6390 O O . ARG E 1 67 ? -6.746 29.223 -21.956 1.00 44.95 221 ARG E O 1
ATOM 6398 N N . VAL E 1 68 ? -6.681 27.876 -20.124 1.00 43.80 222 VAL E N 1
ATOM 6399 C CA . VAL E 1 68 ? -7.577 26.808 -20.652 1.00 43.20 222 VAL E CA 1
ATOM 6400 C C . VAL E 1 68 ? -8.800 26.704 -19.754 1.00 44.97 222 VAL E C 1
ATOM 6401 O O . VAL E 1 68 ? -8.684 26.411 -18.570 1.00 48.17 222 VAL E O 1
ATOM 6405 N N . PRO E 1 69 ? -10.024 26.887 -20.287 1.00 47.87 223 PRO E N 1
ATOM 6406 C CA . PRO E 1 69 ? -11.233 26.652 -19.495 1.00 48.28 223 PRO E CA 1
ATOM 6407 C C . PRO E 1 69 ? -11.511 25.155 -19.276 1.00 49.10 223 PRO E C 1
ATOM 6408 O O . PRO E 1 69 ? -11.453 24.393 -20.233 1.00 47.45 223 PRO E O 1
ATOM 6412 N N . GLN E 1 70 ? -11.810 24.771 -18.031 1.00 49.32 224 GLN E N 1
ATOM 6413 C CA . GLN E 1 70 ? -12.149 23.371 -17.659 1.00 46.39 224 GLN E CA 1
ATOM 6414 C C . GLN E 1 70 ? -13.371 22.939 -18.462 1.00 42.60 224 GLN E C 1
ATOM 6415 O O . GLN E 1 70 ? -13.481 21.744 -18.754 1.00 40.27 224 GLN E O 1
ATOM 6421 N N . ASN E 1 71 ? -14.242 23.890 -18.802 1.00 40.74 225 ASN E N 1
ATOM 6422 C CA . ASN E 1 71 ? -15.360 23.668 -19.748 1.00 42.95 225 ASN E CA 1
ATOM 6423 C C . ASN E 1 71 ? -14.802 23.869 -21.156 1.00 44.10 225 ASN E C 1
ATOM 6424 O O . ASN E 1 71 ? -14.992 24.963 -21.727 1.00 45.14 225 ASN E O 1
ATOM 6429 N N . LEU E 1 72 ? -14.123 22.851 -21.682 1.00 43.87 226 LEU E N 1
ATOM 6430 C CA . LEU E 1 72 ? -13.441 22.929 -23.000 1.00 41.35 226 LEU E CA 1
ATOM 6431 C C . LEU E 1 72 ? -14.483 23.236 -24.090 1.00 40.07 226 LEU E C 1
ATOM 6432 O O . LEU E 1 72 ? -14.137 23.943 -25.046 1.00 38.20 226 LEU E O 1
ATOM 6437 N N . ALA E 1 73 ? -15.730 22.791 -23.913 1.00 41.02 227 ALA E N 1
ATOM 6438 C CA . ALA E 1 73 ? -16.843 22.988 -24.877 1.00 44.08 227 ALA E CA 1
ATOM 6439 C C . ALA E 1 73 ? -17.163 24.483 -25.082 1.00 45.92 227 ALA E C 1
ATOM 6440 O O . ALA E 1 73 ? -17.824 24.813 -26.081 1.00 46.11 227 ALA E O 1
ATOM 6442 N N . SER E 1 74 ? -16.711 25.354 -24.177 1.00 47.34 228 SER E N 1
ATOM 6443 C CA . SER E 1 74 ? -16.962 26.816 -24.206 1.00 47.69 228 SER E CA 1
ATOM 6444 C C . SER E 1 74 ? -15.762 27.568 -24.801 1.00 50.54 228 SER E C 1
ATOM 6445 O O . SER E 1 74 ? -15.815 28.815 -24.848 1.00 58.30 228 SER E O 1
ATOM 6448 N N . LEU E 1 75 ? -14.712 26.868 -25.236 1.00 47.91 229 LEU E N 1
ATOM 6449 C CA . LEU E 1 75 ? -13.456 27.530 -25.691 1.00 48.15 229 LEU E CA 1
ATOM 6450 C C . LEU E 1 75 ? -13.733 28.433 -26.901 1.00 47.95 229 LEU E C 1
ATOM 6451 O O . LEU E 1 75 ? -13.215 29.557 -26.919 1.00 46.03 229 LEU E O 1
ATOM 6456 N N . LYS E 1 76 ? -14.532 27.966 -27.860 1.00 50.18 230 LYS E N 1
ATOM 6457 C CA . LYS E 1 76 ? -14.868 28.725 -29.094 1.00 54.63 230 LYS E CA 1
ATOM 6458 C C . LYS E 1 76 ? -15.623 30.014 -28.741 1.00 57.63 230 LYS E C 1
ATOM 6459 O O . LYS E 1 76 ? -15.626 30.939 -29.570 1.00 58.63 230 LYS E O 1
ATOM 6465 N N . LYS E 1 77 ? -16.263 30.067 -27.572 1.00 58.89 231 LYS E N 1
ATOM 6466 C CA . LYS E 1 77 ? -16.914 31.298 -27.061 1.00 59.66 231 LYS E CA 1
ATOM 6467 C C . LYS E 1 77 ? -15.903 32.091 -26.229 1.00 63.35 231 LYS E C 1
ATOM 6468 O O . LYS E 1 77 ? -15.901 33.327 -26.349 1.00 67.92 231 LYS E O 1
ATOM 6474 N N . GLU E 1 78 ? -15.054 31.410 -25.455 1.00 66.63 232 GLU E N 1
ATOM 6475 C CA . GLU E 1 78 ? -14.081 32.055 -24.527 1.00 71.92 232 GLU E CA 1
ATOM 6476 C C . GLU E 1 78 ? -12.958 32.772 -25.293 1.00 70.26 232 GLU E C 1
ATOM 6477 O O . GLU E 1 78 ? -12.178 33.479 -24.629 1.00 72.61 232 GLU E O 1
ATOM 6483 N N . VAL E 1 79 ? -12.872 32.615 -26.619 1.00 71.21 233 VAL E N 1
ATOM 6484 C CA . VAL E 1 79 ? -11.791 33.234 -27.450 1.00 72.48 233 VAL E CA 1
ATOM 6485 C C . VAL E 1 79 ? -12.287 34.561 -28.030 1.00 77.62 233 VAL E C 1
ATOM 6486 O O . VAL E 1 79 ? -11.447 35.307 -28.574 1.00 71.27 233 VAL E O 1
ATOM 6490 N N . LEU E 1 80 ? -13.591 34.836 -27.927 1.00 84.66 234 LEU E N 1
ATOM 6491 C CA . LEU E 1 80 ? -14.215 36.086 -28.442 1.00 90.87 234 LEU E CA 1
ATOM 6492 C C . LEU E 1 80 ? -14.692 36.970 -27.276 1.00 103.08 234 LEU E C 1
ATOM 6493 O O . LEU E 1 80 ? -15.375 37.976 -27.556 1.00 113.91 234 LEU E O 1
ATOM 6498 N N . THR E 1 81 ? -14.283 36.668 -26.036 1.00 108.40 235 THR E N 1
ATOM 6499 C CA . THR E 1 81 ? -14.811 37.409 -24.857 1.00 115.83 235 THR E CA 1
ATOM 6500 C C . THR E 1 81 ? -13.814 38.440 -24.344 1.00 126.89 235 THR E C 1
ATOM 6501 O O . THR E 1 81 ? -14.258 39.525 -23.941 1.00 124.84 235 THR E O 1
ATOM 6505 N N . TRP E 1 82 ? -12.522 38.129 -24.382 1.00 149.39 236 TRP E N 1
ATOM 6506 C CA . TRP E 1 82 ? -11.482 39.013 -23.785 1.00 162.63 236 TRP E CA 1
ATOM 6507 C C . TRP E 1 82 ? -11.244 40.293 -24.600 1.00 168.32 236 TRP E C 1
ATOM 6508 O O . TRP E 1 82 ? -10.467 41.135 -24.118 1.00 176.81 236 TRP E O 1
ATOM 6519 N N . ASN E 1 83 ? -11.838 40.413 -25.789 1.00 162.86 237 ASN E N 1
ATOM 6520 C CA . ASN E 1 83 ? -11.680 41.665 -26.570 1.00 153.14 237 ASN E CA 1
ATOM 6521 C C . ASN E 1 83 ? -12.341 42.810 -25.797 1.00 147.99 237 ASN E C 1
ATOM 6522 O O . ASN E 1 83 ? -13.261 43.439 -26.346 1.00 148.99 237 ASN E O 1
ATOM 6527 N N . THR E 1 84 ? -11.891 43.060 -24.569 1.00 140.12 238 THR E N 1
ATOM 6528 C CA . THR E 1 84 ? -12.407 44.201 -23.782 1.00 137.43 238 THR E CA 1
ATOM 6529 C C . THR E 1 84 ? -11.502 45.410 -24.024 1.00 141.10 238 THR E C 1
ATOM 6530 O O . THR E 1 84 ? -10.743 45.401 -25.012 1.00 142.96 238 THR E O 1
ATOM 6534 N N . SER E 1 85 ? -11.584 46.409 -23.154 1.00 137.04 239 SER E N 1
ATOM 6535 C CA . SER E 1 85 ? -10.786 47.662 -23.287 1.00 127.67 239 SER E CA 1
ATOM 6536 C C . SER E 1 85 ? -9.388 47.517 -22.661 1.00 127.00 239 SER E C 1
ATOM 6537 O O . SER E 1 85 ? -8.425 47.975 -23.305 1.00 122.63 239 SER E O 1
ATOM 6540 N N . GLU E 1 86 ? -9.268 46.911 -21.472 1.00 130.64 240 GLU E N 1
ATOM 6541 C CA . GLU E 1 86 ? -7.986 46.873 -20.700 1.00 135.11 240 GLU E CA 1
ATOM 6542 C C . GLU E 1 86 ? -6.938 46.039 -21.448 1.00 133.93 240 GLU E C 1
ATOM 6543 O O . GLU E 1 86 ? -5.750 46.397 -21.355 1.00 137.17 240 GLU E O 1
ATOM 6549 N N . TYR E 1 87 ? -7.350 44.971 -22.142 1.00 130.30 241 TYR E N 1
ATOM 6550 C CA . TYR E 1 87 ? -6.461 44.107 -22.969 1.00 123.33 241 TYR E CA 1
ATOM 6551 C C . TYR E 1 87 ? -6.717 44.402 -24.450 1.00 111.26 241 TYR E C 1
ATOM 6552 O O . TYR E 1 87 ? -7.881 44.658 -24.818 1.00 102.18 241 TYR E O 1
ATOM 6561 N N . LYS E 1 88 ? -5.665 44.364 -25.272 1.00 107.59 242 LYS E N 1
ATOM 6562 C CA . LYS E 1 88 ? -5.749 44.680 -26.725 1.00 106.02 242 LYS E CA 1
ATOM 6563 C C . LYS E 1 88 ? -4.933 43.673 -27.536 1.00 94.52 242 LYS E C 1
ATOM 6564 O O . LYS E 1 88 ? -4.001 43.063 -26.969 1.00 85.64 242 LYS E O 1
ATOM 6570 N N . GLN E 1 89 ? -5.293 43.514 -28.812 1.00 84.01 243 GLN E N 1
ATOM 6571 C CA . GLN E 1 89 ? -4.644 42.548 -29.733 1.00 81.29 243 GLN E CA 1
ATOM 6572 C C . GLN E 1 89 ? -3.242 43.058 -30.067 1.00 76.34 243 GLN E C 1
ATOM 6573 O O . GLN E 1 89 ? -3.066 44.283 -30.123 1.00 86.49 243 GLN E O 1
ATOM 6579 N N . ILE E 1 90 ? -2.287 42.140 -30.218 1.00 72.03 244 ILE E N 1
ATOM 6580 C CA . ILE E 1 90 ? -0.923 42.401 -30.766 1.00 73.21 244 ILE E CA 1
ATOM 6581 C C . ILE E 1 90 ? -0.683 41.391 -31.883 1.00 73.25 244 ILE E C 1
ATOM 6582 O O . ILE E 1 90 ? -1.413 40.386 -31.927 1.00 78.29 244 ILE E O 1
ATOM 6587 N N . PHE E 1 91 ? 0.309 41.639 -32.734 1.00 71.07 245 PHE E N 1
ATOM 6588 C CA . PHE E 1 91 ? 0.709 40.687 -33.799 1.00 73.33 245 PHE E CA 1
ATOM 6589 C C . PHE E 1 91 ? 2.192 40.853 -34.116 1.00 67.39 245 PHE E C 1
ATOM 6590 O O . PHE E 1 91 ? 2.718 41.972 -34.057 1.00 66.29 245 PHE E O 1
ATOM 6598 N N . ILE E 1 92 ? 2.823 39.738 -34.469 1.00 68.40 246 ILE E N 1
ATOM 6599 C CA . ILE E 1 92 ? 4.282 39.640 -34.749 1.00 70.37 246 ILE E CA 1
ATOM 6600 C C . ILE E 1 92 ? 4.433 39.088 -36.159 1.00 68.09 246 ILE E C 1
ATOM 6601 O O . ILE E 1 92 ? 3.969 37.965 -36.402 1.00 66.37 246 ILE E O 1
ATOM 6606 N N . ASN E 1 93 ? 5.033 39.874 -37.045 1.00 72.34 247 ASN E N 1
ATOM 6607 C CA . ASN E 1 93 ? 5.368 39.442 -38.421 1.00 76.66 247 ASN E CA 1
ATOM 6608 C C . ASN E 1 93 ? 6.682 38.655 -38.344 1.00 75.14 247 ASN E C 1
ATOM 6609 O O . ASN E 1 93 ? 7.750 39.285 -38.393 1.00 82.64 247 ASN E O 1
ATOM 6614 N N . ALA E 1 94 ? 6.595 37.333 -38.170 1.00 71.52 248 ALA E N 1
ATOM 6615 C CA . ALA E 1 94 ? 7.754 36.411 -38.079 1.00 69.02 248 ALA E CA 1
ATOM 6616 C C . ALA E 1 94 ? 8.053 35.808 -39.457 1.00 65.04 248 ALA E C 1
ATOM 6617 O O . ALA E 1 94 ? 7.134 35.719 -40.295 1.00 59.19 248 ALA E O 1
ATOM 6619 N N . ALA E 1 95 ? 9.302 35.388 -39.658 1.00 65.67 249 ALA E N 1
ATOM 6620 C CA . ALA E 1 95 ? 9.835 34.874 -40.942 1.00 65.94 249 ALA E CA 1
ATOM 6621 C C . ALA E 1 95 ? 9.454 33.398 -41.121 1.00 64.74 249 ALA E C 1
ATOM 6622 O O . ALA E 1 95 ? 9.714 32.841 -42.215 1.00 60.33 249 ALA E O 1
ATOM 6624 N N . SER E 1 96 ? 8.865 32.789 -40.087 1.00 64.53 250 SER E N 1
ATOM 6625 C CA . SER E 1 96 ? 8.456 31.358 -40.065 1.00 65.16 250 SER E CA 1
ATOM 6626 C C . SER E 1 96 ? 7.206 31.152 -40.925 1.00 62.92 250 SER E C 1
ATOM 6627 O O . SER E 1 96 ? 7.050 30.037 -41.472 1.00 62.12 250 SER E O 1
ATOM 6630 N N . ARG E 1 97 ? 6.355 32.180 -41.020 1.00 59.14 251 ARG E N 1
ATOM 6631 C CA . ARG E 1 97 ? 5.007 32.090 -41.636 1.00 60.68 251 ARG E CA 1
ATOM 6632 C C . ARG E 1 97 ? 4.736 33.353 -42.458 1.00 60.22 251 ARG E C 1
ATOM 6633 O O . ARG E 1 97 ? 5.149 34.452 -42.014 1.00 59.70 251 ARG E O 1
ATOM 6641 N N . THR E 1 98 ? 4.015 33.181 -43.572 1.00 57.86 252 THR E N 1
ATOM 6642 C CA . THR E 1 98 ? 3.672 34.227 -44.575 1.00 57.05 252 THR E CA 1
ATOM 6643 C C . THR E 1 98 ? 2.610 35.199 -44.048 1.00 57.92 252 THR E C 1
ATOM 6644 O O . THR E 1 98 ? 2.419 36.230 -44.708 1.00 61.09 252 THR E O 1
ATOM 6648 N N . TYR E 1 99 ? 1.925 34.878 -42.943 1.00 61.66 253 TYR E N 1
ATOM 6649 C CA . TYR E 1 99 ? 0.974 35.787 -42.244 1.00 58.44 253 TYR E CA 1
ATOM 6650 C C . TYR E 1 99 ? 1.378 35.882 -40.777 1.00 55.69 253 TYR E C 1
ATOM 6651 O O . TYR E 1 99 ? 1.924 34.930 -40.219 1.00 54.51 253 TYR E O 1
ATOM 6660 N N . PRO E 1 100 ? 1.146 37.040 -40.118 1.00 53.37 254 PRO E N 1
ATOM 6661 C CA . PRO E 1 100 ? 1.693 37.272 -38.784 1.00 53.93 254 PRO E CA 1
ATOM 6662 C C . PRO E 1 100 ? 1.020 36.366 -37.745 1.00 54.02 254 PRO E C 1
ATOM 6663 O O . PRO E 1 100 ? 0.039 35.707 -38.073 1.00 55.98 254 PRO E O 1
ATOM 6667 N N . PHE E 1 101 ? 1.587 36.335 -36.538 1.00 51.34 255 PHE E N 1
ATOM 6668 C CA . PHE E 1 101 ? 1.042 35.596 -35.374 1.00 52.51 255 PHE E CA 1
ATOM 6669 C C . PHE E 1 101 ? 0.311 36.599 -34.482 1.00 52.79 255 PHE E C 1
ATOM 6670 O O . PHE E 1 101 ? 0.962 37.525 -33.976 1.00 52.54 255 PHE E O 1
ATOM 6678 N N . PHE E 1 102 ? -0.996 36.421 -34.314 1.00 52.02 256 PHE E N 1
ATOM 6679 C CA . PHE E 1 102 ? -1.861 37.328 -33.525 1.00 54.67 256 PHE E CA 1
ATOM 6680 C C . PHE E 1 102 ? -1.954 36.777 -32.107 1.00 56.79 256 PHE E C 1
ATOM 6681 O O . PHE E 1 102 ? -2.177 35.572 -31.961 1.00 60.66 256 PHE E O 1
ATOM 6689 N N . LEU E 1 103 ? -1.724 37.629 -31.108 1.00 56.16 257 LEU E N 1
ATOM 6690 C CA . LEU E 1 103 ? -1.900 37.290 -29.675 1.00 56.39 257 LEU E CA 1
ATOM 6691 C C . LEU E 1 103 ? -2.642 38.428 -28.976 1.00 59.30 257 LEU E C 1
ATOM 6692 O O . LEU E 1 103 ? -2.981 39.403 -29.647 1.00 61.02 257 LEU E O 1
ATOM 6697 N N . GLN E 1 104 ? -2.871 38.283 -27.669 1.00 66.02 258 GLN E N 1
ATOM 6698 C CA . GLN E 1 104 ? -3.478 39.312 -26.784 1.00 67.74 258 GLN E CA 1
ATOM 6699 C C . GLN E 1 104 ? -2.455 39.680 -25.704 1.00 69.53 258 GLN E C 1
ATOM 6700 O O . GLN E 1 104 ? -1.652 38.794 -25.318 1.00 65.66 258 GLN E O 1
ATOM 6706 N N . GLY E 1 105 ? -2.482 40.936 -25.247 1.00 74.24 259 GLY E N 1
ATOM 6707 C CA . GLY E 1 105 ? -1.495 41.496 -24.300 1.00 76.21 259 GLY E CA 1
ATOM 6708 C C . GLY E 1 105 ? -2.143 42.293 -23.180 1.00 82.86 259 GLY E C 1
ATOM 6709 O O . GLY E 1 105 ? -3.238 42.869 -23.393 1.00 79.17 259 GLY E O 1
ATOM 6710 N N . GLU E 1 106 ? -1.482 42.312 -22.019 1.00 94.86 260 GLU E N 1
ATOM 6711 C CA . GLU E 1 106 ? -1.818 43.161 -20.844 1.00 104.88 260 GLU E CA 1
ATOM 6712 C C . GLU E 1 106 ? -1.040 44.479 -20.954 1.00 104.59 260 GLU E C 1
ATOM 6713 O O . GLU E 1 106 ? 0.194 44.421 -21.121 1.00 102.72 260 GLU E O 1
ATOM 6719 N N . PHE E 1 107 ? -1.734 45.617 -20.919 1.00 106.55 261 PHE E N 1
ATOM 6720 C CA . PHE E 1 107 ? -1.050 46.921 -21.122 1.00 110.43 261 PHE E CA 1
ATOM 6721 C C . PHE E 1 107 ? -1.504 47.967 -20.102 1.00 110.89 261 PHE E C 1
ATOM 6722 O O . PHE E 1 107 ? -2.683 48.353 -20.133 1.00 106.99 261 PHE E O 1
ATOM 6730 N N . LYS E 1 108 ? -0.612 48.383 -19.203 1.00 106.55 262 LYS E N 1
ATOM 6731 C CA . LYS E 1 108 ? -0.943 49.505 -18.290 1.00 103.26 262 LYS E CA 1
ATOM 6732 C C . LYS E 1 108 ? -0.028 50.629 -18.757 1.00 100.80 262 LYS E C 1
ATOM 6733 O O . LYS E 1 108 ? 1.187 50.412 -18.742 1.00 105.77 262 LYS E O 1
ATOM 6739 N N . GLU E 1 109 ? -0.585 51.759 -19.179 1.00 96.41 263 GLU E N 1
ATOM 6740 C CA . GLU E 1 109 ? 0.279 52.803 -19.776 1.00 99.22 263 GLU E CA 1
ATOM 6741 C C . GLU E 1 109 ? 1.009 52.129 -20.939 1.00 103.95 263 GLU E C 1
ATOM 6742 O O . GLU E 1 109 ? 0.327 51.555 -21.806 1.00 105.66 263 GLU E O 1
ATOM 6748 N N . ASP E 1 110 ? 2.341 52.188 -20.955 1.00 102.63 264 ASP E N 1
ATOM 6749 C CA . ASP E 1 110 ? 3.130 51.523 -22.024 1.00 100.32 264 ASP E CA 1
ATOM 6750 C C . ASP E 1 110 ? 3.735 50.230 -21.484 1.00 102.08 264 ASP E C 1
ATOM 6751 O O . ASP E 1 110 ? 4.753 49.807 -22.036 1.00 104.41 264 ASP E O 1
ATOM 6756 N N . GLN E 1 111 ? 3.182 49.662 -20.411 1.00 95.98 265 GLN E N 1
ATOM 6757 C CA . GLN E 1 111 ? 3.839 48.472 -19.814 1.00 97.86 265 GLN E CA 1
ATOM 6758 C C . GLN E 1 111 ? 3.169 47.144 -20.197 1.00 98.10 265 GLN E C 1
ATOM 6759 O O . GLN E 1 111 ? 2.020 46.944 -19.798 1.00 95.28 265 GLN E O 1
ATOM 6765 N N . ILE E 1 112 ? 3.869 46.271 -20.941 1.00 96.13 266 ILE E N 1
ATOM 6766 C CA . ILE E 1 112 ? 3.337 44.903 -21.214 1.00 89.73 266 ILE E CA 1
ATOM 6767 C C . ILE E 1 112 ? 3.549 44.049 -19.959 1.00 92.08 266 ILE E C 1
ATOM 6768 O O . ILE E 1 112 ? 4.700 43.666 -19.700 1.00 89.42 266 ILE E O 1
ATOM 6773 N N . LEU E 1 113 ? 2.474 43.768 -19.212 1.00 103.93 267 LEU E N 1
ATOM 6774 C CA . LEU E 1 113 ? 2.514 42.986 -17.939 1.00 111.61 267 LEU E CA 1
ATOM 6775 C C . LEU E 1 113 ? 2.554 41.482 -18.235 1.00 113.13 267 LEU E C 1
ATOM 6776 O O . LEU E 1 113 ? 3.194 40.743 -17.450 1.00 112.87 267 LEU E O 1
ATOM 6781 N N . SER E 1 114 ? 1.864 41.047 -19.293 1.00 103.18 268 SER E N 1
ATOM 6782 C CA . SER E 1 114 ? 1.820 39.628 -19.734 1.00 96.49 268 SER E CA 1
ATOM 6783 C C . SER E 1 114 ? 1.230 39.526 -21.145 1.00 87.98 268 SER E C 1
ATOM 6784 O O . SER E 1 114 ? 0.455 40.430 -21.533 1.00 82.72 268 SER E O 1
ATOM 6787 N N . ILE E 1 115 ? 1.614 38.467 -21.868 1.00 77.73 269 ILE E N 1
ATOM 6788 C CA . ILE E 1 115 ? 1.060 38.046 -23.193 1.00 72.75 269 ILE E CA 1
ATOM 6789 C C . ILE E 1 115 ? 0.271 36.745 -22.996 1.00 64.73 269 ILE E C 1
ATOM 6790 O O . ILE E 1 115 ? 0.902 35.772 -22.572 1.00 68.02 269 ILE E O 1
ATOM 6795 N N . PHE E 1 116 ? -1.017 36.682 -23.343 1.00 57.14 270 PHE E N 1
ATOM 6796 C CA . PHE E 1 116 ? -1.850 35.485 -23.032 1.00 61.59 270 PHE E CA 1
ATOM 6797 C C . PHE E 1 116 ? -2.558 34.920 -24.272 1.00 55.81 270 PHE E C 1
ATOM 6798 O O . PHE E 1 116 ? -3.053 35.711 -25.091 1.00 50.74 270 PHE E O 1
ATOM 6806 N N . ASP E 1 117 ? -2.628 33.581 -24.367 1.00 53.88 271 ASP E N 1
ATOM 6807 C CA . ASP E 1 117 ? -3.396 32.841 -25.410 1.00 51.68 271 ASP E CA 1
ATOM 6808 C C . ASP E 1 117 ? -4.311 31.774 -24.784 1.00 48.82 271 ASP E C 1
ATOM 6809 O O . ASP E 1 117 ? -3.911 31.140 -23.780 1.00 45.37 271 ASP E O 1
ATOM 6814 N N . ILE E 1 118 ? -5.495 31.592 -25.381 1.00 44.80 272 ILE E N 1
ATOM 6815 C CA . ILE E 1 118 ? -6.404 30.424 -25.167 1.00 42.84 272 ILE E CA 1
ATOM 6816 C C . ILE E 1 118 ? -6.299 29.479 -26.368 1.00 40.35 272 ILE E C 1
ATOM 6817 O O . ILE E 1 118 ? -6.881 29.745 -27.418 1.00 41.34 272 ILE E O 1
ATOM 6822 N N . PRO E 1 119 ? -5.616 28.315 -26.234 1.00 37.24 273 PRO E N 1
ATOM 6823 C CA . PRO E 1 119 ? -5.278 27.471 -27.379 1.00 34.35 273 PRO E CA 1
ATOM 6824 C C . PRO E 1 119 ? -6.531 26.856 -28.030 1.00 32.83 273 PRO E C 1
ATOM 6825 O O . PRO E 1 119 ? -7.080 25.904 -27.521 1.00 31.67 273 PRO E O 1
ATOM 6829 N N . THR E 1 120 ? -6.948 27.428 -29.160 1.00 31.36 274 THR E N 1
ATOM 6830 C CA . THR E 1 120 ? -8.121 26.985 -29.952 1.00 29.96 274 THR E CA 1
ATOM 6831 C C . THR E 1 120 ? -7.925 25.521 -30.345 1.00 28.55 274 THR E C 1
ATOM 6832 O O . THR E 1 120 ? -8.923 24.797 -30.404 1.00 31.53 274 THR E O 1
ATOM 6836 N N . THR E 1 121 ? -6.688 25.090 -30.582 1.00 26.91 275 THR E N 1
ATOM 6837 C CA . THR E 1 121 ? -6.386 23.721 -31.069 1.00 26.12 275 THR E CA 1
ATOM 6838 C C . THR E 1 121 ? -6.908 22.687 -30.073 1.00 26.30 275 THR E C 1
ATOM 6839 O O . THR E 1 121 ? -7.397 21.630 -30.525 1.00 23.45 275 THR E O 1
ATOM 6843 N N . LEU E 1 122 ? -6.848 23.004 -28.774 1.00 27.59 276 LEU E N 1
ATOM 6844 C CA . LEU E 1 122 ? -7.271 22.076 -27.694 1.00 28.04 276 LEU E CA 1
ATOM 6845 C C . LEU E 1 122 ? -8.776 21.782 -27.799 1.00 29.13 276 LEU E C 1
ATOM 6846 O O . LEU E 1 122 ? -9.197 20.733 -27.301 1.00 32.03 276 LEU E O 1
ATOM 6851 N N . TYR E 1 123 ? -9.560 22.647 -28.445 1.00 30.05 277 TYR E N 1
ATOM 6852 C CA . TYR E 1 123 ? -10.991 22.382 -28.763 1.00 30.20 277 TYR E CA 1
ATOM 6853 C C . TYR E 1 123 ? -11.124 21.097 -29.589 1.00 28.64 277 TYR E C 1
ATOM 6854 O O . TYR E 1 123 ? -12.113 20.378 -29.403 1.00 26.17 277 TYR E O 1
ATOM 6863 N N . ALA E 1 124 ? -10.165 20.812 -30.477 1.00 29.15 278 ALA E N 1
ATOM 6864 C CA . ALA E 1 124 ? -10.187 19.600 -31.342 1.00 29.48 278 ALA E CA 1
ATOM 6865 C C . ALA E 1 124 ? -10.191 18.328 -30.472 1.00 29.67 278 ALA E C 1
ATOM 6866 O O . ALA E 1 124 ? -10.717 17.278 -30.920 1.00 27.80 278 ALA E O 1
ATOM 6868 N N . SER E 1 125 ? -9.611 18.417 -29.275 1.00 28.95 279 SER E N 1
ATOM 6869 C CA . SER E 1 125 ? -9.615 17.341 -28.252 1.00 30.32 279 SER E CA 1
ATOM 6870 C C . SER E 1 125 ? -11.061 17.024 -27.847 1.00 30.52 279 SER E C 1
ATOM 6871 O O . SER E 1 125 ? -11.461 15.844 -27.902 1.00 31.35 279 SER E O 1
ATOM 6874 N N . TYR E 1 126 ? -11.816 18.057 -27.478 1.00 29.37 280 TYR E N 1
ATOM 6875 C CA . TYR E 1 126 ? -13.247 17.975 -27.101 1.00 29.51 280 TYR E CA 1
ATOM 6876 C C . TYR E 1 126 ? -14.054 17.374 -28.257 1.00 28.98 280 TYR E C 1
ATOM 6877 O O . TYR E 1 126 ? -14.874 16.485 -28.056 1.00 26.29 280 TYR E O 1
ATOM 6886 N N . LEU E 1 127 ? -13.820 17.869 -29.464 1.00 30.86 281 LEU E N 1
ATOM 6887 C CA . LEU E 1 127 ? -14.554 17.425 -30.671 1.00 31.09 281 LEU E CA 1
ATOM 6888 C C . LEU E 1 127 ? -14.232 15.965 -30.970 1.00 29.49 281 LEU E C 1
ATOM 6889 O O . LEU E 1 127 ? -15.165 15.230 -31.347 1.00 33.43 281 LEU E O 1
ATOM 6894 N N . THR E 1 128 ? -12.974 15.564 -30.828 1.00 27.03 282 THR E N 1
ATOM 6895 C CA . THR E 1 128 ? -12.566 14.152 -31.032 1.00 27.16 282 THR E CA 1
ATOM 6896 C C . THR E 1 128 ? -13.341 13.261 -30.050 1.00 27.55 282 THR E C 1
ATOM 6897 O O . THR E 1 128 ? -13.848 12.200 -30.484 1.00 25.62 282 THR E O 1
ATOM 6901 N N . ILE E 1 129 ? -13.445 13.668 -28.780 1.00 27.48 283 ILE E N 1
ATOM 6902 C CA . ILE E 1 129 ? -14.211 12.908 -27.749 1.00 28.78 283 ILE E CA 1
ATOM 6903 C C . ILE E 1 129 ? -15.683 12.810 -28.199 1.00 30.73 283 ILE E C 1
ATOM 6904 O O . ILE E 1 129 ? -16.288 11.711 -28.082 1.00 29.72 283 ILE E O 1
ATOM 6909 N N . LYS E 1 130 ? -16.255 13.919 -28.677 1.00 31.89 284 LYS E N 1
ATOM 6910 C CA . LYS E 1 130 ? -17.692 13.994 -29.048 1.00 35.04 284 LYS E CA 1
ATOM 6911 C C . LYS E 1 130 ? -17.935 13.176 -30.322 1.00 35.36 284 LYS E C 1
ATOM 6912 O O . LYS E 1 130 ? -19.109 12.852 -30.594 1.00 36.42 284 LYS E O 1
ATOM 6918 N N . GLU E 1 131 ? -16.883 12.826 -31.060 1.00 37.21 285 GLU E N 1
ATOM 6919 C CA . GLU E 1 131 ? -17.015 12.019 -32.304 1.00 40.99 285 GLU E CA 1
ATOM 6920 C C . GLU E 1 131 ? -16.781 10.521 -32.019 1.00 40.12 285 GLU E C 1
ATOM 6921 O O . GLU E 1 131 ? -17.365 9.707 -32.746 1.00 39.19 285 GLU E O 1
ATOM 6927 N N . LEU E 1 132 ? -15.991 10.150 -31.002 1.00 40.28 286 LEU E N 1
ATOM 6928 C CA . LEU E 1 132 ? -15.583 8.733 -30.764 1.00 38.82 286 LEU E CA 1
ATOM 6929 C C . LEU E 1 132 ? -16.530 8.006 -29.793 1.00 37.16 286 LEU E C 1
ATOM 6930 O O . LEU E 1 132 ? -16.793 6.80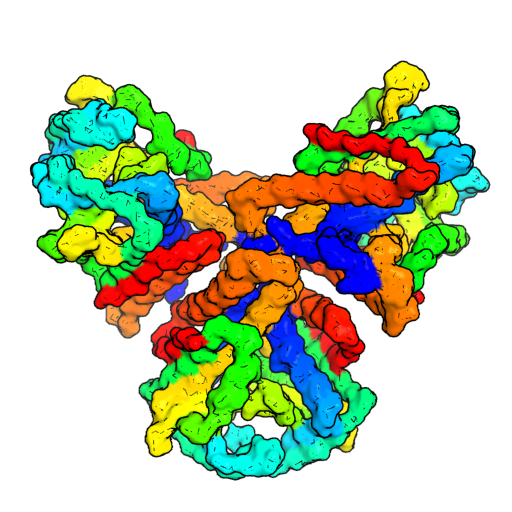5 -30.023 1.00 36.14 286 LEU E O 1
ATOM 6935 N N . PHE E 1 133 ? -17.026 8.667 -28.745 1.00 33.19 287 PHE E N 1
ATOM 6936 C CA . PHE E 1 133 ? -17.845 7.998 -27.701 1.00 32.56 287 PHE E CA 1
ATOM 6937 C C . PHE E 1 133 ? -19.341 8.186 -27.956 1.00 32.69 287 PHE E C 1
ATOM 6938 O O . PHE E 1 133 ? -19.764 9.259 -28.421 1.00 35.64 287 PHE E O 1
ATOM 6946 N N . THR E 1 134 ? -20.127 7.157 -27.641 1.00 33.75 288 THR E N 1
ATOM 6947 C CA . THR E 1 134 ? -21.614 7.218 -27.646 1.00 34.08 288 THR E CA 1
ATOM 6948 C C . THR E 1 134 ? -22.086 8.190 -26.565 1.00 36.34 288 THR E C 1
ATOM 6949 O O . THR E 1 134 ? -21.532 8.152 -25.433 1.00 34.94 288 THR E O 1
ATOM 6953 N N . ASP E 1 135 ? -23.091 8.997 -26.903 1.00 42.34 289 ASP E N 1
ATOM 6954 C CA . ASP E 1 135 ? -23.598 10.105 -26.055 1.00 45.89 289 ASP E CA 1
ATOM 6955 C C . ASP E 1 135 ? -23.983 9.550 -24.685 1.00 46.33 289 ASP E C 1
ATOM 6956 O O . ASP E 1 135 ? -23.746 10.254 -23.688 1.00 51.48 289 ASP E O 1
ATOM 6961 N N . SER E 1 136 ? -24.546 8.340 -24.638 1.00 44.68 290 SER E N 1
ATOM 6962 C CA . SER E 1 136 ? -24.949 7.670 -23.373 1.00 45.40 290 SER E CA 1
ATOM 6963 C C . SER E 1 136 ? -23.727 7.397 -22.487 1.00 42.94 290 SER E C 1
ATOM 6964 O O . SER E 1 136 ? -23.855 7.560 -21.277 1.00 45.89 290 SER E O 1
ATOM 6967 N N . PHE E 1 137 ? -22.593 6.984 -23.058 1.00 40.52 291 PHE E N 1
ATOM 6968 C CA . PHE E 1 137 ? -21.368 6.655 -22.282 1.00 39.85 291 PHE E CA 1
ATOM 6969 C C . PHE E 1 137 ? -20.803 7.916 -21.616 1.00 39.94 291 PHE E C 1
ATOM 6970 O O . PHE E 1 137 ? -20.200 7.826 -20.521 1.00 34.51 291 PHE E O 1
ATOM 6978 N N . LEU E 1 138 ? -20.966 9.062 -22.276 1.00 40.19 292 LEU E N 1
ATOM 6979 C CA . LEU E 1 138 ? -20.346 10.334 -21.835 1.00 41.73 292 LEU E CA 1
ATOM 6980 C C . LEU E 1 138 ? -21.139 10.920 -20.677 1.00 41.59 292 LEU E C 1
ATOM 6981 O O . LEU E 1 138 ? -20.521 11.526 -19.798 1.00 43.69 292 LEU E O 1
ATOM 6986 N N . LYS E 1 139 ? -22.454 10.728 -20.680 1.00 45.05 293 LYS E N 1
ATOM 6987 C CA . LYS E 1 139 ? -23.343 11.281 -19.628 1.00 48.41 293 LYS E CA 1
ATOM 6988 C C . LYS E 1 139 ? -23.528 10.257 -18.500 1.00 47.71 293 LYS E C 1
ATOM 6989 O O . LYS E 1 139 ? -24.444 10.424 -17.714 1.00 50.16 293 LYS E O 1
ATOM 6995 N N . THR E 1 140 ? -22.678 9.238 -18.423 1.00 50.36 294 THR E N 1
ATOM 6996 C CA . THR E 1 140 ? -22.693 8.218 -17.350 1.00 56.65 294 THR E CA 1
ATOM 6997 C C . THR E 1 140 ? -21.448 8.405 -16.486 1.00 60.15 294 THR E C 1
ATOM 6998 O O . THR E 1 140 ? -20.360 8.430 -17.061 1.00 74.48 294 THR E O 1
ATOM 7002 N N . GLN E 1 141 ? -21.600 8.538 -15.169 1.00 62.15 295 GLN E N 1
ATOM 7003 C CA . GLN E 1 141 ? -20.467 8.562 -14.198 1.00 62.24 295 GLN E CA 1
ATOM 7004 C C . GLN E 1 141 ? -19.522 9.735 -14.476 1.00 57.35 295 GLN E C 1
ATOM 7005 O O . GLN E 1 141 ? -18.323 9.591 -14.150 1.00 54.77 295 GLN E O 1
ATOM 7011 N N . ASN E 1 142 ? -20.032 10.843 -15.031 1.00 53.06 296 ASN E N 1
ATOM 7012 C CA . ASN E 1 142 ? -19.216 12.037 -15.397 1.00 56.32 296 ASN E CA 1
ATOM 7013 C C . ASN E 1 142 ? -18.028 11.618 -16.275 1.00 51.91 296 ASN E C 1
ATOM 7014 O O . ASN E 1 142 ? -16.906 12.070 -16.006 1.00 49.48 296 ASN E O 1
ATOM 7019 N N . ASN E 1 143 ? -18.277 10.792 -17.291 1.00 46.64 297 ASN E N 1
ATOM 7020 C CA . ASN E 1 143 ? -17.217 10.222 -18.157 1.00 42.26 297 ASN E CA 1
ATOM 7021 C C . ASN E 1 143 ? -16.720 11.318 -19.102 1.00 41.30 297 ASN E C 1
ATOM 7022 O O . ASN E 1 143 ? -15.499 11.367 -19.346 1.00 45.51 297 ASN E O 1
ATOM 7027 N N . GLU E 1 144 ? -17.613 12.169 -19.605 1.00 39.01 298 GLU E N 1
ATOM 7028 C CA . GLU E 1 144 ? -17.232 13.304 -20.491 1.00 39.89 298 GLU E CA 1
ATOM 7029 C C . GLU E 1 144 ? -16.225 14.192 -19.750 1.00 42.48 298 GLU E C 1
ATOM 7030 O O . GLU E 1 144 ? -15.113 14.410 -20.294 1.00 44.90 298 GLU E O 1
ATOM 7036 N N . ARG E 1 145 ? -16.579 14.622 -18.533 1.00 43.88 299 ARG E N 1
ATOM 7037 C CA . ARG E 1 145 ? -15.745 15.482 -17.649 1.00 45.25 299 ARG E CA 1
ATOM 7038 C C . ARG E 1 145 ? -14.374 14.852 -17.404 1.00 40.54 299 ARG E C 1
ATOM 7039 O O . ARG E 1 145 ? -13.368 15.572 -17.499 1.00 40.61 299 ARG E O 1
ATOM 7047 N N . LYS E 1 146 ? -14.351 13.577 -17.027 1.00 37.49 300 LYS E N 1
ATOM 7048 C CA . LYS E 1 146 ? -13.096 12.831 -16.759 1.00 37.51 300 LYS E CA 1
ATOM 7049 C C . LYS E 1 146 ? -12.212 12.869 -18.006 1.00 35.16 300 LYS E C 1
ATOM 7050 O O . LYS E 1 146 ? -11.023 13.173 -17.835 1.00 34.45 300 LYS E O 1
ATOM 7056 N N . LEU E 1 147 ? -12.779 12.578 -19.190 1.00 31.51 301 LEU E N 1
ATOM 7057 C CA . LEU E 1 147 ? -12.017 12.448 -20.463 1.00 30.04 301 LEU E CA 1
ATOM 7058 C C . LEU E 1 147 ? -11.467 13.814 -20.875 1.00 29.57 301 LEU E C 1
ATOM 7059 O O . LEU E 1 147 ? -10.285 13.869 -21.264 1.00 27.89 301 LEU E O 1
ATOM 7064 N N . ILE E 1 148 ? -12.290 14.862 -20.787 1.00 29.80 302 ILE E N 1
ATOM 7065 C CA . ILE E 1 148 ? -11.858 16.268 -21.055 1.00 30.40 302 ILE E CA 1
ATOM 7066 C C . ILE E 1 148 ? -10.694 16.648 -20.124 1.00 30.33 302 ILE E C 1
ATOM 7067 O O . ILE E 1 148 ? -9.712 17.218 -20.644 1.00 29.39 302 ILE E O 1
ATOM 7072 N N . ASN E 1 149 ? -10.781 16.363 -18.819 1.00 30.70 303 ASN E N 1
ATOM 7073 C CA . ASN E 1 149 ? -9.733 16.771 -17.841 1.00 34.17 303 ASN E CA 1
ATOM 7074 C C . ASN E 1 149 ? -8.439 16.010 -18.159 1.00 32.24 303 ASN E C 1
ATOM 7075 O O . ASN E 1 149 ? -7.338 16.595 -18.064 1.00 27.57 303 ASN E O 1
ATOM 7080 N N . LYS E 1 150 ? -8.557 14.752 -18.568 1.00 33.26 304 LYS E N 1
ATOM 7081 C CA . LYS E 1 150 ? -7.367 13.944 -18.909 1.00 35.84 304 LYS E CA 1
ATOM 7082 C C . LYS E 1 150 ? -6.713 14.534 -20.171 1.00 34.12 304 LYS E C 1
ATOM 7083 O O . LYS E 1 150 ? -5.464 14.559 -20.225 1.00 35.15 304 LYS E O 1
ATOM 7089 N N . GLU E 1 151 ? -7.511 15.019 -21.128 1.00 31.21 305 GLU E N 1
ATOM 7090 C CA . GLU E 1 151 ? -7.015 15.591 -22.413 1.00 32.24 305 GLU E CA 1
ATOM 7091 C C . GLU E 1 151 ? -6.269 16.904 -22.143 1.00 29.78 305 GLU E C 1
ATOM 7092 O O . GLU E 1 151 ? -5.187 17.095 -22.719 1.00 26.25 305 GLU E O 1
ATOM 7098 N N . ILE E 1 152 ? -6.819 17.766 -21.289 1.00 29.43 306 ILE E N 1
ATOM 7099 C CA . ILE E 1 152 ? -6.173 19.049 -20.879 1.00 30.42 306 ILE E CA 1
ATOM 7100 C C . ILE E 1 152 ? -4.825 18.756 -20.205 1.00 32.29 306 ILE E C 1
ATOM 7101 O O . ILE E 1 152 ? -3.833 19.410 -20.560 1.00 33.37 306 ILE E O 1
ATOM 7106 N N . ARG E 1 153 ? -4.794 17.837 -19.239 1.00 32.99 307 ARG E N 1
ATOM 7107 C CA . ARG E 1 153 ? -3.569 17.544 -18.455 1.00 33.81 307 ARG E CA 1
ATOM 7108 C C . ARG E 1 153 ? -2.532 16.850 -19.343 1.00 31.45 307 ARG E C 1
ATOM 7109 O O . ARG E 1 153 ? -1.323 17.068 -19.124 1.00 33.63 307 ARG E O 1
ATOM 7117 N N . ASN E 1 154 ? -2.961 16.025 -20.294 1.00 29.16 308 ASN E N 1
ATOM 7118 C CA . ASN E 1 154 ? -2.028 15.379 -21.258 1.00 29.12 308 ASN E CA 1
ATOM 7119 C C . ASN E 1 154 ? -1.441 16.439 -22.199 1.00 29.87 308 ASN E C 1
ATOM 7120 O O . ASN E 1 154 ? -0.293 16.250 -22.662 1.00 29.09 308 ASN E O 1
ATOM 7125 N N . PHE E 1 155 ? -2.211 17.492 -22.498 1.00 29.46 309 PHE E N 1
ATOM 7126 C CA . PHE E 1 155 ? -1.789 18.615 -23.373 1.00 29.65 309 PHE E CA 1
ATOM 7127 C C . PHE E 1 155 ? -0.670 19.384 -22.676 1.00 30.52 309 PHE E C 1
ATOM 7128 O O . PHE E 1 155 ? 0.359 19.669 -23.315 1.00 29.40 309 PHE E O 1
ATOM 7136 N N . GLU E 1 156 ? -0.902 19.704 -21.401 1.00 33.75 310 GLU E N 1
ATOM 7137 C CA . GLU E 1 156 ? 0.019 20.470 -20.527 1.00 35.68 310 GLU E CA 1
ATOM 7138 C C . GLU E 1 156 ? 1.293 19.651 -20.350 1.00 32.74 310 GLU E C 1
ATOM 7139 O O . GLU E 1 156 ? 2.376 20.241 -20.436 1.00 34.68 310 GLU E O 1
ATOM 7145 N N . ARG E 1 157 ? 1.169 18.344 -20.126 1.00 30.21 311 ARG E N 1
ATOM 7146 C CA . ARG E 1 157 ? 2.352 17.478 -19.880 1.00 29.14 311 ARG E CA 1
ATOM 7147 C C . ARG E 1 157 ? 3.216 17.446 -21.139 1.00 25.67 311 ARG E C 1
ATOM 7148 O O . ARG E 1 157 ? 4.439 17.550 -21.002 1.00 24.17 311 ARG E O 1
ATOM 7156 N N . THR E 1 158 ? 2.595 17.304 -22.312 1.00 23.36 312 THR E N 1
ATOM 7157 C CA . THR E 1 158 ? 3.313 17.219 -23.607 1.00 22.83 312 THR E CA 1
ATOM 7158 C C . THR E 1 158 ? 4.054 18.533 -23.832 1.00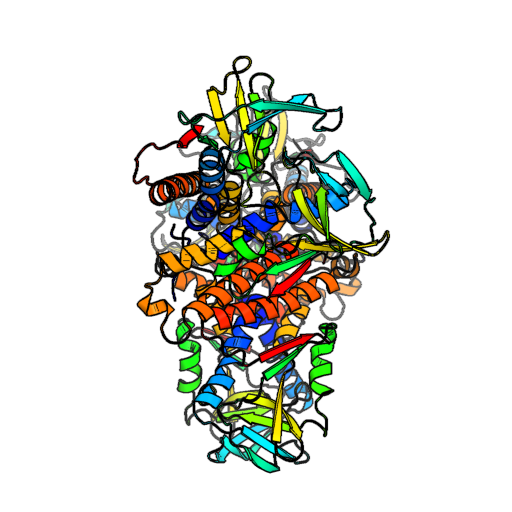 23.86 312 THR E C 1
ATOM 7159 O O . THR E 1 158 ? 5.236 18.470 -24.205 1.00 24.23 312 THR E O 1
ATOM 7163 N N . LEU E 1 159 ? 3.405 19.671 -23.577 1.00 24.88 313 LEU E N 1
ATOM 7164 C CA . LEU E 1 159 ? 4.083 20.992 -23.642 1.00 27.51 313 LEU E CA 1
ATOM 7165 C C . LEU E 1 159 ? 5.352 20.950 -22.791 1.00 29.98 313 LEU E C 1
ATOM 7166 O O . LEU E 1 159 ? 6.407 21.192 -23.342 1.00 33.70 313 LEU E O 1
ATOM 7171 N N . SER E 1 160 ? 5.237 20.603 -21.510 1.00 36.53 314 SER E N 1
ATOM 7172 C CA . SER E 1 160 ? 6.359 20.528 -20.537 1.00 39.51 314 SER E CA 1
ATOM 7173 C C . SER E 1 160 ? 7.463 19.610 -21.056 1.00 39.92 314 SER E C 1
ATOM 7174 O O . SER E 1 160 ? 8.633 20.007 -20.970 1.00 46.47 314 SER E O 1
ATOM 7177 N N . LYS E 1 161 ? 7.116 18.440 -21.588 1.0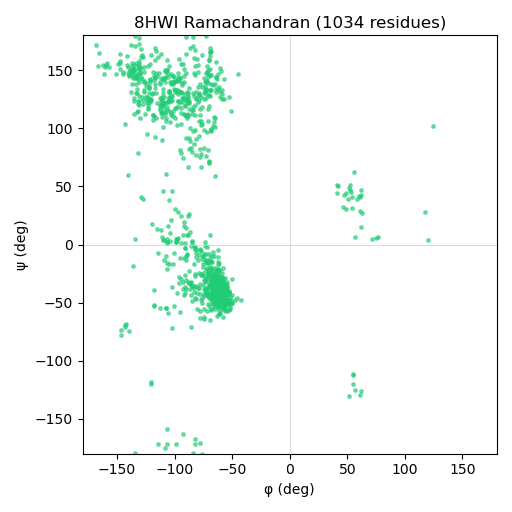0 39.00 315 LYS E N 1
ATOM 7178 C CA . LYS E 1 161 ? 8.143 17.481 -22.065 1.00 41.70 315 LYS E CA 1
ATOM 7179 C C . LYS E 1 161 ? 8.862 18.082 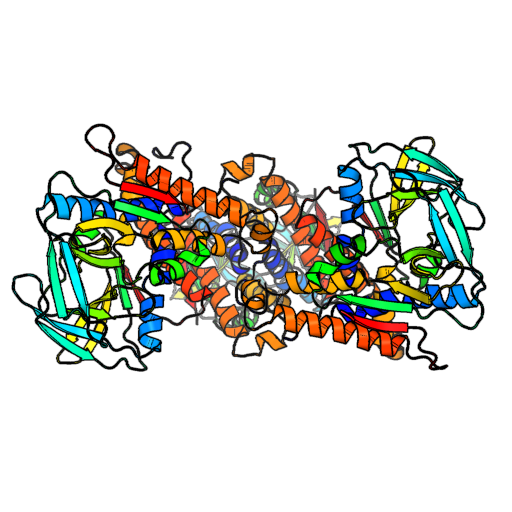-23.274 1.00 41.73 315 LYS E C 1
ATOM 7180 O O . LYS E 1 161 ? 10.069 17.821 -23.432 1.00 40.47 315 LYS E O 1
ATOM 7186 N N . LEU E 1 162 ? 8.141 18.839 -24.106 1.00 44.70 316 LEU E N 1
ATOM 7187 C CA . LEU E 1 162 ? 8.664 19.308 -25.414 1.00 45.27 316 LEU E CA 1
ATOM 7188 C C . LEU E 1 162 ? 9.692 20.405 -25.156 1.00 49.70 316 LEU E C 1
ATOM 7189 O O . LEU E 1 162 ? 10.748 20.393 -25.821 1.00 50.88 316 LEU E O 1
ATOM 7194 N N . ILE E 1 163 ? 9.443 21.272 -24.180 1.00 55.90 317 ILE E N 1
ATOM 7195 C CA . ILE E 1 163 ? 10.466 22.277 -23.771 1.00 70.10 317 ILE E CA 1
ATOM 7196 C C . ILE E 1 163 ? 11.668 21.557 -23.145 1.00 80.54 317 ILE E C 1
ATOM 7197 O O . ILE E 1 163 ? 12.802 21.971 -23.435 1.00 84.23 317 ILE E O 1
ATOM 7202 N N . ASP E 1 164 ? 11.439 20.525 -22.327 1.00 92.59 318 ASP E N 1
ATOM 7203 C CA . ASP E 1 164 ? 12.524 19.720 -21.691 1.00 98.04 318 ASP E CA 1
ATOM 7204 C C . ASP E 1 164 ? 13.401 19.039 -22.755 1.00 102.68 318 ASP E C 1
ATOM 7205 O O . ASP E 1 164 ? 14.594 18.825 -22.461 1.00 112.43 318 ASP E O 1
ATOM 7210 N N . ASP E 1 165 ? 12.839 18.677 -23.918 1.00 108.59 319 ASP E N 1
ATOM 7211 C CA . ASP E 1 165 ? 13.588 18.031 -25.035 1.00 114.46 319 ASP E CA 1
ATOM 7212 C C . ASP E 1 165 ? 14.394 19.094 -25.796 1.00 117.63 319 ASP E C 1
ATOM 7213 O O . ASP E 1 165 ? 15.627 18.923 -25.904 1.00 125.29 319 ASP E O 1
ATOM 7218 N N . THR E 1 166 ? 13.729 20.138 -26.312 1.00 116.00 320 THR E N 1
ATOM 7219 C CA . THR E 1 166 ? 14.364 21.293 -27.015 1.00 109.39 320 THR E CA 1
ATOM 7220 C C . THR E 1 166 ? 15.212 22.092 -26.009 1.00 111.92 320 THR E C 1
ATOM 7221 O O . THR E 1 166 ? 15.906 23.029 -26.452 1.00 110.26 320 THR E O 1
ATOM 7225 N N . ILE E 1 167 ? 15.130 21.727 -24.718 1.00 116.29 321 ILE E N 1
ATOM 7226 C CA . ILE E 1 167 ? 15.921 22.228 -23.546 1.00 110.52 321 ILE E CA 1
ATOM 7227 C C . ILE E 1 167 ? 15.829 23.759 -23.469 1.00 107.16 321 ILE E C 1
ATOM 7228 O O . ILE E 1 167 ? 16.829 24.411 -23.112 1.00 107.87 321 ILE E O 1
ATOM 7233 N N . GLU E 1 168 ? 14.632 24.295 -23.727 1.00 107.41 322 GLU E N 1
ATOM 7234 C CA . GLU E 1 168 ? 14.347 25.756 -23.748 1.00 103.59 322 GLU E CA 1
ATOM 7235 C C . GLU E 1 168 ? 14.122 26.234 -22.307 1.00 97.43 322 GLU E C 1
ATOM 7236 O O . GLU E 1 168 ? 14.357 25.444 -21.364 1.00 89.95 322 GLU E O 1
ATOM 7242 N N . GLU E 1 169 ? 13.691 27.488 -22.156 1.00 94.60 323 GLU E N 1
ATOM 7243 C CA . GLU E 1 169 ? 13.446 28.149 -20.849 1.00 97.02 323 GLU E CA 1
ATOM 7244 C C . GLU E 1 169 ? 11.945 28.077 -20.547 1.00 91.22 323 GLU E C 1
ATOM 7245 O O . GLU E 1 169 ? 11.241 27.363 -21.275 1.00 95.26 323 GLU E O 1
ATOM 7251 N N . LYS E 1 170 ? 11.492 28.767 -19.499 1.00 88.32 324 LYS E N 1
ATOM 7252 C CA . LYS E 1 170 ? 10.054 28.878 -19.120 1.00 92.47 324 LYS E CA 1
ATOM 7253 C C . LYS E 1 170 ? 9.445 30.132 -19.767 1.00 89.06 324 LYS E C 1
ATOM 7254 O O . LYS E 1 170 ? 9.177 31.108 -19.038 1.00 93.87 324 LYS E O 1
ATOM 7260 N N . PHE E 1 171 ? 9.189 30.098 -21.079 1.00 84.40 325 PHE E N 1
ATOM 7261 C CA . PHE E 1 171 ? 8.591 31.244 -21.819 1.00 84.66 325 PHE E CA 1
ATOM 7262 C C . PHE E 1 171 ? 7.066 31.254 -21.627 1.00 82.92 325 PHE E C 1
ATOM 7263 O O . PHE E 1 171 ? 6.437 32.275 -21.988 1.00 79.90 325 PHE E O 1
ATOM 7271 N N . TYR E 1 172 ? 6.496 30.178 -21.063 1.00 81.07 326 TYR E N 1
ATOM 7272 C CA . TYR E 1 172 ? 5.034 30.036 -20.815 1.00 75.01 326 TYR E CA 1
ATOM 7273 C C . TYR E 1 172 ? 4.778 29.632 -19.358 1.00 70.55 326 TYR E C 1
ATOM 7274 O O . TYR E 1 172 ? 5.644 29.020 -18.709 1.00 70.17 326 TYR E O 1
ATOM 7283 N N . LYS E 1 173 ? 3.608 30.021 -18.859 1.00 69.78 327 LYS E N 1
ATOM 7284 C CA . LYS E 1 173 ? 2.944 29.397 -17.692 1.00 71.48 327 LYS E CA 1
ATOM 7285 C C . LYS E 1 173 ? 1.576 28.902 -18.175 1.00 67.43 327 LYS E C 1
ATOM 7286 O O . LYS E 1 173 ? 0.947 29.581 -19.022 1.00 63.52 327 LYS E O 1
ATOM 7292 N N . PHE E 1 174 ? 1.158 27.739 -17.680 1.00 58.87 328 PHE E N 1
ATOM 7293 C CA . PHE E 1 174 ? -0.093 27.052 -18.078 1.00 50.51 328 PHE E CA 1
ATOM 7294 C C . PHE E 1 174 ? -1.062 27.145 -16.904 1.00 46.61 328 PHE E C 1
ATOM 7295 O O . PHE E 1 174 ? -0.731 26.624 -15.842 1.00 46.96 328 PHE E O 1
ATOM 7303 N N . THR E 1 175 ? -2.203 27.805 -17.089 1.00 45.22 329 THR E N 1
ATOM 7304 C CA . THR E 1 175 ? -3.234 27.952 -16.031 1.00 47.56 329 THR E CA 1
ATOM 7305 C C . THR E 1 175 ? -4.583 27.472 -16.562 1.00 45.50 329 THR E C 1
ATOM 7306 O O . THR E 1 175 ? -4.966 27.873 -17.677 1.00 43.01 329 THR E O 1
ATOM 7310 N N . ILE E 1 176 ? -5.251 26.625 -15.776 1.00 44.11 330 ILE E N 1
ATOM 7311 C CA . ILE E 1 176 ? -6.626 26.121 -16.048 1.00 42.38 330 ILE E CA 1
ATOM 7312 C C . ILE E 1 176 ? -7.573 26.920 -15.158 1.00 43.02 330 ILE E C 1
ATOM 7313 O O . ILE E 1 176 ? -7.194 27.196 -14.012 1.00 46.43 330 ILE E O 1
ATOM 7318 N N . TYR E 1 177 ? -8.735 27.307 -15.683 1.00 45.02 331 TYR E N 1
ATOM 7319 C CA . TYR E 1 177 ? -9.783 28.069 -14.950 1.00 48.22 331 TYR E CA 1
ATOM 7320 C C . TYR E 1 177 ? -11.157 27.446 -15.238 1.00 51.61 331 TYR E C 1
ATOM 7321 O O . TYR E 1 177 ? -12.143 27.777 -14.585 1.00 53.63 331 TYR E O 1
ATOM 7331 N N . GLY F 1 1 ? -13.178 1.717 -24.719 1.00 34.86 155 GLY F N 1
ATOM 7332 C CA . GLY F 1 1 ? -14.552 1.392 -25.188 1.00 32.30 155 GLY F CA 1
ATOM 7333 C C . GLY F 1 1 ? -15.407 2.642 -25.323 1.00 31.92 155 GLY F C 1
ATOM 7334 O O . GLY F 1 1 ? -14.890 3.667 -25.827 1.00 33.20 155 GLY F O 1
ATOM 7335 N N . GLY F 1 2 ? -16.674 2.569 -24.903 1.00 28.69 156 GLY F N 1
ATOM 7336 C CA . GLY F 1 2 ? -17.592 3.724 -24.873 1.00 26.95 156 GLY F CA 1
ATOM 7337 C C . GLY F 1 2 ? -18.084 4.107 -26.262 1.00 26.50 156 GLY F C 1
ATOM 7338 O O . GLY F 1 2 ? -18.802 5.125 -26.384 1.00 24.31 156 GLY F O 1
ATOM 7339 N N . GLY F 1 3 ? -17.747 3.319 -27.285 1.00 26.37 157 GLY F N 1
ATOM 7340 C CA . GLY F 1 3 ? -18.198 3.589 -28.658 1.00 28.32 157 GLY F CA 1
ATOM 7341 C C . GLY F 1 3 ? -17.062 3.795 -29.624 1.00 31.04 157 GLY F C 1
ATOM 7342 O O . GLY F 1 3 ? -17.361 4.110 -30.782 1.00 32.11 157 GLY F O 1
ATOM 7343 N N . MET F 1 4 ? -15.816 3.631 -29.170 1.00 36.31 158 MET F N 1
ATOM 7344 C CA . MET F 1 4 ? -14.604 3.631 -30.030 1.00 38.81 158 MET F CA 1
ATOM 7345 C C . MET F 1 4 ? -14.578 2.361 -30.876 1.00 33.90 158 MET F C 1
ATOM 7346 O O . MET F 1 4 ? -14.103 2.425 -32.017 1.00 36.66 158 MET F O 1
ATOM 7351 N N . PHE F 1 5 ? -15.061 1.251 -30.326 1.00 31.51 159 PHE F N 1
ATOM 7352 C CA . PHE F 1 5 ? -15.079 -0.073 -30.999 1.00 32.22 159 PHE F CA 1
ATOM 7353 C C . PHE F 1 5 ? -13.641 -0.379 -31.423 1.00 30.94 159 PHE F C 1
ATOM 7354 O O . PHE F 1 5 ? -12.789 -0.362 -30.536 1.00 31.20 159 PHE F O 1
ATOM 7362 N N . ASN F 1 6 ? -13.351 -0.574 -32.709 1.00 32.15 160 ASN F N 1
ATOM 7363 C CA . ASN F 1 6 ? -11.998 -1.024 -33.142 1.00 35.08 160 ASN F CA 1
ATOM 7364 C C . ASN F 1 6 ? -11.197 0.127 -33.759 1.00 33.69 160 ASN F C 1
ATOM 7365 O O . ASN F 1 6 ? -10.429 -0.134 -34.684 1.00 38.52 160 ASN F O 1
ATOM 7370 N N . TYR F 1 7 ? -11.315 1.332 -33.207 1.00 32.81 161 TYR F N 1
ATOM 7371 C CA . TYR F 1 7 ? -10.768 2.567 -33.810 1.00 30.91 161 TYR F CA 1
ATOM 7372 C C . TYR F 1 7 ? -9.479 2.964 -33.111 1.00 32.10 161 TYR F C 1
ATOM 7373 O O . TYR F 1 7 ? -9.497 3.179 -31.886 1.00 35.34 161 TYR F O 1
ATOM 7382 N N . THR F 1 8 ? -8.423 3.113 -33.911 1.00 35.68 162 THR F N 1
ATOM 7383 C CA . THR F 1 8 ? -7.085 3.607 -33.504 1.00 33.48 162 THR F CA 1
ATOM 7384 C C . THR F 1 8 ? -7.005 5.121 -33.695 1.00 32.09 162 THR F C 1
ATOM 7385 O O . THR F 1 8 ? -7.257 5.590 -34.811 1.00 32.40 162 THR F O 1
ATOM 7389 N N . VAL F 1 9 ? -6.631 5.844 -32.645 1.00 30.83 163 VAL F N 1
ATOM 7390 C CA . VAL F 1 9 ? -6.331 7.300 -32.729 1.00 28.32 163 VAL F CA 1
ATOM 7391 C C . VAL F 1 9 ? -4.871 7.451 -33.131 1.00 25.11 163 VAL F C 1
ATOM 7392 O O . VAL F 1 9 ? -4.022 7.279 -32.283 1.00 25.08 163 VAL F O 1
ATOM 7396 N N . LEU F 1 10 ? -4.640 7.714 -34.413 1.00 24.59 164 LEU F N 1
ATOM 7397 C CA . LEU F 1 10 ? -3.339 8.153 -34.974 1.00 24.19 164 LEU F CA 1
ATOM 7398 C C . LEU F 1 10 ? -3.166 9.645 -34.708 1.00 23.84 164 LEU F C 1
ATOM 7399 O O . LEU F 1 10 ? -4.145 10.363 -34.510 1.00 23.56 164 LEU F O 1
ATOM 7404 N N . PRO F 1 11 ? -1.913 10.143 -34.638 1.00 23.81 165 PRO F N 1
ATOM 7405 C CA . PRO F 1 11 ? -1.659 11.548 -34.333 1.00 23.87 165 PRO F CA 1
ATOM 7406 C C . PRO F 1 11 ? -2.387 12.521 -35.267 1.00 26.12 165 PRO F C 1
ATOM 7407 O O . PRO F 1 11 ? -2.772 13.586 -34.814 1.00 27.33 165 PRO F O 1
ATOM 7411 N N . SER F 1 12 ? -2.580 12.124 -36.531 1.00 27.00 166 SER F N 1
ATOM 7412 C CA . SER F 1 12 ? -3.257 12.930 -37.582 1.00 25.88 166 SER F CA 1
ATOM 7413 C C . SER F 1 12 ? -4.788 12.937 -37.397 1.00 25.46 166 SER F C 1
ATOM 7414 O O . SER F 1 12 ? -5.465 13.742 -38.071 1.00 27.46 166 SER F O 1
ATOM 7417 N N . THR F 1 13 ? -5.352 12.075 -36.555 1.00 22.99 167 THR F N 1
ATOM 7418 C CA . THR F 1 13 ? -6.823 12.065 -36.329 1.00 23.17 167 THR F CA 1
ATOM 7419 C C . THR F 1 13 ? -7.251 13.430 -35.782 1.00 22.36 167 THR F C 1
ATOM 7420 O O . THR F 1 13 ? -8.100 14.079 -36.402 1.00 22.56 167 THR F O 1
ATOM 7424 N N . SER F 1 14 ? -6.694 13.819 -34.637 1.00 22.73 168 SER F N 1
ATOM 7425 C CA . SER F 1 14 ? -7.043 15.066 -33.908 1.00 21.97 168 SER F CA 1
ATOM 7426 C C . SER F 1 14 ? -6.614 16.293 -34.720 1.00 20.87 168 SER F C 1
ATOM 7427 O O . SER F 1 14 ? -7.359 17.273 -34.715 1.00 21.12 168 SER F O 1
ATOM 7430 N N . LEU F 1 15 ? -5.476 16.227 -35.410 1.00 20.12 169 LEU F N 1
ATOM 7431 C CA . LEU F 1 15 ? -4.985 17.338 -36.269 1.00 20.70 169 LEU F CA 1
ATOM 7432 C C . LEU F 1 15 ? -6.034 17.647 -37.358 1.00 21.31 169 LEU F C 1
ATOM 7433 O O . LEU F 1 15 ? -6.325 18.829 -37.578 1.00 20.37 169 LEU F O 1
ATOM 7438 N N . ALA F 1 16 ? -6.564 16.616 -38.026 1.00 21.93 170 ALA F N 1
ATOM 7439 C CA . ALA F 1 16 ? -7.627 16.712 -39.052 1.00 23.70 170 ALA F CA 1
ATOM 7440 C C . ALA F 1 16 ? -8.901 17.302 -38.432 1.00 27.08 170 ALA F C 1
ATOM 7441 O O . ALA F 1 16 ? -9.508 18.193 -39.048 1.00 29.93 170 ALA F O 1
ATOM 7443 N N . VAL F 1 17 ? -9.312 16.818 -37.261 1.00 27.84 171 VAL F N 1
ATOM 7444 C CA . VAL F 1 17 ? -10.549 17.313 -36.593 1.00 27.70 171 VAL F CA 1
ATOM 7445 C C . VAL F 1 17 ? -10.420 18.824 -36.424 1.00 27.76 171 VAL F C 1
ATOM 7446 O O . VAL F 1 17 ? -11.407 19.523 -36.701 1.00 26.92 171 VAL F O 1
ATOM 7450 N N . GLY F 1 18 ? -9.257 19.288 -35.955 1.00 27.77 172 GLY F N 1
ATOM 7451 C CA . GLY F 1 18 ? -8.999 20.719 -35.687 1.00 27.81 172 GLY F CA 1
ATOM 7452 C C . GLY F 1 18 ? -8.894 21.502 -36.988 1.00 27.13 172 GLY F C 1
ATOM 7453 O O . GLY F 1 18 ? -9.482 22.592 -37.112 1.00 26.45 172 GLY F O 1
ATOM 7454 N N . TYR F 1 19 ? -8.178 20.954 -37.953 1.00 25.75 173 TYR F N 1
ATOM 7455 C CA . TYR F 1 19 ? -8.031 21.590 -39.276 1.00 27.99 173 TYR F CA 1
ATOM 7456 C C . TYR F 1 19 ? -9.422 21.853 -39.864 1.00 29.27 173 TYR F C 1
ATOM 7457 O O . TYR F 1 19 ? -9.675 22.943 -40.395 1.00 29.57 173 TYR F O 1
ATOM 7466 N N . TYR F 1 20 ? -10.306 20.871 -39.770 1.00 30.45 174 TYR F N 1
ATOM 7467 C CA . TYR F 1 20 ? -11.684 20.933 -40.309 1.00 30.90 174 TYR F CA 1
ATOM 7468 C C . TYR F 1 20 ? -12.522 21.945 -39.516 1.00 30.28 174 TYR F C 1
ATOM 7469 O O . TYR F 1 20 ? -13.089 22.856 -40.111 1.00 34.22 174 TYR F O 1
ATOM 7478 N N . TYR F 1 21 ? -12.615 21.814 -38.200 1.00 29.74 175 TYR F N 1
ATOM 7479 C CA . TYR F 1 21 ? -13.590 22.603 -37.396 1.00 29.52 175 TYR F CA 1
ATOM 7480 C C . TYR F 1 21 ? -13.042 24.002 -37.083 1.00 27.16 175 TYR F C 1
ATOM 7481 O O . TYR F 1 21 ? -13.841 24.904 -36.844 1.00 25.98 175 TYR F O 1
ATOM 7490 N N . ASN F 1 22 ? -11.726 24.188 -37.058 1.00 28.65 176 ASN F N 1
ATOM 7491 C CA . ASN F 1 22 ? -11.116 25.484 -36.650 1.00 31.10 176 ASN F CA 1
ATOM 7492 C C . ASN F 1 22 ? -10.485 26.230 -37.840 1.00 34.59 176 ASN F C 1
ATOM 7493 O O . ASN F 1 22 ? -9.890 27.307 -37.584 1.00 36.05 176 ASN F O 1
ATOM 7498 N N . PHE F 1 23 ? -10.607 25.712 -39.073 1.00 36.37 177 PHE F N 1
ATOM 7499 C CA . PHE F 1 23 ? -10.086 26.363 -40.307 1.00 39.17 177 PHE F CA 1
ATOM 7500 C C . PHE F 1 23 ? -11.076 26.229 -41.469 1.00 38.36 177 PHE F C 1
ATOM 7501 O O . PHE F 1 23 ? -11.683 27.239 -41.824 1.00 40.42 177 PHE F O 1
ATOM 7509 N N . LEU F 1 24 ? -11.195 25.039 -42.060 1.00 39.80 178 LEU F N 1
ATOM 7510 C CA . LEU F 1 24 ? -12.025 24.784 -43.269 1.00 41.28 178 LEU F CA 1
ATOM 7511 C C . LEU F 1 24 ? -13.466 25.252 -43.016 1.00 46.08 178 LEU F C 1
ATOM 7512 O O . LEU F 1 24 ? -13.957 26.110 -43.768 1.00 50.38 178 LEU F O 1
ATOM 7517 N N . ARG F 1 25 ? -14.119 24.727 -41.985 1.00 50.45 179 ARG F N 1
ATOM 7518 C CA . ARG F 1 25 ? -15.551 25.019 -41.709 1.00 56.55 179 ARG F CA 1
ATOM 7519 C C . ARG F 1 25 ? -15.720 26.511 -41.424 1.00 55.99 179 ARG F C 1
ATOM 7520 O O . ARG F 1 25 ? -16.798 27.036 -41.768 1.00 56.34 179 ARG F O 1
ATOM 7528 N N . GLU F 1 26 ? -14.703 27.150 -40.830 1.00 55.28 180 GLU F N 1
ATOM 7529 C CA . GLU F 1 26 ? -14.709 28.602 -40.490 1.00 58.59 180 GLU F CA 1
ATOM 7530 C C . GLU F 1 26 ? -14.684 29.430 -41.779 1.00 58.75 180 GLU F C 1
ATOM 7531 O O . GLU F 1 26 ? -15.461 30.414 -41.857 1.00 57.17 180 GLU F O 1
ATOM 7537 N N . ILE F 1 27 ? -13.825 29.050 -42.735 1.00 54.00 181 ILE F N 1
ATOM 7538 C CA . ILE F 1 27 ? -13.753 29.668 -44.091 1.00 52.55 181 ILE F CA 1
ATOM 7539 C C . ILE F 1 27 ? -15.090 29.441 -44.805 1.00 53.67 181 ILE F C 1
ATOM 7540 O O . ILE F 1 27 ? -15.676 30.435 -45.245 1.00 55.29 181 ILE F O 1
ATOM 7545 N N . LEU F 1 28 ? -15.565 28.194 -44.899 1.00 58.79 182 LEU F N 1
ATOM 7546 C CA . LEU F 1 28 ? -16.857 27.854 -45.567 1.00 64.34 182 LEU F CA 1
ATOM 7547 C C . LEU F 1 28 ? -18.013 28.695 -44.999 1.00 63.77 182 LEU F C 1
ATOM 7548 O O . LEU F 1 28 ? -18.852 29.121 -45.793 1.00 63.03 182 LEU F O 1
ATOM 7553 N N . GLU F 1 29 ? -18.083 28.890 -43.681 1.00 68.60 183 GLU F N 1
ATOM 7554 C CA . GLU F 1 29 ? -19.181 29.651 -43.022 1.00 72.64 183 GLU F CA 1
ATOM 7555 C C . GLU F 1 29 ? -18.969 31.155 -43.228 1.00 72.79 183 GLU F C 1
ATOM 7556 O O . GLU F 1 29 ? -19.970 31.883 -43.197 1.00 72.53 183 GLU F O 1
ATOM 7562 N N . ALA F 1 30 ? -17.722 31.597 -43.414 1.00 76.98 184 ALA F N 1
ATOM 7563 C CA . ALA F 1 30 ? -17.363 33.007 -43.721 1.00 79.79 184 ALA F CA 1
ATOM 7564 C C . ALA F 1 30 ? -17.722 33.329 -45.179 1.00 79.61 184 ALA F C 1
ATOM 7565 O O . ALA F 1 30 ? -17.941 34.513 -45.482 1.00 79.99 184 ALA F O 1
ATOM 7567 N N . PHE F 1 31 ? -17.730 32.312 -46.047 1.00 75.65 185 PHE F N 1
ATOM 7568 C CA . PHE F 1 31 ? -18.228 32.384 -47.448 1.00 75.18 185 PHE F CA 1
ATOM 7569 C C . PHE F 1 31 ? -19.752 32.532 -47.414 1.00 83.73 185 PHE F C 1
ATOM 7570 O O . PHE F 1 31 ? -20.275 33.476 -48.026 1.00 90.85 185 PHE F O 1
ATOM 7578 N N . ASN F 1 32 ? -20.423 31.626 -46.696 1.00 96.45 186 ASN F N 1
ATOM 7579 C CA . ASN F 1 32 ? -21.906 31.558 -46.552 1.00 99.70 186 ASN F CA 1
ATOM 7580 C C . ASN F 1 32 ? -22.410 32.756 -45.732 1.00 100.89 186 ASN F C 1
ATOM 7581 O O . ASN F 1 32 ? -23.580 33.131 -45.921 1.00 104.93 186 ASN F O 1
ATOM 7586 N N . ASN F 1 33 ? -21.571 33.348 -44.873 1.00 99.09 187 ASN F N 1
ATOM 7587 C CA . ASN F 1 33 ? -21.916 34.572 -44.095 1.00 99.46 187 ASN F CA 1
ATOM 7588 C C . ASN F 1 33 ? -21.562 35.819 -44.922 1.00 96.82 187 ASN F C 1
ATOM 7589 O O . ASN F 1 33 ? -21.339 36.885 -44.315 1.00 95.67 187 ASN F O 1
ATOM 7594 N N . GLN F 1 34 ? -21.521 35.687 -46.254 1.00 92.42 188 GLN F N 1
ATOM 7595 C CA . GLN F 1 34 ? -21.330 36.792 -47.236 1.00 96.90 188 GLN F CA 1
ATOM 7596 C C . GLN F 1 34 ? -20.267 37.764 -46.718 1.00 97.98 188 GLN F C 1
ATOM 7597 O O . GLN F 1 34 ? -20.547 38.974 -46.678 1.00 113.01 188 GLN F O 1
ATOM 7603 N N . LYS F 1 35 ? -19.104 37.250 -46.318 1.00 97.31 189 LYS F N 1
ATOM 7604 C CA . LYS F 1 35 ? -17.914 38.067 -45.952 1.00 96.67 189 LYS F CA 1
ATOM 7605 C C . LYS F 1 35 ? -16.839 37.854 -47.020 1.00 96.03 189 LYS F C 1
ATOM 7606 O O . LYS F 1 35 ? -16.030 36.919 -46.864 1.00 101.27 189 LYS F O 1
ATOM 7612 N N . SER F 1 36 ? -16.844 38.680 -48.069 1.00 91.89 190 SER F N 1
ATOM 7613 C CA . SER F 1 36 ? -15.980 38.515 -49.269 1.00 91.85 190 SER F CA 1
ATOM 7614 C C . SER F 1 36 ? -14.501 38.657 -48.886 1.00 89.46 190 SER F C 1
ATOM 7615 O O . SER F 1 36 ? -14.205 39.289 -47.849 1.00 93.58 190 SER F O 1
ATOM 7618 N N . ILE F 1 37 ? -13.619 38.078 -49.705 1.00 85.18 191 ILE F N 1
ATOM 7619 C CA . ILE F 1 37 ? -12.153 37.941 -49.437 1.00 87.06 191 ILE F CA 1
ATOM 7620 C C . ILE F 1 37 ? -11.443 39.265 -49.755 1.00 85.45 191 ILE F C 1
ATOM 7621 O O . ILE F 1 37 ? -11.893 39.981 -50.674 1.00 85.39 191 ILE F O 1
ATOM 7626 N N . GLN F 1 38 ? -10.364 39.564 -49.027 1.00 84.73 192 GLN F N 1
ATOM 7627 C CA . GLN F 1 38 ? -9.505 40.761 -49.233 1.00 85.40 192 GLN F CA 1
ATOM 7628 C C . GLN F 1 38 ? -8.135 40.309 -49.758 1.00 86.19 192 GLN F C 1
ATOM 7629 O O . GLN F 1 38 ? -7.412 39.661 -48.985 1.00 88.70 192 GLN F O 1
ATOM 7635 N N . ILE F 1 39 ? -7.788 40.644 -51.010 1.00 85.55 193 ILE F N 1
ATOM 7636 C CA . ILE F 1 39 ? -6.491 40.254 -51.646 1.00 85.07 193 ILE F CA 1
ATOM 7637 C C . ILE F 1 39 ? -5.495 41.401 -51.473 1.00 86.23 193 ILE F C 1
ATOM 7638 O O . ILE F 1 39 ? -5.850 42.550 -51.779 1.00 82.85 193 ILE F O 1
ATOM 7643 N N . ILE F 1 40 ? -4.293 41.071 -51.004 1.00 94.63 194 ILE F N 1
ATOM 7644 C CA . ILE F 1 40 ? -3.145 42.015 -50.889 1.00 100.39 194 ILE F CA 1
ATOM 7645 C C . ILE F 1 40 ? -2.445 42.044 -52.247 1.00 104.13 194 ILE F C 1
ATOM 7646 O O . ILE F 1 40 ? -1.876 40.999 -52.625 1.00 111.55 194 ILE F O 1
ATOM 7651 N N . LEU F 1 41 ? -2.508 43.180 -52.951 1.00 102.21 195 LEU F N 1
ATOM 7652 C CA . LEU F 1 41 ? -1.784 43.383 -54.232 1.00 101.69 195 LEU F CA 1
ATOM 7653 C C . LEU F 1 41 ? -0.369 43.872 -53.924 1.00 99.93 195 LEU F C 1
ATOM 7654 O O . LEU F 1 41 ? 0.585 43.106 -54.135 1.00 98.57 195 LEU F O 1
ATOM 7659 N N . GLU F 1 42 ? -0.264 45.114 -53.452 1.00 107.26 196 GLU F N 1
ATOM 7660 C CA . GLU F 1 42 ? 1.024 45.791 -53.166 1.00 118.49 196 GLU F CA 1
ATOM 7661 C C . GLU F 1 42 ? 1.258 45.758 -51.657 1.00 118.95 196 GLU F C 1
ATOM 7662 O O . GLU F 1 42 ? 0.298 45.950 -50.880 1.00 111.49 196 GLU F O 1
ATOM 7668 N N . ARG F 1 43 ? 2.511 45.524 -51.284 1.00 124.70 197 ARG F N 1
ATOM 7669 C CA . ARG F 1 43 ? 3.000 45.561 -49.888 1.00 127.30 197 ARG F CA 1
ATOM 7670 C C . ARG F 1 43 ? 4.262 46.423 -49.863 1.00 125.73 197 ARG F C 1
ATOM 7671 O O . ARG F 1 43 ? 4.947 46.502 -50.904 1.00 118.81 197 ARG F O 1
ATOM 7679 N N . ASP F 1 44 ? 4.543 47.057 -48.725 1.00 127.05 198 ASP F N 1
ATOM 7680 C CA . ASP F 1 44 ? 5.777 47.861 -48.521 1.00 129.15 198 ASP F CA 1
ATOM 7681 C C . ASP F 1 44 ? 6.921 46.906 -48.152 1.00 132.32 198 ASP F C 1
ATOM 7682 O O . ASP F 1 44 ? 6.759 45.682 -48.333 1.00 134.79 198 ASP F O 1
ATOM 7687 N N . ARG F 1 45 ? 8.044 47.456 -47.684 1.00 136.39 199 ARG F N 1
ATOM 7688 C CA . ARG F 1 45 ? 9.252 46.693 -47.261 1.00 138.08 199 ARG F CA 1
ATOM 7689 C C . ARG F 1 45 ? 9.208 46.449 -45.744 1.00 135.74 199 ARG F C 1
ATOM 7690 O O . ARG F 1 45 ? 10.154 45.831 -45.218 1.00 130.13 199 ARG F O 1
ATOM 7698 N N . THR F 1 46 ? 8.145 46.899 -45.070 1.00 137.12 200 THR F N 1
ATOM 7699 C CA . THR F 1 46 ? 7.838 46.545 -43.656 1.00 134.34 200 THR F CA 1
ATOM 7700 C C . THR F 1 46 ? 7.053 45.227 -43.635 1.00 130.37 200 THR F C 1
ATOM 7701 O O . THR F 1 46 ? 6.733 44.753 -42.528 1.00 128.56 200 THR F O 1
ATOM 7705 N N . GLY F 1 47 ? 6.768 44.660 -44.814 1.00 125.51 201 GLY F N 1
ATOM 7706 C CA . GLY F 1 47 ? 5.893 43.485 -44.983 1.00 123.34 201 GLY F CA 1
ATOM 7707 C C . GLY F 1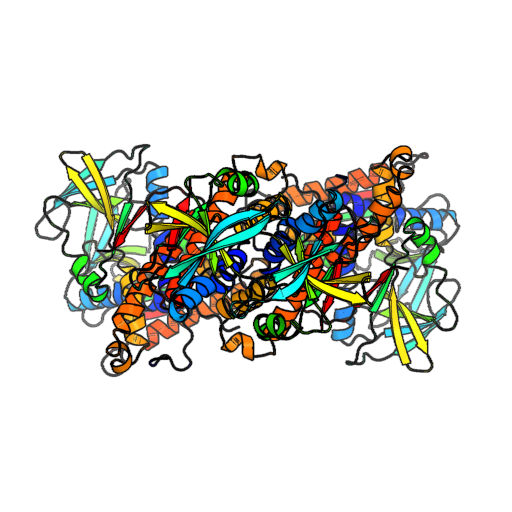 47 ? 4.476 43.779 -44.515 1.00 123.06 201 GLY F C 1
ATOM 7708 O O . GLY F 1 47 ? 3.895 42.906 -43.839 1.00 125.29 201 GLY F O 1
ATOM 7709 N N . LYS F 1 48 ? 3.948 44.963 -44.861 1.00 118.25 202 LYS F N 1
ATOM 7710 C CA . LYS F 1 48 ? 2.617 45.482 -44.426 1.00 116.03 202 LYS F CA 1
ATOM 7711 C C . LYS F 1 48 ? 1.777 45.817 -45.658 1.00 117.74 202 LYS F C 1
ATOM 7712 O O . LYS F 1 48 ? 2.224 46.560 -46.532 1.00 117.41 202 LYS F O 1
ATOM 7718 N N . PRO F 1 49 ? 0.532 45.293 -45.777 1.00 119.53 203 PRO F N 1
ATOM 7719 C CA . PRO F 1 49 ? -0.287 45.537 -46.966 1.00 117.92 203 PRO F CA 1
ATOM 7720 C C . PRO F 1 49 ? -0.605 47.031 -47.125 1.00 116.07 203 PRO F C 1
ATOM 7721 O O . PRO F 1 49 ? -0.959 47.652 -46.138 1.00 116.07 203 PRO F O 1
ATOM 7725 N N . THR F 1 50 ? -0.452 47.572 -48.338 1.00 113.79 204 THR F N 1
ATOM 7726 C CA . THR F 1 50 ? -0.759 48.997 -48.656 1.00 112.86 204 THR F CA 1
ATOM 7727 C C . THR F 1 50 ? -1.872 49.084 -49.708 1.00 111.06 204 THR F C 1
ATOM 7728 O O . THR F 1 50 ? -2.708 49.997 -49.583 1.00 108.50 204 THR F O 1
ATOM 7732 N N . LYS F 1 51 ? -1.875 48.196 -50.708 1.00 111.38 205 LYS F N 1
ATOM 7733 C CA . LYS F 1 51 ? -2.984 48.085 -51.698 1.00 113.94 205 LYS F CA 1
ATOM 7734 C C . LYS F 1 51 ? -3.733 46.768 -51.473 1.00 106.79 205 LYS F C 1
ATOM 7735 O O . LYS F 1 51 ? -3.100 45.698 -51.569 1.00 99.47 205 LYS F O 1
ATOM 7741 N N . THR F 1 52 ? -5.037 46.860 -51.197 1.00 100.97 206 THR F N 1
ATOM 7742 C CA . THR F 1 52 ? -5.917 45.705 -50.889 1.00 100.07 206 THR F CA 1
ATOM 7743 C C . THR F 1 52 ? -7.205 45.802 -51.714 1.00 100.65 206 THR F C 1
ATOM 7744 O O . THR F 1 52 ? -7.834 46.875 -51.707 1.00 106.22 206 THR F O 1
ATOM 7748 N N . ILE F 1 53 ? -7.569 44.706 -52.384 1.00 102.02 207 ILE F N 1
ATOM 7749 C CA . ILE F 1 53 ? -8.824 44.556 -53.179 1.00 98.73 207 ILE F CA 1
ATOM 7750 C C . ILE F 1 53 ? -9.851 43.792 -52.334 1.00 95.82 207 ILE F C 1
ATOM 7751 O O . ILE F 1 53 ? -9.434 42.869 -51.611 1.00 87.68 207 ILE F O 1
ATOM 7756 N N . ASP F 1 54 ? -11.129 44.178 -52.428 1.00 94.55 208 ASP F N 1
ATOM 7757 C CA . ASP F 1 54 ? -12.308 43.331 -52.089 1.00 94.74 208 ASP F CA 1
ATOM 7758 C C . ASP F 1 54 ? -12.702 42.539 -53.338 1.00 91.82 208 ASP F C 1
ATOM 7759 O O . ASP F 1 54 ? -12.882 43.178 -54.385 1.00 95.78 208 ASP F O 1
ATOM 7764 N N . TYR F 1 55 ? -12.830 41.213 -53.241 1.00 91.52 209 TYR F N 1
ATOM 7765 C CA . TYR F 1 55 ? -13.187 40.333 -54.388 1.00 96.88 209 TYR F CA 1
ATOM 7766 C C . TYR F 1 55 ? -14.469 39.556 -54.073 1.00 98.90 209 TYR F C 1
ATOM 7767 O O . TYR F 1 55 ? -14.662 39.127 -52.925 1.00 96.36 209 TYR F O 1
ATOM 7776 N N . GLU F 1 56 ? -15.301 39.375 -55.102 1.00 106.10 210 GLU F N 1
ATOM 7777 C CA . GLU F 1 56 ? -16.641 38.733 -55.041 1.00 116.95 210 GLU F CA 1
ATOM 7778 C C . GLU F 1 56 ? -16.530 37.202 -55.061 1.00 116.02 210 GLU F C 1
ATOM 7779 O O . GLU F 1 56 ? -15.857 36.654 -55.960 1.00 103.17 210 GLU F O 1
ATOM 7785 N N . ILE F 1 57 ? -17.233 36.547 -54.134 1.00 117.59 211 ILE F N 1
ATOM 7786 C CA . ILE F 1 57 ? -17.336 35.062 -54.017 1.00 120.92 211 ILE F CA 1
ATOM 7787 C C . ILE F 1 57 ? -18.819 34.687 -54.080 1.00 118.43 211 ILE F C 1
ATOM 7788 O O . ILE F 1 57 ? -19.555 35.086 -53.153 1.00 117.54 211 ILE F O 1
ATOM 7793 N N . LYS F 1 58 ? -19.237 33.929 -55.098 1.00 117.07 212 LYS F N 1
ATOM 7794 C CA . LYS F 1 58 ? -20.674 33.594 -55.306 1.00 120.39 212 LYS F CA 1
ATOM 7795 C C . LYS F 1 58 ? -20.936 32.119 -54.989 1.00 115.28 212 LYS F C 1
ATOM 7796 O O . LYS F 1 58 ? -20.002 31.445 -54.531 1.00 116.49 212 LYS F O 1
ATOM 7802 N N . LYS F 1 59 ? -22.165 31.647 -55.233 1.00 117.06 213 LYS F N 1
ATOM 7803 C CA . LYS F 1 59 ? -22.602 30.259 -54.915 1.00 119.48 213 LYS F CA 1
ATOM 7804 C C . LYS F 1 59 ? -21.780 29.220 -55.679 1.00 122.87 213 LYS F C 1
ATOM 7805 O O . LYS F 1 59 ? -21.670 28.095 -55.198 1.00 130.77 213 LYS F O 1
ATOM 7811 N N . PRO F 1 60 ? -21.204 29.493 -56.878 1.00 121.02 214 PRO F N 1
ATOM 7812 C CA . PRO F 1 60 ? -20.149 28.625 -57.405 1.00 119.96 214 PRO F CA 1
ATOM 7813 C C . PRO F 1 60 ? -18.913 28.849 -56.524 1.00 119.43 214 PRO F C 1
ATOM 7814 O O . PRO F 1 60 ? -17.977 29.480 -56.992 1.00 125.26 214 PRO F O 1
ATOM 7818 N N . TYR F 1 61 ? -18.958 28.380 -55.271 1.00 112.54 215 TYR F N 1
ATOM 7819 C CA . TYR F 1 61 ? -17.929 28.687 -54.241 1.00 99.08 215 TYR F CA 1
ATOM 7820 C C . TYR F 1 61 ? -16.623 28.011 -54.642 1.00 88.51 215 TYR F C 1
ATOM 7821 O O . TYR F 1 61 ? -16.627 26.872 -55.104 1.00 88.96 215 TYR F O 1
ATOM 7830 N N . PRO F 1 62 ? -15.471 28.699 -54.497 1.00 80.51 216 PRO F N 1
ATOM 7831 C CA . PRO F 1 62 ? -14.189 28.133 -54.910 1.00 73.42 216 PRO F CA 1
ATOM 7832 C C . PRO F 1 62 ? -13.836 26.888 -54.083 1.00 66.32 216 PRO F C 1
ATOM 7833 O O . PRO F 1 62 ? -13.976 26.905 -52.874 1.00 57.96 216 PRO F O 1
ATOM 7837 N N . THR F 1 63 ? -13.398 25.828 -54.758 1.00 63.39 217 THR F N 1
ATOM 7838 C CA . THR F 1 63 ? -12.934 24.592 -54.084 1.00 60.34 217 THR F CA 1
ATOM 7839 C C . THR F 1 63 ? -11.610 24.896 -53.386 1.00 61.13 217 THR F C 1
ATOM 7840 O O . THR F 1 63 ? -10.662 25.298 -54.090 1.00 61.45 217 THR F O 1
ATOM 7844 N N . ILE F 1 64 ? -11.570 24.748 -52.058 1.00 61.30 218 ILE F N 1
ATOM 7845 C CA . ILE F 1 64 ? -10.326 24.906 -51.247 1.00 57.89 218 ILE F CA 1
ATOM 7846 C C . ILE F 1 64 ? -9.439 23.700 -51.554 1.00 54.79 218 ILE F C 1
ATOM 7847 O O . ILE F 1 64 ? -9.870 22.563 -51.306 1.00 52.82 218 ILE F O 1
ATOM 7852 N N . GLU F 1 65 ? -8.269 23.947 -52.134 1.00 55.41 219 GLU F N 1
ATOM 7853 C CA . GLU F 1 65 ? -7.300 22.878 -52.482 1.00 58.34 219 GLU F CA 1
ATOM 7854 C C . GLU F 1 65 ? -6.293 22.734 -51.336 1.00 50.78 219 GLU F C 1
ATOM 7855 O O . GLU F 1 65 ? -5.588 23.717 -51.028 1.00 43.83 219 GLU F O 1
ATOM 7861 N N . ILE F 1 66 ? -6.275 21.559 -50.702 1.00 45.96 220 ILE F N 1
ATOM 7862 C CA . ILE F 1 66 ? -5.339 21.224 -49.592 1.00 42.68 220 ILE F CA 1
ATOM 7863 C C . ILE F 1 66 ? -4.138 20.524 -50.223 1.00 39.11 220 ILE F C 1
ATOM 7864 O O . ILE F 1 66 ? -4.304 19.423 -50.794 1.00 34.91 220 ILE F O 1
ATOM 7869 N N . ARG F 1 67 ? -2.980 21.175 -50.171 1.00 42.21 221 ARG F N 1
ATOM 7870 C CA . ARG F 1 67 ? -1.776 20.711 -50.909 1.00 49.17 221 ARG F CA 1
ATOM 7871 C C . ARG F 1 67 ? -0.726 20.249 -49.903 1.00 42.63 221 ARG F C 1
ATOM 7872 O O . ARG F 1 67 ? -0.225 21.090 -49.131 1.00 37.94 221 ARG F O 1
ATOM 7880 N N . VAL F 1 68 ? -0.404 18.960 -49.941 1.00 38.35 222 VAL F N 1
ATOM 7881 C CA . VAL F 1 68 ? 0.470 18.308 -48.928 1.00 38.62 222 VAL F CA 1
ATOM 7882 C C . VAL F 1 68 ? 1.662 17.700 -49.658 1.00 35.72 222 VAL F C 1
ATOM 7883 O O . VAL F 1 68 ? 1.518 16.916 -50.583 1.00 33.71 222 VAL F O 1
ATOM 7887 N N . PRO F 1 69 ? 2.903 18.050 -49.280 1.00 36.06 223 PRO F N 1
ATOM 7888 C CA . PRO F 1 69 ? 4.056 17.333 -49.806 1.00 37.30 223 PRO F CA 1
ATOM 7889 C C . PRO F 1 69 ? 4.144 15.943 -49.165 1.00 41.14 223 PRO F C 1
ATOM 7890 O O . PRO F 1 69 ? 4.012 15.847 -47.957 1.00 48.25 223 PRO F O 1
ATOM 7894 N N . GLN F 1 70 ? 4.344 14.911 -49.981 1.00 43.78 224 GLN F N 1
ATOM 7895 C CA . GLN F 1 70 ? 4.706 13.551 -49.512 1.00 49.31 224 GLN F CA 1
ATOM 7896 C C . GLN F 1 70 ? 5.964 13.636 -48.627 1.00 52.33 224 GLN F C 1
ATOM 7897 O O . GLN F 1 70 ? 6.051 12.850 -47.652 1.00 54.32 224 GLN F O 1
ATOM 7903 N N . ASN F 1 71 ? 6.899 14.547 -48.939 1.00 52.18 225 ASN F N 1
ATOM 7904 C CA . ASN F 1 71 ? 8.084 14.837 -48.084 1.00 54.59 225 ASN F CA 1
ATOM 7905 C C . ASN F 1 71 ? 7.647 15.786 -46.968 1.00 51.39 225 ASN F C 1
ATOM 7906 O O . ASN F 1 71 ? 7.960 16.993 -47.063 1.00 50.58 225 ASN F O 1
ATOM 7911 N N . LEU F 1 72 ? 6.969 15.245 -45.951 1.00 48.54 226 LEU F N 1
ATOM 7912 C CA . LEU F 1 72 ? 6.267 16.044 -44.912 1.00 49.96 226 LEU F CA 1
ATOM 7913 C C . LEU F 1 72 ? 7.284 16.859 -44.105 1.00 47.89 226 LEU F C 1
ATOM 7914 O O . LEU F 1 72 ? 6.922 17.946 -43.614 1.00 47.17 226 LEU F O 1
ATOM 7919 N N . ALA F 1 73 ? 8.522 16.376 -44.002 1.00 47.22 227 ALA F N 1
ATOM 7920 C CA . ALA F 1 73 ? 9.593 17.042 -43.226 1.00 46.56 227 ALA F CA 1
ATOM 7921 C C . ALA F 1 73 ? 9.880 18.422 -43.820 1.00 46.12 227 ALA F C 1
ATOM 7922 O O . ALA F 1 73 ? 10.408 19.275 -43.092 1.00 47.29 227 ALA F O 1
ATOM 7924 N N . SER F 1 74 ? 9.525 18.625 -45.091 1.00 47.52 228 SER F N 1
ATOM 7925 C CA . SER F 1 74 ? 9.814 19.862 -45.858 1.00 46.99 228 SER F CA 1
ATOM 7926 C C . SER F 1 74 ? 8.690 20.883 -45.702 1.00 48.53 228 SER F C 1
ATOM 7927 O O . SER F 1 74 ? 8.900 22.020 -46.177 1.00 51.52 228 SER F O 1
ATOM 7930 N N . LEU F 1 75 ? 7.555 20.509 -45.095 1.00 44.65 229 LEU F N 1
ATOM 7931 C CA . LEU F 1 75 ? 6.304 21.310 -45.192 1.00 45.74 229 LEU F CA 1
ATOM 7932 C C . LEU F 1 75 ? 6.547 22.749 -44.712 1.00 45.01 229 LEU F C 1
ATOM 7933 O O . LEU F 1 75 ? 6.022 23.677 -45.341 1.00 45.47 229 LEU F O 1
ATOM 7938 N N . LYS F 1 76 ? 7.307 22.942 -43.640 1.00 46.67 230 LYS F N 1
ATOM 7939 C CA . LYS F 1 76 ? 7.547 24.292 -43.061 1.00 51.25 230 LYS F CA 1
ATOM 7940 C C . LYS F 1 76 ? 8.405 25.140 -44.010 1.00 55.03 230 LYS F C 1
ATOM 7941 O O . LYS F 1 76 ? 8.488 26.366 -43.786 1.00 57.57 230 LYS F O 1
ATOM 7947 N N . LYS F 1 77 ? 9.046 24.511 -44.999 1.00 59.93 231 LYS F N 1
ATOM 7948 C CA . LYS F 1 77 ? 9.803 25.206 -46.075 1.00 63.07 231 LYS F CA 1
ATOM 7949 C C . LYS F 1 77 ? 8.878 25.459 -47.270 1.00 61.14 231 LYS F C 1
ATOM 7950 O O . LYS F 1 77 ? 8.909 26.594 -47.776 1.00 61.15 231 LYS F O 1
ATOM 7956 N N . GLU F 1 78 ? 8.065 24.466 -47.664 1.00 61.16 232 GLU F N 1
ATOM 7957 C CA . GLU F 1 78 ? 7.089 24.560 -48.790 1.00 62.24 232 GLU F CA 1
ATOM 7958 C C . GLU F 1 78 ? 5.970 25.576 -48.488 1.00 57.88 232 GLU F C 1
ATOM 7959 O O . GLU F 1 78 ? 5.246 25.889 -49.421 1.00 59.31 232 GLU F O 1
ATOM 7965 N N . VAL F 1 79 ? 5.842 26.102 -47.262 1.00 59.32 233 VAL F N 1
ATOM 7966 C CA . VAL F 1 79 ? 4.855 27.180 -46.923 1.00 61.44 233 VAL F CA 1
ATOM 7967 C C . VAL F 1 79 ? 5.489 28.557 -47.156 1.00 67.08 233 VAL F C 1
ATOM 7968 O O . VAL F 1 79 ? 4.752 29.554 -47.070 1.00 73.22 233 VAL F O 1
ATOM 7972 N N . LEU F 1 80 ? 6.790 28.620 -47.442 1.00 73.21 234 LEU F N 1
ATOM 7973 C CA . LEU F 1 80 ? 7.486 29.894 -47.770 1.00 76.26 234 LEU F CA 1
ATOM 7974 C C . LEU F 1 80 ? 7.757 29.968 -49.285 1.00 81.43 234 LEU F C 1
ATOM 7975 O O . LEU F 1 80 ? 7.950 31.098 -49.778 1.00 84.52 234 LEU F O 1
ATOM 7980 N N . THR F 1 81 ? 7.672 28.835 -50.006 1.00 86.36 235 THR F N 1
ATOM 7981 C CA . THR F 1 81 ? 8.012 28.703 -51.455 1.00 93.31 235 THR F CA 1
ATOM 7982 C C . THR F 1 81 ? 6.800 28.967 -52.357 1.00 99.67 235 THR F C 1
ATOM 7983 O O . THR F 1 81 ? 7.018 29.428 -53.496 1.00 94.88 235 THR F O 1
ATOM 7987 N N . TRP F 1 82 ? 5.586 28.658 -51.884 1.00 112.35 236 TRP F N 1
ATOM 7988 C CA . TRP F 1 82 ? 4.311 28.869 -52.625 1.00 119.79 236 TRP F CA 1
ATOM 7989 C C . TRP F 1 82 ? 3.776 30.283 -52.366 1.00 131.79 236 TRP F C 1
ATOM 7990 O O . TRP F 1 82 ? 2.544 30.467 -52.442 1.00 143.74 236 TRP F O 1
ATOM 8001 N N . ASN F 1 83 ? 4.660 31.236 -52.053 1.00 136.70 237 ASN F N 1
ATOM 8002 C CA . ASN F 1 83 ? 4.353 32.691 -52.075 1.00 139.08 237 ASN F CA 1
ATOM 8003 C C . ASN F 1 83 ? 5.118 33.316 -53.253 1.00 144.24 237 ASN F C 1
ATOM 8004 O O . ASN F 1 83 ? 5.754 34.374 -53.063 1.00 143.67 237 ASN F O 1
ATOM 8009 N N . THR F 1 84 ? 5.064 32.664 -54.423 1.00 151.59 238 THR F N 1
ATOM 8010 C CA . THR F 1 84 ? 5.616 33.155 -55.719 1.00 159.65 238 THR F CA 1
ATOM 8011 C C . THR F 1 84 ? 4.762 34.343 -56.185 1.00 166.03 238 THR F C 1
ATOM 8012 O O . THR F 1 84 ? 3.671 34.531 -55.618 1.00 182.19 238 THR F O 1
ATOM 8016 N N . SER F 1 85 ? 5.236 35.118 -57.165 1.00 158.45 239 SER F N 1
ATOM 8017 C CA . SER F 1 85 ? 4.576 36.359 -57.661 1.00 146.85 239 SER F CA 1
ATOM 8018 C C . SER F 1 85 ? 3.177 36.050 -58.215 1.00 136.75 239 SER F C 1
ATOM 8019 O O . SER F 1 85 ? 2.250 36.839 -57.931 1.00 135.51 239 SER F O 1
ATOM 8022 N N . GLU F 1 86 ? 3.046 34.964 -58.988 1.00 124.92 240 GLU F N 1
ATOM 8023 C CA . GLU F 1 86 ? 1.754 34.470 -59.554 1.00 113.29 240 GLU F CA 1
ATOM 8024 C C . GLU F 1 86 ? 0.741 34.243 -58.423 1.00 104.07 240 GLU F C 1
ATOM 8025 O O . GLU F 1 86 ? -0.458 34.458 -58.667 1.00 101.16 240 GLU F O 1
ATOM 8031 N N . TYR F 1 87 ? 1.213 33.824 -57.243 1.00 98.59 241 TYR F N 1
ATOM 8032 C CA . TYR F 1 87 ? 0.393 33.598 -56.021 1.00 96.93 241 TYR F CA 1
ATOM 8033 C C . TYR F 1 87 ? 0.368 34.879 -55.186 1.00 96.69 241 TYR F C 1
ATOM 8034 O O . TYR F 1 87 ? 1.403 35.563 -55.107 1.00 104.95 241 TYR F O 1
ATOM 8043 N N . LYS F 1 88 ? -0.790 35.209 -54.608 1.00 93.55 242 LYS F N 1
ATOM 8044 C CA . LYS F 1 88 ? -0.913 36.327 -53.636 1.00 93.49 242 LYS F CA 1
ATOM 8045 C C . LYS F 1 88 ? -1.671 35.868 -52.391 1.00 84.71 242 LYS F C 1
ATOM 8046 O O . LYS F 1 88 ? -2.532 34.968 -52.487 1.00 77.22 242 LYS F O 1
ATOM 8052 N N . GLN F 1 89 ? -1.346 36.502 -51.267 1.00 75.72 243 GLN F N 1
ATOM 8053 C CA . GLN F 1 89 ? -1.964 36.221 -49.951 1.00 76.16 243 GLN F CA 1
ATOM 8054 C C . GLN F 1 89 ? -3.328 36.915 -49.875 1.00 71.60 243 GLN F C 1
ATOM 8055 O O . GLN F 1 89 ? -3.381 38.149 -50.004 1.00 75.20 243 GLN F O 1
ATOM 8061 N N . ILE F 1 90 ? -4.380 36.138 -49.639 1.00 66.09 244 ILE F N 1
ATOM 8062 C CA . ILE F 1 90 ? -5.757 36.647 -49.384 1.00 67.48 244 ILE F CA 1
ATOM 8063 C C . ILE F 1 90 ? -6.064 36.467 -47.899 1.00 63.47 244 ILE F C 1
ATOM 8064 O O . ILE F 1 90 ? -5.423 35.623 -47.270 1.00 68.68 244 ILE F O 1
ATOM 8069 N N . PHE F 1 91 ? -7.023 37.224 -47.376 1.00 58.84 245 PHE F N 1
ATOM 8070 C CA . PHE F 1 91 ? -7.468 37.102 -45.971 1.00 59.30 245 PHE F CA 1
ATOM 8071 C C . PHE F 1 91 ? -8.959 37.419 -45.869 1.00 59.33 245 PHE F C 1
ATOM 8072 O O . PHE F 1 91 ? -9.497 38.189 -46.675 1.00 53.78 245 PHE F O 1
ATOM 8080 N N . ILE F 1 92 ? -9.586 36.787 -44.878 1.00 63.35 246 ILE F N 1
ATOM 8081 C CA . ILE F 1 92 ? -11.045 36.832 -44.593 1.00 64.19 246 ILE F CA 1
ATOM 8082 C C . ILE F 1 92 ? -11.203 37.221 -43.125 1.00 65.95 246 ILE F C 1
ATOM 8083 O O . ILE F 1 92 ? -10.662 36.509 -42.258 1.00 67.71 246 ILE F O 1
ATOM 8088 N N . ASN F 1 93 ? -11.886 38.333 -42.871 1.00 69.49 247 ASN F N 1
ATOM 8089 C CA . ASN F 1 93 ? -12.252 38.760 -41.501 1.00 70.67 247 ASN F CA 1
ATOM 8090 C C . ASN F 1 93 ? -13.584 38.089 -41.167 1.00 65.97 247 ASN F C 1
ATOM 8091 O O . ASN F 1 93 ? -14.623 38.654 -41.521 1.00 72.20 247 ASN F O 1
ATOM 8096 N N . ALA F 1 94 ? -13.535 36.902 -40.558 1.00 67.05 248 ALA F N 1
ATOM 8097 C CA . ALA F 1 94 ? -14.718 36.138 -40.091 1.00 67.16 248 ALA F CA 1
ATOM 8098 C C . ALA F 1 94 ? -15.000 36.484 -38.622 1.00 68.19 248 ALA F C 1
ATOM 8099 O O . ALA F 1 94 ? -14.059 36.913 -37.911 1.00 71.55 248 ALA F O 1
ATOM 8101 N N . ALA F 1 95 ? -16.251 36.308 -38.187 1.00 67.03 249 ALA F N 1
ATOM 8102 C CA . ALA F 1 95 ? -16.734 36.660 -36.828 1.00 68.89 249 ALA F CA 1
ATOM 8103 C C . ALA F 1 95 ? -16.336 35.573 -35.818 1.00 69.98 249 ALA F C 1
ATOM 8104 O O . ALA F 1 95 ? -16.425 35.846 -34.602 1.00 71.86 249 ALA F O 1
ATOM 8106 N N . SER F 1 96 ? -15.902 34.403 -36.308 1.00 69.39 250 SER F N 1
ATOM 8107 C CA . SER F 1 96 ? -15.488 33.213 -35.510 1.00 65.09 250 SER F CA 1
ATOM 8108 C C . SER F 1 96 ? -14.177 33.462 -34.750 1.00 60.19 250 SER F C 1
ATOM 8109 O O . SER F 1 96 ? -13.988 32.814 -33.698 1.00 59.99 250 SER F O 1
ATOM 8112 N N . ARG F 1 97 ? -13.301 34.335 -35.259 1.00 53.40 251 ARG F N 1
ATOM 8113 C CA . ARG F 1 97 ? -11.949 34.559 -34.685 1.00 51.96 251 ARG F CA 1
ATOM 8114 C C . ARG F 1 97 ? -11.639 36.062 -34.620 1.00 54.95 251 ARG F C 1
ATOM 8115 O O . ARG F 1 97 ? -12.149 36.817 -35.471 1.00 53.97 251 ARG F O 1
ATOM 8123 N N . THR F 1 98 ? -10.810 36.461 -33.645 1.00 60.28 252 THR F N 1
ATOM 8124 C CA . THR F 1 98 ? -10.355 37.861 -33.386 1.00 62.87 252 THR F CA 1
ATOM 8125 C C . THR F 1 98 ? -9.143 38.236 -34.249 1.00 62.06 252 THR F C 1
ATOM 8126 O O . THR F 1 98 ? -8.594 39.337 -34.029 1.00 55.27 252 THR F O 1
ATOM 8130 N N . TYR F 1 99 ? -8.703 37.338 -35.136 1.00 59.86 253 TYR F N 1
ATOM 8131 C CA . TYR F 1 99 ? -7.756 37.630 -36.241 1.00 57.88 253 TYR F CA 1
ATOM 8132 C C . TYR F 1 99 ? -8.289 36.937 -37.487 1.00 54.52 253 TYR F C 1
ATOM 8133 O O . TYR F 1 99 ? -9.013 35.953 -37.387 1.00 51.21 253 TYR F O 1
ATOM 8142 N N . PRO F 1 100 ? -8.014 37.476 -38.691 1.00 52.56 254 PRO F N 1
ATOM 8143 C CA . PRO F 1 100 ? -8.584 36.920 -39.914 1.00 53.12 254 PRO F CA 1
ATOM 8144 C C . PRO F 1 100 ? -7.871 35.631 -40.333 1.00 52.16 254 PRO F C 1
ATOM 8145 O O . PRO F 1 100 ? -6.770 35.390 -39.867 1.00 49.90 254 PRO F O 1
ATOM 8149 N N . PHE F 1 101 ? -8.515 34.867 -41.216 1.00 51.47 255 PHE F N 1
ATOM 8150 C CA . PHE F 1 101 ? -7.969 33.634 -41.842 1.00 52.28 255 PHE F CA 1
ATOM 8151 C C . PHE F 1 101 ? -7.210 34.026 -43.116 1.00 47.76 255 PHE F C 1
ATOM 8152 O O . PHE F 1 101 ? -7.810 34.620 -44.016 1.00 42.24 255 PHE F O 1
ATOM 8160 N N . PHE F 1 102 ? -5.929 33.670 -43.184 1.00 47.53 256 PHE F N 1
ATOM 8161 C CA . PHE F 1 102 ? -5.015 33.925 -44.326 1.00 46.17 256 PHE F CA 1
ATOM 8162 C C . PHE F 1 102 ? -4.923 32.678 -45.210 1.00 47.23 256 PHE F C 1
ATOM 8163 O O . PHE F 1 102 ? -4.714 31.577 -44.687 1.00 46.50 256 PHE F O 1
ATOM 8171 N N . LEU F 1 103 ? -5.083 32.854 -46.522 1.00 52.19 257 LEU F N 1
ATOM 8172 C CA . LEU F 1 103 ? -4.874 31.783 -47.532 1.00 54.80 257 LEU F CA 1
ATOM 8173 C C . LEU F 1 103 ? -3.988 32.295 -48.668 1.00 56.40 257 LEU F C 1
ATOM 8174 O O . LEU F 1 103 ? -3.664 33.497 -48.686 1.00 52.22 257 LEU F O 1
ATOM 8179 N N . GLN F 1 104 ? -3.603 31.384 -49.562 1.00 62.03 258 GLN F N 1
ATOM 8180 C CA . GLN F 1 104 ? -2.870 31.693 -50.811 1.00 68.92 258 GLN F CA 1
ATOM 8181 C C . GLN F 1 104 ? -3.829 31.443 -51.973 1.00 74.47 258 GLN F C 1
ATOM 8182 O O . GLN F 1 104 ? -4.653 30.501 -51.880 1.00 64.05 258 GLN F O 1
ATOM 8188 N N . GLY F 1 105 ? -3.735 32.297 -52.994 1.00 86.99 259 GLY F N 1
ATOM 8189 C CA . GLY F 1 105 ? -4.549 32.245 -54.221 1.00 89.16 259 GLY F CA 1
ATOM 8190 C C . GLY F 1 105 ? -3.675 32.402 -55.449 1.00 90.54 259 GLY F C 1
ATOM 8191 O O . GLY F 1 105 ? -2.754 33.240 -55.418 1.00 78.50 259 GLY F O 1
ATOM 8192 N N . GLU F 1 106 ? -3.944 31.606 -56.483 1.00 101.51 260 GLU F N 1
ATOM 8193 C CA . GLU F 1 106 ? -3.323 31.752 -57.821 1.00 108.74 260 GLU F CA 1
ATOM 8194 C C . GLU F 1 106 ? -4.221 32.659 -58.661 1.00 110.98 260 GLU F C 1
ATOM 8195 O O . GLU F 1 106 ? -5.446 32.422 -58.678 1.00 98.06 260 GLU F O 1
ATOM 8201 N N . PHE F 1 107 ? -3.629 33.682 -59.268 1.00 123.01 261 PHE F N 1
ATOM 8202 C CA . PHE F 1 107 ? -4.423 34.665 -60.036 1.00 133.85 261 PHE F CA 1
ATOM 8203 C C . PHE F 1 107 ? -3.887 34.739 -61.457 1.00 144.75 261 PHE F C 1
ATOM 8204 O O . PHE F 1 107 ? -2.919 35.488 -61.666 1.00 153.96 261 PHE F O 1
ATOM 8212 N N . LYS F 1 108 ? -4.477 33.982 -62.384 1.00 152.72 262 LYS F N 1
ATOM 8213 C CA . LYS F 1 108 ? -4.083 34.111 -63.812 1.00 148.38 262 LYS F CA 1
ATOM 8214 C C . LYS F 1 108 ? -4.855 35.312 -64.362 1.00 144.33 262 LYS F C 1
ATOM 8215 O O . LYS F 1 108 ? -6.101 35.261 -64.326 1.00 148.16 262 LYS F O 1
ATOM 8221 N N . GLU F 1 109 ? -4.149 36.341 -64.841 1.00 130.60 263 GLU F N 1
ATOM 8222 C CA . GLU F 1 109 ? -4.817 37.592 -65.293 1.00 121.54 263 GLU F CA 1
ATOM 8223 C C . GLU F 1 109 ? -5.578 38.219 -64.123 1.00 115.21 263 GLU F C 1
ATOM 8224 O O . GLU F 1 109 ? -4.963 38.408 -63.060 1.00 104.39 263 GLU F O 1
ATOM 8230 N N . ASP F 1 110 ? -6.853 38.548 -64.324 1.00 114.79 264 ASP F N 1
ATOM 8231 C CA . ASP F 1 110 ? -7.661 39.217 -63.271 1.00 117.10 264 ASP F CA 1
ATOM 8232 C C . ASP F 1 110 ? -8.507 38.193 -62.518 1.00 111.58 264 ASP F C 1
ATOM 8233 O O . ASP F 1 110 ? -9.311 38.616 -61.676 1.00 106.47 264 ASP F O 1
ATOM 8238 N N . GLN F 1 111 ? -8.351 36.906 -62.816 1.00 109.51 265 GLN F N 1
ATOM 8239 C CA . GLN F 1 111 ? -9.262 35.903 -62.216 1.00 111.03 265 GLN F CA 1
ATOM 8240 C C . GLN F 1 111 ? -8.532 34.958 -61.260 1.00 119.11 265 GLN F C 1
ATOM 8241 O O . GLN F 1 111 ? -7.355 34.666 -61.507 1.00 129.50 265 GLN F O 1
ATOM 8247 N N . ILE F 1 112 ? -9.219 34.495 -60.213 1.00 118.89 266 ILE F N 1
ATOM 8248 C CA . ILE F 1 112 ? -8.641 33.507 -59.256 1.00 118.12 266 ILE F CA 1
ATOM 8249 C C . ILE F 1 112 ? -8.720 32.132 -59.917 1.00 112.09 266 ILE F C 1
ATOM 8250 O O . ILE F 1 112 ? -9.836 31.725 -60.322 1.00 105.93 266 ILE F O 1
ATOM 8255 N N . LEU F 1 113 ? -7.583 31.455 -60.037 1.00 107.34 267 LEU F N 1
ATOM 8256 C CA . LEU F 1 113 ? -7.526 30.078 -60.581 1.00 105.67 267 LEU F CA 1
ATOM 8257 C C . LEU F 1 113 ? -7.749 29.097 -59.433 1.00 98.63 267 LEU F C 1
ATOM 8258 O O . LEU F 1 113 ? -8.339 28.029 -59.679 1.00 104.05 267 LEU F O 1
ATOM 8263 N N . SER F 1 114 ? -7.284 29.438 -58.231 1.00 89.33 268 SER F N 1
ATOM 8264 C CA . SER F 1 114 ? -7.325 28.503 -57.080 1.00 82.85 268 SER F CA 1
ATOM 8265 C C . SER F 1 114 ? -7.175 29.240 -55.745 1.00 76.40 268 SER F C 1
ATOM 8266 O O . SER F 1 114 ? -6.456 30.254 -55.697 1.00 72.56 268 SER F O 1
ATOM 8269 N N . ILE F 1 115 ? -7.841 28.735 -54.704 1.00 71.71 269 ILE F N 1
ATOM 8270 C CA . ILE F 1 115 ? -7.532 29.086 -53.284 1.00 68.95 269 ILE F CA 1
ATOM 8271 C C . ILE F 1 115 ? -6.913 27.844 -52.652 1.00 60.00 269 ILE F C 1
ATOM 8272 O O . ILE F 1 115 ? -7.554 26.783 -52.671 1.00 56.32 269 ILE F O 1
ATOM 8277 N N . PHE F 1 116 ? -5.698 27.942 -52.134 1.00 57.62 270 PHE F N 1
ATOM 8278 C CA . PHE F 1 116 ? -5.014 26.718 -51.655 1.00 57.14 270 PHE F CA 1
ATOM 8279 C C . PHE F 1 116 ? -4.375 26.925 -50.276 1.00 50.82 270 PHE F C 1
ATOM 8280 O O . PHE F 1 116 ? -4.096 28.061 -49.842 1.00 41.62 270 PHE F O 1
ATOM 8288 N N . ASP F 1 117 ? -4.193 25.808 -49.577 1.00 50.82 271 ASP F N 1
ATOM 8289 C CA . ASP F 1 117 ? -3.439 25.773 -48.301 1.00 50.00 271 ASP F CA 1
ATOM 8290 C C . ASP F 1 117 ? -2.590 24.506 -48.238 1.00 46.70 271 ASP F C 1
ATOM 8291 O O . ASP F 1 117 ? -2.974 23.460 -48.826 1.00 39.21 271 ASP F O 1
ATOM 8296 N N . ILE F 1 118 ? -1.442 24.648 -47.578 1.00 46.94 272 ILE F N 1
ATOM 8297 C CA . ILE F 1 118 ? -0.555 23.525 -47.166 1.00 42.65 272 ILE F CA 1
ATOM 8298 C C . ILE F 1 118 ? -0.701 23.395 -45.660 1.00 38.00 272 ILE F C 1
ATOM 8299 O O . ILE F 1 118 ? -0.190 24.252 -44.943 1.00 35.91 272 ILE F O 1
ATOM 8304 N N . PRO F 1 119 ? -1.413 22.347 -45.164 1.00 34.86 273 PRO F N 1
ATOM 8305 C CA . PRO F 1 119 ? -1.852 22.280 -43.768 1.00 33.19 273 PRO F CA 1
ATOM 8306 C C . PRO F 1 119 ? -0.645 22.095 -42.832 1.00 36.62 273 PRO F C 1
ATOM 8307 O O . PRO F 1 119 ? -0.129 20.984 -42.692 1.00 35.88 273 PRO F O 1
ATOM 8311 N N . THR F 1 120 ? -0.191 23.208 -42.255 1.00 35.96 274 THR F N 1
ATOM 8312 C CA . THR F 1 120 ? 1.005 23.274 -41.392 1.00 35.19 274 THR F CA 1
ATOM 8313 C C . THR F 1 120 ? 0.794 22.312 -40.228 1.00 35.30 274 THR F C 1
ATOM 8314 O O . THR F 1 120 ? 1.791 21.726 -39.807 1.00 41.28 274 THR F O 1
ATOM 8318 N N . THR F 1 121 ? -0.451 22.155 -39.759 1.00 32.83 275 THR F N 1
ATOM 8319 C CA . THR F 1 121 ? -0.842 21.267 -38.628 1.00 31.42 275 THR F CA 1
ATOM 8320 C C . THR F 1 121 ? -0.351 19.848 -38.935 1.00 30.28 275 THR F C 1
ATOM 8321 O O . THR F 1 121 ? 0.082 19.152 -37.992 1.00 28.95 275 THR F O 1
ATOM 8325 N N . LEU F 1 122 ? -0.371 19.438 -40.205 1.00 29.45 276 LEU F N 1
ATOM 8326 C CA . LEU F 1 122 ? 0.002 18.049 -40.588 1.00 29.53 276 LEU F CA 1
ATOM 8327 C C . LEU F 1 122 ? 1.497 17.808 -40.327 1.00 29.09 276 LEU F C 1
ATOM 8328 O O . LEU F 1 122 ? 1.876 16.651 -40.141 1.00 29.20 276 LEU F O 1
ATOM 8333 N N . TYR F 1 123 ? 2.321 18.855 -40.327 1.00 29.16 277 TYR F N 1
ATOM 8334 C CA . TYR F 1 123 ? 3.753 18.782 -39.929 1.00 31.97 277 TYR F CA 1
ATOM 8335 C C . TYR F 1 123 ? 3.890 18.167 -38.517 1.00 34.92 277 TYR F C 1
ATOM 8336 O O . TYR F 1 123 ? 4.872 17.425 -38.278 1.00 34.42 277 TYR F O 1
ATOM 8345 N N . ALA F 1 124 ? 2.952 18.475 -37.604 1.00 34.61 278 ALA F N 1
ATOM 8346 C CA . ALA F 1 124 ? 2.923 17.976 -36.206 1.00 32.94 278 ALA F CA 1
ATOM 8347 C C . ALA F 1 124 ? 2.878 16.442 -36.213 1.00 30.83 278 ALA F C 1
ATOM 8348 O O . ALA F 1 124 ? 3.430 15.817 -35.304 1.00 29.20 278 ALA F O 1
ATOM 8350 N N . SER F 1 125 ? 2.243 15.858 -37.218 1.00 30.94 279 SER F N 1
ATOM 8351 C CA . SER F 1 125 ? 2.152 14.389 -37.402 1.00 33.03 279 SER F CA 1
ATOM 8352 C C . SER F 1 125 ? 3.564 13.816 -37.570 1.00 32.45 279 SER F C 1
ATOM 8353 O O . SER F 1 125 ? 3.880 12.793 -36.947 1.00 31.31 279 SER F O 1
ATOM 8356 N N . TYR F 1 126 ? 4.374 14.455 -38.410 1.00 34.75 280 TYR F N 1
ATOM 8357 C CA . TYR F 1 126 ? 5.792 14.079 -38.653 1.00 37.72 280 TYR F CA 1
ATOM 8358 C C . TYR F 1 126 ? 6.600 14.253 -37.352 1.00 36.27 280 TYR F C 1
ATOM 8359 O O . TYR F 1 126 ? 7.356 13.333 -37.000 1.00 34.31 280 TYR F O 1
ATOM 8368 N N . LEU F 1 127 ? 6.442 15.387 -36.660 1.00 34.60 281 LEU F N 1
ATOM 8369 C CA . LEU F 1 127 ? 7.169 15.688 -35.395 1.00 36.80 281 LEU F CA 1
ATOM 8370 C C . LEU F 1 127 ? 6.814 14.658 -34.320 1.00 37.66 281 LEU F C 1
ATOM 8371 O O . LEU F 1 127 ? 7.756 14.161 -33.687 1.00 39.22 281 LEU F O 1
ATOM 8376 N N . THR F 1 128 ? 5.520 14.358 -34.135 1.00 38.38 282 THR F N 1
ATOM 8377 C CA . THR F 1 128 ? 5.011 13.324 -33.189 1.00 36.69 282 THR F CA 1
ATOM 8378 C C . THR F 1 128 ? 5.707 11.987 -33.480 1.00 35.36 282 THR F C 1
ATOM 8379 O O . THR F 1 128 ? 6.205 11.388 -32.527 1.00 33.35 282 THR F O 1
ATOM 8383 N N . ILE F 1 129 ? 5.756 11.545 -34.739 1.00 37.23 283 ILE F N 1
ATOM 8384 C CA . ILE F 1 129 ? 6.493 10.309 -35.150 1.00 38.75 283 ILE F CA 1
ATOM 8385 C C . ILE F 1 129 ? 7.943 10.397 -34.665 1.00 37.59 283 ILE F C 1
ATOM 8386 O O . ILE F 1 129 ? 8.395 9.438 -34.036 1.00 35.08 283 ILE F O 1
ATOM 8391 N N . LYS F 1 130 ? 8.636 11.503 -34.952 1.00 41.40 284 LYS F N 1
ATOM 8392 C CA . LYS F 1 130 ? 10.087 11.676 -34.647 1.00 44.74 284 LYS F CA 1
ATOM 8393 C C . LYS F 1 130 ? 10.304 11.617 -33.127 1.00 45.51 284 LYS F C 1
ATOM 8394 O O . LYS F 1 130 ? 11.352 11.135 -32.697 1.00 45.04 284 LYS F O 1
ATOM 8400 N N . GLU F 1 131 ? 9.299 12.035 -32.361 1.00 50.03 285 GLU F N 1
ATOM 8401 C CA . GLU F 1 131 ? 9.305 12.159 -30.879 1.00 51.91 285 GLU F CA 1
ATOM 8402 C C . GLU F 1 131 ? 8.947 10.808 -30.230 1.00 51.46 285 GLU F C 1
ATOM 8403 O O . GLU F 1 131 ? 9.516 10.514 -29.164 1.00 58.49 285 GLU F O 1
ATOM 8409 N N . LEU F 1 132 ? 8.053 10.012 -30.833 1.00 48.35 286 LEU F N 1
ATOM 8410 C CA . LEU F 1 132 ? 7.555 8.733 -30.253 1.00 44.29 286 LEU F CA 1
ATOM 8411 C C . LEU F 1 132 ? 8.503 7.588 -30.602 1.00 42.17 286 LEU F C 1
ATOM 8412 O O . LEU F 1 132 ? 8.604 6.669 -29.776 1.00 42.74 286 LEU F O 1
ATOM 8417 N N . PHE F 1 133 ? 9.143 7.620 -31.775 1.00 40.14 287 PHE F N 1
ATOM 8418 C CA . PHE F 1 133 ? 9.901 6.458 -32.313 1.00 41.64 287 PHE F CA 1
ATOM 8419 C C . PHE F 1 133 ? 11.414 6.668 -32.205 1.00 42.13 287 PHE F C 1
ATOM 8420 O O . PHE F 1 133 ? 11.904 7.810 -32.334 1.00 46.00 287 PHE F O 1
ATOM 8428 N N . THR F 1 134 ? 12.125 5.558 -31.982 1.00 41.33 288 THR F N 1
ATOM 8429 C CA . THR F 1 134 ? 13.603 5.501 -31.833 1.00 41.41 288 THR F CA 1
ATOM 8430 C C . THR F 1 134 ? 14.204 5.674 -33.226 1.00 44.98 288 THR F C 1
ATOM 8431 O O . THR F 1 134 ? 13.610 5.139 -34.193 1.00 41.03 288 THR F O 1
ATOM 8435 N N . ASP F 1 135 ? 15.342 6.366 -33.332 1.00 51.72 289 ASP F N 1
ATOM 8436 C CA . ASP F 1 135 ? 15.977 6.630 -34.651 1.00 55.21 289 ASP F CA 1
ATOM 8437 C C . ASP F 1 135 ? 16.283 5.301 -35.346 1.00 50.61 289 ASP F C 1
ATOM 8438 O O . ASP F 1 135 ? 16.188 5.240 -36.589 1.00 48.44 289 ASP F O 1
ATOM 8443 N N . SER F 1 136 ? 16.617 4.275 -34.567 1.00 49.43 290 SER F N 1
ATOM 8444 C CA . SER F 1 136 ? 16.932 2.919 -35.077 1.00 49.21 290 SER F CA 1
ATOM 8445 C C . SER F 1 136 ? 15.741 2.384 -35.865 1.00 54.35 290 SER F C 1
ATOM 8446 O O . SER F 1 136 ? 15.958 1.915 -37.004 1.00 58.36 290 SER F O 1
ATOM 8449 N N . PHE F 1 137 ? 14.538 2.467 -35.285 1.00 55.77 291 PHE F N 1
ATOM 8450 C CA . PHE F 1 137 ? 13.295 1.901 -35.879 1.00 51.93 291 PHE F CA 1
ATOM 8451 C C . PHE F 1 137 ? 12.994 2.601 -37.201 1.00 47.68 291 PHE F C 1
ATOM 8452 O O . PHE F 1 137 ? 12.730 1.892 -38.167 1.00 43.14 291 PHE F O 1
ATOM 8460 N N . LEU F 1 138 ? 13.060 3.933 -37.227 1.00 48.68 292 LEU F N 1
ATOM 8461 C CA . LEU F 1 138 ? 12.612 4.734 -38.396 1.00 51.33 292 LEU F CA 1
ATOM 8462 C C . LEU F 1 138 ? 13.461 4.394 -39.620 1.00 55.78 292 LEU F C 1
ATOM 8463 O O . LEU F 1 138 ? 12.876 4.269 -40.715 1.00 56.53 292 LEU F O 1
ATOM 8468 N N . LYS F 1 139 ? 14.767 4.177 -39.442 1.00 65.86 293 LYS F N 1
ATOM 8469 C CA . LYS F 1 139 ? 15.688 3.967 -40.591 1.00 69.69 293 LYS F CA 1
ATOM 8470 C C . LYS F 1 139 ? 15.804 2.480 -40.936 1.00 69.24 293 LYS F C 1
ATOM 8471 O O . LYS F 1 139 ? 16.541 2.166 -41.882 1.00 71.17 293 LYS F O 1
ATOM 8477 N N . THR F 1 140 ? 15.095 1.600 -40.229 1.00 72.48 294 THR F N 1
ATOM 8478 C CA . THR F 1 140 ? 15.244 0.133 -40.418 1.00 76.98 294 THR F CA 1
ATOM 8479 C C . THR F 1 140 ? 14.623 -0.302 -41.753 1.00 77.49 294 THR F C 1
ATOM 8480 O O . THR F 1 140 ? 15.358 -0.910 -42.550 1.00 86.25 294 THR F O 1
ATOM 8484 N N . GLN F 1 141 ? 13.342 -0.037 -42.009 1.00 76.11 295 GLN F N 1
ATOM 8485 C CA . GLN F 1 141 ? 12.666 -0.645 -43.190 1.00 77.15 295 GLN F CA 1
ATOM 8486 C C . GLN F 1 141 ? 11.729 0.351 -43.863 1.00 73.30 295 GLN F C 1
ATOM 8487 O O . GLN F 1 141 ? 10.519 0.051 -43.978 1.00 68.09 295 GLN F O 1
ATOM 8493 N N . ASN F 1 142 ? 12.267 1.471 -44.335 1.00 70.93 296 ASN F N 1
ATOM 8494 C CA . ASN F 1 142 ? 11.410 2.565 -44.843 1.00 70.45 296 ASN F CA 1
ATOM 8495 C C . ASN F 1 142 ? 10.291 2.791 -43.821 1.00 65.76 296 ASN F C 1
ATOM 8496 O O . ASN F 1 142 ? 9.183 3.154 -44.242 1.00 64.59 296 ASN F O 1
ATOM 8501 N N . ASN F 1 143 ? 10.570 2.574 -42.529 1.00 59.50 297 ASN F N 1
ATOM 8502 C CA . ASN F 1 143 ? 9.540 2.662 -41.463 1.00 53.37 297 ASN F CA 1
ATOM 8503 C C . ASN F 1 143 ? 9.047 4.107 -41.403 1.00 49.16 297 ASN F C 1
ATOM 8504 O O . ASN F 1 143 ? 7.814 4.294 -41.375 1.00 44.07 297 ASN F O 1
ATOM 8509 N N . GLU F 1 144 ? 9.971 5.077 -41.417 1.00 46.19 298 GLU F N 1
ATOM 8510 C CA . GLU F 1 144 ? 9.648 6.531 -41.391 1.00 48.29 298 GLU F CA 1
ATOM 8511 C C . GLU F 1 144 ? 8.720 6.867 -42.568 1.00 50.11 298 GLU F C 1
ATOM 8512 O O . GLU F 1 144 ? 7.719 7.584 -42.368 1.00 48.69 298 GLU F O 1
ATOM 8518 N N . ARG F 1 145 ? 9.040 6.370 -43.761 1.00 48.33 299 ARG F N 1
ATOM 8519 C CA . ARG F 1 145 ? 8.252 6.658 -44.978 1.00 47.13 299 ARG F CA 1
ATOM 8520 C C . ARG F 1 145 ? 6.848 6.074 -44.786 1.00 42.96 299 ARG F C 1
ATOM 8521 O O . ARG F 1 145 ? 5.870 6.806 -45.013 1.00 39.32 299 ARG F O 1
ATOM 8529 N N . LYS F 1 146 ? 6.765 4.811 -44.362 1.00 41.82 300 LYS F N 1
ATOM 8530 C CA . LYS F 1 146 ? 5.491 4.059 -44.201 1.00 42.32 300 LYS F CA 1
ATOM 8531 C C . LYS F 1 146 ? 4.586 4.789 -43.203 1.00 43.04 300 LYS F C 1
ATOM 8532 O O . LYS F 1 146 ? 3.375 4.889 -43.470 1.00 45.38 300 LYS F O 1
ATOM 8538 N N . LEU F 1 147 ? 5.163 5.281 -42.102 1.00 40.00 301 LEU F N 1
ATOM 8539 C CA . LEU F 1 147 ? 4.424 5.983 -41.025 1.00 35.03 301 LEU F CA 1
ATOM 8540 C C . LEU F 1 147 ? 3.985 7.347 -41.549 1.00 34.84 301 LEU F C 1
ATOM 8541 O O . LEU F 1 147 ? 2.832 7.708 -41.310 1.00 36.99 301 LEU F O 1
ATOM 8546 N N . ILE F 1 148 ? 4.850 8.066 -42.261 1.00 35.90 302 ILE F N 1
ATOM 8547 C CA . ILE F 1 148 ? 4.477 9.397 -42.828 1.00 39.10 302 ILE F CA 1
ATOM 8548 C C . ILE F 1 148 ? 3.321 9.205 -43.814 1.00 39.11 302 ILE F C 1
ATOM 8549 O O . ILE F 1 148 ? 2.383 9.996 -43.770 1.00 39.72 302 ILE F O 1
ATOM 8554 N N . ASN F 1 149 ? 3.393 8.198 -44.676 1.00 39.71 303 ASN F N 1
ATOM 8555 C CA . ASN F 1 149 ? 2.334 7.948 -45.678 1.00 42.16 303 ASN F CA 1
ATOM 8556 C C . ASN F 1 149 ? 1.035 7.647 -44.937 1.00 41.71 303 ASN F C 1
ATOM 8557 O O . ASN F 1 149 ? 0.026 8.328 -45.214 1.00 42.04 303 ASN F O 1
ATOM 8562 N N . LYS F 1 150 ? 1.080 6.709 -43.991 1.00 41.57 304 LYS F N 1
ATOM 8563 C CA . LYS F 1 150 ? -0.116 6.295 -43.208 1.00 39.79 304 LYS F CA 1
ATOM 8564 C C . LYS F 1 150 ? -0.766 7.528 -42.573 1.00 36.34 304 LYS F C 1
ATOM 8565 O O . LYS F 1 150 ? -2.026 7.629 -42.602 1.00 34.26 304 LYS F O 1
ATOM 8571 N N . GLU F 1 151 ? 0.056 8.431 -42.042 1.00 32.90 305 GLU F N 1
ATOM 8572 C CA . GLU F 1 151 ? -0.430 9.636 -41.330 1.00 35.40 305 GLU F CA 1
ATOM 8573 C C . GLU F 1 151 ? -1.157 10.523 -42.338 1.00 35.32 305 GLU F C 1
ATOM 8574 O O . GLU F 1 151 ? -2.277 11.006 -42.007 1.00 36.00 305 GLU F O 1
ATOM 8580 N N . ILE F 1 152 ? -0.566 10.701 -43.523 1.00 33.79 306 ILE F N 1
ATOM 8581 C CA . ILE F 1 152 ? -1.119 11.615 -44.560 1.00 33.38 306 ILE F CA 1
ATOM 8582 C C . ILE F 1 152 ? -2.485 11.083 -44.997 1.00 33.94 306 ILE F C 1
ATOM 8583 O O . ILE F 1 152 ? -3.432 11.875 -44.988 1.00 34.58 306 ILE F O 1
ATOM 8588 N N . ARG F 1 153 ? -2.582 9.799 -45.340 1.00 34.37 307 ARG F N 1
ATOM 8589 C CA . ARG F 1 153 ? -3.857 9.194 -45.797 1.00 39.04 307 ARG F CA 1
ATOM 8590 C C . ARG F 1 153 ? -4.895 9.247 -44.670 1.00 34.67 307 ARG F C 1
ATOM 8591 O O . ARG F 1 153 ? -6.046 9.607 -44.955 1.00 33.14 307 ARG F O 1
ATOM 8599 N N . ASN F 1 154 ? -4.504 8.957 -43.430 1.00 32.46 308 ASN F N 1
ATOM 8600 C CA . ASN F 1 154 ? -5.434 8.995 -42.269 1.00 29.00 308 ASN F CA 1
ATOM 8601 C C . ASN F 1 154 ? -6.023 10.405 -42.150 1.00 25.93 308 ASN F C 1
ATOM 8602 O O . ASN F 1 154 ? -7.208 10.519 -41.819 1.00 25.36 308 ASN F O 1
ATOM 8607 N N . PHE F 1 155 ? -5.207 11.431 -42.388 1.00 25.24 309 PHE F N 1
ATOM 8608 C CA . PHE F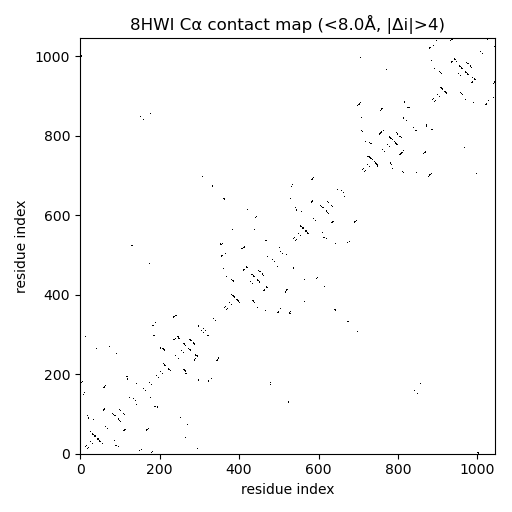 1 155 ? -5.593 12.868 -42.314 1.00 26.04 309 PHE F CA 1
ATOM 8609 C C . PHE F 1 155 ? -6.664 13.169 -43.379 1.00 28.00 309 PHE F C 1
ATOM 8610 O O . PHE F 1 155 ? -7.685 13.841 -43.088 1.00 23.90 309 PHE F O 1
ATOM 8618 N N . GLU F 1 156 ? -6.417 12.678 -44.597 1.00 31.29 310 GLU F N 1
ATOM 8619 C CA . GLU F 1 156 ? -7.318 12.804 -45.768 1.00 34.82 310 GLU F CA 1
ATOM 8620 C C . GLU F 1 156 ? -8.621 12.052 -45.473 1.00 34.84 310 GLU F C 1
ATOM 8621 O O . GLU F 1 156 ? -9.706 12.594 -45.763 1.00 33.80 310 GLU F O 1
ATOM 8627 N N . ARG F 1 157 ? -8.520 10.842 -44.927 1.00 33.81 311 ARG F N 1
ATOM 8628 C CA . ARG F 1 157 ? -9.705 10.003 -44.653 1.00 35.48 311 ARG F CA 1
ATOM 8629 C C . ARG F 1 157 ? -10.553 10.681 -43.563 1.00 33.31 311 ARG F C 1
ATOM 8630 O O . ARG F 1 157 ? -11.783 10.740 -43.726 1.00 27.99 311 ARG F O 1
ATOM 8638 N N . THR F 1 158 ? -9.918 11.206 -42.508 1.00 32.43 312 THR F N 1
ATOM 8639 C CA . THR F 1 158 ? -10.601 11.882 -41.371 1.00 31.20 312 THR F CA 1
ATOM 8640 C C . THR F 1 158 ? -11.363 13.104 -41.896 1.00 31.57 312 THR F C 1
ATOM 8641 O O . THR F 1 158 ? -12.534 13.272 -41.523 1.00 28.63 312 THR F O 1
ATOM 8645 N N . LEU F 1 159 ? -10.719 13.931 -42.726 1.00 33.93 313 LEU F N 1
ATOM 8646 C CA . LEU F 1 159 ? -11.366 15.122 -43.341 1.00 35.49 313 LEU F CA 1
ATOM 8647 C C . LEU F 1 159 ? -12.624 14.672 -44.096 1.00 38.85 313 LEU F C 1
ATOM 8648 O O . LEU F 1 159 ? -13.684 15.323 -43.927 1.00 35.94 313 LEU F O 1
ATOM 8653 N N . SER F 1 160 ? -12.499 13.596 -44.882 1.00 40.88 314 SER F N 1
ATOM 8654 C CA . SER F 1 160 ? -13.572 13.032 -45.736 1.00 41.57 314 SER F CA 1
ATOM 8655 C C . SER F 1 160 ? -14.740 12.611 -44.838 1.00 41.61 314 SER F C 1
ATOM 8656 O O . SER F 1 160 ? -15.872 13.078 -45.057 1.00 43.89 314 SER F O 1
ATOM 8659 N N . LYS F 1 161 ? -14.462 11.814 -43.812 1.00 43.16 315 LYS F N 1
ATOM 8660 C CA . LYS F 1 161 ? -15.505 11.240 -42.917 1.00 38.69 315 LYS F CA 1
ATOM 8661 C C . LYS F 1 161 ? -16.165 12.327 -42.067 1.00 36.13 315 LYS F C 1
ATOM 8662 O O . LYS F 1 161 ? -17.277 12.067 -41.600 1.00 35.07 315 LYS F O 1
ATOM 8668 N N . LEU F 1 162 ? -15.526 13.481 -41.855 1.00 35.24 316 LEU F N 1
ATOM 8669 C CA . LEU F 1 162 ? -16.089 14.541 -40.971 1.00 37.16 316 LEU F CA 1
ATOM 8670 C C . LEU F 1 162 ? -17.234 15.258 -41.680 1.00 41.32 316 LEU F C 1
ATOM 8671 O O . LEU F 1 162 ? -18.156 15.688 -40.981 1.00 45.90 316 LEU F O 1
ATOM 8676 N N . ILE F 1 163 ? -17.144 15.421 -43.000 1.00 46.69 317 ILE F N 1
ATOM 8677 C CA . ILE F 1 163 ? -18.254 15.927 -43.864 1.00 53.71 317 ILE F CA 1
ATOM 8678 C C . ILE F 1 163 ? -19.458 14.973 -43.763 1.00 58.04 317 ILE F C 1
ATOM 8679 O O . ILE F 1 163 ? -19.258 13.742 -43.935 1.00 58.36 317 ILE F O 1
ATOM 8684 N N . ASP F 1 164 ? -20.656 15.529 -43.530 1.00 58.98 318 ASP F N 1
ATOM 8685 C CA . ASP F 1 164 ? -21.943 14.784 -43.399 1.00 66.21 318 ASP F CA 1
ATOM 8686 C C . ASP F 1 164 ? -22.534 14.476 -44.791 1.00 69.95 318 ASP F C 1
ATOM 8687 O O . ASP F 1 164 ? -23.026 15.410 -45.447 1.00 68.84 318 ASP F O 1
ATOM 8692 N N . ASP F 1 165 ? -22.556 13.202 -45.201 1.00 74.55 319 ASP F N 1
ATOM 8693 C CA . ASP F 1 165 ? -22.997 12.762 -46.556 1.00 81.54 319 ASP F CA 1
ATOM 8694 C C . ASP F 1 165 ? -24.525 12.850 -46.717 1.00 80.08 319 ASP F C 1
ATOM 8695 O O . ASP F 1 165 ? -25.014 12.488 -47.815 1.00 82.41 319 ASP F O 1
ATOM 8700 N N . THR F 1 166 ? -25.260 13.267 -45.678 1.00 73.94 320 THR F N 1
ATOM 8701 C CA . THR F 1 166 ? -26.746 13.381 -45.709 1.00 73.29 320 THR F CA 1
ATOM 8702 C C . THR F 1 166 ? -27.165 14.762 -46.227 1.00 70.99 320 THR F C 1
ATOM 8703 O O . THR F 1 166 ? -28.228 14.833 -46.869 1.00 75.92 320 THR F O 1
ATOM 8707 N N . ILE F 1 167 ? -26.386 15.812 -45.958 1.00 69.87 321 ILE F N 1
ATOM 8708 C CA . ILE F 1 167 ? -26.770 17.219 -46.291 1.00 71.37 321 ILE F CA 1
ATOM 8709 C C . ILE F 1 167 ? -25.591 17.986 -46.909 1.00 72.76 321 ILE F C 1
ATOM 8710 O O . ILE F 1 167 ? -25.859 19.014 -47.573 1.00 64.50 321 ILE F O 1
ATOM 8715 N N . GLU F 1 168 ? -24.353 17.496 -46.738 1.00 79.73 322 GLU F N 1
ATOM 8716 C CA . GLU F 1 168 ? -23.103 18.245 -47.051 1.00 75.38 322 GLU F CA 1
ATOM 8717 C C . GLU F 1 168 ? -22.550 17.818 -48.418 1.00 65.71 322 GLU F C 1
ATOM 8718 O O . GLU F 1 168 ? -22.604 16.619 -48.762 1.00 57.09 322 GLU F O 1
ATOM 8724 N N . GLU F 1 169 ? -22.056 18.809 -49.157 1.00 65.31 323 GLU F N 1
ATOM 8725 C CA . GLU F 1 169 ? -21.280 18.676 -50.413 1.00 70.10 323 GLU F CA 1
ATOM 8726 C C . GLU F 1 169 ? -19.798 18.730 -50.030 1.00 64.50 323 GLU F C 1
ATOM 8727 O O . GLU F 1 169 ? -19.470 19.468 -49.082 1.00 60.50 323 GLU F O 1
ATOM 8733 N N . LYS F 1 170 ? -18.948 17.958 -50.709 1.00 62.88 324 LYS F N 1
ATOM 8734 C CA . LYS F 1 170 ? -17.465 18.045 -50.572 1.00 60.53 324 LYS F CA 1
ATOM 8735 C C . LYS F 1 170 ? -16.957 19.398 -51.101 1.00 53.11 324 LYS F C 1
ATOM 8736 O O . LYS F 1 170 ? -16.967 19.603 -52.329 1.00 49.66 324 LYS F O 1
ATOM 8742 N N . PHE F 1 171 ? -16.499 20.271 -50.199 1.00 50.70 325 PHE F N 1
ATOM 8743 C CA . PHE F 1 171 ? -16.122 21.685 -50.479 1.00 52.71 325 PHE F CA 1
ATOM 8744 C C . PHE F 1 171 ? -14.599 21.848 -50.527 1.00 51.89 325 PHE F C 1
ATOM 8745 O O . PHE F 1 171 ? -14.117 23.015 -50.540 1.00 47.26 325 PHE F O 1
ATOM 8753 N N . TYR F 1 172 ? -13.860 20.734 -50.533 1.00 48.63 326 TYR F N 1
ATOM 8754 C CA . TYR F 1 172 ? -12.376 20.755 -50.539 1.00 48.68 326 TYR F CA 1
ATOM 8755 C C . TYR F 1 172 ? -11.844 19.703 -51.519 1.00 49.51 326 TYR F C 1
ATOM 8756 O O . TYR F 1 172 ? -12.544 18.699 -51.816 1.00 47.92 326 TYR F O 1
ATOM 8765 N N . LYS F 1 173 ? -10.635 19.972 -52.025 1.00 47.83 327 LYS F N 1
ATOM 8766 C CA . LYS F 1 173 ? -9.826 19.037 -52.842 1.00 50.02 327 LYS F CA 1
ATOM 8767 C C . LYS F 1 173 ? -8.536 18.737 -52.073 1.00 44.08 327 LYS F C 1
ATOM 8768 O O . LYS F 1 173 ? -7.926 19.674 -51.519 1.00 38.33 327 LYS F O 1
ATOM 8774 N N . PHE F 1 174 ? -8.161 17.462 -52.021 1.00 41.38 328 PHE F N 1
ATOM 8775 C CA . PHE F 1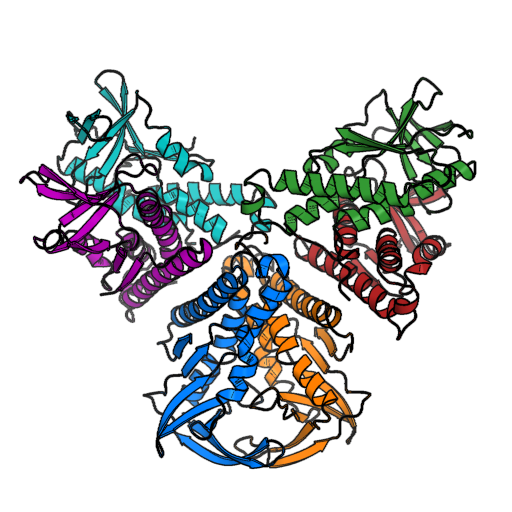 174 ? -6.958 16.972 -51.309 1.00 41.39 328 PHE F CA 1
ATOM 8776 C C . PHE F 1 174 ? -6.011 16.347 -52.334 1.00 41.49 328 PHE F C 1
ATOM 8777 O O . PHE F 1 174 ? -6.355 15.285 -52.921 1.00 37.60 328 PHE F O 1
ATOM 8785 N N . THR F 1 175 ? -4.876 17.004 -52.568 1.00 42.78 329 THR F N 1
ATOM 8786 C CA . THR F 1 175 ? -3.857 16.540 -53.550 1.00 51.20 329 THR F CA 1
ATOM 8787 C C . THR F 1 175 ? -2.495 16.450 -52.854 1.00 49.61 329 THR F C 1
ATOM 8788 O O . THR F 1 175 ? -2.108 17.405 -52.119 1.00 46.55 329 THR F O 1
ATOM 8792 N N . ILE F 1 176 ? -1.821 15.320 -53.078 1.00 45.68 330 ILE F N 1
ATOM 8793 C CA . ILE F 1 176 ? -0.435 15.044 -52.606 1.00 45.39 330 ILE F CA 1
ATOM 8794 C C . ILE F 1 176 ? 0.503 15.163 -53.812 1.00 47.89 330 ILE F C 1
ATOM 8795 O O . ILE F 1 176 ? 0.193 14.598 -54.886 1.00 51.12 330 ILE F O 1
ATOM 8800 N N . TYR F 1 177 ? 1.600 15.893 -53.652 1.00 47.54 331 TYR F N 1
ATOM 8801 C CA . TYR F 1 177 ? 2.540 16.205 -54.751 1.00 52.22 331 TYR F CA 1
ATOM 8802 C C . TYR F 1 177 ? 3.947 15.773 -54.340 1.00 59.60 331 TYR F C 1
ATOM 8803 O O . TYR F 1 177 ? 4.615 15.041 -55.085 1.00 73.53 331 TYR F O 1
#

B-factor: mean 61.1, std 34.28, range [2.63, 201.32]

Solvent-accessible surface area: 49296 Å² total; per-residue (Å²): 39,25,13,56,4,26,0,0,24,0,2,0,1,10,17,0,46,20,28,0,61,21,0,20,96,6,4,73,120,87,88,22,1,43,8,9,87,82,93,61,171,25,12,36,48,70,138,39,78,95,27,131,7,59,137,108,53,14,63,3,31,0,64,0,5,74,92,2,40,10,0,44,132,46,26,76,85,76,85,68,107,101,29,77,12,0,10,1,52,7,94,33,45,36,50,24,1,18,5,26,0,68,33,132,154,126,92,8,94,22,0,14,29,12,0,41,33,0,32,0,0,25,30,2,0,65,78,80,18,57,83,54,47,3,135,59,146,88,16,34,166,79,0,11,42,7,0,0,105,9,0,47,25,13,0,21,68,2,2,8,57,38,132,46,150,98,28,9,115,23,39,44,93,44,9,26,62,22,60,6,57,14,43,0,0,25,0,2,0,5,8,16,2,41,21,29,0,74,20,1,15,75,4,7,52,93,151,51,27,0,10,5,8,61,93,102,60,242,91,25,47,48,92,105,34,66,95,27,122,28,106,145,119,33,15,62,2,30,0,70,0,6,82,96,1,37,19,0,43,130,36,23,78,76,66,70,77,110,118,52,64,8,0,8,0,40,4,85,31,48,34,53,10,2,22,5,20,0,61,28,145,157,92,88,13,87,21,0,13,28,8,0,38,33,0,34,0,0,25,28,2,0,79,53,47,10,16,95,63,30,4,140,88,128,94,17,31,111,86,11,14,18,31,0,2,63,11,0,66,24,18,0,28,75,5,2,8,64,53,110,55,69,99,10,22,112,23,38,82,94,130,136,7,55,16,40,0,0,28,0,2,0,14,9,17,26,63,19,28,0,78,8,1,45,69,5,0,69,101,146,81,19,0,9,6,10,70,94,98,18,216,115,20,105,54,58,102,40,68,50,42,112,15,157,149,117,36,11,51,0,26,0,72,0,5,62,81,0,38,27,0,47,148,44,29,73,92,106,90,81,98,91,47,69,7,0,7,0,29,3,85,33,40,34,51,3,1,23,4,29,0,47,18,127,167,101,102,26,83,25,0,12,28,12,0,42,33,0,36,0,0,21,34,6,0,82,110,65,13,4,34,50,27,7,146,65,132,112,3,46,96,114,2,5,56,63,0,3,139,16,0,34,116,11,0,40,146,44,8,98,18,150,142,107,94,104,7,10,111,33,34,81,88,118,101,17,75,14,29,0,0,27,0,3,0,14,8,18,5,57,20,31,0,87,27,0,14,77,6,4,78,118,109,96,16,8,36,7,16,69,98,80,60,178,11,4,54,30,92,107,66,80,99,20,128,19,97,147,101,50,22,66,0,30,0,57,0,5,78,97,1,41,32,0,41,158,43,26,80,80,88,89,88,95,112,52,69,13,0,33,0,52,8,92,30,46,43,55,22,1,21,6,23,0,52,20,123,143,124,74,10,81,22,0,13,28,10,0,38,32,0,36,1,0,25,32,5,0,79,140,82,28,89,84,84,70,4,156,59,147,79,14,48,135,88,1,8,24,22,0,1,34,13,0,55,16,6,0,22,106,25,7,12,91,47,136,26,57,117,8,46,109,23,43,76,95,90,45,1,69,15,58,12,0,18,0,4,0,0,7,17,0,35,22,30,0,55,8,2,22,80,3,6,82,94,126,72,30,0,44,8,6,80,84,81,57,247,89,37,108,70,72,113,51,58,113,28,140,14,84,182,104,66,19,33,2,14,0,68,0,5,76,96,0,41,27,0,52,155,45,30,74,72,78,84,72,83,113,51,60,10,0,35,1,57,6,85,27,44,30,53,17,2,25,5,22,0,45,34,146,168,117,84,11,101,20,0,11,31,11,0,44,32,0,31,0,0,21,22,2,6,91,97,30,30,68,87,80,72,3,142,66,136,95,20,38,136,82,46,15,31,48,9,0,89,11,0,51,25,10,0,40,57,2,15,22,36,48,56,67,119,132,18,27,94,25,44,63,114,77,20,23,59,176,157,65,38,9,14,0,0,5,0,1,0,5,9,17,4,45,22,30,0,84,20,1,26,79,2,10,68,73,164,72,41,0,26,1,9,72,74,82,56,246,108,26,103,59,86,121,63,72,105,53,129,29,137,161,110,59,39,74,2,41,0,29,0,4,78,88,1,40,16,0,37,131,47,23,82,82,57,61,65,107,88,26,66,10,0,37,0,62,6,74,39,48,46,55,20,3,21,5,22,0,42,44,134,156,118,110,40,106,25,1,7,32,7,0,39,33,0,31,0,0,27,26,0,1,68,29,39,3,7,54,62,33,3,105,88,125,106,15,30,71,137,10,6,34,68,0,3,140,14,0,59,105,12,0,50,145,23,8,64,135,117,146,71,132,98,20,8,111,24,40,77,108

Organism: Larkinella arboricola (NCBI:txid643671)

Secondary structure (DSSP, 8-state):
--B---HHHHHHHHHIIIIIHHHHHHHHHH-EEEEEEEE-TT--EEEEEEEE--SSPPPEEEEE-S-GGGHHHHHHHS--TTEEEEEE--TTSSSPEEEEEEEETTEEEEEEE--GGGHHHHHHHHHHS-HHHHTTTTHHHHHHHHHHHHHHHHHHHHHHHTT----EEEEE-/--SSS-----HHHHHHHHHIIIIIHHHHHHHHTTPPEEEEEEE-SS--EEEEEEE---SSPPPEEEEE-S-GGGHHHHHHHS-SSSEEEEEE--TTSSSPEEEEEEEETTEEEEEEE--GGGHHHHHHHHHHS-HHHHHHSSHHHHHHHHHHHHHHHHHHHHHHTS-----EEEEE-/----B-HHHHHHHHHIIIIIHHHHHHHTTT--EEEEEE--SS----EEEEE---SSPPPEEEEE-SSGGGHHHHHHHT--SSEEEEEE--SSSSS-EEEEEEESSS-EEEEEE--GGGHHHHHHHHHHS-HHHHTSTTHHHHHHHHHHHHHHHHHHHHS--SS----EEEEE-/----B-HHHHHHHHHIIIIIHHHHHHHHTT--EEEEEEE-SSS-EEEEEEE---SSPPEEEEEE-SSGGGHHHHTTS--SSSEEEEEE--TTSSSPEEEEEEEETTEEEEEEE--TTHHHHHHHHHHHS-HHHHTSTTHHHHHHHHHHHHHHHHHHHHHHTS-----EEEEE-/------HHHHHHHHHIIIIIHHHHHHHTTT--EEEEEEE-TTS-EEEEEEE---SSPPPEEEEE-S-GGGHHHHTSS--SSSEEEEEE--TTSSSPEEEEEEEETTEEEEEEE--GGGHHHHHHHHHHS-HHHHTSTTHHHHHHHHHHHHHHHHHHHHHHHHT----EEEEE-/-TT-TT----HHHHHHHHHIIIIIHHHHHHHHTT--EEEEEEE-TTS-EEEEEEE---SSPPPEEEEE-SSGGGHHHHHHHS--TTEEEEEE--TTSSSPEEEEEEEETTEEEEEEE--GGGHHHHHHHHHHB-HHHHTTTTHHHHHHHHHHHHHHHHHHHHS-TTT----EEEEE-